Protein AF-0000000080264702 (afdb_homodimer)

Sequence (836 aa):
MSLQRRSVDTLLSRACAHSALGPHDPATSRTFLREKCRVLVVGAGGLGCEILANLAMMGFGHMDVIDMDTIDVSNLNRQFLFRESDIGQPKSTTAAAFVQKRVPGVHITPHVCRIQDKDEAFYMQFHLIVCGLDSVEARRWINATLVNMVDESRPESLKPLIDGGTEGLKGQARVILPTITSCYECSLDMLPKRTVYPVCTIANTPRLPEHCIEWASVLEWPRVRPGQKLDTDDPEHIQWVMDTALARAQGFHIDGINWSLTQGVIKNIIPAVASTNAIIAAACTQEAFKIATSTAPYLNNYMMYAGNEGMYTYTFDYARRPDCPVCGSISRALAMRSADTLESLVDLLRELPDIQCKRPTVSSDQGPLYYTAPPALEEATRANLELTLAQLGLHDKDVLSVTDPQWPFALQIELALSMSLQRRSVDTLLSRACAHSALGPHDPATSRTFLREKCRVLVVGAGGLGCEILANLAMMGFGHMDVIDMDTIDVSNLNRQFLFRESDIGQPKSTTAAAFVQKRVPGVHITPHVCRIQDKDEAFYMQFHLIVCGLDSVEARRWINATLVNMVDESRPESLKPLIDGGTEGLKGQARVILPTITSCYECSLDMLPKRTVYPVCTIANTPRLPEHCIEWASVLEWPRVRPGQKLDTDDPEHIQWVMDTALARAQGFHIDGINWSLTQGVIKNIIPAVASTNAIIAAACTQEAFKIATSTAPYLNNYMMYAGNEGMYTYTFDYARRPDCPVCGSISRALAMRSADTLESLVDLLRELPDIQCKRPTVSSDQGPLYYTAPPALEEATRANLELTLAQLGLHDKDVLSVTDPQWPFALQIELALS

Structure (mmCIF, N/CA/C/O backbone):
data_AF-0000000080264702-model_v1
#
loop_
_entity.id
_entity.type
_entity.pdbx_description
1 polymer 'NEDD8-activating enzyme E1 catalytic subunit'
#
loop_
_atom_site.group_PDB
_atom_site.id
_atom_site.type_symbol
_atom_site.label_atom_id
_atom_site.label_alt_id
_atom_site.label_comp_id
_atom_site.label_asym_id
_atom_site.label_entity_id
_atom_site.label_seq_id
_atom_site.pdbx_PDB_ins_code
_atom_site.Cartn_x
_atom_site.Cartn_y
_atom_site.Cartn_z
_atom_site.occupancy
_atom_site.B_iso_or_equiv
_atom_site.auth_seq_id
_atom_site.auth_comp_id
_atom_site.auth_asym_id
_atom_site.auth_atom_id
_atom_site.pdbx_PDB_model_num
ATOM 1 N N . MET A 1 1 ? 26.406 -11.641 8.109 1 34.38 1 MET A N 1
ATOM 2 C CA . MET A 1 1 ? 25.391 -10.75 7.543 1 34.38 1 MET A CA 1
ATOM 3 C C . MET A 1 1 ? 24 -11.312 7.742 1 34.38 1 MET A C 1
ATOM 5 O O . MET A 1 1 ? 23.734 -12.469 7.406 1 34.38 1 MET A O 1
ATOM 9 N N . SER A 1 2 ? 23.281 -10.773 8.625 1 44.28 2 SER A N 1
ATOM 10 C CA . SER A 1 2 ? 22.062 -11.375 9.172 1 44.28 2 SER A CA 1
ATOM 11 C C . SER A 1 2 ? 21.078 -11.742 8.07 1 44.28 2 SER A C 1
ATOM 13 O O . SER A 1 2 ? 20.891 -10.977 7.121 1 44.28 2 SER A O 1
ATOM 15 N N . LEU A 1 3 ? 20.938 -12.984 7.844 1 46.75 3 LEU A N 1
ATOM 16 C CA . LEU A 1 3 ? 20 -13.633 6.938 1 46.75 3 LEU A CA 1
ATOM 17 C C . LEU A 1 3 ? 18.656 -12.906 6.938 1 46.75 3 LEU A C 1
ATOM 19 O O . LEU A 1 3 ? 17.859 -13.078 6.023 1 46.75 3 LEU A O 1
ATOM 23 N N . GLN A 1 4 ? 18.516 -11.945 7.84 1 50.59 4 GLN A N 1
ATOM 24 C CA . GLN A 1 4 ? 17.25 -11.281 8.102 1 50.59 4 GLN A CA 1
ATOM 25 C C . GLN A 1 4 ? 17.016 -10.133 7.125 1 50.59 4 GLN A C 1
ATOM 27 O O . GLN A 1 4 ? 15.898 -9.625 7.012 1 50.59 4 GLN A O 1
ATOM 32 N N . ARG A 1 5 ? 18.109 -9.945 6.18 1 57.81 5 ARG A N 1
ATOM 33 C CA . ARG A 1 5 ? 17.906 -8.758 5.359 1 57.81 5 ARG A CA 1
ATOM 34 C C . ARG A 1 5 ? 18.25 -9.031 3.9 1 57.81 5 ARG A C 1
ATOM 36 O O . ARG A 1 5 ? 18.656 -8.125 3.174 1 57.81 5 ARG A O 1
ATOM 43 N N . ARG A 1 6 ? 17.906 -10.141 3.561 1 60.75 6 ARG A N 1
ATOM 44 C CA . ARG A 1 6 ? 18.375 -10.641 2.271 1 60.75 6 ARG A CA 1
ATOM 45 C C . ARG A 1 6 ? 17.609 -10 1.122 1 60.75 6 ARG A C 1
ATOM 47 O O . ARG A 1 6 ? 18.188 -9.68 0.082 1 60.75 6 ARG A O 1
ATOM 54 N N . SER A 1 7 ? 16.391 -9.734 1.344 1 69.69 7 SER A N 1
ATOM 55 C CA . SER A 1 7 ? 15.594 -9.203 0.242 1 69.69 7 SER A CA 1
ATOM 56 C C . SER A 1 7 ? 16.016 -7.781 -0.109 1 69.69 7 SER A C 1
ATOM 58 O O . SER A 1 7 ? 16.219 -7.457 -1.283 1 69.69 7 SER A O 1
ATOM 60 N N . VAL A 1 8 ? 16.266 -6.996 0.854 1 77.56 8 VAL A N 1
ATOM 61 C CA . VAL A 1 8 ? 16.672 -5.609 0.643 1 77.56 8 VAL A CA 1
ATOM 62 C C . VAL A 1 8 ? 18.078 -5.574 0.05 1 77.56 8 VAL A C 1
ATOM 64 O O . VAL A 1 8 ? 18.375 -4.762 -0.835 1 77.56 8 VAL A O 1
ATOM 67 N N . ASP A 1 9 ? 18.859 -6.527 0.454 1 73.88 9 ASP A N 1
ATOM 68 C CA . ASP A 1 9 ? 20.234 -6.578 -0.049 1 73.88 9 ASP A CA 1
ATOM 69 C C . ASP A 1 9 ? 20.266 -6.887 -1.544 1 73.88 9 ASP A C 1
ATOM 71 O O . ASP A 1 9 ? 21.062 -6.324 -2.289 1 73.88 9 ASP A O 1
ATOM 75 N N . THR A 1 10 ? 19.375 -7.785 -1.864 1 71.5 10 THR A N 1
ATOM 76 C CA . THR A 1 10 ? 19.281 -8.133 -3.279 1 71.5 10 THR A CA 1
ATOM 77 C C . THR A 1 10 ? 18.812 -6.934 -4.098 1 71.5 10 THR A C 1
ATOM 79 O O . THR A 1 10 ? 19.297 -6.699 -5.207 1 71.5 10 THR A O 1
ATOM 82 N N . LEU A 1 11 ? 17.938 -6.188 -3.596 1 76.38 11 LEU A N 1
ATOM 83 C CA . LEU A 1 11 ? 17.438 -4.996 -4.273 1 76.38 11 LEU A CA 1
ATOM 84 C C . LEU A 1 11 ? 18.562 -3.961 -4.43 1 76.38 11 LEU A C 1
ATOM 86 O O . LEU A 1 11 ? 18.672 -3.314 -5.473 1 76.38 11 LEU A O 1
ATOM 90 N N . LEU A 1 12 ? 19.344 -3.834 -3.422 1 77.56 12 LEU A N 1
ATOM 91 C CA . LEU A 1 12 ? 20.438 -2.869 -3.428 1 77.56 12 LEU A CA 1
ATOM 92 C C . LEU A 1 12 ? 21.5 -3.252 -4.457 1 77.56 12 LEU A C 1
ATOM 94 O O . LEU A 1 12 ? 22.203 -2.387 -4.98 1 77.56 12 LEU A O 1
ATOM 98 N N . SER A 1 13 ? 21.578 -4.531 -4.68 1 69.44 13 SER A N 1
ATOM 99 C CA . SER A 1 13 ? 22.641 -5.02 -5.559 1 69.44 13 SER A CA 1
ATOM 100 C C . SER A 1 13 ? 22.234 -4.891 -7.023 1 69.44 13 SER A C 1
ATOM 102 O O . SER A 1 13 ? 23.094 -4.949 -7.914 1 69.44 13 SER A O 1
ATOM 104 N N . ARG A 1 14 ? 21 -4.73 -7.242 1 62.5 14 ARG A N 1
ATOM 105 C CA . ARG A 1 14 ? 20.562 -4.609 -8.625 1 62.5 14 ARG A CA 1
ATOM 106 C C . ARG A 1 14 ? 20.828 -3.217 -9.172 1 62.5 14 ARG A C 1
ATOM 108 O O . ARG A 1 14 ? 20.672 -2.221 -8.469 1 62.5 14 ARG A O 1
ATOM 115 N N . ALA A 1 15 ? 21.703 -3.164 -10.289 1 51.28 15 ALA A N 1
ATOM 116 C CA . ALA A 1 15 ? 22.188 -1.931 -10.906 1 51.28 15 ALA A CA 1
ATOM 117 C C . ALA A 1 15 ? 21.031 -1.001 -11.25 1 51.28 15 ALA A C 1
ATOM 119 O O . ALA A 1 15 ? 20 -1.443 -11.773 1 51.28 15 ALA A O 1
ATOM 120 N N . CYS A 1 16 ? 20.734 -0.136 -10.391 1 49.97 16 CYS A N 1
ATOM 121 C CA . CYS A 1 16 ? 19.766 0.859 -10.82 1 49.97 16 CYS A CA 1
ATOM 122 C C . CYS A 1 16 ? 20.203 1.543 -12.102 1 49.97 16 CYS A C 1
ATOM 124 O O . CYS A 1 16 ? 21.328 2.049 -12.188 1 49.97 16 CYS A O 1
ATOM 126 N N . ALA A 1 17 ? 19.734 1.06 -13.18 1 43.31 17 ALA A N 1
ATOM 127 C CA . ALA A 1 17 ? 20.062 1.625 -14.484 1 43.31 17 ALA A CA 1
ATOM 128 C C . ALA A 1 17 ? 20.047 3.15 -14.445 1 43.31 17 ALA A C 1
ATOM 130 O O . ALA A 1 17 ? 20.234 3.809 -15.469 1 43.31 17 ALA A O 1
ATOM 131 N N . HIS A 1 18 ? 19.531 3.715 -13.414 1 45.03 18 HIS A N 1
ATOM 132 C CA . HIS A 1 18 ? 19.297 5.113 -13.758 1 45.03 18 HIS A CA 1
ATOM 133 C C . HIS A 1 18 ? 20.562 5.938 -13.586 1 45.03 18 HIS A C 1
ATOM 135 O O . HIS A 1 18 ? 21.156 5.965 -12.5 1 45.03 18 HIS A O 1
ATOM 141 N N . SER A 1 19 ? 21.125 6.121 -14.625 1 44.69 19 SER A N 1
ATOM 142 C CA . SER A 1 19 ? 22.266 6.969 -14.938 1 44.69 19 SER A CA 1
ATOM 143 C C . SER A 1 19 ? 22.281 8.219 -14.07 1 44.69 19 SER A C 1
ATOM 145 O O . SER A 1 19 ? 23.344 8.734 -13.727 1 44.69 19 SER A O 1
ATOM 147 N N . ALA A 1 20 ? 21.141 8.758 -13.891 1 43.47 20 ALA A N 1
ATOM 148 C CA . ALA A 1 20 ? 21.188 10.109 -13.328 1 43.47 20 ALA A CA 1
ATOM 149 C C . ALA A 1 20 ? 21.656 10.07 -11.875 1 43.47 20 ALA A C 1
ATOM 151 O O . ALA A 1 20 ? 22.031 11.109 -11.312 1 43.47 20 ALA A O 1
ATOM 152 N N . LEU A 1 21 ? 21.469 8.781 -11.328 1 50.28 21 LEU A N 1
ATOM 153 C CA . LEU A 1 21 ? 21.906 8.773 -9.938 1 50.28 21 LEU A CA 1
ATOM 154 C C . LEU A 1 21 ? 23.312 8.203 -9.82 1 50.28 21 LEU A C 1
ATOM 156 O O . LEU A 1 21 ? 23.562 7.055 -10.18 1 50.28 21 LEU A O 1
ATOM 160 N N . GLY A 1 22 ? 24.188 8.852 -10.438 1 49.94 22 GLY A N 1
ATOM 161 C CA . GLY A 1 22 ? 25.578 8.477 -10.289 1 49.94 22 GLY A CA 1
ATOM 162 C C . GLY A 1 22 ? 25.781 7.02 -9.93 1 49.94 22 GLY A C 1
ATOM 163 O O . GLY A 1 22 ? 24.812 6.262 -9.828 1 49.94 22 GLY A O 1
ATOM 164 N N . PRO A 1 23 ? 26.922 6.578 -9.859 1 54.59 23 PRO A N 1
ATOM 165 C CA . PRO A 1 23 ? 27.266 5.184 -9.578 1 54.59 23 PRO A CA 1
ATOM 166 C C . PRO A 1 23 ? 26.688 4.688 -8.25 1 54.59 23 PRO A C 1
ATOM 168 O O . PRO A 1 23 ? 26.703 5.422 -7.262 1 54.59 23 PRO A O 1
ATOM 171 N N . HIS A 1 24 ? 25.844 3.777 -8.25 1 63.69 24 HIS A N 1
ATOM 172 C CA . HIS A 1 24 ? 25.266 3.139 -7.07 1 63.69 24 HIS A CA 1
ATOM 173 C C . HIS A 1 24 ? 26.172 2.025 -6.551 1 63.69 24 HIS A C 1
ATOM 175 O O . HIS A 1 24 ? 26.578 1.144 -7.309 1 63.69 24 HIS A O 1
ATOM 181 N N . ASP A 1 25 ? 26.75 2.266 -5.285 1 73.44 25 ASP A N 1
ATOM 182 C CA . ASP A 1 25 ? 27.516 1.243 -4.578 1 73.44 25 ASP A CA 1
ATOM 183 C C . ASP A 1 25 ? 26.656 0.536 -3.533 1 73.44 25 ASP A C 1
ATOM 185 O O . ASP A 1 25 ? 26.359 1.106 -2.484 1 73.44 25 ASP A O 1
ATOM 189 N N . PRO A 1 26 ? 26.297 -0.667 -3.859 1 76.06 26 PRO A N 1
ATOM 190 C CA . PRO A 1 26 ? 25.406 -1.405 -2.967 1 76.06 26 PRO A CA 1
ATOM 191 C C . PRO A 1 26 ? 25.953 -1.507 -1.542 1 76.06 26 PRO A C 1
ATOM 193 O O . PRO A 1 26 ? 25.188 -1.407 -0.579 1 76.06 26 PRO A O 1
ATOM 196 N N . ALA A 1 27 ? 27.203 -1.672 -1.389 1 77.44 27 ALA A N 1
ATOM 197 C CA . ALA A 1 27 ? 27.781 -1.805 -0.055 1 77.44 27 ALA A CA 1
ATOM 198 C C . ALA A 1 27 ? 27.672 -0.498 0.725 1 77.44 27 ALA A C 1
ATOM 200 O O . ALA A 1 27 ? 27.344 -0.503 1.912 1 77.44 27 ALA A O 1
ATOM 201 N N . THR A 1 28 ? 27.969 0.527 0.046 1 82.38 28 THR A N 1
ATOM 202 C CA . THR A 1 28 ? 27.875 1.838 0.678 1 82.38 28 THR A CA 1
ATOM 203 C C . THR A 1 28 ? 26.422 2.145 1.052 1 82.38 28 THR A C 1
ATOM 205 O O . THR A 1 28 ? 26.141 2.645 2.145 1 82.38 28 THR A O 1
ATOM 208 N N . SER A 1 29 ? 25.547 1.846 0.171 1 85.94 29 SER A N 1
ATOM 209 C CA . SER A 1 29 ? 24.141 2.084 0.425 1 85.94 29 SER A CA 1
ATOM 210 C C . SER A 1 29 ? 23.641 1.244 1.596 1 85.94 29 SER A C 1
ATOM 212 O O . SER A 1 29 ? 22.859 1.724 2.422 1 85.94 29 SER A O 1
ATOM 214 N N . ARG A 1 30 ? 24.109 0.094 1.63 1 86.56 30 ARG A N 1
ATOM 215 C CA . ARG A 1 30 ? 23.719 -0.803 2.711 1 86.56 30 ARG A CA 1
ATOM 216 C C . ARG A 1 30 ? 24.203 -0.287 4.059 1 86.56 30 ARG A C 1
ATOM 218 O O . ARG A 1 30 ? 23.453 -0.269 5.035 1 86.56 30 ARG A O 1
ATOM 225 N N . THR A 1 31 ? 25.422 0.059 4.121 1 89.19 31 THR A N 1
ATOM 226 C CA . THR A 1 31 ? 26.016 0.582 5.352 1 89.19 31 THR A CA 1
ATOM 227 C C . THR A 1 31 ? 25.312 1.868 5.777 1 89.19 31 THR A C 1
ATOM 229 O O . THR A 1 31 ? 25.016 2.057 6.961 1 89.19 31 THR A O 1
ATOM 232 N N . PHE A 1 32 ? 25.078 2.693 4.812 1 92.44 32 PHE A N 1
A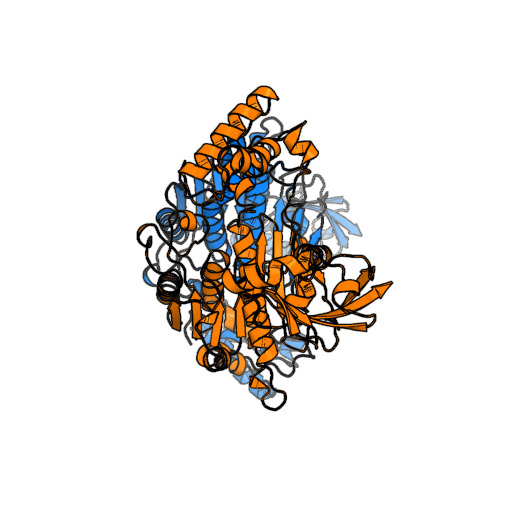TOM 233 C CA . PHE A 1 32 ? 24.391 3.939 5.125 1 92.44 32 PHE A CA 1
ATOM 234 C C . PHE A 1 32 ? 23 3.664 5.695 1 92.44 32 PHE A C 1
ATOM 236 O O . PHE A 1 32 ? 22.625 4.223 6.73 1 92.44 32 PHE A O 1
ATOM 243 N N . LEU A 1 33 ? 22.297 2.803 5.086 1 92.06 33 LEU A N 1
ATOM 244 C CA . LEU A 1 33 ? 20.938 2.463 5.469 1 92.06 33 LEU A CA 1
ATOM 245 C C . LEU A 1 33 ? 20.891 1.882 6.879 1 92.06 33 LEU A C 1
ATOM 247 O O . LEU A 1 33 ? 20.062 2.287 7.695 1 92.06 33 LEU A O 1
ATOM 251 N N . ARG A 1 34 ? 21.828 1.1 7.23 1 92.06 34 ARG A N 1
ATOM 252 C CA . ARG A 1 34 ? 21.75 0.299 8.445 1 92.06 34 ARG A CA 1
ATOM 253 C C . ARG A 1 34 ? 22.438 0.998 9.609 1 92.06 34 ARG A C 1
ATOM 255 O O . ARG A 1 34 ? 22.047 0.847 10.766 1 92.06 34 ARG A O 1
ATOM 262 N N . GLU A 1 35 ? 23.422 1.796 9.258 1 94.12 35 GLU A N 1
ATOM 263 C CA . GLU A 1 35 ? 24.281 2.23 10.344 1 94.12 35 GLU A CA 1
ATOM 264 C C . GLU A 1 35 ? 24.312 3.752 10.461 1 94.12 35 GLU A C 1
ATOM 266 O O . GLU A 1 35 ? 24.625 4.297 11.523 1 94.12 35 GLU A O 1
ATOM 271 N N . LYS A 1 36 ? 24.016 4.414 9.43 1 95.38 36 LYS A N 1
ATOM 272 C CA . LYS A 1 36 ? 24.266 5.852 9.445 1 95.38 36 LYS A CA 1
ATOM 273 C C . LYS A 1 36 ? 22.969 6.645 9.328 1 95.38 36 LYS A C 1
ATOM 275 O O . LYS A 1 36 ? 22.781 7.645 10.023 1 95.38 36 LYS A O 1
ATOM 280 N N . CYS A 1 37 ? 22.094 6.191 8.461 1 96.81 37 CYS A N 1
ATOM 281 C CA . CYS A 1 37 ? 20.891 6.941 8.164 1 96.81 37 CYS A CA 1
ATOM 282 C C . CYS A 1 37 ? 19.984 7.027 9.383 1 96.81 37 CYS A C 1
ATOM 284 O O . CYS A 1 37 ? 19.594 6.004 9.945 1 96.81 37 CYS A O 1
ATOM 286 N N . ARG A 1 38 ? 19.688 8.219 9.805 1 98.31 38 ARG A N 1
ATOM 287 C CA . ARG A 1 38 ? 18.75 8.453 10.891 1 98.31 38 ARG A CA 1
ATOM 288 C C . ARG A 1 38 ? 17.453 9.062 10.367 1 98.31 38 ARG A C 1
ATOM 290 O O . ARG A 1 38 ? 17.469 10.125 9.742 1 98.31 38 ARG A O 1
ATOM 297 N N . VAL A 1 39 ? 16.344 8.367 10.641 1 98.75 39 VAL A N 1
ATOM 298 C CA . VAL A 1 39 ? 15.047 8.797 10.133 1 98.75 39 VAL A CA 1
ATOM 299 C C . VAL A 1 39 ? 14.156 9.211 11.297 1 98.75 39 VAL A C 1
ATOM 301 O O . VAL A 1 39 ? 14.07 8.508 12.305 1 98.75 39 VAL A O 1
ATOM 304 N N . LEU A 1 40 ? 13.508 10.367 11.211 1 98.94 40 LEU A N 1
ATOM 305 C CA . LEU A 1 40 ? 12.477 10.773 12.164 1 98.94 40 LEU A CA 1
ATOM 306 C C . LEU A 1 40 ? 11.086 10.492 11.609 1 98.94 40 LEU A C 1
ATOM 308 O O . LEU A 1 40 ? 10.75 10.938 10.508 1 98.94 40 LEU A O 1
ATOM 312 N N . VAL A 1 41 ? 10.344 9.695 12.32 1 98.88 41 VAL A N 1
ATOM 313 C CA . VAL A 1 41 ? 8.93 9.492 12.008 1 98.88 41 VAL A CA 1
ATOM 314 C C . VAL A 1 41 ? 8.07 10.391 12.898 1 98.88 41 VAL A C 1
ATOM 316 O O . VAL A 1 41 ? 8.156 10.32 14.125 1 98.88 41 VAL A O 1
ATOM 319 N N . VAL A 1 42 ? 7.262 11.289 12.281 1 98.75 42 VAL A N 1
ATOM 320 C CA . VAL A 1 42 ? 6.391 12.195 13.016 1 98.75 42 VAL A CA 1
ATOM 321 C C . VAL A 1 42 ? 4.961 11.656 13.008 1 98.75 42 VAL A C 1
ATOM 323 O O . VAL A 1 42 ? 4.305 11.648 11.961 1 98.75 42 VAL A O 1
ATOM 326 N N . GLY A 1 43 ? 4.488 11.281 14.164 1 97.56 43 GLY A N 1
ATOM 327 C CA . GLY A 1 43 ? 3.201 10.617 14.305 1 97.56 43 GLY A CA 1
ATOM 328 C C . GLY A 1 43 ? 3.316 9.109 14.414 1 97.56 43 GLY A C 1
ATOM 329 O O . GLY A 1 43 ? 4.023 8.477 13.625 1 97.56 43 GLY A O 1
ATOM 330 N N . ALA A 1 44 ? 2.693 8.562 15.414 1 97.31 44 ALA A N 1
ATOM 331 C CA . ALA A 1 44 ? 2.648 7.117 15.609 1 97.31 44 ALA A CA 1
ATOM 332 C C . ALA A 1 44 ? 1.209 6.609 15.609 1 97.31 44 ALA A C 1
ATOM 334 O O . ALA A 1 44 ? 0.857 5.73 16.391 1 97.31 44 ALA A O 1
ATOM 335 N N . GLY A 1 45 ? 0.39 7.277 14.781 1 94.06 45 GLY A N 1
ATOM 336 C CA . GLY A 1 45 ? -0.985 6.836 14.609 1 94.06 45 GLY A CA 1
ATOM 337 C C . GLY A 1 45 ? -1.144 5.781 13.531 1 94.06 45 GLY A C 1
ATOM 338 O O . GLY A 1 45 ? -0.317 4.871 13.422 1 94.06 45 GLY A O 1
ATOM 339 N N . GLY A 1 46 ? -2.299 5.848 12.789 1 92.06 46 GLY A N 1
ATOM 340 C CA . GLY A 1 46 ? -2.592 4.875 11.75 1 92.06 46 GLY A CA 1
ATOM 341 C C . GLY A 1 46 ? -1.505 4.785 10.695 1 92.06 46 GLY A C 1
ATOM 342 O O . GLY A 1 46 ? -1.057 3.689 10.352 1 92.06 46 GLY A O 1
ATOM 343 N N . LEU A 1 47 ? -1.054 5.875 10.211 1 95.5 47 LEU A N 1
ATOM 344 C CA . LEU A 1 47 ? 0.009 5.898 9.211 1 95.5 47 LEU A CA 1
ATOM 345 C C . LEU A 1 47 ? 1.365 5.625 9.852 1 95.5 47 LEU A C 1
ATOM 347 O O . LEU A 1 47 ? 2.145 4.816 9.344 1 95.5 47 LEU A O 1
ATOM 351 N N . GLY A 1 48 ? 1.594 6.277 10.961 1 96.94 48 GLY A N 1
ATOM 352 C CA . GLY A 1 48 ? 2.896 6.215 11.602 1 96.94 48 GLY A CA 1
ATOM 353 C C . GLY A 1 48 ? 3.299 4.805 12 1 96.94 48 GLY A C 1
ATOM 354 O O . GLY A 1 48 ? 4.457 4.418 11.844 1 96.94 48 GLY A O 1
ATOM 355 N N . CYS A 1 49 ? 2.359 4.043 12.523 1 95.25 49 CYS A N 1
ATOM 356 C CA . CYS A 1 49 ? 2.631 2.66 12.898 1 95.25 49 CYS A CA 1
ATOM 357 C C . CYS A 1 49 ? 3.088 1.843 11.695 1 95.25 49 CYS A C 1
ATOM 359 O O . CYS A 1 49 ? 4.062 1.096 11.781 1 95.25 49 CYS A O 1
ATOM 361 N N . GLU A 1 50 ? 2.365 1.998 10.617 1 96.19 50 GLU A N 1
ATOM 362 C CA . GLU A 1 50 ? 2.729 1.274 9.398 1 96.19 50 GLU A CA 1
ATOM 363 C C . GLU A 1 50 ? 4.074 1.745 8.859 1 96.19 50 GLU A C 1
ATOM 365 O O . GLU A 1 50 ? 4.875 0.937 8.383 1 96.19 50 GLU A O 1
ATOM 370 N N . ILE A 1 51 ? 4.344 3.021 8.906 1 98.19 51 ILE A N 1
ATOM 371 C CA . ILE A 1 51 ? 5.594 3.59 8.414 1 98.19 51 ILE A CA 1
ATOM 372 C C . ILE A 1 51 ? 6.766 3.023 9.219 1 98.19 51 ILE A C 1
ATOM 374 O O . ILE A 1 51 ? 7.758 2.57 8.648 1 98.19 51 ILE A O 1
ATOM 378 N N . LEU A 1 52 ? 6.629 3.016 10.547 1 97.56 52 LEU A N 1
ATOM 379 C CA . LEU A 1 52 ? 7.691 2.525 11.422 1 97.56 52 LEU A CA 1
ATOM 380 C C . LEU A 1 52 ? 8.016 1.065 11.117 1 97.56 52 LEU A C 1
ATOM 382 O O . LEU A 1 52 ? 9.18 0.7 10.977 1 97.56 52 LEU A O 1
ATOM 386 N N . ALA A 1 53 ? 6.969 0.292 11.039 1 95.25 53 ALA A N 1
ATOM 387 C CA . ALA A 1 53 ? 7.145 -1.128 10.75 1 95.25 53 ALA A CA 1
ATOM 388 C C . ALA A 1 53 ? 7.816 -1.333 9.391 1 95.25 53 ALA A C 1
ATOM 390 O O . ALA A 1 53 ? 8.75 -2.127 9.273 1 95.25 53 ALA A O 1
ATOM 391 N N . ASN A 1 54 ? 7.344 -0.626 8.398 1 96.38 54 ASN A N 1
ATOM 392 C CA . ASN A 1 54 ? 7.871 -0.768 7.047 1 96.38 54 ASN A CA 1
ATOM 393 C C . ASN A 1 54 ? 9.328 -0.324 6.965 1 96.38 54 ASN A C 1
ATOM 395 O O . ASN A 1 54 ? 10.148 -0.979 6.316 1 96.38 54 ASN A O 1
ATOM 399 N N . LEU A 1 55 ? 9.648 0.821 7.613 1 97.31 55 LEU A N 1
ATOM 400 C CA . LEU A 1 55 ? 11.023 1.304 7.598 1 97.31 55 LEU A CA 1
ATOM 401 C C . LEU A 1 55 ? 11.969 0.27 8.195 1 97.31 55 LEU A C 1
ATOM 403 O O . LEU A 1 55 ? 13.023 -0.017 7.629 1 97.31 55 LEU A O 1
ATOM 407 N N . ALA A 1 56 ? 11.562 -0.268 9.297 1 95.31 56 ALA A N 1
ATOM 408 C CA . ALA A 1 56 ? 12.375 -1.288 9.953 1 95.31 56 ALA A CA 1
ATOM 409 C C . ALA A 1 56 ? 12.594 -2.488 9.031 1 95.31 56 ALA A C 1
ATOM 411 O O . ALA A 1 56 ? 13.727 -2.953 8.867 1 95.31 56 ALA A O 1
ATOM 412 N N . MET A 1 57 ? 11.547 -2.914 8.398 1 92.69 57 MET A N 1
ATOM 413 C CA . MET A 1 57 ? 11.602 -4.094 7.547 1 92.69 57 MET A CA 1
ATOM 414 C C . MET A 1 57 ? 12.391 -3.809 6.27 1 92.69 57 MET A C 1
ATOM 416 O O . MET A 1 57 ? 12.938 -4.723 5.656 1 92.69 57 MET A O 1
ATOM 420 N N . MET A 1 58 ? 12.414 -2.543 5.922 1 93.38 58 MET A N 1
ATOM 421 C CA . MET A 1 58 ? 13.141 -2.15 4.715 1 93.38 58 MET A CA 1
ATOM 422 C C . MET A 1 58 ? 14.617 -1.943 5.008 1 93.38 58 MET A C 1
ATOM 424 O O . MET A 1 58 ? 15.391 -1.594 4.117 1 93.38 58 MET A O 1
ATOM 428 N N . GLY A 1 59 ? 15.086 -2.059 6.266 1 92.81 59 GLY A N 1
ATOM 429 C CA . GLY A 1 59 ? 16.516 -2.133 6.559 1 92.81 59 GLY A CA 1
ATOM 430 C C . GLY A 1 59 ? 17.031 -0.907 7.281 1 92.81 59 GLY A C 1
ATOM 431 O O . GLY A 1 59 ? 18.219 -0.839 7.621 1 92.81 59 GLY A O 1
ATOM 432 N N . PHE A 1 60 ? 16.172 0.084 7.531 1 96.25 60 PHE A N 1
ATOM 433 C CA . PHE A 1 60 ? 16.609 1.236 8.305 1 96.25 60 PHE A CA 1
ATOM 434 C C . PHE A 1 60 ? 16.969 0.83 9.727 1 96.25 60 PHE A C 1
ATOM 436 O O . PHE A 1 60 ? 16.141 0.24 10.43 1 96.25 60 PHE A O 1
ATOM 443 N N . GLY A 1 61 ? 18.141 1.212 10.188 1 96.31 61 GLY A N 1
ATOM 444 C CA . GLY A 1 61 ? 18.609 0.745 11.477 1 96.31 61 GLY A CA 1
ATOM 445 C C . GLY A 1 61 ? 18.328 1.723 12.602 1 96.31 61 GLY A C 1
ATOM 446 O O . GLY A 1 61 ? 18.266 1.331 13.773 1 96.31 61 GLY A O 1
ATOM 447 N N . HIS A 1 62 ? 18.281 2.99 12.297 1 98.06 62 HIS A N 1
ATOM 448 C CA . HIS A 1 62 ? 18.125 4.023 13.312 1 98.06 62 HIS A CA 1
ATOM 449 C C . HIS A 1 62 ? 16.938 4.934 13 1 98.06 62 HIS A C 1
ATOM 451 O O . HIS A 1 62 ? 16.922 5.586 11.953 1 98.06 62 HIS A O 1
ATOM 457 N N . MET A 1 63 ? 16 4.949 13.922 1 98.5 63 MET A N 1
ATOM 458 C CA . MET A 1 63 ? 14.82 5.789 13.75 1 98.5 63 MET A CA 1
ATOM 459 C C . MET A 1 63 ? 14.453 6.484 15.055 1 98.5 63 MET A C 1
ATOM 461 O O . MET A 1 63 ? 14.812 6.012 16.141 1 98.5 63 MET A O 1
ATOM 465 N N . ASP A 1 64 ? 13.891 7.578 14.984 1 98.88 64 ASP A N 1
ATOM 466 C CA . ASP A 1 64 ? 13.164 8.242 16.062 1 98.88 64 ASP A CA 1
ATOM 467 C C . ASP A 1 64 ? 11.688 8.398 15.719 1 98.88 64 ASP A C 1
ATOM 469 O O . ASP A 1 64 ? 11.328 8.5 14.547 1 98.88 64 ASP A O 1
ATOM 473 N N . VAL A 1 65 ? 10.852 8.32 16.766 1 98.81 65 VAL A N 1
ATOM 474 C CA . VAL A 1 65 ? 9.422 8.555 16.562 1 98.81 65 VAL A CA 1
ATOM 475 C C . VAL A 1 65 ? 8.914 9.562 17.594 1 98.81 65 VAL A C 1
ATOM 477 O O . VAL A 1 65 ? 9.25 9.461 18.781 1 98.81 65 VAL A O 1
ATOM 480 N N . ILE A 1 66 ? 8.195 10.578 17.141 1 98.81 66 ILE A N 1
ATOM 481 C CA . ILE A 1 66 ? 7.66 11.594 18.031 1 98.81 66 ILE A CA 1
ATOM 482 C C . ILE A 1 66 ? 6.141 11.641 17.922 1 98.81 66 ILE A C 1
ATOM 484 O O . ILE A 1 66 ? 5.602 11.703 16.812 1 98.81 66 ILE A O 1
ATOM 488 N N . ASP A 1 67 ? 5.461 11.461 18.938 1 98.19 67 ASP A N 1
ATOM 489 C CA . ASP A 1 67 ? 4.008 11.523 19.094 1 98.19 67 ASP A CA 1
ATOM 490 C C . ASP A 1 67 ? 3.619 11.883 20.516 1 98.19 67 ASP A C 1
ATOM 492 O O . ASP A 1 67 ? 4.145 11.312 21.469 1 98.19 67 ASP A O 1
ATOM 496 N N . MET A 1 68 ? 2.68 12.789 20.672 1 96.38 68 MET A N 1
ATOM 497 C CA . MET A 1 68 ? 2.35 13.281 22 1 96.38 68 MET A CA 1
ATOM 498 C C . MET A 1 68 ? 1.208 12.469 22.609 1 96.38 68 MET A C 1
ATOM 500 O O . MET A 1 68 ? 0.939 12.57 23.812 1 96.38 68 MET A O 1
ATOM 504 N N . ASP A 1 69 ? 0.485 11.609 21.828 1 93.38 69 ASP A N 1
ATOM 505 C CA . ASP A 1 69 ? -0.781 11.016 22.25 1 93.38 69 ASP A CA 1
ATOM 506 C C . ASP A 1 69 ? -0.554 9.695 22.984 1 93.38 69 ASP A C 1
ATOM 508 O O . ASP A 1 69 ? 0.497 9.07 22.828 1 93.38 69 ASP A O 1
ATOM 512 N N . THR A 1 70 ? -1.542 9.367 23.719 1 95.31 70 THR A N 1
ATOM 513 C CA . THR A 1 70 ? -1.648 8.047 24.344 1 95.31 70 THR A CA 1
ATOM 514 C C . THR A 1 70 ? -2.648 7.176 23.578 1 95.31 70 THR A C 1
ATOM 516 O O . THR A 1 70 ? -3.506 7.688 22.859 1 95.31 70 THR A O 1
ATOM 519 N N . ILE A 1 71 ? -2.549 5.914 23.719 1 93.44 71 ILE A N 1
ATOM 520 C CA . ILE A 1 71 ? -3.373 4.949 23 1 93.44 71 ILE A CA 1
ATOM 521 C C . ILE A 1 71 ? -4.773 4.906 23.609 1 93.44 71 ILE A C 1
ATOM 523 O O . ILE A 1 71 ? -4.922 4.824 24.828 1 93.44 71 ILE A O 1
ATOM 527 N N . ASP A 1 72 ? -5.688 5.043 22.75 1 87 72 ASP A N 1
ATOM 528 C CA . ASP A 1 72 ? -7.105 4.934 23.094 1 87 72 ASP A CA 1
ATOM 529 C C . ASP A 1 72 ? -7.73 3.699 22.453 1 87 72 ASP A C 1
ATOM 531 O O . ASP A 1 72 ? -7.199 3.154 21.484 1 87 72 ASP A O 1
ATOM 535 N N . VAL A 1 73 ? -8.852 3.211 22.953 1 81.75 73 VAL A N 1
ATOM 536 C CA . VAL A 1 73 ? -9.547 2.037 22.453 1 81.75 73 VAL A CA 1
ATOM 537 C C . VAL A 1 73 ? -9.891 2.244 20.969 1 81.75 73 VAL A C 1
ATOM 539 O O . VAL A 1 73 ? -9.867 1.297 20.188 1 81.75 73 VAL A O 1
ATOM 542 N N . SER A 1 74 ? -10.148 3.479 20.594 1 77.31 74 SER A N 1
ATOM 543 C CA . SER A 1 74 ? -10.547 3.795 19.219 1 77.31 74 SER A CA 1
ATOM 544 C C . SER A 1 74 ? -9.391 3.611 18.25 1 77.31 74 SER A C 1
ATOM 546 O O . SER A 1 74 ? -9.594 3.541 17.047 1 77.31 74 SER A O 1
ATOM 548 N N . ASN A 1 75 ? -8.18 3.525 18.828 1 83.12 75 ASN A N 1
ATOM 549 C CA . ASN A 1 75 ? -6.996 3.398 17.984 1 83.12 75 ASN A CA 1
ATOM 550 C C . ASN A 1 75 ? -6.785 1.957 17.531 1 83.12 75 ASN A C 1
ATOM 552 O O . ASN A 1 75 ? -6.062 1.707 16.562 1 83.12 75 ASN A O 1
ATOM 556 N N . LEU A 1 76 ? -7.391 1.023 18.172 1 81.38 76 LEU A N 1
ATOM 557 C CA . LEU A 1 76 ? -7.082 -0.39 17.984 1 81.38 76 LEU A CA 1
ATOM 558 C C . LEU A 1 76 ? -7.645 -0.897 16.672 1 81.38 76 LEU A C 1
ATOM 560 O O . LEU A 1 76 ? -7.219 -1.942 16.172 1 81.38 76 LEU A O 1
ATOM 564 N N . ASN A 1 77 ? -8.461 -0.153 16.016 1 76.88 77 ASN A N 1
ATOM 565 C CA . ASN A 1 77 ? -9.102 -0.596 14.781 1 76.88 77 ASN A CA 1
ATOM 566 C C . ASN A 1 77 ? -8.227 -0.311 13.562 1 76.88 77 ASN A C 1
ATOM 568 O O . ASN A 1 77 ? -8.477 -0.838 12.477 1 76.88 77 ASN A O 1
ATOM 572 N N . ARG A 1 78 ? -7.309 0.497 13.773 1 79.19 78 ARG A N 1
ATOM 573 C CA . ARG A 1 78 ? -6.559 0.895 12.586 1 79.19 78 ARG A CA 1
ATOM 574 C C . ARG A 1 78 ? -5.078 1.062 12.906 1 79.19 78 ARG A C 1
ATOM 576 O O . ARG A 1 78 ? -4.277 1.368 12.023 1 79.19 78 ARG A O 1
ATOM 583 N N . GLN A 1 79 ? -4.695 0.922 14.031 1 87 79 GLN A N 1
ATOM 584 C CA . GLN A 1 79 ? -3.295 0.99 14.438 1 87 79 GLN A CA 1
ATOM 585 C C . GLN A 1 79 ? -2.789 -0.373 14.906 1 87 79 GLN A C 1
ATOM 587 O O . GLN A 1 79 ? -2.789 -0.665 16.094 1 87 79 GLN A O 1
ATOM 592 N N . PHE A 1 80 ? -2.314 -1.115 14.07 1 84.88 80 PHE A N 1
ATOM 593 C CA . PHE A 1 80 ? -2.066 -2.551 14.148 1 84.88 80 PHE A CA 1
ATOM 594 C C . PHE A 1 80 ? -1.015 -2.857 15.211 1 84.88 80 PHE A C 1
ATOM 596 O O . PHE A 1 80 ? -0.979 -3.963 15.75 1 84.88 80 PHE A O 1
ATOM 603 N N . LEU A 1 81 ? -0.167 -1.905 15.523 1 90.69 81 LEU A N 1
ATOM 604 C CA . LEU A 1 81 ? 0.932 -2.188 16.438 1 90.69 81 LEU A CA 1
ATOM 605 C C . LEU A 1 81 ? 0.44 -2.227 17.891 1 90.69 81 LEU A C 1
ATOM 607 O O . LEU A 1 81 ? 1.159 -2.68 18.781 1 90.69 81 LEU A O 1
ATOM 611 N N . PHE A 1 82 ? -0.742 -1.782 18.156 1 91.19 82 PHE A N 1
ATOM 612 C CA . PHE A 1 82 ? -1.213 -1.636 19.531 1 91.19 82 PHE A CA 1
ATOM 613 C C . PHE A 1 82 ? -2.168 -2.764 19.906 1 91.19 82 PHE A C 1
ATOM 615 O O . PHE A 1 82 ? -2.816 -3.346 19.031 1 91.19 82 PHE A O 1
ATOM 622 N N . ARG A 1 83 ? -2.225 -3.023 21.203 1 89.5 83 ARG A N 1
ATOM 623 C CA . ARG A 1 83 ? -3.123 -4.02 21.766 1 89.5 83 ARG A CA 1
ATOM 624 C C . ARG A 1 83 ? -3.975 -3.414 22.875 1 89.5 83 ARG A C 1
ATOM 626 O O . ARG A 1 83 ? -3.742 -2.277 23.297 1 89.5 83 ARG A O 1
ATOM 633 N N . GLU A 1 84 ? -4.91 -4.23 23.25 1 87.94 84 GLU A N 1
ATOM 634 C CA . GLU A 1 84 ? -5.797 -3.773 24.312 1 87.94 84 GLU A CA 1
ATOM 635 C C . GLU A 1 84 ? -5.008 -3.461 25.594 1 87.94 84 GLU A C 1
ATOM 637 O O . GLU A 1 84 ? -5.336 -2.514 26.312 1 87.94 84 GLU A O 1
ATOM 642 N N . SER A 1 85 ? -4.004 -4.16 25.828 1 91.81 85 SER A N 1
ATOM 643 C CA . SER A 1 85 ? -3.201 -3.982 27.031 1 91.81 85 SER A CA 1
ATOM 644 C C . SER A 1 85 ? -2.396 -2.689 26.969 1 91.81 85 SER A C 1
ATOM 646 O O . SER A 1 85 ? -1.851 -2.244 27.984 1 91.81 85 SER A O 1
ATOM 648 N N . ASP A 1 86 ? -2.346 -2.098 25.844 1 94.12 86 ASP A N 1
ATOM 649 C CA . ASP A 1 86 ? -1.52 -0.909 25.641 1 94.12 86 ASP A CA 1
ATOM 650 C C . ASP A 1 86 ? -2.324 0.365 25.891 1 94.12 86 ASP A C 1
ATOM 652 O O . ASP A 1 86 ? -1.767 1.464 25.922 1 94.12 86 ASP A O 1
ATOM 656 N N . ILE A 1 87 ? -3.578 0.217 26.125 1 91.44 87 ILE A N 1
ATOM 657 C CA . ILE A 1 87 ? -4.438 1.384 26.297 1 91.44 87 ILE A CA 1
ATOM 658 C C . ILE A 1 87 ? -3.914 2.246 27.438 1 91.44 87 ILE A C 1
ATOM 660 O O . ILE A 1 87 ? -3.584 1.733 28.516 1 91.44 87 ILE A O 1
ATOM 664 N N . GLY A 1 88 ? -3.771 3.518 27.219 1 94.81 88 GLY A N 1
ATOM 665 C CA . GLY A 1 88 ? -3.283 4.453 28.219 1 94.81 88 GLY A CA 1
ATOM 666 C C . GLY A 1 88 ? -1.793 4.719 28.109 1 94.81 88 GLY A C 1
ATOM 667 O O . GLY A 1 88 ? -1.286 5.688 28.688 1 94.81 88 GLY A O 1
ATOM 668 N N . GLN A 1 89 ? -1.092 3.891 27.422 1 97.5 89 GLN A N 1
ATOM 669 C CA . GLN A 1 89 ? 0.345 4.062 27.234 1 97.5 89 GLN A CA 1
ATOM 670 C C . GLN A 1 89 ? 0.636 5.031 26.094 1 97.5 89 GLN A C 1
ATOM 672 O O . GLN A 1 89 ? -0.195 5.215 25.203 1 97.5 89 GLN A O 1
ATOM 677 N N . PRO A 1 90 ? 1.836 5.68 26.125 1 98.12 90 PRO A N 1
ATOM 678 C CA . PRO A 1 90 ? 2.191 6.582 25.031 1 98.12 90 PRO A CA 1
ATOM 679 C C . PRO A 1 90 ? 2.35 5.852 23.703 1 98.12 90 PRO A C 1
ATOM 681 O O . PRO A 1 90 ? 2.965 4.785 23.641 1 98.12 90 PRO A O 1
ATOM 684 N N . LYS A 1 91 ? 1.794 6.461 22.641 1 97.12 91 LYS A N 1
ATOM 685 C CA . LYS A 1 91 ? 1.838 5.852 21.312 1 97.12 91 LYS A CA 1
ATOM 686 C C . LYS A 1 91 ? 3.277 5.641 20.859 1 97.12 91 LYS A C 1
ATOM 688 O O . LYS A 1 91 ? 3.635 4.555 20.391 1 97.12 91 LYS A O 1
ATOM 693 N N . SER A 1 92 ? 4.109 6.656 20.984 1 98.5 92 SER A N 1
ATOM 694 C CA . SER A 1 92 ? 5.473 6.602 20.469 1 98.5 92 SER A CA 1
ATOM 695 C C . SER A 1 92 ? 6.293 5.527 21.172 1 98.5 92 SER A C 1
ATOM 697 O O . SER A 1 92 ? 6.98 4.738 20.531 1 98.5 92 SER A O 1
ATOM 699 N N . THR A 1 93 ? 6.16 5.41 22.453 1 98.5 93 THR A N 1
ATOM 700 C CA . THR A 1 93 ? 6.914 4.434 23.234 1 98.5 93 THR A CA 1
ATOM 701 C C . THR A 1 93 ? 6.465 3.014 22.906 1 98.5 93 THR A C 1
ATOM 703 O O . THR A 1 93 ? 7.297 2.123 22.719 1 98.5 93 THR A O 1
ATOM 706 N N . THR A 1 94 ? 5.195 2.854 22.828 1 98.06 94 THR A N 1
ATOM 707 C CA . THR A 1 94 ? 4.629 1.534 22.578 1 98.06 94 THR A CA 1
ATOM 708 C C . THR A 1 94 ? 4.973 1.057 21.172 1 98.06 94 THR A C 1
ATOM 710 O O . THR A 1 94 ? 5.359 -0.098 20.984 1 98.06 94 THR A O 1
ATOM 713 N N . ALA A 1 95 ? 4.82 1.956 20.203 1 97.81 95 ALA A N 1
ATOM 714 C CA . ALA A 1 95 ? 5.137 1.61 18.828 1 97.81 95 ALA A CA 1
ATOM 715 C C . ALA A 1 95 ? 6.613 1.249 18.672 1 97.81 95 ALA A C 1
ATOM 717 O O . ALA A 1 95 ? 6.953 0.259 18.031 1 97.81 95 ALA A O 1
ATOM 718 N N . ALA A 1 96 ? 7.48 2.029 19.281 1 98.31 96 ALA A N 1
ATOM 719 C CA . ALA A 1 96 ? 8.922 1.787 19.219 1 98.31 96 ALA A CA 1
ATOM 720 C C . ALA A 1 96 ? 9.273 0.426 19.812 1 98.31 96 ALA A C 1
ATOM 722 O O . ALA A 1 96 ? 10.016 -0.347 19.219 1 98.31 96 ALA A O 1
ATOM 723 N N . ALA A 1 97 ? 8.734 0.167 20.953 1 97.19 97 ALA A N 1
ATOM 724 C CA . ALA A 1 97 ? 9.016 -1.09 21.641 1 97.19 97 ALA A CA 1
ATOM 725 C C . ALA A 1 97 ? 8.555 -2.285 20.812 1 97.19 97 ALA A C 1
ATOM 727 O O . ALA A 1 97 ? 9.266 -3.291 20.719 1 97.19 97 ALA A O 1
ATOM 728 N N . PHE A 1 98 ? 7.398 -2.145 20.312 1 94.25 98 PHE A N 1
ATOM 729 C CA . PHE A 1 98 ? 6.828 -3.232 19.531 1 94.25 98 PHE A CA 1
ATOM 730 C C . PHE A 1 98 ? 7.699 -3.545 18.328 1 94.25 98 PHE A C 1
ATOM 732 O O . PHE A 1 98 ? 8.039 -4.707 18.078 1 94.25 98 PHE A O 1
ATOM 739 N N . VAL A 1 99 ? 8.047 -2.58 17.562 1 95.06 99 VAL A N 1
ATOM 740 C CA . VAL A 1 99 ? 8.797 -2.771 16.312 1 95.06 99 VAL A CA 1
ATOM 741 C C . VAL A 1 99 ? 10.195 -3.299 16.641 1 95.06 99 VAL A C 1
ATOM 743 O O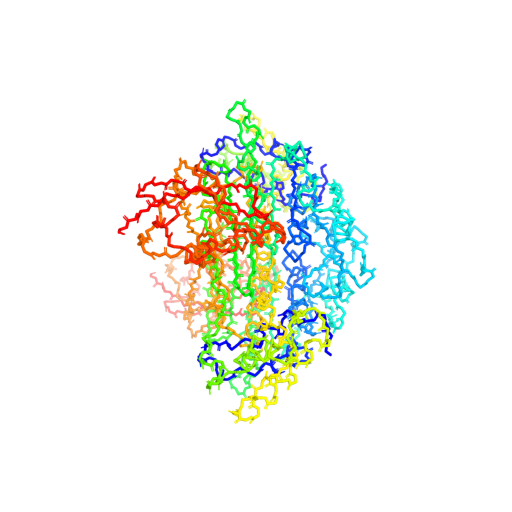 . VAL A 1 99 ? 10.703 -4.188 15.945 1 95.06 99 VAL A O 1
ATOM 746 N N . GLN A 1 100 ? 10.781 -2.779 17.672 1 94.69 100 GLN A N 1
ATOM 747 C CA . GLN A 1 100 ? 12.125 -3.219 18.047 1 94.69 100 GLN A CA 1
ATOM 748 C C . GLN A 1 100 ? 12.125 -4.688 18.469 1 94.69 100 GLN A C 1
ATOM 750 O O . GLN A 1 100 ? 13.094 -5.402 18.234 1 94.69 100 GLN A O 1
ATOM 755 N N . LYS A 1 101 ? 11.117 -5.059 19.094 1 89.88 101 LYS A N 1
ATOM 756 C CA . LYS A 1 101 ? 10.992 -6.457 19.484 1 89.88 101 LYS A CA 1
ATOM 757 C C . LYS A 1 101 ? 10.836 -7.359 18.266 1 89.88 101 LYS A C 1
ATOM 759 O O . LYS A 1 101 ? 11.352 -8.477 18.234 1 89.88 101 LYS A O 1
ATOM 764 N N . ARG A 1 102 ? 10.156 -6.902 17.312 1 87.5 102 ARG A N 1
ATOM 765 C CA . ARG A 1 102 ? 9.812 -7.699 16.141 1 87.5 102 ARG A CA 1
ATOM 766 C C . ARG A 1 102 ? 10.969 -7.738 15.141 1 87.5 102 ARG A C 1
ATOM 768 O O . ARG A 1 102 ? 11.141 -8.727 14.422 1 87.5 102 ARG A O 1
ATOM 775 N N . VAL A 1 103 ? 11.703 -6.672 15.031 1 89 103 VAL A N 1
ATOM 776 C CA . VAL A 1 103 ? 12.805 -6.566 14.086 1 89 103 VAL A CA 1
ATOM 777 C C . VAL A 1 103 ? 14.117 -6.355 14.836 1 89 103 VAL A C 1
ATOM 779 O O . VAL A 1 103 ? 14.547 -5.219 15.031 1 89 103 VAL A O 1
ATOM 782 N N . PRO A 1 104 ? 14.789 -7.379 15.078 1 86.69 104 PRO A N 1
ATOM 783 C CA . PRO A 1 104 ? 16.031 -7.258 15.852 1 86.69 104 PRO A CA 1
ATOM 784 C C . PRO A 1 104 ? 17.078 -6.406 15.148 1 86.69 104 PRO A C 1
ATOM 786 O O . PRO A 1 104 ? 17.234 -6.488 13.93 1 86.69 104 PRO A O 1
ATOM 789 N N . GLY A 1 105 ? 17.766 -5.59 15.938 1 88.62 105 GLY A N 1
ATOM 790 C CA . GLY A 1 105 ? 18.844 -4.785 15.406 1 88.62 105 GLY A CA 1
ATOM 791 C C . GLY A 1 105 ? 18.438 -3.35 15.125 1 88.62 105 GLY A C 1
ATOM 792 O O . GLY A 1 105 ? 19.297 -2.486 14.906 1 88.62 105 GLY A O 1
ATOM 793 N N . VAL A 1 106 ? 17.156 -3.143 15.055 1 93.88 106 VAL A N 1
ATOM 794 C CA . VAL A 1 106 ? 16.688 -1.782 14.812 1 93.88 106 VAL A CA 1
ATOM 795 C C . VAL A 1 106 ? 16.625 -1.017 16.141 1 93.88 106 VAL A C 1
ATOM 797 O O . VAL A 1 106 ? 16.297 -1.585 17.172 1 93.88 106 VAL A O 1
ATOM 800 N N . HIS A 1 107 ? 17.031 0.242 16.109 1 97.69 107 HIS A N 1
ATOM 801 C CA . HIS A 1 107 ? 16.969 1.129 17.266 1 97.69 107 HIS A CA 1
ATOM 802 C C . HIS A 1 107 ? 16.016 2.283 17.031 1 97.69 107 HIS A C 1
ATOM 804 O O . HIS A 1 107 ? 16.203 3.086 16.125 1 97.69 107 HIS A O 1
ATOM 810 N N . ILE A 1 108 ? 14.977 2.338 17.859 1 98.5 108 ILE A N 1
ATOM 811 C CA . ILE A 1 108 ? 13.969 3.385 17.719 1 98.5 108 ILE A CA 1
ATOM 812 C C . ILE A 1 108 ? 13.867 4.172 19.031 1 98.5 108 ILE A C 1
ATOM 814 O O . ILE A 1 108 ? 13.562 3.607 20.078 1 98.5 108 ILE A O 1
ATOM 818 N N . THR A 1 109 ? 14.164 5.473 19 1 98.81 109 THR A N 1
ATOM 819 C CA . THR A 1 109 ? 14.031 6.352 20.156 1 98.81 109 THR A CA 1
ATOM 820 C C . THR A 1 109 ? 12.68 7.062 20.156 1 98.81 109 THR A C 1
ATOM 822 O O . THR A 1 109 ? 12.391 7.855 19.25 1 98.81 109 THR A O 1
ATOM 825 N N . PRO A 1 110 ? 11.852 6.781 21.141 1 98.81 110 PRO A N 1
ATOM 826 C CA . PRO A 1 110 ? 10.555 7.453 21.219 1 98.81 110 PRO A CA 1
ATOM 827 C C . PRO A 1 110 ? 10.633 8.812 21.906 1 98.81 110 PRO A C 1
ATOM 829 O O . PRO A 1 110 ? 11.422 9 22.828 1 98.81 110 PRO A O 1
ATOM 832 N N . HIS A 1 111 ? 9.875 9.773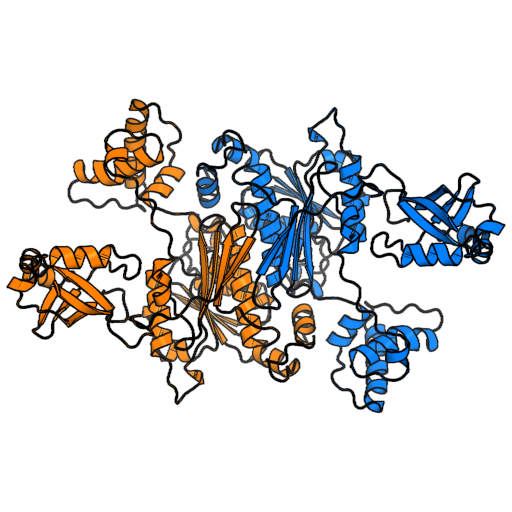 21.438 1 98.81 111 HIS A N 1
ATOM 833 C CA . HIS A 1 111 ? 9.68 11.086 22.047 1 98.81 111 HIS A CA 1
ATOM 834 C C . HIS A 1 111 ? 8.203 11.359 22.297 1 98.81 111 HIS A C 1
ATOM 836 O O . HIS A 1 111 ? 7.418 11.5 21.359 1 98.81 111 HIS A O 1
ATOM 842 N N . VAL A 1 112 ? 7.84 11.453 23.609 1 98.5 112 VAL A N 1
ATOM 843 C CA . VAL A 1 112 ? 6.457 11.727 23.984 1 98.5 112 VAL A CA 1
ATOM 844 C C . VAL A 1 112 ? 6.266 13.219 24.219 1 98.5 112 VAL A C 1
ATOM 846 O O . VAL A 1 112 ? 6.203 13.664 25.375 1 98.5 112 VAL A O 1
ATOM 849 N N . CYS A 1 113 ? 6.074 13.906 23.203 1 98.19 113 CYS A N 1
ATOM 850 C CA . CYS A 1 113 ? 5.906 15.352 23.281 1 98.19 113 CYS A CA 1
ATOM 851 C C . CYS A 1 113 ? 5.418 15.922 21.953 1 98.19 113 CYS A C 1
ATOM 853 O O . CYS A 1 113 ? 5.258 15.18 20.984 1 98.19 113 CYS A O 1
ATOM 855 N N . ARG A 1 114 ? 5.109 17.156 21.969 1 96.31 114 ARG A N 1
ATOM 856 C CA . ARG A 1 114 ? 4.746 17.859 20.75 1 96.31 114 ARG A CA 1
ATOM 857 C C . ARG A 1 114 ? 5.977 18.125 19.875 1 96.31 114 ARG A C 1
ATOM 859 O O . ARG A 1 114 ? 7.086 18.281 20.406 1 96.31 114 ARG A O 1
ATOM 866 N N . ILE A 1 115 ? 5.758 18.141 18.547 1 97.25 115 ILE A N 1
ATOM 867 C CA . ILE A 1 115 ? 6.871 18.438 17.656 1 97.25 115 ILE A CA 1
ATOM 868 C C . ILE A 1 115 ? 7.41 19.844 17.938 1 97.25 115 ILE A C 1
ATOM 870 O O . ILE A 1 115 ? 8.609 20.094 17.781 1 97.25 115 ILE A O 1
ATOM 874 N N . GLN A 1 116 ? 6.594 20.766 18.438 1 94.88 116 GLN A N 1
ATOM 875 C CA . GLN A 1 116 ? 6.969 22.141 18.734 1 94.88 116 GLN A CA 1
ATOM 876 C C . GLN A 1 116 ? 7.875 22.234 19.953 1 94.88 116 GLN A C 1
ATOM 878 O O . GLN A 1 116 ? 8.492 23.266 20.203 1 94.88 116 GLN A O 1
ATOM 883 N N . ASP A 1 117 ? 7.914 21.172 20.734 1 97.06 117 ASP A N 1
ATOM 884 C CA . ASP A 1 117 ? 8.727 21.156 21.938 1 97.06 117 ASP A CA 1
ATOM 885 C C . ASP A 1 117 ? 10.195 20.891 21.625 1 97.06 117 ASP A C 1
ATOM 887 O O . ASP A 1 117 ? 11.062 21.062 22.469 1 97.06 117 ASP A O 1
ATOM 891 N N . LYS A 1 118 ? 10.469 20.5 20.438 1 97.75 118 LYS A N 1
ATOM 892 C CA . LYS A 1 118 ? 11.844 20.234 20.031 1 97.75 118 LYS A CA 1
ATOM 893 C C . LYS A 1 118 ? 12.43 21.438 19.281 1 97.75 118 LYS A C 1
ATOM 895 O O . LYS A 1 118 ? 11.703 22.188 18.625 1 97.75 118 LYS A O 1
ATOM 900 N N . ASP A 1 119 ? 13.758 21.609 19.406 1 96.06 119 ASP A N 1
ATOM 901 C CA . ASP A 1 119 ? 14.414 22.734 18.75 1 96.06 119 ASP A CA 1
ATOM 902 C C . ASP A 1 119 ? 15.078 22.312 17.438 1 96.06 119 ASP A C 1
ATOM 904 O O . ASP A 1 119 ? 15 21.141 17.047 1 96.06 119 ASP A O 1
ATOM 908 N N . GLU A 1 120 ? 15.719 23.25 16.766 1 95.69 120 GLU A N 1
ATOM 909 C CA . GLU A 1 120 ? 16.328 23.016 15.461 1 95.69 120 GLU A CA 1
ATOM 910 C C . GLU A 1 120 ? 17.406 21.953 15.539 1 95.69 120 GLU A C 1
ATOM 912 O O . GLU A 1 120 ? 17.594 21.172 14.602 1 95.69 120 GLU A O 1
ATOM 917 N N . ALA A 1 121 ? 18.156 21.953 16.625 1 97.31 121 ALA A N 1
ATOM 918 C CA . ALA A 1 121 ? 19.234 20.984 16.797 1 97.31 121 ALA A CA 1
ATOM 919 C C . ALA A 1 121 ? 18.703 19.547 16.75 1 97.31 121 ALA A C 1
ATOM 921 O O . ALA A 1 121 ? 19.391 18.656 16.25 1 97.31 121 ALA A O 1
ATOM 922 N N . PHE A 1 122 ? 17.547 19.359 17.297 1 98.5 122 PHE A N 1
ATOM 923 C CA . PHE A 1 122 ? 16.922 18.047 17.266 1 98.5 122 PHE A CA 1
ATOM 924 C C . PHE A 1 122 ? 16.672 17.594 15.828 1 98.5 122 PHE A C 1
ATOM 926 O O . PHE A 1 122 ? 17.047 16.484 15.453 1 98.5 122 PHE A O 1
ATOM 933 N N . TYR A 1 123 ? 16.109 18.406 15.031 1 98.38 123 TYR A N 1
ATOM 934 C CA . TYR A 1 123 ? 15.727 18.047 13.664 1 98.38 123 TYR A CA 1
ATOM 935 C C . TYR A 1 123 ? 16.953 17.938 12.773 1 98.38 123 TYR A C 1
ATOM 937 O O . TYR A 1 123 ? 16.969 17.156 11.82 1 98.38 123 TYR A O 1
ATOM 945 N N . MET A 1 124 ? 18.016 18.625 13.094 1 97.62 124 MET A N 1
ATOM 946 C CA . MET A 1 124 ? 19.25 18.641 12.305 1 97.62 124 MET A CA 1
ATOM 947 C C . MET A 1 124 ? 19.922 17.266 12.336 1 97.62 124 MET A C 1
ATOM 949 O O . MET A 1 124 ? 20.688 16.938 11.445 1 97.62 124 MET A O 1
ATOM 953 N N . GLN A 1 125 ? 19.625 16.453 13.289 1 97.44 125 GLN A N 1
ATOM 954 C CA . GLN A 1 125 ? 20.312 15.188 13.469 1 97.44 125 GLN A CA 1
ATOM 955 C C . GLN A 1 125 ? 19.828 14.141 12.469 1 97.44 125 GLN A C 1
ATOM 957 O O . GLN A 1 125 ? 20.484 13.125 12.258 1 97.44 125 GLN A O 1
ATOM 962 N N . PHE A 1 126 ? 18.766 14.398 11.859 1 98.5 126 PHE A N 1
ATOM 963 C CA . PHE A 1 126 ? 18.156 13.375 11.016 1 98.5 126 PHE A CA 1
ATOM 964 C C . PHE A 1 126 ? 18.531 13.594 9.555 1 98.5 126 PHE A C 1
ATOM 966 O O . PHE A 1 126 ? 18.812 14.719 9.141 1 98.5 126 PHE A O 1
ATOM 973 N N . HIS A 1 127 ? 18.562 12.516 8.82 1 97.31 127 HIS A N 1
ATOM 974 C CA . HIS A 1 127 ? 18.812 12.57 7.391 1 97.31 127 HIS A CA 1
ATOM 975 C C . HIS A 1 127 ? 17.516 12.727 6.602 1 97.31 127 HIS A C 1
ATOM 977 O O . HIS A 1 127 ? 17.516 13.305 5.512 1 97.31 127 HIS A O 1
ATOM 983 N N . LEU A 1 128 ? 16.406 12.156 7.125 1 97.12 128 LEU A N 1
ATOM 984 C CA . LEU A 1 128 ? 15.078 12.148 6.523 1 97.12 128 LEU A CA 1
ATOM 985 C C . LEU A 1 128 ? 14 12.266 7.59 1 97.12 128 LEU A C 1
ATOM 987 O O . LEU A 1 128 ? 14.156 11.75 8.695 1 97.12 128 LEU A O 1
ATOM 991 N N . ILE A 1 129 ? 12.961 12.953 7.18 1 98.81 129 ILE A N 1
ATOM 992 C CA . ILE A 1 129 ? 11.805 13.047 8.062 1 98.81 129 ILE A CA 1
ATOM 993 C C . ILE A 1 129 ? 10.562 12.539 7.332 1 98.81 129 ILE A C 1
ATOM 995 O O . ILE A 1 129 ? 10.281 12.945 6.199 1 98.81 129 ILE A O 1
ATOM 999 N N . VAL A 1 130 ? 9.844 11.562 7.91 1 98.81 130 VAL A N 1
ATOM 1000 C CA . VAL A 1 130 ? 8.633 10.984 7.348 1 98.81 130 VAL A CA 1
ATOM 1001 C C . VAL A 1 130 ? 7.441 11.297 8.25 1 98.81 130 VAL A C 1
ATOM 1003 O O . VAL A 1 130 ? 7.461 10.984 9.445 1 98.81 130 VAL A O 1
ATOM 1006 N N . CYS A 1 131 ? 6.414 11.859 7.648 1 98.31 131 CYS A N 1
ATOM 1007 C CA . CYS A 1 131 ? 5.273 12.312 8.43 1 98.31 131 CYS A CA 1
ATOM 1008 C C . CYS A 1 131 ? 4.047 11.445 8.164 1 98.31 131 CYS A C 1
ATOM 1010 O O . CYS A 1 131 ? 3.719 11.164 7.016 1 98.31 131 CYS A O 1
ATOM 1012 N N . GLY A 1 132 ? 3.438 10.945 9.156 1 96.44 132 GLY A N 1
ATOM 1013 C CA . GLY A 1 132 ? 2.1 10.375 9.18 1 96.44 132 GLY A CA 1
ATOM 1014 C C . GLY A 1 132 ? 1.151 11.109 10.102 1 96.44 132 GLY A C 1
ATOM 1015 O O . GLY A 1 132 ? 0.519 10.5 10.969 1 96.44 132 GLY A O 1
ATOM 1016 N N . LEU A 1 133 ? 0.987 12.391 9.906 1 93.25 133 LEU A N 1
ATOM 1017 C CA . LEU A 1 133 ? 0.229 13.281 10.773 1 93.25 133 LEU A CA 1
ATOM 1018 C C . LEU A 1 133 ? -1.235 13.336 10.359 1 93.25 133 LEU A C 1
ATOM 1020 O O . LEU A 1 133 ? -1.559 13.125 9.188 1 93.25 133 LEU A O 1
ATOM 1024 N N . ASP A 1 134 ? -2.121 13.578 11.289 1 86.25 134 ASP A N 1
ATOM 1025 C CA . ASP A 1 134 ? -3.547 13.672 11 1 86.25 134 ASP A CA 1
ATOM 1026 C C . ASP A 1 134 ? -4.047 15.109 11.141 1 86.25 134 ASP A C 1
ATOM 1028 O O . ASP A 1 134 ? -5.254 15.352 11.18 1 86.25 134 ASP A O 1
ATOM 1032 N N . SER A 1 135 ? -3.055 16.094 11.312 1 85.31 135 SER A N 1
ATOM 1033 C CA . SER A 1 135 ? -3.439 17.484 11.492 1 85.31 135 SER A CA 1
ATOM 1034 C C . SER A 1 135 ? -2.729 18.391 10.484 1 85.31 135 SER A C 1
ATOM 1036 O O . SER A 1 135 ? -1.509 18.297 10.328 1 85.31 135 SER A O 1
ATOM 1038 N N . VAL A 1 136 ? -3.5 19.188 9.867 1 87.75 136 VAL A N 1
ATOM 1039 C CA . VAL A 1 136 ? -2.963 20.156 8.914 1 87.75 136 VAL A CA 1
ATOM 1040 C C . VAL A 1 136 ? -2.004 21.094 9.625 1 87.75 136 VAL A C 1
ATOM 1042 O O . VAL A 1 136 ? -0.939 21.438 9.094 1 87.75 136 VAL A O 1
ATOM 1045 N N . GLU A 1 137 ? -2.379 21.484 10.844 1 87.19 137 GLU A N 1
ATOM 1046 C CA . GLU A 1 137 ? -1.572 22.422 11.609 1 87.19 137 GLU A CA 1
ATOM 1047 C C . GLU A 1 137 ? -0.18 21.859 11.883 1 87.19 137 GLU A C 1
ATOM 1049 O O . GLU A 1 137 ? 0.819 22.578 11.734 1 87.19 137 GLU A O 1
ATOM 1054 N N . ALA A 1 138 ? -0.129 20.625 12.297 1 92.5 138 ALA A N 1
ATOM 1055 C CA . ALA A 1 138 ? 1.153 19.984 12.578 1 92.5 138 ALA A CA 1
ATOM 1056 C C . ALA A 1 138 ? 1.999 19.875 11.312 1 92.5 138 ALA A C 1
ATOM 1058 O O . ALA A 1 138 ? 3.219 20.047 11.359 1 92.5 138 ALA A O 1
ATOM 1059 N N . ARG A 1 139 ? 1.35 19.562 10.211 1 95.38 139 ARG A N 1
ATOM 1060 C CA . ARG A 1 139 ? 2.043 19.469 8.93 1 95.38 139 ARG A CA 1
ATOM 1061 C C . ARG A 1 139 ? 2.637 20.812 8.531 1 95.38 139 ARG A C 1
ATOM 1063 O O . ARG A 1 139 ? 3.781 20.875 8.078 1 95.38 139 ARG A O 1
ATOM 1070 N N . ARG A 1 140 ? 1.821 21.844 8.672 1 93.75 140 ARG A N 1
ATOM 1071 C CA . ARG A 1 140 ? 2.281 23.188 8.336 1 93.75 140 ARG A CA 1
ATOM 1072 C C . ARG A 1 140 ? 3.482 23.594 9.188 1 93.75 140 ARG A C 1
ATOM 1074 O O . ARG A 1 140 ? 4.441 24.172 8.688 1 93.75 140 ARG A O 1
ATOM 1081 N N . TRP A 1 141 ? 3.426 23.25 10.438 1 95.19 141 TRP A N 1
ATOM 1082 C CA . TRP A 1 141 ? 4.492 23.625 11.359 1 95.19 141 TRP A CA 1
ATOM 1083 C C . TRP A 1 141 ? 5.801 22.938 10.984 1 95.19 141 TRP A C 1
ATOM 1085 O O . TRP A 1 141 ? 6.84 23.578 10.859 1 95.19 141 TRP A O 1
ATOM 1095 N N . ILE A 1 142 ? 5.797 21.641 10.781 1 97.56 142 ILE A N 1
ATOM 1096 C CA . ILE A 1 142 ? 7.02 20.891 10.492 1 97.56 142 ILE A CA 1
ATOM 1097 C C . ILE A 1 142 ? 7.574 21.328 9.141 1 97.56 142 ILE A C 1
ATOM 1099 O O . ILE A 1 142 ? 8.789 21.422 8.961 1 97.56 142 ILE A O 1
ATOM 1103 N N . ASN A 1 143 ? 6.711 21.516 8.211 1 97.25 143 ASN A N 1
ATOM 1104 C CA . ASN A 1 143 ? 7.117 22.016 6.902 1 97.25 143 ASN A CA 1
ATOM 1105 C C . ASN A 1 143 ? 7.875 23.328 7.012 1 97.25 143 ASN A C 1
ATOM 1107 O O . ASN A 1 143 ? 8.977 23.469 6.473 1 97.25 143 ASN A O 1
ATOM 1111 N N . ALA A 1 144 ? 7.301 24.25 7.691 1 95.88 144 ALA A N 1
ATOM 1112 C CA . ALA A 1 144 ? 7.914 25.578 7.852 1 95.88 144 ALA A CA 1
ATOM 1113 C C . ALA A 1 144 ? 9.25 25.469 8.586 1 95.88 144 ALA A C 1
ATOM 1115 O O . ALA A 1 144 ? 10.219 26.125 8.227 1 95.88 144 ALA A O 1
ATOM 1116 N N . THR A 1 145 ? 9.25 24.672 9.594 1 96.56 145 THR A N 1
ATOM 1117 C CA . THR A 1 145 ? 10.461 24.469 10.375 1 96.56 145 THR A CA 1
ATOM 1118 C C . THR A 1 145 ? 11.602 23.969 9.492 1 96.56 145 THR A C 1
ATOM 1120 O O . THR A 1 145 ? 12.711 24.5 9.531 1 96.56 145 THR A O 1
ATOM 1123 N N . LEU A 1 146 ? 11.344 23.016 8.703 1 97.56 146 LEU A N 1
ATOM 1124 C CA . LEU A 1 146 ? 12.367 22.391 7.879 1 97.56 146 LEU A CA 1
ATOM 1125 C C . LEU A 1 146 ? 12.812 23.328 6.762 1 97.56 146 LEU A C 1
ATOM 1127 O O . LEU A 1 146 ? 13.992 23.359 6.402 1 97.56 146 LEU A O 1
ATOM 1131 N N . VAL A 1 147 ? 11.883 24.062 6.16 1 96.69 147 VAL A N 1
ATOM 1132 C CA . VAL A 1 147 ? 12.234 25.031 5.129 1 96.69 147 VAL A CA 1
ATOM 1133 C C . VAL A 1 147 ? 13.141 26.109 5.719 1 96.69 147 VAL A C 1
ATOM 1135 O O . VAL A 1 147 ? 14.156 26.469 5.125 1 96.69 147 VAL A O 1
ATOM 1138 N N . ASN A 1 148 ? 12.836 26.578 6.902 1 94.81 148 ASN A N 1
ATOM 1139 C CA . ASN A 1 148 ? 13.578 27.656 7.551 1 94.81 148 ASN A CA 1
ATOM 1140 C C . ASN A 1 148 ? 14.961 27.188 7.996 1 94.81 148 ASN A C 1
ATOM 1142 O O . ASN A 1 148 ? 15.875 28 8.156 1 94.81 148 ASN A O 1
ATOM 1146 N N . MET A 1 149 ? 15.133 25.938 8.164 1 95.75 149 MET A N 1
ATOM 1147 C CA . MET A 1 149 ? 16.375 25.359 8.648 1 95.75 149 MET A CA 1
ATOM 1148 C C . MET A 1 149 ? 17.422 25.297 7.535 1 95.75 149 MET A C 1
ATOM 1150 O O . MET A 1 149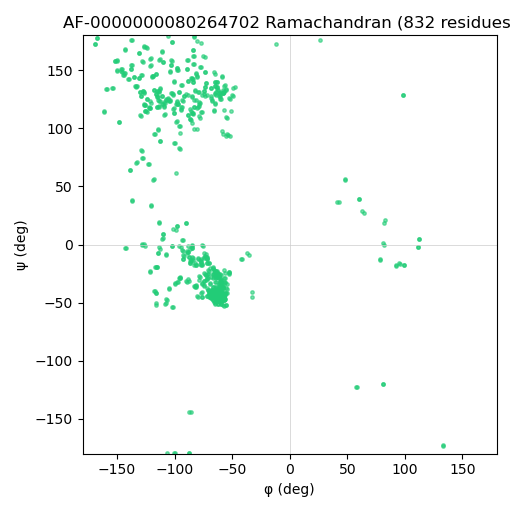 ? 18.609 25.125 7.801 1 95.75 149 MET A O 1
ATOM 1154 N N . VAL A 1 150 ? 17.016 25.422 6.297 1 95.94 150 VAL A N 1
ATOM 1155 C CA . VAL A 1 150 ? 17.938 25.25 5.176 1 95.94 150 VAL A CA 1
ATOM 1156 C C . VAL A 1 150 ? 18.953 26.391 5.164 1 95.94 150 VAL A C 1
ATOM 1158 O O . VAL A 1 150 ? 18.562 27.562 5.23 1 95.94 150 VAL A O 1
ATOM 1161 N N . ASP A 1 151 ? 20.172 26.016 5.203 1 93.75 151 ASP A N 1
ATOM 1162 C CA . ASP A 1 151 ? 21.312 26.906 5.086 1 93.75 151 ASP A CA 1
ATOM 1163 C C . ASP A 1 151 ? 22.203 26.516 3.904 1 93.75 151 ASP A C 1
ATOM 1165 O O . ASP A 1 151 ? 22.812 25.438 3.904 1 93.75 151 ASP A O 1
ATOM 1169 N N . GLU A 1 152 ? 22.391 27.328 2.904 1 88.75 152 GLU A N 1
ATOM 1170 C CA . GLU A 1 152 ? 23.125 27.031 1.679 1 88.75 152 GLU A CA 1
ATOM 1171 C C . GLU A 1 152 ? 24.578 26.688 1.98 1 88.75 152 GLU A C 1
ATOM 1173 O O . GLU A 1 152 ? 25.203 25.922 1.242 1 88.75 152 GLU A O 1
ATOM 1178 N N . SER A 1 153 ? 25.078 27.172 3.08 1 91.75 153 SER A N 1
ATOM 1179 C CA . SER A 1 153 ? 26.469 26.922 3.465 1 91.75 153 SER A CA 1
ATOM 1180 C C . SER A 1 153 ? 26.609 25.594 4.199 1 91.75 153 SER A C 1
ATOM 1182 O O . SER A 1 153 ? 27.719 25.109 4.402 1 91.75 153 SER A O 1
ATOM 1184 N N . ARG A 1 154 ? 25.578 25 4.562 1 94.5 154 ARG A N 1
ATOM 1185 C CA . ARG A 1 154 ? 25.531 23.719 5.25 1 94.5 154 ARG A CA 1
ATOM 1186 C C . ARG A 1 154 ? 24.562 22.766 4.551 1 94.5 154 ARG A C 1
ATOM 1188 O O . ARG A 1 154 ? 23.438 22.562 5.023 1 94.5 154 ARG A O 1
ATOM 1195 N N . PRO A 1 155 ? 24.953 22.109 3.506 1 90 155 PRO A N 1
ATOM 1196 C CA . PRO A 1 155 ? 24.062 21.281 2.697 1 90 155 PRO A CA 1
ATOM 1197 C C . PRO A 1 155 ? 23.281 20.25 3.533 1 90 155 PRO A C 1
ATOM 1199 O O . PRO A 1 155 ? 22.172 19.891 3.178 1 90 155 PRO A O 1
ATOM 1202 N N . GLU A 1 156 ? 23.875 19.906 4.652 1 92.31 156 GLU A N 1
ATOM 1203 C CA . GLU A 1 156 ? 23.25 18.891 5.5 1 92.31 156 GLU A CA 1
ATOM 1204 C C . GLU A 1 156 ? 22 19.438 6.195 1 92.31 156 GLU A C 1
ATOM 1206 O O . GLU A 1 156 ? 21.219 18.688 6.766 1 92.31 156 GLU A O 1
ATOM 1211 N N . SER A 1 157 ? 21.797 20.781 6.117 1 95.75 157 SER A N 1
ATOM 1212 C CA . SER A 1 157 ? 20.641 21.391 6.75 1 95.75 157 SER A CA 1
ATOM 1213 C C . SER A 1 157 ? 19.359 21.141 5.953 1 95.75 157 SER A C 1
ATOM 1215 O O . SER A 1 157 ? 18.25 21.344 6.453 1 95.75 157 SER A O 1
ATOM 1217 N N . LEU A 1 158 ? 19.5 20.75 4.691 1 96.56 158 LEU A N 1
ATOM 1218 C CA . LEU A 1 158 ? 18.359 20.344 3.895 1 96.56 158 LEU A CA 1
ATOM 1219 C C . LEU A 1 158 ? 17.906 18.938 4.246 1 96.56 158 LEU A C 1
ATOM 1221 O O . LEU A 1 158 ? 18.656 17.969 4.027 1 96.56 158 LEU A O 1
ATOM 1225 N N . LYS A 1 159 ? 16.797 18.844 4.871 1 97.94 159 LYS A N 1
ATOM 1226 C CA . LYS A 1 159 ? 16.25 17.547 5.258 1 97.94 159 LYS A CA 1
ATOM 1227 C C . LYS A 1 159 ? 15.031 17.203 4.414 1 97.94 159 LYS A C 1
ATOM 1229 O O . LYS A 1 159 ? 13.969 17.812 4.57 1 97.94 159 LYS A O 1
ATOM 1234 N N . PRO A 1 160 ? 15.133 16.188 3.549 1 97.75 160 PRO A N 1
ATOM 1235 C CA . PRO A 1 160 ? 13.938 15.773 2.805 1 97.75 160 PRO A CA 1
ATOM 1236 C C . PRO A 1 160 ? 12.766 15.422 3.717 1 97.75 160 PRO A C 1
ATOM 1238 O O . PRO A 1 160 ? 12.953 14.781 4.75 1 97.75 160 PRO A O 1
ATOM 1241 N N . LEU A 1 161 ? 11.609 15.969 3.338 1 98.75 161 LEU A N 1
ATOM 1242 C CA . LEU A 1 161 ? 10.359 15.688 4.039 1 98.75 161 LEU A CA 1
ATOM 1243 C C . LEU A 1 161 ? 9.438 14.82 3.182 1 98.75 161 LEU A C 1
ATOM 1245 O O . LEU A 1 161 ? 9.109 15.195 2.055 1 98.75 161 LEU A O 1
ATOM 1249 N N . ILE A 1 162 ? 9.117 13.625 3.691 1 98.62 162 ILE A N 1
ATOM 1250 C CA . ILE A 1 162 ? 8.133 12.75 3.061 1 98.62 162 ILE A CA 1
ATOM 1251 C C . ILE A 1 162 ? 6.836 12.766 3.869 1 98.62 162 ILE A C 1
ATOM 1253 O O . ILE A 1 162 ? 6.844 12.508 5.074 1 98.62 162 ILE A O 1
ATOM 1257 N N . ASP A 1 163 ? 5.727 13.07 3.217 1 98.12 163 ASP A N 1
ATOM 1258 C CA . ASP A 1 163 ? 4.453 13.234 3.91 1 98.12 163 ASP A CA 1
ATOM 1259 C C . ASP A 1 163 ? 3.367 12.367 3.275 1 98.12 163 ASP A C 1
ATOM 1261 O O . ASP A 1 163 ? 3.254 12.305 2.051 1 98.12 163 ASP A O 1
ATOM 1265 N N . GLY A 1 164 ? 2.645 11.641 4.129 1 96.88 164 GLY A N 1
ATOM 1266 C CA . GLY A 1 164 ? 1.5 10.859 3.695 1 96.88 164 GLY A CA 1
ATOM 1267 C C . GLY A 1 164 ? 0.202 11.281 4.355 1 96.88 164 GLY A C 1
ATOM 1268 O O . GLY A 1 164 ? 0.193 11.68 5.523 1 96.88 164 GLY A O 1
ATOM 1269 N N . GLY A 1 165 ? -0.884 11.211 3.66 1 94.38 165 GLY A N 1
ATOM 1270 C CA . GLY A 1 165 ? -2.227 11.469 4.156 1 94.38 165 GLY A CA 1
ATOM 1271 C C . GLY A 1 165 ? -3.264 10.516 3.6 1 94.38 165 GLY A C 1
ATOM 1272 O O . GLY A 1 165 ? -3.17 10.086 2.445 1 94.38 165 GLY A O 1
ATOM 1273 N N . THR A 1 166 ? -4.238 10.117 4.465 1 92.69 166 THR A N 1
ATOM 1274 C CA . THR A 1 166 ? -5.289 9.203 4.027 1 92.69 166 THR A CA 1
ATOM 1275 C C . THR A 1 166 ? -6.668 9.758 4.375 1 92.69 166 THR A C 1
ATOM 1277 O O . THR A 1 166 ? -6.824 10.477 5.367 1 92.69 166 THR A O 1
ATOM 1280 N N . GLU A 1 167 ? -7.578 9.508 3.578 1 86.25 167 GLU A N 1
ATOM 1281 C CA . GLU A 1 167 ? -8.992 9.828 3.762 1 86.25 167 GLU A CA 1
ATOM 1282 C C . GLU A 1 167 ? -9.883 8.789 3.09 1 86.25 167 GLU A C 1
ATOM 1284 O O . GLU A 1 167 ? -10.172 8.883 1.895 1 86.25 167 GLU A O 1
ATOM 1289 N N . GLY A 1 168 ? -10.484 7.941 3.965 1 85.56 168 GLY A N 1
ATOM 1290 C CA . GLY A 1 168 ? -11.266 6.867 3.381 1 85.56 168 GLY A CA 1
ATOM 1291 C C . GLY A 1 168 ? -10.469 5.977 2.453 1 85.56 168 GLY A C 1
ATOM 1292 O O . GLY A 1 168 ? -9.414 5.457 2.838 1 85.56 168 GLY A O 1
ATOM 1293 N N . LEU A 1 169 ? -10.93 5.871 1.204 1 88.44 169 LEU A N 1
ATOM 1294 C CA . LEU A 1 169 ? -10.266 5.023 0.22 1 88.44 169 LEU A CA 1
ATOM 1295 C C . LEU A 1 169 ? -9.336 5.852 -0.667 1 88.44 169 LEU A C 1
ATOM 1297 O O . LEU A 1 169 ? -8.906 5.387 -1.726 1 88.44 169 LEU A O 1
ATOM 1301 N N . LYS A 1 170 ? -9.055 7.059 -0.183 1 90.19 170 LYS A N 1
ATOM 1302 C CA . LYS A 1 170 ? -8.148 7.945 -0.913 1 90.19 170 LYS A CA 1
ATOM 1303 C C . LYS A 1 170 ? -6.941 8.32 -0.061 1 90.19 170 LYS A C 1
ATOM 1305 O O . LYS A 1 170 ? -6.973 8.188 1.164 1 90.19 170 LYS A O 1
ATOM 1310 N N . GLY A 1 171 ? -5.93 8.75 -0.716 1 92.94 171 GLY A N 1
ATOM 1311 C CA . GLY A 1 171 ? -4.738 9.172 -0.004 1 92.94 171 GLY A CA 1
ATOM 1312 C C . GLY A 1 171 ? -3.754 9.922 -0.883 1 92.94 171 GLY A C 1
ATOM 1313 O O . GLY A 1 171 ? -4.047 10.211 -2.045 1 92.94 171 GLY A O 1
ATOM 1314 N N . GLN A 1 172 ? -2.697 10.367 -0.281 1 93.81 172 GLN A N 1
ATOM 1315 C CA . GLN A 1 172 ? -1.639 11.062 -1.004 1 93.81 172 GLN A CA 1
ATOM 1316 C C . GLN A 1 172 ? -0.281 10.836 -0.344 1 93.81 172 GLN A C 1
ATOM 1318 O O . GLN A 1 172 ? -0.208 10.539 0.851 1 93.81 172 GLN A O 1
ATOM 1323 N N . ALA A 1 173 ? 0.729 10.836 -1.103 1 95.94 173 ALA A N 1
ATOM 1324 C CA . ALA A 1 173 ? 2.119 10.867 -0.656 1 95.94 173 ALA A CA 1
ATOM 1325 C C . ALA A 1 173 ? 2.908 11.945 -1.392 1 95.94 173 ALA A C 1
ATOM 1327 O O . ALA A 1 173 ? 2.684 12.188 -2.58 1 95.94 173 ALA A O 1
ATOM 1328 N N . ARG A 1 174 ? 3.836 12.609 -0.679 1 96 174 ARG A N 1
ATOM 1329 C CA . ARG A 1 174 ? 4.633 13.648 -1.317 1 96 174 ARG A CA 1
ATOM 1330 C C . ARG A 1 174 ? 6.062 13.648 -0.787 1 96 174 ARG A C 1
ATOM 1332 O O . ARG A 1 174 ? 6.309 13.227 0.346 1 96 174 ARG A O 1
ATOM 1339 N N . VAL A 1 175 ? 6.934 14 -1.668 1 97 175 VAL A N 1
ATOM 1340 C CA . VAL A 1 175 ? 8.328 14.25 -1.314 1 97 175 VAL A CA 1
ATOM 1341 C C . VAL A 1 175 ? 8.633 15.742 -1.44 1 97 175 VAL A C 1
ATOM 1343 O O . VAL A 1 175 ? 8.453 16.328 -2.51 1 97 175 VAL A O 1
ATOM 1346 N N . ILE A 1 176 ? 9.039 16.312 -0.353 1 97.62 176 ILE A N 1
ATOM 1347 C CA . ILE A 1 176 ? 9.375 17.734 -0.319 1 97.62 176 ILE A CA 1
ATOM 1348 C C . ILE A 1 176 ? 10.875 17.906 -0.059 1 97.62 176 ILE A C 1
ATOM 1350 O O . ILE A 1 176 ? 11.391 17.406 0.94 1 97.62 176 ILE A O 1
ATOM 1354 N N . LEU A 1 177 ? 11.516 18.5 -0.987 1 96.75 177 LEU A N 1
ATOM 1355 C CA . LEU A 1 177 ? 12.859 19.016 -0.75 1 96.75 177 LEU A CA 1
ATOM 1356 C C . LEU A 1 177 ? 12.82 20.5 -0.376 1 96.75 177 LEU A C 1
ATOM 1358 O O . LEU A 1 177 ? 12.695 21.359 -1.25 1 96.75 177 LEU A O 1
ATOM 1362 N N . PRO A 1 178 ? 12.969 20.766 0.905 1 96.44 178 PRO A N 1
ATOM 1363 C CA . PRO A 1 178 ? 12.781 22.141 1.379 1 96.44 178 PRO A CA 1
ATOM 1364 C C . PRO A 1 178 ? 13.578 23.156 0.567 1 96.44 178 PRO A C 1
ATOM 1366 O O . PRO A 1 178 ? 14.773 22.969 0.338 1 96.44 178 PRO A O 1
ATOM 1369 N N . THR A 1 179 ? 12.891 24.203 0.093 1 92.19 179 THR A N 1
ATOM 1370 C CA . THR A 1 179 ? 13.406 25.344 -0.656 1 92.19 179 THR A CA 1
ATOM 1371 C C . THR A 1 179 ? 13.648 24.969 -2.115 1 92.19 179 THR A C 1
ATOM 1373 O O . THR A 1 179 ? 13.922 25.828 -2.947 1 92.19 179 THR A O 1
ATOM 1376 N N . ILE A 1 180 ? 13.625 23.703 -2.477 1 91.75 180 ILE A N 1
ATOM 1377 C CA . ILE A 1 180 ? 13.891 23.266 -3.842 1 91.75 180 ILE A CA 1
ATOM 1378 C C . ILE A 1 180 ? 12.57 22.922 -4.539 1 91.75 180 ILE A C 1
ATOM 1380 O O . ILE A 1 180 ? 12.281 23.453 -5.613 1 91.75 180 ILE A O 1
ATOM 1384 N N . THR A 1 181 ? 11.789 22.109 -3.988 1 94.19 181 THR A N 1
ATOM 1385 C CA . THR A 1 181 ? 10.484 21.75 -4.543 1 94.19 181 THR A CA 1
ATOM 1386 C C . THR A 1 181 ? 9.367 22.484 -3.803 1 94.19 181 THR A C 1
ATOM 1388 O O . THR A 1 181 ? 9.617 23.156 -2.799 1 94.19 181 THR A O 1
ATOM 1391 N N . SER A 1 182 ? 8.086 22.328 -4.309 1 95.62 182 SER A N 1
ATOM 1392 C CA . SER A 1 182 ? 6.941 22.875 -3.592 1 95.62 182 SER A CA 1
ATOM 1393 C C . SER A 1 182 ? 6.852 22.312 -2.178 1 95.62 182 SER A C 1
ATOM 1395 O O . SER A 1 182 ? 7.004 21.109 -1.974 1 95.62 182 SER A O 1
ATOM 1397 N N . CYS A 1 183 ? 6.707 23.25 -1.281 1 96.12 183 CYS A N 1
ATOM 1398 C CA . CYS A 1 183 ? 6.566 22.797 0.097 1 96.12 183 CYS A CA 1
ATOM 1399 C C . CYS A 1 183 ? 5.105 22.5 0.431 1 96.12 183 CYS A C 1
ATOM 1401 O O . CYS A 1 183 ? 4.242 22.562 -0.444 1 96.12 183 CYS A O 1
ATOM 1403 N N . TYR A 1 184 ? 4.797 22.094 1.652 1 96.12 184 TYR A N 1
ATOM 1404 C CA . TYR A 1 184 ? 3.434 21.734 2.039 1 96.12 184 TYR A CA 1
ATOM 1405 C C . TYR A 1 184 ? 2.496 22.922 1.892 1 96.12 184 TYR A C 1
ATOM 1407 O O . TYR A 1 184 ? 1.362 22.781 1.43 1 96.12 184 TYR A O 1
ATOM 1415 N N . GLU A 1 185 ? 2.953 24.109 2.287 1 93.75 185 GLU A N 1
ATOM 1416 C CA . GLU A 1 185 ? 2.154 25.328 2.246 1 93.75 185 GLU A CA 1
ATOM 1417 C C . GLU A 1 185 ? 1.718 25.656 0.82 1 93.75 185 GLU A C 1
ATOM 1419 O O . GLU A 1 185 ? 0.643 26.219 0.608 1 93.75 185 GLU A O 1
ATOM 1424 N N . CYS A 1 186 ? 2.508 25.312 -0.127 1 93.62 186 CYS A N 1
ATOM 1425 C CA . CYS A 1 186 ? 2.229 25.578 -1.532 1 93.62 186 CYS A CA 1
ATOM 1426 C C . CYS A 1 186 ? 0.99 24.828 -1.997 1 93.62 186 CYS A C 1
ATOM 1428 O O . CYS A 1 186 ? 0.336 25.234 -2.961 1 93.62 186 CYS A O 1
ATOM 1430 N N . SER A 1 187 ? 0.661 23.75 -1.281 1 91.12 187 SER A N 1
ATOM 1431 C CA . SER A 1 187 ? -0.379 22.875 -1.793 1 91.12 187 SER A CA 1
ATOM 1432 C C . SER A 1 187 ? -1.614 22.891 -0.899 1 91.12 187 SER A C 1
ATOM 1434 O O . SER A 1 187 ? -2.424 21.969 -0.928 1 91.12 187 SER A O 1
ATOM 1436 N N . LEU A 1 188 ? -1.789 23.828 -0.117 1 88.94 188 LEU A N 1
ATOM 1437 C CA . LEU A 1 188 ? -2.91 23.891 0.814 1 88.94 188 LEU A CA 1
ATOM 1438 C C . LEU A 1 188 ? -4.238 23.922 0.066 1 88.94 188 LEU A C 1
ATOM 1440 O O . LEU A 1 188 ? -5.258 23.469 0.587 1 88.94 188 LEU A O 1
ATOM 1444 N N . ASP A 1 189 ? -4.199 24.391 -1.072 1 84.62 189 ASP A N 1
ATOM 1445 C CA . ASP A 1 189 ? -5.422 24.516 -1.86 1 84.62 189 ASP A CA 1
ATOM 1446 C C . ASP A 1 189 ? -5.918 23.141 -2.316 1 84.62 189 ASP A C 1
ATOM 1448 O O . ASP A 1 189 ? -7.062 23.016 -2.764 1 84.62 189 ASP A O 1
ATOM 1452 N N . MET A 1 190 ? -5.129 22.141 -2.18 1 80.62 190 MET A N 1
ATOM 1453 C CA . MET A 1 190 ? -5.5 20.797 -2.596 1 80.62 190 MET A CA 1
ATOM 1454 C C . MET A 1 190 ? -6.273 20.078 -1.493 1 80.62 190 MET A C 1
ATOM 1456 O O . MET A 1 190 ? -6.828 19 -1.718 1 80.62 190 MET A O 1
ATOM 1460 N N . LEU A 1 191 ? -6.242 20.625 -0.361 1 81.06 191 LEU A N 1
ATOM 1461 C CA . LEU A 1 191 ? -6.949 19.984 0.739 1 81.06 191 LEU A CA 1
ATOM 1462 C C . LEU A 1 191 ? -8.453 19.953 0.48 1 81.06 191 LEU A C 1
ATOM 1464 O O . LEU A 1 191 ? -9.016 20.922 -0.04 1 81.06 191 LEU A O 1
ATOM 1468 N N . PRO A 1 192 ? -8.945 18.719 0.695 1 65.31 192 PRO A N 1
ATOM 1469 C CA . PRO A 1 192 ? -10.391 18.641 0.452 1 65.31 192 PRO A CA 1
ATOM 1470 C C . PRO A 1 192 ? -11.188 19.641 1.297 1 65.31 192 PRO A C 1
ATOM 1472 O O . PRO A 1 192 ? -10.797 19.938 2.428 1 65.31 192 PRO A O 1
ATOM 1475 N N . LYS A 1 193 ? -12.094 20.203 0.557 1 59.84 193 LYS A N 1
ATOM 1476 C CA . LYS A 1 193 ? -13.008 21.109 1.237 1 59.84 193 LYS A CA 1
ATOM 1477 C C . LYS A 1 193 ? -13.93 20.359 2.193 1 59.84 193 LYS A C 1
ATOM 1479 O O . LYS A 1 193 ? -14.344 19.234 1.907 1 59.84 193 LYS A O 1
ATOM 1484 N N . ARG A 1 194 ? -13.914 20.812 3.387 1 59.22 194 ARG A N 1
ATOM 1485 C CA . ARG A 1 194 ? -14.867 20.25 4.336 1 59.22 194 ARG A CA 1
ATOM 1486 C C . ARG A 1 194 ? -16.281 20.297 3.783 1 59.22 194 ARG A C 1
ATOM 1488 O O . ARG A 1 194 ? -16.656 21.266 3.111 1 59.22 194 ARG A O 1
ATOM 1495 N N . THR A 1 195 ? -16.859 19.062 3.789 1 55.91 195 THR A N 1
ATOM 1496 C CA . THR A 1 195 ? -18.25 19.078 3.367 1 55.91 195 THR A CA 1
ATOM 1497 C C . THR A 1 195 ? -19.078 20 4.262 1 55.91 195 THR A C 1
ATOM 1499 O O . THR A 1 195 ? -19.125 19.812 5.48 1 55.91 195 THR A O 1
ATOM 1502 N N . VAL A 1 196 ? -19.234 21.219 3.811 1 59.81 196 VAL A N 1
ATOM 1503 C CA . VAL A 1 196 ? -20.125 22.109 4.531 1 59.81 196 VAL A CA 1
ATOM 1504 C C . VAL A 1 196 ? -21.469 22.188 3.809 1 59.81 196 VAL A C 1
ATOM 1506 O O . VAL A 1 196 ? -21.516 22.25 2.578 1 59.81 196 VAL A O 1
ATOM 1509 N N . TYR A 1 197 ? -22.562 21.703 4.57 1 65 197 TYR A N 1
ATOM 1510 C CA . TYR A 1 197 ? -23.906 21.812 3.982 1 65 197 TYR A CA 1
ATOM 1511 C C . TYR A 1 197 ? -24.453 23.234 4.133 1 65 197 TYR A C 1
ATOM 1513 O O . TYR A 1 197 ? -24.297 23.859 5.184 1 65 197 TYR A O 1
ATOM 1521 N N . PRO A 1 198 ? -24.969 23.766 3.006 1 68.12 198 PRO A N 1
ATOM 1522 C CA . PRO A 1 198 ? -25.547 25.109 3.104 1 68.12 198 PRO A CA 1
ATOM 1523 C C . PRO A 1 198 ? -26.516 25.266 4.273 1 68.12 198 PRO A C 1
ATOM 1525 O O . PRO A 1 198 ? -27.328 24.359 4.516 1 68.12 198 PRO A O 1
ATOM 1528 N N . VAL A 1 199 ? -26.375 26.312 4.949 1 72.88 199 VAL A N 1
ATOM 1529 C CA . VAL A 1 199 ? -27.203 26.578 6.117 1 72.88 199 VAL A CA 1
ATOM 1530 C C . VAL A 1 199 ? -28.672 26.5 5.73 1 72.88 199 VAL A C 1
ATOM 1532 O O . VAL A 1 199 ? -29.5 25.969 6.477 1 72.88 199 VAL A O 1
ATOM 1535 N N . CYS A 1 200 ? -28.984 27.031 4.613 1 72.12 200 CYS A N 1
ATOM 1536 C CA . CYS A 1 200 ? -30.375 27.031 4.156 1 72.12 200 CYS A CA 1
ATOM 1537 C C . CYS A 1 200 ? -30.891 25.609 4.004 1 72.12 200 CYS A C 1
ATOM 1539 O O . CYS A 1 200 ? -32.031 25.328 4.348 1 72.12 200 CYS A O 1
ATOM 1541 N N . THR A 1 201 ? -30.062 24.719 3.508 1 73.56 201 THR A N 1
ATOM 1542 C CA . THR A 1 201 ? -30.469 23.328 3.314 1 73.56 201 THR A CA 1
ATOM 1543 C C . THR A 1 201 ? -30.672 22.625 4.656 1 73.56 201 THR A C 1
ATOM 1545 O O . THR A 1 201 ? -31.688 21.984 4.879 1 73.56 201 THR A O 1
ATOM 1548 N N . ILE A 1 202 ? -29.703 22.859 5.492 1 83.94 202 ILE A N 1
ATOM 1549 C CA . ILE A 1 202 ? -29.797 22.125 6.746 1 83.94 202 ILE A CA 1
ATOM 1550 C C . ILE A 1 202 ? -30.906 22.719 7.613 1 83.94 202 ILE A C 1
ATOM 1552 O O . ILE A 1 202 ? -31.547 22.016 8.398 1 83.94 202 ILE A O 1
ATOM 1556 N N . ALA A 1 203 ? -31.234 23.984 7.422 1 85.19 203 ALA A N 1
ATOM 1557 C CA . ALA A 1 203 ? -32.219 24.672 8.234 1 85.19 203 ALA A CA 1
ATOM 1558 C C . ALA A 1 203 ? -33.656 24.359 7.734 1 85.19 203 ALA A C 1
ATOM 1560 O O . ALA A 1 203 ? -34.562 24.172 8.539 1 85.19 203 ALA A O 1
ATOM 1561 N N . ASN A 1 204 ? -33.812 24.234 6.465 1 84.88 204 ASN A N 1
ATOM 1562 C CA . ASN A 1 204 ? -35.156 24.297 5.949 1 84.88 204 ASN A CA 1
ATOM 1563 C C . ASN A 1 204 ? -35.562 23 5.266 1 84.88 204 ASN A C 1
ATOM 1565 O O . ASN A 1 204 ? -36.719 22.594 5.32 1 84.88 204 ASN A O 1
ATOM 1569 N N . THR A 1 205 ? -34.688 22.406 4.543 1 85.38 205 THR A N 1
ATOM 1570 C CA . THR A 1 205 ? -35.094 21.266 3.738 1 85.38 205 THR A CA 1
ATOM 1571 C C . THR A 1 205 ? -34.031 20.172 3.799 1 85.38 205 THR A C 1
ATOM 1573 O O . THR A 1 205 ? -33.469 19.781 2.77 1 85.38 205 THR A O 1
ATOM 1576 N N . PRO A 1 206 ? -33.844 19.641 4.969 1 88.19 206 PRO A N 1
ATOM 1577 C CA . PRO A 1 206 ? -32.906 18.516 5.035 1 88.19 206 PRO A CA 1
ATOM 1578 C C . PRO A 1 206 ? -33.375 17.312 4.215 1 88.19 206 PRO A C 1
ATOM 1580 O O . PRO A 1 206 ? -34.562 16.984 4.191 1 88.19 206 PRO A O 1
ATOM 1583 N N . ARG A 1 207 ? -32.469 16.766 3.457 1 82.12 207 ARG A N 1
ATOM 1584 C CA . ARG A 1 207 ? -32.781 15.625 2.604 1 82.12 207 ARG A CA 1
ATOM 1585 C C . ARG A 1 207 ? -31.969 14.398 3.018 1 82.12 207 ARG A C 1
ATOM 1587 O O . ARG A 1 207 ? -32.312 13.273 2.654 1 82.12 207 ARG A O 1
ATOM 1594 N N . LEU A 1 208 ? -30.922 14.641 3.725 1 83.38 208 LEU A N 1
ATOM 1595 C CA . LEU A 1 208 ? -30.016 13.578 4.137 1 83.38 208 LEU A CA 1
ATOM 1596 C C . LEU A 1 208 ? -29.906 13.508 5.656 1 83.38 208 LEU A C 1
ATOM 1598 O O . LEU A 1 208 ? -30.125 14.508 6.344 1 83.38 208 LEU A O 1
ATOM 1602 N N . PRO A 1 209 ? -29.594 12.359 6.125 1 88.12 209 PRO A N 1
ATOM 1603 C CA . PRO A 1 209 ? -29.375 12.289 7.57 1 88.12 209 PRO A CA 1
ATOM 1604 C C . PRO A 1 209 ? -28.25 13.211 8.039 1 88.12 209 PRO A C 1
ATOM 1606 O O . PRO A 1 209 ? -28.328 13.781 9.125 1 88.12 209 PRO A O 1
ATOM 1609 N N . GLU A 1 210 ? -27.297 13.422 7.148 1 85.12 210 GLU A N 1
ATOM 1610 C CA . GLU A 1 210 ? -26.188 14.312 7.48 1 85.12 210 GLU A CA 1
ATOM 1611 C C . GLU A 1 210 ? -26.672 15.742 7.68 1 85.12 210 GLU A C 1
ATOM 1613 O O . GLU A 1 210 ? -26.125 16.484 8.508 1 85.12 210 GLU A O 1
ATOM 1618 N N . HIS A 1 211 ? -27.703 16.047 6.926 1 86.38 211 HIS A N 1
ATOM 1619 C CA . HIS A 1 211 ? -28.266 17.375 7.066 1 86.38 211 HIS A CA 1
ATOM 1620 C C . HIS A 1 211 ? -28.844 17.594 8.461 1 86.38 211 HIS A C 1
ATOM 1622 O O . HIS A 1 211 ? -28.656 18.656 9.062 1 86.38 211 HIS A O 1
ATOM 1628 N N . CYS A 1 212 ? -29.484 16.578 8.906 1 92.44 212 CYS A N 1
ATOM 1629 C CA . CYS A 1 212 ? -30.125 16.656 10.219 1 92.44 212 CYS A CA 1
ATOM 1630 C C . CYS A 1 212 ? -29.078 16.719 11.328 1 92.44 212 CYS A C 1
ATOM 1632 O O . CYS A 1 212 ? -29.234 17.484 12.289 1 92.44 212 CYS A O 1
ATOM 1634 N N . ILE A 1 213 ? -28.062 15.961 11.141 1 91 213 ILE A N 1
ATOM 1635 C CA . ILE A 1 213 ? -26.984 15.938 12.141 1 91 213 ILE A CA 1
ATOM 1636 C C . ILE A 1 213 ? -26.281 17.281 12.164 1 91 213 ILE A C 1
ATOM 1638 O O . ILE A 1 213 ? -26.047 17.844 13.234 1 91 213 ILE A O 1
ATOM 1642 N N . GLU A 1 214 ? -25.969 17.719 11.023 1 88.94 214 GLU A N 1
ATOM 1643 C CA . GLU A 1 214 ? -25.312 19.016 10.93 1 88.94 214 GLU A CA 1
ATOM 1644 C C . GLU A 1 214 ? -26.172 20.125 11.508 1 88.94 214 GLU A C 1
ATOM 1646 O O . GLU A 1 214 ? -25.672 21.031 12.172 1 88.94 214 GLU A O 1
ATOM 1651 N N . TRP A 1 215 ? -27.438 20.047 11.203 1 92.06 215 TRP A N 1
ATOM 1652 C CA . TRP A 1 215 ? -28.359 21.016 11.773 1 92.06 215 TRP A CA 1
ATOM 1653 C C . TRP A 1 215 ? -28.312 21 13.297 1 92.06 215 TRP A C 1
ATOM 1655 O O . TRP A 1 215 ? -28.203 22.047 13.938 1 92.06 215 TRP A O 1
ATOM 1665 N N . ALA A 1 216 ? -28.344 19.828 13.859 1 94.69 216 ALA A N 1
ATOM 1666 C CA . ALA A 1 216 ? -28.312 19.656 15.305 1 94.69 216 ALA A CA 1
ATOM 1667 C C . ALA A 1 216 ? -27.031 20.234 15.906 1 94.69 216 ALA A C 1
ATOM 1669 O O . ALA A 1 216 ? -27.078 20.906 16.938 1 94.69 216 ALA A O 1
ATOM 1670 N N . SER A 1 217 ? -25.984 20.016 15.219 1 90.94 217 SER A N 1
ATOM 1671 C CA . SER A 1 217 ? -24.672 20.375 15.773 1 90.94 217 SER A CA 1
ATOM 1672 C C . SER A 1 217 ? -24.359 21.859 15.555 1 90.94 217 SER A C 1
ATOM 1674 O O . SER A 1 217 ? -23.812 22.516 16.438 1 90.94 217 SER A O 1
ATOM 1676 N N . VAL A 1 218 ? -24.781 22.375 14.438 1 86.75 218 VAL A N 1
ATOM 1677 C CA . VAL A 1 218 ? -24.312 23.688 14.031 1 86.75 218 VAL A CA 1
ATOM 1678 C C . VAL A 1 218 ? -25.359 24.75 14.375 1 86.75 218 VAL A C 1
ATOM 1680 O O . VAL A 1 218 ? -25 25.875 14.703 1 86.75 218 VAL A O 1
ATOM 1683 N N . LEU A 1 219 ? -26.625 24.344 14.281 1 89.12 219 LEU A N 1
ATOM 1684 C CA . LEU A 1 219 ? -27.672 25.344 14.477 1 89.12 219 LEU A CA 1
ATOM 1685 C C . LEU A 1 219 ? -28.375 25.141 15.82 1 89.12 219 LEU A C 1
ATOM 1687 O O . LEU A 1 219 ? -28.484 26.078 16.609 1 89.12 219 LEU A O 1
ATOM 1691 N N . GLU A 1 220 ? -28.719 23.906 16.062 1 93.75 220 GLU A N 1
ATOM 1692 C CA . GLU A 1 220 ? -29.562 23.656 17.219 1 93.75 220 GLU A CA 1
ATOM 1693 C C . GLU A 1 220 ? -28.75 23.719 18.516 1 93.75 220 GLU A C 1
ATOM 1695 O O . GLU A 1 220 ? -29.234 24.234 19.531 1 93.75 220 GLU A O 1
ATOM 1700 N N . TRP A 1 221 ? -27.594 23.172 18.484 1 93.31 221 TRP A N 1
ATOM 1701 C CA . TRP A 1 221 ? -26.766 23.141 19.688 1 93.31 221 TRP A CA 1
ATOM 1702 C C . TRP A 1 221 ? -26.516 24.562 20.219 1 93.31 221 TRP A C 1
ATOM 1704 O O . TRP A 1 221 ? -26.812 24.859 21.375 1 93.31 221 TRP A O 1
ATOM 1714 N N . PRO A 1 222 ? -26.047 25.453 19.406 1 88.56 222 PRO A N 1
ATOM 1715 C CA . PRO A 1 222 ? -25.812 26.812 19.922 1 88.56 222 PRO A CA 1
ATOM 1716 C C . PRO A 1 222 ? -27.109 27.5 20.359 1 88.56 222 PRO A C 1
ATOM 1718 O O . PRO A 1 222 ? -27.094 28.359 21.25 1 88.56 222 PRO A O 1
ATOM 1721 N N . ARG A 1 223 ? -28.141 27.156 19.797 1 91 223 ARG A N 1
ATOM 1722 C CA . ARG A 1 223 ? -29.438 27.75 20.125 1 91 223 ARG A CA 1
ATOM 1723 C C . ARG A 1 223 ? -29.891 27.328 21.516 1 91 223 ARG A C 1
ATOM 1725 O O . ARG A 1 223 ? -30.344 28.156 22.312 1 91 223 ARG A O 1
ATOM 1732 N N . VAL A 1 224 ? -29.766 26.016 21.828 1 92.81 224 VAL A N 1
ATOM 1733 C CA . VAL A 1 224 ? -30.297 25.453 23.062 1 92.81 224 VAL A CA 1
ATOM 1734 C C . VAL A 1 224 ? -29.266 25.578 24.188 1 92.81 224 VAL A C 1
ATOM 1736 O O . VAL A 1 224 ? -29.609 25.578 25.359 1 92.81 224 VAL A O 1
ATOM 1739 N N . ARG A 1 225 ? -28.062 25.516 23.75 1 90.25 225 ARG A N 1
ATOM 1740 C CA . ARG A 1 225 ? -26.984 25.594 24.719 1 90.25 225 ARG A CA 1
ATOM 1741 C C . ARG A 1 225 ? -26.047 26.766 24.406 1 90.25 225 ARG A C 1
ATOM 1743 O O . ARG A 1 225 ? -24.859 26.547 24.109 1 90.25 225 ARG A O 1
ATOM 1750 N N . PRO A 1 226 ? -26.625 27.969 24.609 1 82.62 226 PRO A N 1
ATOM 1751 C CA . PRO A 1 226 ? -25.812 29.141 24.297 1 82.62 226 PRO A CA 1
ATOM 1752 C C . PRO A 1 226 ? -24.531 29.219 25.141 1 82.62 226 PRO A C 1
ATOM 1754 O O . PRO A 1 226 ? -24.578 28.984 26.344 1 82.62 226 PRO A O 1
ATOM 1757 N N . GLY A 1 227 ? -23.453 29.391 24.484 1 79.56 227 GLY A N 1
ATOM 1758 C CA . GLY A 1 227 ? -22.172 29.578 25.156 1 79.56 227 GLY A CA 1
ATOM 1759 C C . GLY A 1 227 ? -21.422 28.281 25.359 1 79.56 227 GLY A C 1
ATOM 1760 O O . GLY A 1 227 ? -20.25 28.281 25.766 1 79.56 227 GLY A O 1
ATOM 1761 N N . GLN A 1 228 ? -22.109 27.141 25.266 1 84.06 228 GLN A N 1
ATOM 1762 C CA . GLN A 1 228 ? -21.438 25.859 25.422 1 84.06 228 GLN A CA 1
ATOM 1763 C C . GLN A 1 228 ? -21.016 25.281 24.078 1 84.06 228 GLN A C 1
ATOM 1765 O O . GLN A 1 228 ? -21.859 25 23.219 1 84.06 228 GLN A O 1
ATOM 1770 N N . LYS A 1 229 ? -19.734 25.125 23.953 1 82.12 229 LYS A N 1
ATOM 1771 C CA . LYS A 1 229 ? -19.219 24.516 22.734 1 82.12 229 LYS A CA 1
ATOM 1772 C C . LYS A 1 229 ? -19.484 23.016 22.688 1 82.12 229 LYS A C 1
ATOM 1774 O O . LYS A 1 229 ? -19.344 22.328 23.703 1 82.12 229 LYS A O 1
ATOM 1779 N N . LEU A 1 230 ? -19.938 22.547 21.531 1 85.88 230 LEU A N 1
ATOM 1780 C CA . LEU A 1 230 ? -20.141 21.109 21.344 1 85.88 230 LEU A CA 1
ATOM 1781 C C . LEU A 1 230 ? -18.812 20.375 21.391 1 85.88 230 LEU A C 1
ATOM 1783 O O . LEU A 1 230 ? -17.875 20.688 20.656 1 85.88 230 LEU A O 1
ATOM 1787 N N . ASP A 1 231 ? -18.656 19.547 22.375 1 80.56 231 ASP A N 1
ATOM 1788 C CA . ASP A 1 231 ? -17.484 18.672 22.484 1 80.56 231 ASP A CA 1
ATOM 1789 C C . ASP A 1 231 ? -17.719 17.375 21.719 1 80.56 231 ASP A C 1
ATOM 1791 O O . ASP A 1 231 ? -18.453 16.5 22.172 1 80.56 231 ASP A O 1
ATOM 1795 N N . THR A 1 232 ? -17.031 17.25 20.609 1 76.38 232 THR A N 1
ATOM 1796 C CA . THR A 1 232 ? -17.266 16.141 19.703 1 76.38 232 THR A CA 1
ATOM 1797 C C . THR A 1 232 ? -16.672 14.852 20.25 1 76.38 232 THR A C 1
ATOM 1799 O O . THR A 1 232 ? -16.859 13.773 19.688 1 76.38 232 THR A O 1
ATOM 1802 N N . ASP A 1 233 ? -16.031 14.906 21.406 1 68.69 233 ASP A N 1
ATOM 1803 C CA . ASP A 1 233 ? -15.492 13.711 22.047 1 68.69 233 ASP A CA 1
ATOM 1804 C C . ASP A 1 233 ? -16.312 13.32 23.266 1 68.69 233 ASP A C 1
ATOM 1806 O O . ASP A 1 233 ? -16.078 12.273 23.891 1 68.69 233 ASP A O 1
ATOM 1810 N N . ASP A 1 234 ? -17.25 14.148 23.672 1 79.12 234 ASP A N 1
ATOM 1811 C CA . ASP A 1 234 ? -18.125 13.883 24.797 1 79.12 234 ASP A CA 1
ATOM 1812 C C . ASP A 1 234 ? -19.328 13.047 24.375 1 79.12 234 ASP A C 1
ATOM 1814 O O . ASP A 1 234 ? -20.172 13.508 23.609 1 79.12 234 ASP A O 1
ATOM 1818 N N . PRO A 1 235 ? -19.375 11.781 24.906 1 83.56 235 PRO A N 1
ATOM 1819 C CA . PRO A 1 235 ? -20.484 10.898 24.516 1 83.56 235 PRO A CA 1
ATOM 1820 C C . PRO A 1 235 ? -21.859 11.516 24.766 1 83.56 235 PRO A C 1
ATOM 1822 O O . PRO A 1 235 ? -22.797 11.258 24.016 1 83.56 235 PRO A O 1
ATOM 1825 N N . GLU A 1 236 ? -21.938 12.297 25.828 1 89.25 236 GLU A N 1
ATOM 1826 C CA . GLU A 1 236 ? -23.219 12.922 26.125 1 89.25 236 GLU A CA 1
ATOM 1827 C C . GLU A 1 236 ? -23.594 13.953 25.062 1 89.25 236 GLU A C 1
ATOM 1829 O O . GLU A 1 236 ? -24.766 14.078 24.688 1 89.25 236 GLU A O 1
ATOM 1834 N N . HIS A 1 237 ? -22.531 14.664 24.656 1 92.25 237 HIS A N 1
ATOM 1835 C CA . HIS A 1 237 ? -22.766 15.633 23.594 1 92.25 237 HIS A CA 1
ATOM 1836 C C . HIS A 1 237 ? -23.156 14.938 22.297 1 92.25 237 HIS A C 1
ATOM 1838 O O . HIS A 1 237 ? -24.094 15.367 21.625 1 92.25 237 HIS A O 1
ATOM 1844 N N . ILE A 1 238 ? -22.562 13.914 22.062 1 88.44 238 ILE A N 1
ATOM 1845 C CA . ILE A 1 238 ? -22.844 13.18 20.828 1 88.44 238 ILE A CA 1
ATOM 1846 C C . ILE A 1 238 ? -24.25 12.594 20.875 1 88.44 238 ILE A C 1
ATOM 1848 O O . ILE A 1 238 ? -24.984 12.656 19.891 1 88.44 238 ILE A O 1
ATOM 1852 N N . GLN A 1 239 ? -24.562 12.078 21.984 1 92.56 239 GLN A N 1
ATOM 1853 C CA . GLN A 1 239 ? -25.891 11.523 22.141 1 92.56 239 GLN A CA 1
ATOM 1854 C C . GLN A 1 239 ? -26.969 12.586 21.938 1 92.56 239 GLN A C 1
ATOM 1856 O O . GLN A 1 239 ? -27.984 12.336 21.297 1 92.56 239 GLN A O 1
ATOM 1861 N N . TRP A 1 240 ? -26.641 13.688 22.516 1 94.94 240 TRP A N 1
ATOM 1862 C CA . TRP A 1 240 ? -27.594 14.781 22.359 1 94.94 240 TRP A CA 1
ATOM 1863 C C . TRP A 1 240 ? -27.781 15.141 20.891 1 94.94 240 TRP A C 1
ATOM 1865 O O . TRP A 1 240 ? -28.906 15.312 20.438 1 94.94 240 TRP A O 1
ATOM 1875 N N . VAL A 1 241 ? -26.688 15.266 20.25 1 95.19 241 VAL A N 1
ATOM 1876 C CA . VAL A 1 241 ? -26.75 15.617 18.828 1 95.19 241 VAL A CA 1
ATOM 1877 C C . VAL A 1 241 ? -27.516 14.547 18.062 1 95.19 241 VAL A C 1
ATOM 1879 O O . VAL A 1 241 ? -28.375 14.859 17.234 1 95.19 241 VAL A O 1
ATOM 1882 N N . MET A 1 242 ? -27.234 13.359 18.359 1 94.12 242 MET A N 1
ATOM 1883 C CA . MET A 1 242 ? -27.891 12.25 17.672 1 94.12 242 MET A CA 1
ATOM 1884 C C . MET A 1 242 ? -29.391 12.266 17.922 1 94.12 242 MET A C 1
ATOM 1886 O O . MET A 1 242 ? -30.188 12.141 17 1 94.12 242 MET A O 1
ATOM 1890 N N . ASP A 1 243 ? -29.766 12.438 19.141 1 95.69 243 ASP A N 1
ATOM 1891 C CA . ASP A 1 243 ? -31.172 12.453 19.516 1 95.69 243 ASP A CA 1
ATOM 1892 C C . ASP A 1 243 ? -31.906 13.609 18.844 1 95.69 243 ASP A C 1
ATOM 1894 O O . ASP A 1 243 ? -33.031 13.445 18.375 1 95.69 243 ASP A O 1
ATOM 1898 N N . THR A 1 244 ? -31.219 14.664 18.906 1 95.94 244 THR A N 1
ATOM 1899 C CA . THR A 1 244 ? -31.797 15.859 18.312 1 95.94 244 THR A CA 1
ATOM 1900 C C . THR A 1 244 ? -31.953 15.695 16.812 1 95.94 244 THR A C 1
ATOM 1902 O O . THR A 1 244 ? -32.969 16.078 16.234 1 95.94 244 THR A O 1
ATOM 1905 N N . ALA A 1 245 ? -30.953 15.156 16.203 1 95.69 245 ALA A N 1
ATOM 1906 C CA . ALA A 1 245 ? -30.984 14.898 14.766 1 95.69 245 ALA A CA 1
ATOM 1907 C C . ALA A 1 245 ? -32.062 13.891 14.406 1 95.69 245 ALA A C 1
ATOM 1909 O O . ALA A 1 245 ? -32.75 14.039 13.391 1 95.69 245 ALA A O 1
ATOM 1910 N N . LEU A 1 246 ? -32.188 12.891 15.211 1 94.56 246 LEU A N 1
ATOM 1911 C CA . LEU A 1 246 ? -33.219 11.859 15 1 94.56 246 LEU A CA 1
ATOM 1912 C C . LEU A 1 246 ? -34.625 12.469 15.047 1 94.56 246 LEU A C 1
ATOM 1914 O O . LEU A 1 246 ? -35.469 12.133 14.227 1 94.56 246 LEU A O 1
ATOM 1918 N N . ALA A 1 247 ? -34.844 13.227 16.031 1 95.25 247 ALA A N 1
ATOM 1919 C CA . ALA A 1 247 ? -36.125 13.891 16.172 1 95.25 247 ALA A CA 1
ATOM 1920 C C . ALA A 1 247 ? -36.469 14.727 14.938 1 95.25 247 ALA A C 1
ATOM 1922 O O . ALA A 1 247 ? -37.594 14.719 14.461 1 95.25 247 ALA A O 1
ATOM 1923 N N . ARG A 1 248 ? -35.469 15.406 14.516 1 94.5 248 ARG A N 1
ATOM 1924 C CA . ARG A 1 248 ? -35.656 16.219 13.32 1 94.5 248 ARG A CA 1
ATOM 1925 C C . ARG A 1 248 ? -35.906 15.352 12.094 1 94.5 248 ARG A C 1
ATOM 1927 O O . ARG A 1 248 ? -36.781 15.664 11.289 1 94.5 248 ARG A O 1
ATOM 1934 N N . ALA A 1 249 ? -35.219 14.375 11.898 1 94.5 249 ALA A N 1
ATOM 1935 C CA . ALA A 1 249 ? -35.281 13.469 10.758 1 94.5 249 ALA A CA 1
ATOM 1936 C C . ALA A 1 249 ? -36.688 12.852 10.641 1 94.5 249 ALA A C 1
ATOM 1938 O O . ALA A 1 249 ? -37.188 12.617 9.539 1 94.5 249 ALA A O 1
ATOM 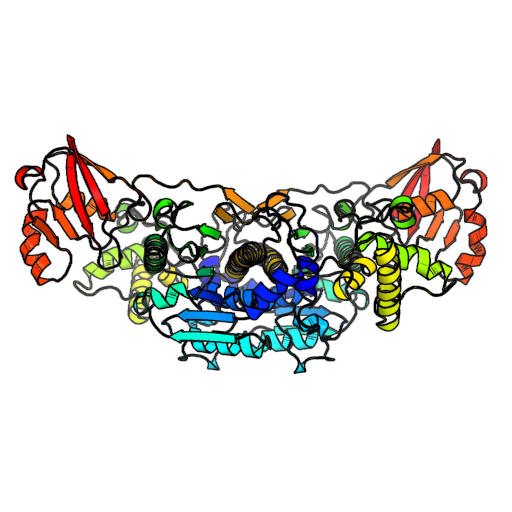1939 N N . GLN A 1 250 ? -37.25 12.586 11.773 1 92.31 250 GLN A N 1
ATOM 1940 C CA . GLN A 1 250 ? -38.594 12.039 11.789 1 92.31 250 GLN A CA 1
ATOM 1941 C C . GLN A 1 250 ? -39.562 12.969 11.078 1 92.31 250 GLN A C 1
ATOM 1943 O O . GLN A 1 250 ? -40.438 12.516 10.344 1 92.31 250 GLN A O 1
ATOM 1948 N N . GLY A 1 251 ? -39.469 14.164 11.297 1 91.81 251 GLY A N 1
ATOM 1949 C CA . GLY A 1 251 ? -40.312 15.148 10.672 1 91.81 251 GLY A CA 1
ATOM 1950 C C . GLY A 1 251 ? -40.156 15.219 9.164 1 91.81 251 GLY A C 1
ATOM 1951 O O . GLY A 1 251 ? -41.094 15.656 8.461 1 91.81 251 GLY A O 1
ATOM 1952 N N . PHE A 1 252 ? -39.094 14.844 8.672 1 92.88 252 PHE A N 1
ATOM 1953 C CA . PHE A 1 252 ? -38.781 14.945 7.242 1 92.88 252 PHE A CA 1
ATOM 1954 C C . PHE A 1 252 ? -38.719 13.562 6.605 1 92.88 252 PHE A C 1
ATOM 1956 O O . PHE A 1 252 ? -38.344 13.422 5.441 1 92.88 252 PHE A O 1
ATOM 1963 N N . HIS A 1 253 ? -39.031 12.5 7.359 1 90.94 253 HIS A N 1
ATOM 1964 C CA . HIS A 1 253 ? -39.062 11.117 6.902 1 90.94 253 HIS A CA 1
ATOM 1965 C C . HIS A 1 253 ? -37.688 10.688 6.402 1 90.94 253 HIS A C 1
ATOM 1967 O O . HIS A 1 253 ? -37.562 10.125 5.312 1 90.94 253 HIS A O 1
ATOM 1973 N N . ILE A 1 254 ? -36.625 11.109 7.086 1 88.12 254 ILE A N 1
ATOM 1974 C CA . ILE A 1 254 ? -35.25 10.75 6.805 1 88.12 254 ILE A CA 1
ATOM 1975 C C . ILE A 1 254 ? -34.781 9.672 7.781 1 88.12 254 ILE A C 1
ATOM 1977 O O . ILE A 1 254 ? -35.062 9.758 8.984 1 88.12 254 ILE A O 1
ATOM 1981 N N . ASP A 1 255 ? -34.25 8.664 7.258 1 84.69 255 ASP A N 1
ATOM 1982 C CA . ASP A 1 255 ? -33.719 7.562 8.07 1 84.69 255 ASP A CA 1
ATOM 1983 C C . ASP A 1 255 ? -32.188 7.496 7.996 1 84.69 255 ASP A C 1
ATOM 1985 O O . ASP A 1 255 ? -31.562 8.258 7.25 1 84.69 255 ASP A O 1
ATOM 1989 N N . GLY A 1 256 ? -31.562 6.734 8.891 1 78.81 256 GLY A N 1
ATOM 1990 C CA . GLY A 1 256 ? -30.156 6.414 8.711 1 78.81 256 GLY A CA 1
ATOM 1991 C C . GLY A 1 256 ? -29.266 7.062 9.75 1 78.81 256 GLY A C 1
ATOM 1992 O O . GLY A 1 256 ? -28.031 6.945 9.68 1 78.81 256 GLY A O 1
ATOM 1993 N N . ILE A 1 257 ? -29.906 7.746 10.719 1 86.31 257 ILE A N 1
ATOM 1994 C CA . ILE A 1 257 ? -29.109 8.406 11.734 1 86.31 257 ILE A CA 1
ATOM 1995 C C . ILE A 1 257 ? -28.734 7.406 12.828 1 86.31 257 ILE A C 1
ATOM 1997 O O . ILE A 1 257 ? -29.609 6.719 13.367 1 86.31 257 ILE A O 1
ATOM 2001 N N . ASN A 1 258 ? -27.484 7.199 12.984 1 79.75 258 ASN A N 1
ATOM 2002 C CA . ASN A 1 258 ? -26.922 6.371 14.055 1 79.75 258 ASN A CA 1
ATOM 2003 C C . ASN A 1 258 ? -25.688 7.012 14.68 1 79.75 258 ASN A C 1
ATOM 2005 O O . ASN A 1 258 ? -25.281 8.109 14.281 1 79.75 258 ASN A O 1
ATOM 2009 N N . TRP A 1 259 ? -25.172 6.359 15.711 1 78.5 259 TRP A N 1
ATOM 2010 C CA . TRP A 1 259 ? -24.062 6.93 16.484 1 78.5 259 TRP A CA 1
ATOM 2011 C C . TRP A 1 259 ? -22.859 7.18 15.586 1 78.5 259 TRP A C 1
ATOM 2013 O O . TRP A 1 259 ? -22.281 8.266 15.609 1 78.5 259 TRP A O 1
ATOM 2023 N N . SER A 1 260 ? -22.578 6.246 14.75 1 69.94 260 SER A N 1
ATOM 2024 C CA . SER A 1 260 ? -21.391 6.324 13.906 1 69.94 260 SER A CA 1
ATOM 2025 C C . SER A 1 260 ? -21.5 7.461 12.898 1 69.94 260 SER A C 1
ATOM 2027 O O . SER A 1 260 ? -20.547 8.219 12.695 1 69.94 260 SER A O 1
ATOM 2029 N N . LEU A 1 261 ? -22.609 7.547 12.344 1 74.94 261 LEU A N 1
ATOM 2030 C CA . LEU A 1 261 ? -22.828 8.625 11.383 1 74.94 261 LEU A CA 1
ATOM 2031 C C . LEU A 1 261 ? -22.781 9.984 12.078 1 74.94 261 LEU A C 1
ATOM 2033 O O . LEU A 1 261 ? -22.203 10.938 11.547 1 74.94 261 LEU A O 1
ATOM 2037 N N . THR A 1 262 ? -23.422 10.07 13.219 1 83.5 262 THR A N 1
ATOM 2038 C CA . THR A 1 262 ? -23.438 11.32 13.961 1 83.5 262 THR A CA 1
ATOM 2039 C C . THR A 1 262 ? -22.016 11.773 14.281 1 83.5 262 THR A C 1
ATOM 2041 O O . THR A 1 262 ? -21.656 12.922 14.016 1 83.5 262 THR A O 1
ATOM 2044 N N . GLN A 1 263 ? -21.25 10.859 14.703 1 75.5 263 GLN A N 1
ATOM 2045 C CA . GLN A 1 263 ? -19.859 11.18 15.023 1 75.5 263 GLN A CA 1
ATOM 2046 C C . GLN A 1 263 ? -19.094 11.617 13.773 1 75.5 263 GLN A C 1
ATOM 2048 O O . GLN A 1 263 ? -18.328 12.586 13.812 1 75.5 263 GLN A O 1
ATOM 2053 N N . GLY A 1 264 ? -19.328 10.891 12.781 1 71.44 264 GLY A N 1
ATOM 2054 C CA . GLY A 1 264 ? -18.656 11.211 11.523 1 71.44 264 GLY A CA 1
ATOM 2055 C C . GLY A 1 264 ? -18.953 12.609 11.031 1 71.44 264 GLY A C 1
ATOM 2056 O O . GLY A 1 264 ? -18.062 13.32 10.586 1 71.44 264 GLY A O 1
ATOM 2057 N N . VAL A 1 265 ? -20.172 12.953 11.133 1 74.38 265 VAL A N 1
ATOM 2058 C CA . VAL A 1 265 ? -20.625 14.242 10.609 1 74.38 265 VAL A CA 1
ATOM 2059 C C . VAL A 1 265 ? -20.109 15.367 11.5 1 74.38 265 VAL A C 1
ATOM 2061 O O . VAL A 1 265 ? -19.562 16.359 11.008 1 74.38 265 VAL A O 1
ATOM 2064 N N . ILE A 1 266 ? -20.234 15.133 12.781 1 78.19 266 ILE A N 1
ATOM 2065 C CA . ILE A 1 266 ? -19.906 16.234 13.672 1 78.19 266 ILE A CA 1
ATOM 2066 C C . ILE A 1 266 ? -18.391 16.422 13.742 1 78.19 266 ILE A C 1
ATOM 2068 O O . ILE A 1 266 ? -17.906 17.531 13.938 1 78.19 266 ILE A O 1
ATOM 2072 N N . LYS A 1 267 ? -17.703 15.281 13.586 1 65.5 267 LYS A N 1
ATOM 2073 C CA . LYS A 1 267 ? -16.25 15.375 13.672 1 65.5 267 LYS A CA 1
ATOM 2074 C C . LYS A 1 267 ? -15.641 15.555 12.281 1 65.5 267 LYS A C 1
ATOM 2076 O O . LYS A 1 267 ? -14.43 15.773 12.156 1 65.5 267 LYS A O 1
ATOM 2081 N N . ASN A 1 268 ? -16.578 15.672 11.297 1 63.16 268 ASN A N 1
ATOM 2082 C CA . ASN A 1 268 ? -16.109 15.758 9.914 1 63.16 268 ASN A CA 1
ATOM 2083 C C . ASN A 1 268 ? -14.945 14.789 9.664 1 63.16 268 ASN A C 1
ATOM 2085 O O . ASN A 1 268 ? -13.914 15.188 9.117 1 63.16 268 ASN A O 1
ATOM 2089 N N . ILE A 1 269 ? -15.117 13.703 10.312 1 59.41 269 ILE A N 1
ATOM 2090 C CA . ILE A 1 269 ? -14.031 12.742 10.242 1 59.41 269 ILE A CA 1
ATOM 2091 C C . ILE A 1 269 ? -14.18 11.875 8.992 1 59.41 269 ILE A C 1
ATOM 2093 O O . ILE A 1 269 ? -15.25 11.32 8.742 1 59.41 269 ILE A O 1
ATOM 2097 N N . ILE A 1 270 ? -13.445 12.07 8.023 1 62.59 270 ILE A N 1
ATOM 2098 C CA . ILE A 1 270 ? -13.297 10.977 7.062 1 62.59 270 ILE A CA 1
ATOM 2099 C C . ILE A 1 270 ? -12.367 9.906 7.637 1 62.59 270 ILE A C 1
ATOM 2101 O O . ILE A 1 270 ? -11.195 10.172 7.895 1 62.59 270 ILE A O 1
ATOM 2105 N N . PRO A 1 271 ? -13.016 8.773 7.855 1 73 271 PRO A N 1
ATOM 2106 C CA . PRO A 1 271 ? -12.258 7.785 8.625 1 73 271 PRO A CA 1
ATOM 2107 C C . PRO A 1 271 ? -11.062 7.223 7.859 1 73 271 PRO A C 1
ATOM 2109 O O . PRO A 1 271 ? -11.117 7.098 6.633 1 73 271 PRO A O 1
ATOM 2112 N N . ALA A 1 272 ? -9.922 7.141 8.523 1 80.44 272 ALA A N 1
ATOM 2113 C CA . ALA A 1 272 ? -8.773 6.406 7.992 1 80.44 272 ALA A CA 1
ATOM 2114 C C . ALA A 1 272 ? -9 4.898 8.078 1 80.44 272 ALA A C 1
ATOM 2116 O O . ALA A 1 272 ? -9.531 4.402 9.078 1 80.44 272 ALA A O 1
ATOM 2117 N N . VAL A 1 273 ? -8.828 4.211 6.973 1 87.44 273 VAL A N 1
ATOM 2118 C CA . VAL A 1 273 ? -8.984 2.762 7.008 1 87.44 273 VAL A CA 1
ATOM 2119 C C . VAL A 1 273 ? -7.625 2.09 6.82 1 87.44 273 VAL A C 1
ATOM 2121 O O . VAL A 1 273 ? -6.715 2.676 6.234 1 87.44 273 VAL A O 1
ATOM 2124 N N . ALA A 1 274 ? -7.543 0.884 7.281 1 89.94 274 ALA A N 1
ATOM 2125 C CA . ALA A 1 274 ? -6.281 0.161 7.398 1 89.94 274 ALA A CA 1
ATOM 2126 C C . ALA A 1 274 ? -5.637 -0.04 6.031 1 89.94 274 ALA A C 1
ATOM 2128 O O . ALA A 1 274 ? -4.422 0.127 5.879 1 89.94 274 ALA A O 1
ATOM 2129 N N . SER A 1 275 ? -6.402 -0.407 5.031 1 91.88 275 SER A N 1
ATOM 2130 C CA . SER A 1 275 ? -5.859 -0.698 3.711 1 91.88 275 SER A CA 1
ATOM 2131 C C . SER A 1 275 ? -5.219 0.541 3.092 1 91.88 275 SER A C 1
ATOM 2133 O O . SER A 1 275 ? -4.098 0.478 2.578 1 91.88 275 SER A O 1
ATOM 2135 N N . THR A 1 276 ? -5.957 1.656 3.172 1 93.5 276 THR A N 1
ATOM 2136 C CA . THR A 1 276 ? -5.418 2.896 2.621 1 93.5 276 THR A CA 1
ATOM 2137 C C . THR A 1 276 ? -4.18 3.338 3.395 1 93.5 276 THR A C 1
ATOM 2139 O O . THR A 1 276 ? -3.201 3.795 2.801 1 93.5 276 THR A O 1
ATOM 2142 N N . ASN A 1 277 ? -4.238 3.207 4.73 1 94.88 277 ASN A N 1
ATOM 2143 C CA . ASN A 1 277 ? -3.068 3.516 5.547 1 94.88 277 ASN A CA 1
ATOM 2144 C C . ASN A 1 277 ? -1.854 2.695 5.121 1 94.88 277 ASN A C 1
ATOM 2146 O O . ASN A 1 277 ? -0.742 3.221 5.043 1 94.88 277 ASN A O 1
ATOM 2150 N N . ALA A 1 278 ? -2.096 1.439 4.848 1 95.5 278 ALA A N 1
ATOM 2151 C CA . ALA A 1 278 ? -1.011 0.549 4.445 1 95.5 278 ALA A CA 1
ATOM 2152 C C . ALA A 1 278 ? -0.399 0.997 3.121 1 95.5 278 ALA A C 1
ATOM 2154 O O . ALA A 1 278 ? 0.826 1.025 2.975 1 95.5 278 ALA A O 1
ATOM 2155 N N . ILE A 1 279 ? -1.229 1.344 2.176 1 95.62 279 ILE A N 1
ATOM 2156 C CA . ILE A 1 279 ? -0.766 1.753 0.854 1 95.62 279 ILE A CA 1
ATOM 2157 C C . ILE A 1 279 ? 0.083 3.016 0.973 1 95.62 279 ILE A C 1
ATOM 2159 O O . ILE A 1 279 ? 1.212 3.062 0.477 1 95.62 279 ILE A O 1
ATOM 2163 N N . ILE A 1 280 ? -0.434 3.99 1.626 1 96.88 280 ILE A N 1
ATOM 2164 C CA . ILE A 1 280 ? 0.217 5.297 1.688 1 96.88 280 ILE A CA 1
ATOM 2165 C C . ILE A 1 280 ? 1.485 5.199 2.531 1 96.88 280 ILE A C 1
ATOM 2167 O O . ILE A 1 280 ? 2.516 5.785 2.186 1 96.88 280 ILE A O 1
ATOM 2171 N N . ALA A 1 281 ? 1.421 4.504 3.664 1 97.81 281 ALA A N 1
ATOM 2172 C CA . ALA A 1 281 ? 2.605 4.312 4.496 1 97.81 281 ALA A CA 1
ATOM 2173 C C . ALA A 1 281 ? 3.725 3.633 3.711 1 97.81 281 ALA A C 1
ATOM 2175 O O . ALA A 1 281 ? 4.891 4.012 3.826 1 97.81 281 ALA A O 1
ATOM 2176 N N . ALA A 1 282 ? 3.34 2.637 2.975 1 97 282 ALA A N 1
ATOM 2177 C CA . ALA A 1 282 ? 4.32 1.917 2.164 1 97 282 ALA A CA 1
ATOM 2178 C C . ALA A 1 282 ? 4.914 2.822 1.088 1 97 282 ALA A C 1
ATOM 2180 O O . ALA A 1 282 ? 6.109 2.754 0.8 1 97 282 ALA A O 1
ATOM 2181 N N . ALA A 1 283 ? 4.066 3.598 0.477 1 96.25 283 ALA A N 1
ATOM 2182 C CA . ALA A 1 283 ? 4.551 4.562 -0.509 1 96.25 283 ALA A CA 1
ATOM 2183 C C . ALA A 1 283 ? 5.578 5.508 0.105 1 96.25 283 ALA A C 1
ATOM 2185 O O . ALA A 1 283 ? 6.648 5.73 -0.468 1 96.25 283 ALA A O 1
ATOM 2186 N N . CYS A 1 284 ? 5.262 6.039 1.25 1 97.88 284 CYS A N 1
ATOM 2187 C CA . CYS A 1 284 ? 6.184 6.938 1.944 1 97.88 284 CYS A CA 1
ATOM 2188 C C . CYS A 1 284 ? 7.5 6.234 2.254 1 97.88 284 CYS A C 1
ATOM 2190 O O . CYS A 1 284 ? 8.57 6.805 2.057 1 97.88 284 CYS A O 1
ATOM 2192 N N . THR A 1 285 ? 7.418 5.02 2.709 1 97.62 285 THR A N 1
ATOM 2193 C CA . THR A 1 285 ? 8.602 4.242 3.068 1 97.62 285 THR A CA 1
ATOM 2194 C C . THR A 1 285 ? 9.469 3.986 1.842 1 97.62 285 THR A C 1
ATOM 2196 O O . THR A 1 285 ? 10.703 4.07 1.917 1 97.62 285 THR A O 1
ATOM 2199 N N . GLN A 1 286 ? 8.844 3.664 0.78 1 95.25 286 GLN A N 1
ATOM 2200 C CA . GLN A 1 286 ? 9.586 3.408 -0.45 1 95.25 286 GLN A CA 1
ATOM 2201 C C . GLN A 1 286 ? 10.359 4.645 -0.895 1 95.25 286 GLN A C 1
ATOM 2203 O O . GLN A 1 286 ? 11.492 4.539 -1.363 1 95.25 286 GLN A O 1
ATOM 2208 N N . GLU A 1 287 ? 9.727 5.801 -0.793 1 96.25 287 GLU A N 1
ATOM 2209 C CA . GLU A 1 287 ? 10.414 7.035 -1.155 1 96.25 287 GLU A CA 1
ATOM 2210 C C . GLU A 1 287 ? 11.602 7.297 -0.232 1 96.25 287 GLU A C 1
ATOM 2212 O O . GLU A 1 287 ? 12.664 7.738 -0.683 1 96.25 287 GLU A O 1
ATOM 2217 N N . ALA A 1 288 ? 11.406 7.059 1.049 1 97.31 288 ALA A N 1
ATOM 2218 C CA . ALA A 1 288 ? 12.523 7.176 1.986 1 97.31 288 ALA A CA 1
ATOM 2219 C C . ALA A 1 288 ? 13.68 6.266 1.581 1 97.31 288 ALA A C 1
ATOM 2221 O O . ALA A 1 288 ? 14.844 6.684 1.593 1 97.31 288 ALA A O 1
ATOM 2222 N N . PHE A 1 289 ? 13.359 5.082 1.21 1 95.44 289 PHE A N 1
ATOM 2223 C CA . PHE A 1 289 ? 14.344 4.086 0.814 1 95.44 289 PHE A CA 1
ATOM 2224 C C . PHE A 1 289 ? 15.102 4.535 -0.432 1 95.44 289 PHE A C 1
ATOM 2226 O O . PHE A 1 289 ? 16.328 4.449 -0.486 1 95.44 289 PHE A O 1
ATOM 2233 N N . LYS A 1 290 ? 14.367 4.965 -1.439 1 91.31 290 LYS A N 1
ATOM 2234 C CA . LYS A 1 290 ? 14.984 5.418 -2.684 1 91.31 290 LYS A CA 1
ATOM 2235 C C . LYS A 1 290 ? 15.898 6.609 -2.441 1 91.31 290 LYS A C 1
ATOM 2237 O O . LYS A 1 290 ? 17 6.684 -3.006 1 91.31 290 LYS A O 1
ATOM 2242 N N . ILE A 1 291 ? 15.492 7.516 -1.564 1 92.81 291 ILE A N 1
ATOM 2243 C CA . ILE A 1 291 ? 16.297 8.695 -1.271 1 92.81 291 ILE A CA 1
ATOM 2244 C C . ILE A 1 291 ? 17.562 8.289 -0.511 1 92.81 291 ILE A C 1
ATOM 2246 O O . ILE A 1 291 ? 18.656 8.773 -0.809 1 92.81 291 ILE A O 1
ATOM 2250 N N . ALA A 1 292 ? 17.422 7.387 0.406 1 93.06 292 ALA A N 1
ATOM 2251 C CA . ALA A 1 292 ? 18.547 6.98 1.255 1 93.06 292 ALA A CA 1
ATOM 2252 C C . ALA A 1 292 ? 19.562 6.172 0.463 1 93.06 292 ALA A C 1
ATOM 2254 O O . ALA A 1 292 ? 20.766 6.227 0.747 1 93.06 292 ALA A O 1
ATOM 2255 N N . THR A 1 293 ? 19.078 5.453 -0.588 1 88.38 293 THR A N 1
ATOM 2256 C CA . THR A 1 293 ? 19.953 4.465 -1.194 1 88.38 293 THR A CA 1
ATOM 2257 C C . THR A 1 293 ? 20.266 4.84 -2.641 1 88.38 293 THR A C 1
ATOM 2259 O O . THR A 1 293 ? 21.188 4.277 -3.246 1 88.38 293 THR A O 1
ATOM 2262 N N . SER A 1 294 ? 19.453 5.68 -3.209 1 83.31 294 SER A N 1
ATOM 2263 C CA . SER A 1 294 ? 19.578 6.082 -4.605 1 83.31 294 SER A CA 1
ATOM 2264 C C . SER A 1 294 ? 19.391 4.895 -5.543 1 83.31 294 SER A C 1
ATOM 2266 O O . SER A 1 294 ? 20.016 4.828 -6.605 1 83.31 294 SER A O 1
ATOM 2268 N N . THR A 1 295 ? 18.625 3.934 -5.098 1 80.62 295 THR A N 1
ATOM 2269 C CA . THR A 1 295 ? 18.406 2.723 -5.879 1 80.62 295 THR A CA 1
ATOM 2270 C C . THR A 1 295 ? 17.5 3.01 -7.074 1 80.62 295 THR A C 1
ATOM 2272 O O . THR A 1 295 ? 17.594 2.342 -8.102 1 80.62 295 THR A O 1
ATOM 2275 N N . ALA A 1 296 ? 16.641 3.924 -6.957 1 83.5 296 ALA A N 1
ATOM 2276 C CA . ALA A 1 296 ? 15.68 4.336 -7.973 1 83.5 296 ALA A CA 1
ATOM 2277 C C . ALA A 1 296 ? 15.305 5.805 -7.809 1 83.5 296 ALA A C 1
ATOM 2279 O O . ALA A 1 296 ? 15.508 6.387 -6.738 1 83.5 296 ALA A O 1
ATOM 2280 N N . PRO A 1 297 ? 14.812 6.414 -8.93 1 85.06 297 PRO A N 1
ATOM 2281 C CA . PRO A 1 297 ? 14.367 7.801 -8.781 1 85.06 297 PRO A CA 1
ATOM 2282 C C . PRO A 1 297 ? 13.188 7.938 -7.82 1 85.06 297 PRO A C 1
ATOM 2284 O O . PRO A 1 297 ? 12.273 7.105 -7.832 1 85.06 297 PRO A O 1
ATOM 2287 N N . TYR A 1 298 ? 13.258 8.891 -6.988 1 89.31 298 TYR A N 1
ATOM 2288 C CA . TYR A 1 298 ? 12.156 9.141 -6.059 1 89.31 298 TYR A CA 1
ATOM 2289 C C . TYR A 1 298 ? 11.07 9.977 -6.715 1 89.31 298 TYR A C 1
ATOM 2291 O O . TYR A 1 298 ? 11.25 10.484 -7.82 1 89.31 298 TYR A O 1
ATOM 2299 N N . LEU A 1 299 ? 9.945 10.055 -6.094 1 90.69 299 LEU A N 1
ATOM 2300 C CA . LEU A 1 299 ? 8.734 10.75 -6.52 1 90.69 299 LEU A CA 1
ATOM 2301 C C . LEU A 1 299 ? 8.992 12.25 -6.676 1 90.69 299 LEU A C 1
ATOM 2303 O O . LEU A 1 299 ? 9.578 12.875 -5.793 1 90.69 299 LEU A O 1
ATOM 2307 N N . ASN A 1 300 ? 8.617 12.781 -7.879 1 88.06 300 ASN A N 1
ATOM 2308 C CA . ASN A 1 300 ? 8.625 14.219 -8.125 1 88.06 300 ASN A CA 1
ATOM 2309 C C . ASN A 1 300 ? 7.219 14.758 -8.352 1 88.06 300 ASN A C 1
ATOM 2311 O O . ASN A 1 300 ? 6.703 14.711 -9.469 1 88.06 300 ASN A O 1
ATOM 2315 N N . ASN A 1 301 ? 6.633 15.305 -7.445 1 91.19 301 ASN A N 1
ATOM 2316 C CA . ASN A 1 301 ? 6.879 15.266 -6.008 1 91.19 301 ASN A CA 1
ATOM 2317 C C . ASN A 1 301 ? 5.621 14.875 -5.234 1 91.19 301 ASN A C 1
ATOM 2319 O O . ASN A 1 301 ? 5.645 14.797 -4.004 1 91.19 301 ASN A O 1
ATOM 2323 N N . TYR A 1 302 ? 4.523 14.641 -6.094 1 93.19 302 TYR A N 1
ATOM 2324 C CA . TYR A 1 302 ? 3.219 14.391 -5.488 1 93.19 302 TYR A CA 1
ATOM 2325 C C . TYR A 1 302 ? 2.539 13.195 -6.137 1 93.19 302 TYR A C 1
ATOM 2327 O O . TYR A 1 302 ? 2.551 13.055 -7.363 1 93.19 302 TYR A O 1
ATOM 2335 N N . MET A 1 303 ? 1.935 12.32 -5.297 1 93.31 303 MET A N 1
ATOM 2336 C CA . MET A 1 303 ? 1.135 11.195 -5.77 1 93.31 303 MET A CA 1
ATOM 2337 C C . MET A 1 303 ? -0.223 11.156 -5.078 1 93.31 303 MET A C 1
ATOM 2339 O O . MET A 1 303 ? -0.297 11.18 -3.848 1 93.31 303 MET A O 1
ATOM 2343 N N . MET A 1 304 ? -1.256 11.094 -5.871 1 92 304 MET A N 1
ATOM 2344 C CA . MET A 1 304 ? -2.609 10.867 -5.375 1 92 304 MET A CA 1
ATOM 2345 C C . MET A 1 304 ? -3.023 9.414 -5.559 1 92 304 MET A C 1
ATOM 2347 O O . MET A 1 304 ? -2.719 8.805 -6.586 1 92 304 MET A O 1
ATOM 2351 N N . TYR A 1 305 ? -3.68 8.953 -4.586 1 92.5 305 TYR A N 1
ATOM 2352 C CA . TYR A 1 305 ? -4.238 7.605 -4.629 1 92.5 305 TYR A CA 1
ATOM 2353 C C . TYR A 1 305 ? -5.758 7.641 -4.527 1 92.5 305 TYR A C 1
ATOM 2355 O O . TYR A 1 305 ? -6.312 8.297 -3.643 1 92.5 305 TYR A O 1
ATOM 2363 N N . ALA A 1 306 ? -6.398 6.895 -5.406 1 89.12 306 ALA A N 1
ATOM 2364 C CA . ALA A 1 306 ? -7.855 6.758 -5.395 1 89.12 306 ALA A CA 1
ATOM 2365 C C . ALA A 1 306 ? -8.266 5.289 -5.449 1 89.12 306 ALA A C 1
ATOM 2367 O O . ALA A 1 306 ? -8.125 4.637 -6.488 1 89.12 306 ALA A O 1
ATOM 2368 N N . GLY A 1 307 ? -8.797 4.871 -4.363 1 87.31 307 GLY A N 1
ATOM 2369 C CA . GLY A 1 307 ? -9.281 3.504 -4.297 1 87.31 307 GLY A CA 1
ATOM 2370 C C . GLY A 1 307 ? -10.797 3.402 -4.422 1 87.31 307 GLY A C 1
ATOM 2371 O O . GLY A 1 307 ? -11.352 2.303 -4.406 1 87.31 307 GLY A O 1
ATOM 2372 N N . ASN A 1 308 ? -11.461 4.465 -4.535 1 80.94 308 ASN A N 1
ATOM 2373 C CA . ASN A 1 308 ? -12.922 4.473 -4.559 1 80.94 308 ASN A CA 1
ATOM 2374 C C . ASN A 1 308 ? -13.461 4.305 -5.973 1 80.94 308 ASN A C 1
ATOM 2376 O O . ASN A 1 308 ? -14.672 4.223 -6.176 1 80.94 308 ASN A O 1
ATOM 2380 N N . GLU A 1 309 ? -12.734 4.293 -6.992 1 77.12 309 GLU A N 1
ATOM 2381 C CA . GLU A 1 309 ? -13.094 4 -8.375 1 77.12 309 GLU A CA 1
ATOM 2382 C C . GLU A 1 309 ? -12.094 3.037 -9.016 1 77.12 309 GLU A C 1
ATOM 2384 O O . GLU A 1 309 ? -11.469 3.361 -10.023 1 77.12 309 GLU A O 1
ATOM 2389 N N . GLY A 1 310 ? -12.203 1.832 -8.492 1 78.5 310 GLY A N 1
ATOM 2390 C CA . GLY A 1 310 ? -11.148 0.908 -8.875 1 78.5 310 GLY A CA 1
ATOM 2391 C C . GLY A 1 310 ? -9.875 1.081 -8.07 1 78.5 310 GLY A C 1
ATOM 2392 O O . GLY A 1 310 ? -9.875 0.889 -6.852 1 78.5 310 GLY A O 1
ATOM 2393 N N . MET A 1 311 ? -8.758 1.379 -8.609 1 85.19 311 MET A N 1
ATOM 2394 C CA . MET A 1 311 ? -7.484 1.708 -7.969 1 85.19 311 MET A CA 1
ATOM 2395 C C . MET A 1 311 ? -6.555 2.422 -8.945 1 85.19 311 MET A C 1
ATOM 2397 O O . MET A 1 311 ? -6.191 1.866 -9.984 1 85.19 311 MET A O 1
ATOM 2401 N N . TYR A 1 312 ? -6.32 3.605 -8.602 1 85.5 312 TYR A N 1
ATOM 2402 C CA . TYR A 1 312 ? -5.406 4.336 -9.469 1 85.5 312 TYR A CA 1
ATOM 2403 C C . TYR A 1 312 ? -4.562 5.324 -8.672 1 85.5 312 TYR A C 1
ATOM 2405 O O . TYR A 1 312 ? -4.941 5.719 -7.566 1 85.5 312 TYR A O 1
ATOM 2413 N N . THR A 1 313 ? -3.416 5.555 -9.195 1 86.88 313 THR A N 1
ATOM 2414 C CA . THR A 1 313 ? -2.57 6.633 -8.695 1 86.88 313 THR A CA 1
ATOM 2415 C C . THR A 1 313 ? -2.307 7.668 -9.781 1 86.88 313 THR A C 1
ATOM 2417 O O . THR A 1 313 ? -2.295 7.336 -10.969 1 86.88 313 THR A O 1
ATOM 2420 N N . TYR A 1 314 ? -2.227 8.859 -9.406 1 84.5 314 TYR A N 1
ATOM 2421 C CA . TYR A 1 314 ? -1.852 9.961 -10.281 1 84.5 314 TYR A CA 1
ATOM 2422 C C . TYR A 1 314 ? -0.678 10.742 -9.703 1 84.5 314 TYR A C 1
ATOM 2424 O O . TYR A 1 314 ? -0.771 11.297 -8.602 1 84.5 314 TYR A O 1
ATOM 2432 N N . THR A 1 315 ? 0.442 10.672 -10.438 1 88.38 315 THR A N 1
ATOM 2433 C CA . THR A 1 315 ? 1.64 11.391 -10.016 1 88.38 315 THR A CA 1
ATOM 2434 C C . THR A 1 315 ? 1.823 12.664 -10.836 1 88.38 315 THR A C 1
ATOM 2436 O O . THR A 1 315 ? 1.695 12.648 -12.062 1 88.38 315 THR A O 1
ATOM 2439 N N . PHE A 1 316 ? 2.045 13.773 -10.156 1 86.19 316 PHE A N 1
ATOM 2440 C CA . PHE A 1 316 ? 2.297 15.031 -10.852 1 86.19 316 PHE A CA 1
ATOM 2441 C C . PHE A 1 316 ? 3.201 15.938 -10.031 1 86.19 316 PHE A C 1
ATOM 2443 O O . PHE A 1 316 ? 3.359 15.727 -8.82 1 86.19 316 PHE A O 1
ATOM 2450 N N . ASP A 1 317 ? 3.828 16.844 -10.719 1 88.06 317 ASP A N 1
ATOM 2451 C CA . ASP A 1 317 ? 4.676 17.828 -10.062 1 88.06 317 ASP A CA 1
ATOM 2452 C C . ASP A 1 317 ? 3.859 19.031 -9.609 1 88.06 317 ASP A C 1
ATOM 2454 O O . ASP A 1 317 ? 3.256 19.734 -10.422 1 88.06 317 ASP A O 1
ATOM 2458 N N . TYR A 1 318 ? 3.826 19.219 -8.344 1 89.5 318 TYR A N 1
ATOM 2459 C CA . TYR A 1 318 ? 3.203 20.438 -7.824 1 89.5 318 TYR A CA 1
ATOM 2460 C C . TYR A 1 318 ? 4.191 21.594 -7.805 1 89.5 318 TYR A C 1
ATOM 2462 O O . TYR A 1 318 ? 5.258 21.5 -7.191 1 89.5 318 TYR A O 1
ATOM 2470 N N . ALA A 1 319 ? 3.822 22.672 -8.383 1 90.44 319 ALA A N 1
ATOM 2471 C CA . ALA A 1 319 ? 4.75 23.781 -8.562 1 90.44 319 ALA A CA 1
ATOM 2472 C C . ALA A 1 319 ? 4.871 24.609 -7.285 1 90.44 319 ALA A C 1
ATOM 2474 O O . ALA A 1 319 ? 3.887 24.797 -6.562 1 90.44 319 ALA A O 1
ATOM 2475 N N . ARG A 1 320 ? 6.051 25.078 -7.094 1 92.12 320 ARG A N 1
ATOM 2476 C CA . ARG A 1 320 ? 6.273 26.062 -6.027 1 92.12 320 ARG A CA 1
ATOM 2477 C C . ARG A 1 320 ? 5.531 27.359 -6.309 1 92.12 320 ARG A C 1
ATOM 2479 O O . ARG A 1 320 ? 5.523 27.844 -7.441 1 92.12 320 ARG A O 1
ATOM 2486 N N . ARG A 1 321 ? 4.984 27.906 -5.273 1 91.06 321 ARG A N 1
ATOM 2487 C CA . ARG A 1 321 ? 4.309 29.188 -5.41 1 91.06 321 ARG A CA 1
ATOM 2488 C C . ARG A 1 321 ? 5.238 30.344 -5.023 1 91.06 321 ARG A C 1
ATOM 2490 O O . ARG A 1 321 ? 5.789 30.359 -3.92 1 91.06 321 ARG A O 1
ATOM 2497 N N . PRO A 1 322 ? 5.289 31.328 -5.871 1 90.88 322 PRO A N 1
ATOM 2498 C CA . PRO A 1 322 ? 6.152 32.469 -5.535 1 90.88 322 PRO A CA 1
ATOM 2499 C C . PRO A 1 322 ? 5.664 33.25 -4.312 1 90.88 322 PRO A C 1
ATOM 2501 O O . PRO A 1 322 ? 6.469 33.844 -3.59 1 90.88 322 PRO A O 1
ATOM 2504 N N . ASP A 1 323 ? 4.43 33.219 -4.012 1 89.75 323 ASP A N 1
ATOM 2505 C CA . ASP A 1 323 ? 3.855 34 -2.908 1 89.75 323 ASP A CA 1
ATOM 2506 C C . ASP A 1 323 ? 3.629 33.094 -1.688 1 89.75 323 ASP A C 1
ATOM 2508 O O . ASP A 1 323 ? 2.857 33.469 -0.792 1 89.75 323 ASP A O 1
ATOM 2512 N N . CYS A 1 324 ? 4.203 31.938 -1.729 1 92.88 324 CYS A N 1
ATOM 2513 C CA . CYS A 1 324 ? 4.129 31.078 -0.556 1 92.88 324 CYS A CA 1
ATOM 2514 C C . CYS A 1 324 ? 4.773 31.75 0.653 1 92.88 324 CYS A C 1
ATOM 2516 O O . CYS A 1 324 ? 5.902 32.219 0.569 1 92.88 324 CYS A O 1
ATOM 2518 N N . PRO A 1 325 ? 4.121 31.766 1.743 1 91.06 325 PRO A N 1
ATOM 2519 C CA . PRO A 1 325 ? 4.672 32.469 2.916 1 91.06 325 PRO A CA 1
ATOM 2520 C C . PRO A 1 325 ? 5.824 31.688 3.559 1 91.06 325 PRO A C 1
ATOM 2522 O O . PRO A 1 325 ? 6.512 32.219 4.438 1 91.06 325 PRO A O 1
ATOM 2525 N N . VAL A 1 326 ? 6.062 30.5 3.107 1 93.56 326 VAL A N 1
ATOM 2526 C CA . VAL A 1 326 ? 7.074 29.656 3.744 1 93.56 326 VAL A CA 1
ATOM 2527 C C . VAL A 1 326 ? 8.297 29.547 2.838 1 93.56 326 VAL A C 1
ATOM 2529 O O . VAL A 1 326 ? 9.406 29.906 3.236 1 93.56 326 VAL A O 1
ATOM 2532 N N . CYS A 1 327 ? 8.094 29.219 1.638 1 92.81 327 CYS A N 1
ATOM 2533 C CA . CYS A 1 327 ? 9.25 28.984 0.786 1 92.81 327 CYS A CA 1
ATOM 2534 C C . CYS A 1 327 ? 9.328 30.016 -0.329 1 92.81 327 CYS A C 1
ATOM 2536 O O . CYS A 1 327 ? 10.273 30 -1.121 1 92.81 327 CYS A O 1
ATOM 2538 N N . GLY A 1 328 ? 8.289 30.828 -0.414 1 89.31 328 GLY A N 1
ATOM 2539 C CA . GLY A 1 328 ? 8.266 31.844 -1.453 1 89.31 328 GLY A CA 1
ATOM 2540 C C . GLY A 1 328 ? 9.031 33.094 -1.083 1 89.31 328 GLY A C 1
ATOM 2541 O O . GLY A 1 328 ? 9.539 33.219 0.034 1 89.31 328 GLY A O 1
ATOM 2542 N N . SER A 1 329 ? 9.023 34.094 -2.096 1 84.25 329 SER A N 1
ATOM 2543 C CA . SER A 1 329 ? 9.883 35.25 -1.901 1 84.25 329 SER A CA 1
ATOM 2544 C C . SER A 1 329 ? 9.102 36.562 -2.059 1 84.25 329 SER A C 1
ATOM 2546 O O . SER A 1 329 ? 9.641 37.625 -1.854 1 84.25 329 SER A O 1
ATOM 2548 N N . ILE A 1 330 ? 7.836 36.375 -2.324 1 81.88 330 ILE A N 1
ATOM 2549 C CA . ILE A 1 330 ? 7.102 37.625 -2.541 1 81.88 330 ILE A CA 1
ATOM 2550 C C . ILE A 1 330 ? 5.824 37.625 -1.705 1 81.88 330 ILE A C 1
ATOM 2552 O O . ILE A 1 330 ? 5.414 36.594 -1.19 1 81.88 330 ILE A O 1
ATOM 2556 N N . SER A 1 331 ? 5.207 38.781 -1.542 1 86.12 331 SER A N 1
ATOM 2557 C CA . SER A 1 331 ? 3.965 38.906 -0.785 1 86.12 331 SER A CA 1
ATOM 2558 C C . SER A 1 331 ? 2.766 38.438 -1.597 1 86.12 331 SER A C 1
ATOM 2560 O O . SER A 1 331 ? 2.785 38.469 -2.828 1 86.12 331 SER A O 1
ATOM 2562 N N . ARG A 1 332 ? 1.792 38 -0.917 1 90.62 332 ARG A N 1
ATOM 2563 C CA . ARG A 1 332 ? 0.541 37.594 -1.542 1 90.62 332 ARG A CA 1
ATOM 2564 C C . ARG A 1 332 ? -0.355 38.781 -1.826 1 90.62 332 ARG A C 1
ATOM 2566 O O . ARG A 1 332 ? -0.673 39.562 -0.92 1 90.62 332 ARG A O 1
ATOM 2573 N N . ALA A 1 333 ? -0.743 38.938 -3.047 1 91.94 333 ALA A N 1
ATOM 2574 C CA . ALA A 1 333 ? -1.66 40.031 -3.385 1 91.94 333 ALA A CA 1
ATOM 2575 C C . ALA A 1 333 ? -3.104 39.625 -3.07 1 91.94 333 ALA A C 1
ATOM 2577 O O . ALA A 1 333 ? -3.529 38.531 -3.352 1 91.94 333 ALA A O 1
ATOM 2578 N N . LEU A 1 334 ? -3.783 40.5 -2.432 1 93.62 334 LEU A N 1
ATOM 2579 C CA . LEU A 1 334 ? -5.195 40.281 -2.135 1 93.62 334 LEU A CA 1
ATOM 2580 C C . LEU A 1 334 ? -6.035 41.469 -2.633 1 93.62 334 LEU A C 1
ATOM 2582 O O . LEU A 1 334 ? -5.832 42.594 -2.211 1 93.62 334 LEU A O 1
ATOM 2586 N N . ALA A 1 335 ? -6.945 41.188 -3.5 1 94 335 ALA A N 1
ATOM 2587 C CA . ALA A 1 335 ? -7.832 42.219 -4.047 1 94 335 ALA A CA 1
ATOM 2588 C C . ALA A 1 335 ? -8.961 42.531 -3.074 1 94 335 ALA A C 1
ATOM 2590 O O . ALA A 1 335 ? -9.711 41.625 -2.662 1 94 335 ALA A O 1
ATOM 2591 N N . MET A 1 336 ? -8.984 43.719 -2.65 1 94.25 336 MET A N 1
ATOM 2592 C CA . MET A 1 336 ? -10.039 44.219 -1.772 1 94.25 336 MET A CA 1
ATOM 2593 C C . MET A 1 336 ? -10.484 45.625 -2.201 1 94.25 336 MET A C 1
ATOM 2595 O O . MET A 1 336 ? -9.82 46.281 -3.008 1 94.25 336 MET A O 1
ATOM 2599 N N . ARG A 1 337 ? -11.766 46.062 -1.884 1 93.56 337 ARG A N 1
ATOM 2600 C CA . ARG A 1 337 ? -12.227 47.438 -2.049 1 93.56 337 ARG A CA 1
ATOM 2601 C C . ARG A 1 337 ? -11.867 48.281 -0.833 1 93.56 337 ARG A C 1
ATOM 2603 O O . ARG A 1 337 ? -11.906 47.812 0.301 1 93.56 337 ARG A O 1
ATOM 2610 N N . SER A 1 338 ? -11.516 49.5 -0.971 1 95.62 338 SER A N 1
ATOM 2611 C CA . SER A 1 338 ? -11.188 50.406 0.125 1 95.62 338 SER A CA 1
ATOM 2612 C C . SER A 1 338 ? -12.336 50.5 1.122 1 95.62 338 SER A C 1
ATOM 2614 O O . SER A 1 338 ? -12.109 50.75 2.309 1 95.62 338 SER A O 1
ATOM 2616 N N . ALA A 1 339 ? -13.469 50.219 0.648 1 96.25 339 ALA A N 1
ATOM 2617 C CA . ALA A 1 339 ? -14.68 50.344 1.458 1 96.25 339 ALA A CA 1
ATOM 2618 C C . ALA A 1 339 ? -14.938 49.031 2.24 1 96.25 339 ALA A C 1
ATOM 2620 O O . ALA A 1 339 ? -15.789 49.031 3.133 1 96.25 339 ALA A O 1
ATOM 2621 N N . ASP A 1 340 ? -14.227 47.969 1.935 1 96.56 340 ASP A N 1
ATOM 2622 C CA . ASP A 1 340 ? -14.383 46.75 2.709 1 96.56 340 ASP A CA 1
ATOM 2623 C C . ASP A 1 340 ? -13.922 46.938 4.152 1 96.56 340 ASP A C 1
ATOM 2625 O O . ASP A 1 340 ? -13.023 47.75 4.418 1 96.56 340 ASP A O 1
ATOM 2629 N N . THR A 1 341 ? -14.516 46.312 5.031 1 96.5 341 THR A N 1
ATOM 2630 C CA . THR A 1 341 ? -14.141 46.406 6.434 1 96.5 341 THR A CA 1
ATOM 2631 C C . THR A 1 341 ? -12.969 45.469 6.754 1 96.5 341 THR A C 1
ATOM 2633 O O . THR A 1 341 ? -12.664 44.562 5.98 1 96.5 341 THR A O 1
ATOM 2636 N N . LEU A 1 342 ? -12.344 45.75 7.863 1 96.94 342 LEU A N 1
ATOM 2637 C CA . LEU A 1 342 ? -11.312 44.812 8.344 1 96.94 342 LEU A CA 1
ATOM 2638 C C . LEU A 1 342 ? -11.891 43.438 8.617 1 96.94 342 LEU A C 1
ATOM 2640 O O . LEU A 1 342 ? -11.219 42.438 8.406 1 96.94 342 LEU A O 1
ATOM 2644 N N . GLU A 1 343 ? -13.117 43.438 9.031 1 95 343 GLU A N 1
ATOM 2645 C CA . GLU A 1 343 ? -13.805 42.156 9.25 1 95 343 GLU A CA 1
ATOM 2646 C C . GLU A 1 343 ? -13.867 41.344 7.969 1 95 343 GLU A C 1
ATOM 2648 O O . GLU A 1 343 ? -13.68 40.125 8 1 95 343 GLU A O 1
ATOM 2653 N N . SER A 1 344 ? -14.133 42 6.957 1 94 344 SER A N 1
ATOM 2654 C CA . SER A 1 344 ? -14.188 41.312 5.664 1 94 344 SER A CA 1
ATOM 2655 C C . SER A 1 344 ? -12.844 40.688 5.305 1 94 344 SER A C 1
ATOM 2657 O O . SER A 1 344 ? -12.789 39.594 4.742 1 94 344 SER A O 1
ATOM 2659 N N . LEU A 1 345 ? -11.789 41.406 5.574 1 94.38 345 LEU A N 1
ATOM 2660 C CA . LEU A 1 345 ? -10.445 40.875 5.34 1 94.38 345 LEU A CA 1
ATOM 2661 C C . LEU A 1 345 ? -10.195 39.656 6.211 1 94.38 345 LEU A C 1
ATOM 2663 O O . LEU A 1 345 ? -9.719 38.625 5.723 1 94.38 345 LEU A O 1
ATOM 2667 N N . VAL A 1 346 ? -10.492 39.781 7.461 1 93.12 346 VAL A N 1
ATOM 2668 C CA . VAL A 1 346 ? -10.289 38.688 8.422 1 93.12 346 VAL A CA 1
ATOM 2669 C C . VAL A 1 346 ? -11.078 37.469 7.992 1 93.12 346 VAL A C 1
ATOM 2671 O O . VAL A 1 346 ? -10.57 36.344 8.031 1 93.12 346 VAL A O 1
ATOM 2674 N N . ASP A 1 347 ? -12.281 37.688 7.531 1 89.81 347 ASP A N 1
ATOM 2675 C CA . ASP A 1 347 ? -13.125 36.594 7.055 1 89.81 347 ASP A CA 1
ATOM 2676 C C . ASP A 1 347 ? -12.523 35.938 5.812 1 89.81 347 ASP A C 1
ATOM 2678 O O . ASP A 1 347 ? -12.539 34.719 5.684 1 89.81 347 ASP A O 1
ATOM 2682 N N . LEU A 1 348 ? -12.039 36.75 4.977 1 90.19 348 LEU A N 1
ATOM 2683 C CA . LEU A 1 348 ? -11.414 36.25 3.762 1 90.19 348 LEU A CA 1
ATOM 2684 C C . LEU A 1 348 ? -10.211 35.375 4.094 1 90.19 348 LEU A C 1
ATOM 2686 O O . LEU A 1 348 ? -10.016 34.312 3.484 1 90.19 348 LEU A O 1
ATOM 2690 N N . LEU A 1 349 ? -9.406 35.844 5.012 1 91.06 349 LEU A N 1
ATOM 2691 C CA . LEU A 1 349 ? -8.219 35.094 5.43 1 91.06 349 LEU A CA 1
ATOM 2692 C C . LEU A 1 349 ? -8.594 33.719 5.984 1 91.06 349 LEU A C 1
ATOM 2694 O O . LEU A 1 349 ? -7.855 32.75 5.797 1 91.06 349 LEU A O 1
ATOM 2698 N N . ARG A 1 350 ? -9.734 33.625 6.578 1 85.56 350 ARG A N 1
ATOM 2699 C CA . ARG A 1 350 ? -10.219 32.375 7.156 1 85.56 350 ARG A CA 1
ATOM 2700 C C . ARG A 1 350 ? -10.758 31.438 6.074 1 85.56 350 ARG A C 1
ATOM 2702 O O . ARG A 1 350 ? -10.656 30.219 6.191 1 85.56 350 ARG A O 1
ATOM 2709 N N . GLU A 1 351 ? -11.234 32.031 5.012 1 81.62 351 GLU A N 1
ATOM 2710 C CA . GLU A 1 351 ? -12.008 31.266 4.035 1 81.62 351 GLU A CA 1
ATOM 2711 C C . GLU A 1 351 ? -11.125 30.828 2.871 1 81.62 351 GLU A C 1
ATOM 2713 O O . GLU A 1 351 ? -11.398 29.797 2.242 1 81.62 351 GLU A O 1
ATOM 2718 N N . LEU A 1 352 ? -10.18 31.609 2.566 1 83.88 352 LEU A N 1
ATOM 2719 C CA . LEU A 1 352 ? -9.344 31.281 1.417 1 83.88 352 LEU A CA 1
ATOM 2720 C C . LEU A 1 352 ? -8.656 29.938 1.622 1 83.88 352 LEU A C 1
ATOM 2722 O O . LEU A 1 352 ? -7.941 29.75 2.609 1 83.88 352 LEU A O 1
ATOM 2726 N N . PRO A 1 353 ? -8.805 28.984 0.684 1 80.44 353 PRO A N 1
ATOM 2727 C CA . PRO A 1 353 ? -8.289 27.609 0.843 1 80.44 353 PRO A CA 1
ATOM 2728 C C . PRO A 1 353 ? -6.766 27.562 0.889 1 80.44 353 PRO A C 1
ATOM 2730 O O . PRO A 1 353 ? -6.195 26.641 1.474 1 80.44 353 PRO A O 1
ATOM 2733 N N . ASP A 1 354 ? -6.129 28.562 0.361 1 84.5 354 ASP A N 1
ATOM 2734 C CA . ASP A 1 354 ? -4.672 28.531 0.293 1 84.5 354 ASP A CA 1
ATOM 2735 C C . ASP A 1 354 ? -4.047 29.25 1.484 1 84.5 354 ASP A C 1
ATOM 2737 O O . ASP A 1 354 ? -2.824 29.297 1.624 1 84.5 354 ASP A O 1
ATOM 2741 N N . ILE A 1 355 ? -4.809 29.828 2.361 1 85.31 355 ILE A N 1
ATOM 2742 C CA . ILE A 1 355 ? -4.293 30.531 3.531 1 85.31 355 ILE A CA 1
ATOM 2743 C C . ILE A 1 355 ? -4.746 29.828 4.805 1 85.31 355 ILE A C 1
ATOM 2745 O O . ILE A 1 355 ? -3.92 29.406 5.617 1 85.31 355 ILE A O 1
ATOM 2749 N N . GLN A 1 356 ? -6.051 29.547 4.938 1 80.12 356 GLN A N 1
ATOM 2750 C CA . GLN A 1 356 ? -6.664 28.797 6.039 1 80.12 356 GLN A CA 1
ATOM 2751 C C . GLN A 1 356 ? -6.16 29.312 7.387 1 80.12 356 GLN A C 1
ATOM 2753 O O . GLN A 1 356 ? -5.68 28.531 8.211 1 80.12 356 GLN A O 1
ATOM 2758 N N . CYS A 1 357 ? -6.332 30.641 7.629 1 85.81 357 CYS A N 1
ATOM 2759 C CA . CYS A 1 357 ? -5.938 31.266 8.891 1 85.81 357 CYS A CA 1
ATOM 2760 C C . CYS A 1 357 ? -7.074 31.203 9.906 1 85.81 357 CYS A C 1
ATOM 2762 O O . CYS A 1 357 ? -8.109 31.828 9.719 1 85.81 357 CYS A O 1
ATOM 2764 N N . LYS A 1 358 ? -6.906 30.453 10.891 1 83.81 358 LYS A N 1
ATOM 2765 C CA . LYS A 1 358 ? -7.988 30.234 11.844 1 83.81 358 LYS A CA 1
ATOM 2766 C C . LYS A 1 358 ? -8.094 31.406 12.828 1 83.81 358 LYS A C 1
ATOM 2768 O O . LYS A 1 358 ? -9.195 31.859 13.133 1 83.81 358 LYS A O 1
ATOM 2773 N N . ARG A 1 359 ? -7.012 31.891 13.383 1 89 359 ARG A N 1
ATOM 2774 C CA . ARG A 1 359 ? -6.961 32.969 14.359 1 89 359 ARG A CA 1
ATOM 2775 C C . ARG A 1 359 ? -6 34.062 13.922 1 89 359 ARG A C 1
ATOM 2777 O O . ARG A 1 359 ? -4.973 34.281 14.562 1 89 359 ARG A O 1
ATOM 2784 N N . PRO A 1 360 ? -6.441 34.812 12.977 1 92.38 360 PRO A N 1
ATOM 2785 C CA . PRO A 1 360 ? -5.52 35.781 12.383 1 92.38 360 PRO A CA 1
ATOM 2786 C C . PRO A 1 360 ? -5.258 37 13.305 1 92.38 360 PRO A C 1
ATOM 2788 O O . PRO A 1 360 ? -6.18 37.5 13.945 1 92.38 360 PRO A O 1
ATOM 2791 N N . THR A 1 361 ? -4.055 37.312 13.445 1 93.31 361 THR A N 1
ATOM 2792 C CA . THR A 1 361 ? -3.604 38.625 13.914 1 93.31 361 THR A CA 1
ATOM 2793 C C . THR A 1 361 ? -3.064 39.469 12.758 1 93.31 361 THR A C 1
ATOM 2795 O O . THR A 1 361 ? -2.158 39.031 12.039 1 93.31 361 THR A O 1
ATOM 2798 N N . VAL A 1 362 ? -3.646 40.656 12.578 1 96.38 362 VAL A N 1
ATOM 2799 C CA . VAL A 1 362 ? -3.309 41.469 11.422 1 96.38 362 VAL A CA 1
ATOM 2800 C C . VAL A 1 362 ? -2.621 42.75 11.891 1 96.38 362 VAL A C 1
ATOM 2802 O O . VAL A 1 362 ? -3.115 43.438 12.781 1 96.38 362 VAL A O 1
ATOM 2805 N N . SER A 1 363 ? -1.518 43.062 11.266 1 95.88 363 SER A N 1
ATOM 2806 C CA . SER A 1 363 ? -0.771 44.281 11.586 1 95.88 363 SER A CA 1
ATOM 2807 C C . SER A 1 363 ? -0.33 45 10.328 1 95.88 363 SER A C 1
ATOM 2809 O O . SER A 1 363 ? -0.03 44.375 9.312 1 95.88 363 SER A O 1
ATOM 2811 N N . SER A 1 364 ? -0.343 46.281 10.375 1 94.69 364 SER A N 1
ATOM 2812 C CA . SER A 1 364 ? 0.227 47.125 9.328 1 94.69 364 SER A CA 1
ATOM 2813 C C . SER A 1 364 ? 1.552 47.75 9.773 1 94.69 364 SER A C 1
ATOM 2815 O O . SER A 1 364 ? 2.02 47.469 10.883 1 94.69 364 SER A O 1
ATOM 2817 N N . ASP A 1 365 ? 2.119 48.5 8.875 1 89.5 365 ASP A N 1
ATOM 2818 C CA . ASP A 1 365 ? 3.355 49.219 9.195 1 89.5 365 ASP A CA 1
ATOM 2819 C C . ASP A 1 365 ? 3.133 50.219 10.32 1 89.5 365 ASP A C 1
ATOM 2821 O O . ASP A 1 365 ? 4.074 50.594 11.031 1 89.5 365 ASP A O 1
ATOM 2825 N N . GLN A 1 366 ? 1.917 50.625 10.453 1 88.19 366 GLN A N 1
ATOM 2826 C CA . GLN A 1 366 ? 1.585 51.625 11.453 1 88.19 366 GLN A CA 1
ATOM 2827 C C . GLN A 1 366 ? 1.243 51 12.797 1 88.19 366 GLN A C 1
ATOM 2829 O O . GLN A 1 366 ? 1.02 51.688 13.789 1 88.19 366 GLN A O 1
ATOM 2834 N N . GLY A 1 367 ? 1.185 49.688 12.82 1 88.06 367 GLY A N 1
ATOM 2835 C CA . GLY A 1 367 ? 0.891 49 14.07 1 88.06 367 GLY A CA 1
ATOM 2836 C C . GLY A 1 367 ? -0.167 47.906 13.922 1 88.06 367 GLY A C 1
ATOM 2837 O O . GLY A 1 367 ? -0.625 47.656 12.805 1 88.06 367 GLY A O 1
ATOM 2838 N N . PRO A 1 368 ? -0.579 47.344 15.102 1 91.88 368 PRO A N 1
ATOM 2839 C CA . PRO A 1 368 ? -1.558 46.25 15.078 1 91.88 368 PRO A CA 1
ATOM 2840 C C . PRO A 1 368 ? -2.965 46.719 14.727 1 91.88 368 PRO A C 1
ATOM 2842 O O . PRO A 1 368 ? -3.385 47.781 15.172 1 91.88 368 PRO A O 1
ATOM 2845 N N . LEU A 1 369 ? -3.615 46 13.969 1 96.56 369 LEU A N 1
ATOM 2846 C CA . LEU A 1 369 ? -4.977 46.344 13.562 1 96.56 369 LEU A CA 1
ATOM 2847 C C . LEU A 1 369 ? -5.988 45.469 14.289 1 96.56 369 LEU A C 1
ATOM 2849 O O . LEU A 1 369 ? -7.074 45.938 14.648 1 96.56 369 LEU A O 1
ATOM 2853 N N . TYR A 1 370 ? -5.621 44.219 14.461 1 96.5 370 TYR A N 1
ATOM 2854 C CA . TYR A 1 370 ? -6.555 43.281 15.086 1 96.5 370 TYR A CA 1
ATOM 2855 C C . TYR A 1 370 ? -5.824 42.094 15.664 1 96.5 370 TYR A C 1
ATOM 2857 O O . TYR A 1 370 ? -4.941 41.5 15.016 1 96.5 370 TYR A O 1
ATOM 2865 N N . TYR A 1 371 ? -6.164 41.719 16.891 1 92.56 371 TYR A N 1
ATOM 2866 C CA . TYR A 1 371 ? -5.699 40.531 17.547 1 92.56 371 TYR A CA 1
ATOM 2867 C C . TYR A 1 371 ? -6.855 39.562 17.797 1 92.56 371 TYR A C 1
ATOM 2869 O O . TYR A 1 371 ? -7.867 39.938 18.391 1 92.56 371 TYR A O 1
ATOM 2877 N N . THR A 1 372 ? -6.711 38.312 17.359 1 89.12 372 THR A N 1
ATOM 2878 C CA . THR A 1 372 ? -7.695 37.312 17.734 1 89.12 372 THR A CA 1
ATOM 2879 C C . THR A 1 372 ? -7.453 36.812 19.156 1 89.12 372 THR A C 1
ATOM 2881 O O . THR A 1 372 ? -8.391 36.438 19.859 1 89.12 372 THR A O 1
ATOM 2884 N N . ALA A 1 373 ? -6.266 36.781 19.609 1 85.94 373 ALA A N 1
ATOM 2885 C CA . ALA A 1 373 ? -5.84 36.375 20.953 1 85.94 373 ALA A CA 1
ATOM 2886 C C . ALA A 1 373 ? -4.613 37.188 21.391 1 85.94 373 ALA A C 1
ATOM 2888 O O . ALA A 1 373 ? -3.836 37.656 20.562 1 85.94 373 ALA A O 1
ATOM 2889 N N . PRO A 1 374 ? -4.559 37.375 22.703 1 86.81 374 PRO A N 1
ATOM 2890 C CA . PRO A 1 374 ? -5.414 36.969 23.812 1 86.81 374 PRO A CA 1
ATOM 2891 C C . PRO A 1 374 ? -6.676 37.812 23.938 1 86.81 374 PRO A C 1
ATOM 2893 O O . PRO A 1 374 ? -6.816 38.812 23.25 1 86.81 374 PRO A O 1
ATOM 2896 N N . PRO A 1 375 ? -7.531 37.406 24.828 1 88.06 375 PRO A N 1
ATOM 2897 C CA . PRO A 1 375 ? -8.836 38.062 24.922 1 88.06 375 PRO A CA 1
ATOM 2898 C C . PRO A 1 375 ? -8.719 39.562 25.188 1 88.06 375 PRO A C 1
ATOM 2900 O O . PRO A 1 375 ? -9.469 40.375 24.609 1 88.06 375 PRO A O 1
ATOM 2903 N N . ALA A 1 376 ? -7.754 39.969 25.953 1 89.62 376 ALA A N 1
ATOM 2904 C CA . ALA A 1 376 ? -7.59 41.375 26.281 1 89.62 376 ALA A CA 1
ATOM 2905 C C . ALA A 1 376 ? -7.254 42.219 25.031 1 89.62 376 ALA A C 1
ATOM 2907 O O . ALA A 1 376 ? -7.805 43.281 24.828 1 89.62 376 ALA A O 1
ATOM 2908 N N . LEU A 1 377 ? -6.359 41.719 24.266 1 91.88 377 LEU A N 1
ATOM 2909 C CA . LEU A 1 377 ? -5.961 42.438 23.047 1 91.88 377 LEU A CA 1
ATOM 2910 C C . LEU A 1 377 ? -7.062 42.375 22 1 91.88 377 LEU A C 1
ATOM 2912 O O . LEU A 1 377 ? -7.242 43.312 21.219 1 91.88 377 LEU A O 1
ATOM 2916 N N . GLU A 1 378 ? -7.719 41.188 21.953 1 92.06 378 GLU A N 1
ATOM 2917 C CA . GLU A 1 378 ? -8.852 41.094 21.047 1 92.06 378 GLU A CA 1
ATOM 2918 C C . GLU A 1 378 ? -9.914 42.125 21.344 1 92.06 378 GLU A C 1
ATOM 2920 O O . GLU A 1 378 ? -10.398 42.812 20.438 1 92.06 378 GLU A O 1
ATOM 2925 N N . GLU A 1 379 ? -10.242 42.281 22.594 1 92.25 379 GLU A N 1
ATOM 2926 C CA . GLU A 1 379 ? -11.234 43.281 23.016 1 92.25 379 GLU A CA 1
ATOM 2927 C C . GLU A 1 379 ? -10.789 44.688 22.656 1 92.25 379 GLU A C 1
ATOM 2929 O O . GLU A 1 379 ? -11.602 45.5 22.219 1 92.25 379 GLU A O 1
ATOM 2934 N N . ALA A 1 380 ? -9.547 44.969 22.891 1 93.5 380 ALA A N 1
ATOM 2935 C CA . ALA A 1 380 ? -9 46.281 22.656 1 93.5 380 ALA A CA 1
ATOM 2936 C C . ALA A 1 380 ? -9.016 46.625 21.156 1 93.5 380 ALA A C 1
ATOM 2938 O O . ALA A 1 380 ? -9.07 47.812 20.797 1 93.5 380 ALA A O 1
ATOM 2939 N N . THR A 1 381 ? -8.992 45.594 20.297 1 94.81 381 THR A N 1
ATOM 2940 C CA . THR A 1 381 ? -8.836 45.875 18.875 1 94.81 381 THR A CA 1
ATOM 2941 C C . THR A 1 381 ? -10.109 45.5 18.125 1 94.81 381 THR A C 1
ATOM 2943 O O . THR A 1 381 ? -10.219 45.75 16.922 1 94.81 381 THR A O 1
ATOM 2946 N N . ARG A 1 382 ? -11.117 44.969 18.719 1 94.75 382 ARG A N 1
ATOM 2947 C CA . ARG A 1 382 ? -12.336 44.438 18.109 1 94.75 382 ARG A CA 1
ATOM 2948 C C . ARG A 1 382 ? -13.07 45.562 17.359 1 94.75 382 ARG A C 1
ATOM 2950 O O . ARG A 1 382 ? -13.664 45.312 16.312 1 94.75 382 ARG A O 1
ATOM 2957 N N . ALA A 1 383 ? -13.047 46.75 17.844 1 94.88 383 ALA A N 1
ATOM 2958 C CA . ALA A 1 383 ? -13.766 47.844 17.234 1 94.88 383 ALA A CA 1
ATOM 2959 C C . ALA A 1 383 ? -13.234 48.125 15.828 1 94.88 383 ALA A C 1
ATOM 2961 O O . ALA A 1 383 ? -13.969 48.656 14.977 1 94.88 383 ALA A O 1
ATOM 2962 N N . ASN A 1 384 ? -11.992 47.812 15.648 1 96.44 384 ASN A N 1
ATOM 2963 C CA . ASN A 1 384 ? -11.391 48.031 14.336 1 96.44 384 ASN A CA 1
ATOM 2964 C C . ASN A 1 384 ? -12.047 47.188 13.258 1 96.44 384 ASN A C 1
ATOM 2966 O O . ASN A 1 384 ? -11.961 47.5 12.07 1 96.44 384 ASN A O 1
ATOM 2970 N N . LEU A 1 385 ? -12.609 46.031 13.594 1 95.88 385 LEU A N 1
ATOM 2971 C CA . LEU A 1 385 ? -13.227 45.125 12.641 1 95.88 385 LEU A CA 1
ATOM 2972 C C . LEU A 1 385 ? -14.336 45.812 11.859 1 95.88 385 LEU A C 1
ATOM 2974 O O . LEU A 1 385 ? -14.586 45.469 10.703 1 95.88 385 LEU A O 1
ATOM 2978 N N . GLU A 1 386 ? -14.961 46.781 12.461 1 95.88 386 GLU A N 1
ATOM 2979 C CA . GLU A 1 386 ? -16.109 47.469 11.844 1 95.88 386 GLU A CA 1
ATOM 2980 C C . GLU A 1 386 ? -15.656 48.594 10.953 1 95.88 386 GLU A C 1
ATOM 2982 O O . GLU A 1 386 ? -16.438 49.125 10.141 1 95.88 386 GLU A O 1
ATOM 2987 N N . LEU A 1 387 ? -14.414 48.969 11.07 1 96.94 387 LEU A N 1
ATOM 2988 C CA . LEU A 1 387 ? -13.891 50.062 10.266 1 96.94 387 LEU A CA 1
ATOM 2989 C C . LEU A 1 387 ? -13.508 49.594 8.867 1 96.94 387 LEU A C 1
ATOM 2991 O O . LEU A 1 387 ? -13.094 48.438 8.695 1 96.94 387 LEU A O 1
ATOM 2995 N N . THR A 1 388 ? -13.68 50.5 7.918 1 97.06 388 THR A N 1
ATOM 2996 C CA . THR A 1 388 ? -13.242 50.188 6.559 1 97.06 388 THR A CA 1
ATOM 2997 C C . THR A 1 388 ? -11.719 50.281 6.449 1 97.06 388 THR A C 1
ATOM 2999 O O . THR A 1 388 ? -11.062 50.875 7.309 1 97.06 388 THR A O 1
ATOM 3002 N N . LEU A 1 389 ? -11.18 49.688 5.418 1 97.19 389 LEU A N 1
ATOM 3003 C CA . LEU A 1 389 ? -9.742 49.719 5.203 1 97.19 389 LEU A CA 1
ATOM 3004 C C . LEU A 1 389 ? -9.258 51.156 5.023 1 97.19 389 LEU A C 1
ATOM 3006 O O . LEU A 1 389 ? -8.18 51.5 5.5 1 97.19 389 LEU A O 1
ATOM 3010 N N . ALA A 1 390 ? -10.148 51.969 4.398 1 95.88 390 ALA A N 1
ATOM 3011 C CA . ALA A 1 390 ? -9.828 53.375 4.238 1 95.88 390 ALA A CA 1
ATOM 3012 C C . ALA A 1 390 ? -9.781 54.094 5.586 1 95.88 390 ALA A C 1
ATOM 3014 O O . ALA A 1 390 ? -8.891 54.906 5.832 1 95.88 390 ALA A O 1
ATOM 3015 N N . GLN A 1 391 ? -10.742 53.781 6.367 1 96.44 391 GLN A N 1
ATOM 3016 C CA . GLN A 1 391 ? -10.836 54.438 7.68 1 96.44 391 GLN A CA 1
ATOM 3017 C C . GLN A 1 391 ? -9.633 54.062 8.555 1 96.44 391 GLN A C 1
ATOM 3019 O O . GLN A 1 391 ? -9.258 54.812 9.445 1 96.44 391 GLN A O 1
ATOM 3024 N N . LEU A 1 392 ? -9.023 52.969 8.266 1 96.56 392 LEU A N 1
ATOM 3025 C CA . LEU A 1 392 ? -7.871 52.5 9.031 1 96.56 392 LEU A CA 1
ATOM 3026 C C . LEU A 1 392 ? -6.574 53.062 8.469 1 96.56 392 LEU A C 1
ATOM 3028 O O . LEU A 1 392 ? -5.488 52.75 8.961 1 96.56 392 LEU A O 1
ATOM 3032 N N . GLY A 1 393 ? -6.691 53.844 7.398 1 94.56 393 GLY A N 1
ATOM 3033 C CA . GLY A 1 393 ? -5.547 54.5 6.797 1 94.56 393 GLY A CA 1
ATOM 3034 C C . GLY A 1 393 ? -4.758 53.625 5.863 1 94.56 393 GLY A C 1
ATOM 3035 O O . GLY A 1 393 ? -3.562 53.812 5.645 1 94.56 393 GLY A O 1
ATOM 3036 N N . LEU A 1 394 ? -5.371 52.531 5.391 1 96.25 394 LEU A N 1
ATOM 3037 C CA . LEU A 1 394 ? -4.691 51.594 4.492 1 96.25 394 LEU A CA 1
ATOM 3038 C C . LEU A 1 394 ? -4.871 52.031 3.039 1 96.25 394 LEU A C 1
ATOM 3040 O O . LEU A 1 394 ? -5.934 52.531 2.66 1 96.25 394 LEU A O 1
ATOM 3044 N N . HIS A 1 395 ? -3.789 51.875 2.256 1 95.12 395 HIS A N 1
ATOM 3045 C CA . HIS A 1 395 ? -3.783 52.281 0.855 1 95.12 395 HIS A CA 1
ATOM 3046 C C . HIS A 1 395 ? -3.4 51.125 -0.057 1 95.12 395 HIS A C 1
ATOM 3048 O O . HIS A 1 395 ? -3.025 50.062 0.42 1 95.12 395 HIS A O 1
ATOM 3054 N N . ASP A 1 396 ? -3.607 51.406 -1.34 1 95.31 396 ASP A N 1
ATOM 3055 C CA . ASP A 1 396 ? -3.207 50.438 -2.352 1 95.31 396 ASP A CA 1
ATOM 3056 C C . ASP A 1 396 ? -1.721 50.125 -2.24 1 95.31 396 ASP A C 1
ATOM 3058 O O . ASP A 1 396 ? -0.9 51 -2.002 1 95.31 396 ASP A O 1
ATOM 3062 N N . LYS A 1 397 ? -1.38 48.812 -2.258 1 94.81 397 LYS A N 1
ATOM 3063 C CA . LYS A 1 397 ? -0.027 48.281 -2.268 1 94.81 397 LYS A CA 1
ATOM 3064 C C . LYS A 1 397 ? 0.565 48.25 -0.861 1 94.81 397 LYS A C 1
ATOM 3066 O O . LYS A 1 397 ? 1.731 47.875 -0.679 1 94.81 397 LYS A O 1
ATOM 3071 N N . ASP A 1 398 ? -0.26 48.719 0.126 1 95.06 398 ASP A N 1
ATOM 3072 C CA . ASP A 1 398 ? 0.206 48.5 1.495 1 95.06 398 ASP A CA 1
ATOM 3073 C C . ASP A 1 398 ? 0.416 47.031 1.791 1 95.06 398 ASP A C 1
ATOM 3075 O O . ASP A 1 398 ? -0.321 46.156 1.285 1 95.06 398 ASP A O 1
ATOM 3079 N N . VAL A 1 399 ? 1.44 46.719 2.596 1 95.25 399 VAL A N 1
ATOM 3080 C CA . VAL A 1 399 ? 1.729 45.344 2.961 1 95.25 399 VAL A CA 1
ATOM 3081 C C . VAL A 1 399 ? 1.339 45.094 4.418 1 95.25 399 VAL A C 1
ATOM 3083 O O . VAL A 1 399 ? 1.774 45.812 5.312 1 95.25 399 VAL A O 1
ATOM 3086 N N . LEU A 1 400 ? 0.521 44.125 4.637 1 95.88 400 LEU A N 1
ATOM 3087 C CA . LEU A 1 400 ? 0.103 43.719 5.973 1 95.88 400 LEU A CA 1
ATOM 3088 C C . LEU A 1 400 ? 0.81 42.438 6.395 1 95.88 400 LEU A C 1
ATOM 3090 O O . LEU A 1 400 ? 1.138 41.594 5.551 1 95.88 400 LEU A O 1
ATOM 3094 N N . SER A 1 401 ? 1.037 42.312 7.68 1 94.88 401 SER A N 1
ATOM 3095 C CA . SER A 1 401 ? 1.57 41.094 8.258 1 94.88 401 SER A CA 1
ATOM 3096 C C . SER A 1 401 ? 0.486 40.312 8.992 1 94.88 401 SER A C 1
ATOM 3098 O O . SER A 1 401 ? -0.182 40.844 9.875 1 94.88 401 SER A O 1
ATOM 3100 N N . VAL A 1 402 ? 0.327 39.094 8.578 1 94.25 402 VAL A N 1
ATOM 3101 C CA . VAL A 1 402 ? -0.686 38.25 9.188 1 94.25 402 VAL A CA 1
ATOM 3102 C C . VAL A 1 402 ? -0.012 37.062 9.891 1 94.25 402 VAL A C 1
ATOM 3104 O O . VAL A 1 402 ? 0.812 36.375 9.289 1 94.25 402 VAL A O 1
ATOM 3107 N N . THR A 1 403 ? -0.375 36.844 11.148 1 91.75 403 THR A N 1
ATOM 3108 C CA . THR A 1 403 ? 0.153 35.688 11.906 1 91.75 403 THR A CA 1
ATOM 3109 C C . THR A 1 403 ? -0.979 34.906 12.531 1 91.75 403 THR A C 1
ATOM 3111 O O . THR A 1 403 ? -2.119 35.344 12.594 1 91.75 403 THR A O 1
ATOM 3114 N N . ASP A 1 404 ? -0.728 33.688 12.82 1 90.31 404 ASP A N 1
ATOM 3115 C CA . ASP A 1 404 ? -1.577 32.75 13.547 1 90.31 404 ASP A CA 1
ATOM 3116 C C . ASP A 1 404 ? -0.779 32 14.609 1 90.31 404 ASP A C 1
ATOM 3118 O O . ASP A 1 404 ? 0.37 31.609 14.375 1 90.31 404 ASP A O 1
ATOM 3122 N N . PRO A 1 405 ? -1.396 31.891 15.812 1 82.81 405 PRO A N 1
ATOM 3123 C CA . PRO A 1 405 ? -0.662 31.203 16.875 1 82.81 405 PRO A CA 1
ATOM 3124 C C . PRO A 1 405 ? -0.171 29.812 16.438 1 82.81 405 PRO A C 1
ATOM 3126 O O . PRO A 1 405 ? 0.827 29.328 16.969 1 82.81 405 PRO A O 1
ATOM 3129 N N . GLN A 1 406 ? -0.766 29.234 15.5 1 81.25 406 GLN A N 1
ATOM 3130 C CA . GLN A 1 406 ? -0.43 27.859 15.102 1 81.25 406 GLN A CA 1
ATOM 3131 C C . GLN A 1 406 ? 0.617 27.859 13.992 1 81.25 406 GLN A C 1
ATOM 3133 O O . GLN A 1 406 ? 1.125 26.797 13.609 1 81.25 406 GLN A O 1
ATOM 3138 N N . TRP A 1 407 ? 0.898 29.078 13.438 1 84.31 407 TRP A N 1
ATOM 3139 C CA . TRP A 1 407 ? 1.863 29.188 12.344 1 84.31 407 TRP A CA 1
ATOM 3140 C C . TRP A 1 407 ? 3.252 29.516 12.883 1 84.31 407 TRP A C 1
ATOM 3142 O O . TRP A 1 407 ? 3.395 30.328 13.805 1 84.31 407 TRP A O 1
ATOM 3152 N N . PRO A 1 408 ? 4.316 28.859 12.344 1 81.75 408 PRO A N 1
ATOM 3153 C CA . PRO A 1 408 ? 5.68 29.281 12.672 1 81.75 408 PRO A CA 1
ATOM 3154 C C . PRO A 1 408 ? 6.215 30.328 11.695 1 81.75 408 PRO A C 1
ATOM 3156 O O . PRO A 1 408 ? 7.426 30.406 11.469 1 81.75 408 PRO A O 1
ATOM 3159 N N . PHE A 1 409 ? 5.281 31 10.945 1 85.12 409 PHE A N 1
ATOM 3160 C CA . PHE A 1 409 ? 5.652 32.031 9.977 1 85.12 409 PHE A CA 1
ATOM 3161 C C . PHE A 1 409 ? 4.629 33.156 9.961 1 85.12 409 PHE A C 1
ATOM 3163 O O . PHE A 1 409 ? 3.596 33.062 10.625 1 85.12 409 PHE A O 1
ATOM 3170 N N . ALA A 1 410 ? 5 34.219 9.32 1 88.81 410 ALA A N 1
ATOM 3171 C CA . ALA A 1 410 ? 4.102 35.344 9.07 1 88.81 410 ALA A CA 1
ATOM 3172 C C . ALA A 1 410 ? 3.809 35.469 7.574 1 88.81 410 ALA A C 1
ATOM 3174 O O . ALA A 1 410 ? 4.703 35.312 6.742 1 88.81 410 ALA A O 1
ATOM 3175 N N . LEU A 1 411 ? 2.574 35.656 7.262 1 91.69 411 LEU A N 1
ATOM 3176 C CA . LEU A 1 411 ? 2.146 35.875 5.887 1 91.69 411 LEU A CA 1
ATOM 3177 C C . LEU A 1 411 ? 2.113 37.375 5.559 1 91.69 411 LEU A C 1
ATOM 3179 O O . LEU A 1 411 ? 1.565 38.156 6.324 1 91.69 411 LEU A O 1
ATOM 3183 N N . GLN A 1 412 ? 2.76 37.719 4.488 1 92.44 412 GLN A N 1
ATOM 3184 C CA . GLN A 1 412 ? 2.713 39.094 4.004 1 92.44 412 GLN A CA 1
ATOM 3185 C C . GLN A 1 412 ? 1.682 39.25 2.893 1 92.44 412 GLN A C 1
ATOM 3187 O O . GLN A 1 412 ? 1.771 38.562 1.857 1 92.44 412 GLN A O 1
ATOM 3192 N N . ILE A 1 413 ? 0.758 40.156 3.162 1 94.25 413 ILE A N 1
ATOM 3193 C CA . ILE A 1 413 ? -0.302 40.406 2.189 1 94.25 413 ILE A CA 1
ATOM 3194 C C . ILE A 1 413 ? -0.156 41.812 1.604 1 94.25 413 ILE A C 1
ATOM 3196 O O . ILE A 1 413 ? -0.1 42.781 2.342 1 94.25 413 ILE A O 1
ATOM 3200 N N . GLU A 1 414 ? -0.057 41.844 0.362 1 94.88 414 GLU A N 1
ATOM 3201 C CA . GLU A 1 414 ? -0.107 43.156 -0.322 1 94.88 414 GLU A CA 1
ATOM 3202 C C . GLU A 1 414 ? -1.531 43.469 -0.751 1 94.88 414 GLU A C 1
ATOM 3204 O O . GLU A 1 414 ? -2.154 42.75 -1.508 1 94.88 414 GLU A O 1
ATOM 3209 N N . LEU A 1 415 ? -2 44.625 -0.296 1 95.12 415 LEU A N 1
ATOM 3210 C CA . LEU A 1 415 ? -3.369 45.031 -0.606 1 95.12 415 LEU A CA 1
ATOM 3211 C C . LEU A 1 415 ? -3.459 45.594 -2.018 1 95.12 415 LEU A C 1
ATOM 3213 O O . LEU A 1 415 ? -2.721 46.5 -2.365 1 95.12 415 LEU A O 1
ATOM 3217 N N . ALA A 1 416 ? -4.281 44.969 -2.809 1 95.5 416 ALA A N 1
ATOM 3218 C CA . ALA A 1 416 ? -4.68 45.531 -4.09 1 95.5 416 ALA A CA 1
ATOM 3219 C C . ALA A 1 416 ? -6.051 46.188 -3.99 1 95.5 416 ALA A C 1
ATOM 3221 O O . ALA A 1 416 ? -7.07 45.594 -4.316 1 95.5 416 ALA A O 1
ATOM 3222 N N . LEU A 1 417 ? -5.965 47.406 -3.611 1 93.81 417 LEU A N 1
ATOM 3223 C CA . LEU A 1 417 ? -7.211 48.094 -3.297 1 93.81 417 LEU A CA 1
ATOM 3224 C C . LEU A 1 417 ? -7.789 48.781 -4.535 1 93.81 417 LEU A C 1
ATOM 3226 O O . LEU A 1 417 ? -7.047 49.344 -5.332 1 93.81 417 LEU A O 1
ATOM 3230 N N . SER A 1 418 ? -9.086 48.531 -4.812 1 90.31 418 SER A N 1
ATOM 3231 C CA . SER A 1 418 ? -9.828 49.281 -5.816 1 90.31 418 SER A CA 1
ATOM 3232 C C . SER A 1 418 ? -10.711 50.344 -5.172 1 90.31 418 SER A C 1
ATOM 3234 O O . SER A 1 418 ? -11.078 50.219 -4.004 1 90.31 418 SER A O 1
ATOM 3236 N N . MET B 1 1 ? -21.719 -2.031 20.047 1 34.41 1 MET B N 1
ATOM 3237 C CA . MET B 1 1 ? -20.969 -2.084 18.797 1 34.41 1 MET B CA 1
ATOM 3238 C C . MET B 1 1 ? -19.516 -1.706 19.031 1 34.41 1 MET B C 1
ATOM 3240 O O . MET B 1 1 ? -19.219 -0.666 19.625 1 34.41 1 MET B O 1
ATOM 3244 N N . SER B 1 2 ? -18.672 -2.645 19 1 44.5 2 SER B N 1
ATOM 3245 C CA . SER B 1 2 ? -17.328 -2.535 19.516 1 44.5 2 SER B CA 1
ATOM 3246 C C . SER B 1 2 ? -16.578 -1.355 18.891 1 44.5 2 SER B C 1
ATOM 3248 O O . SER B 1 2 ? -16.719 -1.095 17.703 1 44.5 2 SER B O 1
ATOM 3250 N N . LEU B 1 3 ? -16.344 -0.364 19.672 1 46.62 3 LEU B N 1
ATOM 3251 C CA . LEU B 1 3 ? -15.555 0.837 19.406 1 46.62 3 LEU B CA 1
ATOM 3252 C C . LEU B 1 3 ? -14.359 0.512 18.516 1 46.62 3 LEU B C 1
ATOM 3254 O O . LEU B 1 3 ? -13.766 1.408 17.922 1 46.62 3 LEU B O 1
ATOM 3258 N N . GLN B 1 4 ? -14.109 -0.768 18.281 1 50.38 4 GLN B N 1
ATOM 3259 C CA . GLN B 1 4 ? -12.898 -1.249 17.625 1 50.38 4 GLN B CA 1
ATOM 3260 C C . GLN B 1 4 ? -13.047 -1.213 16.109 1 50.38 4 GLN B C 1
ATOM 3262 O O . GLN B 1 4 ? -12.062 -1.353 15.383 1 50.38 4 GLN B O 1
ATOM 3267 N N . ARG B 1 5 ? -14.367 -0.722 15.672 1 57.69 5 ARG B N 1
ATOM 3268 C CA . ARG B 1 5 ? -14.508 -0.819 14.219 1 57.69 5 ARG B CA 1
ATOM 3269 C C . ARG B 1 5 ? -15.164 0.429 13.648 1 57.69 5 ARG B C 1
ATOM 3271 O O . ARG B 1 5 ? -15.859 0.361 12.633 1 57.69 5 ARG B O 1
ATOM 3278 N N . ARG B 1 6 ? -14.805 1.421 14.219 1 61.09 6 ARG B N 1
ATOM 3279 C CA . ARG B 1 6 ? -15.516 2.666 13.953 1 61.09 6 ARG B CA 1
ATOM 3280 C C . ARG B 1 6 ? -15.141 3.232 12.586 1 61.09 6 ARG B C 1
ATOM 3282 O O . ARG B 1 6 ? -15.992 3.756 11.867 1 61.09 6 ARG B O 1
ATOM 3289 N N . SER B 1 7 ? -13.93 3.049 12.211 1 70.25 7 SER B N 1
ATOM 3290 C CA . SER B 1 7 ? -13.5 3.645 10.945 1 70.25 7 SER B CA 1
ATOM 3291 C C . SER B 1 7 ? -14.164 2.957 9.758 1 70.25 7 SER B C 1
ATOM 3293 O O . SER B 1 7 ? -14.68 3.623 8.859 1 70.25 7 SER B O 1
ATOM 3295 N N . VAL B 1 8 ? -14.258 1.689 9.797 1 78.06 8 VAL B N 1
ATOM 3296 C CA . VAL B 1 8 ? -14.867 0.919 8.719 1 78.06 8 VAL B CA 1
ATOM 3297 C C . VAL B 1 8 ? -16.375 1.181 8.688 1 78.06 8 VAL B C 1
ATOM 3299 O O . VAL B 1 8 ? -16.969 1.308 7.609 1 78.06 8 VAL B O 1
ATOM 3302 N N . ASP B 1 9 ? -16.922 1.381 9.844 1 74.38 9 ASP B N 1
ATOM 3303 C CA . ASP B 1 9 ? -18.359 1.639 9.922 1 74.38 9 ASP B CA 1
ATOM 3304 C C . ASP B 1 9 ? -18.703 2.977 9.273 1 74.38 9 ASP B C 1
ATOM 3306 O O . ASP B 1 9 ? -19.734 3.096 8.602 1 74.38 9 ASP B O 1
ATOM 3310 N N . THR B 1 10 ? -17.844 3.898 9.562 1 71.88 10 THR B N 1
ATOM 3311 C CA . THR B 1 10 ? -18.047 5.207 8.953 1 71.88 10 THR B CA 1
ATOM 3312 C C . THR B 1 10 ? -17.938 5.129 7.438 1 71.88 10 THR B C 1
ATOM 3314 O O . THR B 1 10 ? -18.719 5.77 6.719 1 71.88 10 THR B O 1
ATOM 3317 N N . LEU B 1 11 ? -17.062 4.367 6.957 1 76.56 11 LEU B N 1
ATOM 3318 C CA . LEU B 1 11 ? -16.906 4.184 5.516 1 76.56 11 LEU B CA 1
ATOM 3319 C C . LEU B 1 11 ? -18.125 3.514 4.91 1 76.56 11 LEU B C 1
ATOM 3321 O O . LEU B 1 11 ? -18.578 3.881 3.818 1 76.56 11 LEU B O 1
ATOM 3325 N N . LEU B 1 12 ? -18.672 2.59 5.617 1 77.94 12 LEU B N 1
ATOM 3326 C CA . LEU B 1 12 ? -19.828 1.854 5.148 1 77.94 12 LEU B CA 1
ATOM 3327 C C . LEU B 1 12 ? -21.062 2.76 5.094 1 77.94 12 LEU B C 1
ATOM 3329 O O . LEU B 1 12 ? -21.984 2.516 4.312 1 77.94 12 LEU B O 1
ATOM 3333 N N . SER B 1 13 ? -21.047 3.732 5.938 1 69.31 13 SER B N 1
ATOM 3334 C CA . SER B 1 13 ? -22.219 4.59 6.051 1 69.31 13 SER B CA 1
ATOM 3335 C C . SER B 1 13 ? -22.219 5.668 4.973 1 69.31 13 SER B C 1
ATOM 3337 O O . SER B 1 13 ? -23.25 6.301 4.723 1 69.31 13 SER B O 1
ATOM 3339 N N . ARG B 1 14 ? -21.109 5.855 4.379 1 62.56 14 ARG B N 1
ATOM 3340 C CA . ARG B 1 14 ? -21.031 6.887 3.35 1 62.56 14 ARG B CA 1
ATOM 3341 C C . ARG B 1 14 ? -21.641 6.395 2.039 1 62.56 14 ARG B C 1
ATOM 3343 O O . ARG B 1 14 ? -21.469 5.234 1.664 1 62.56 14 ARG B O 1
ATOM 3350 N N . ALA B 1 15 ? -22.719 7.188 1.552 1 51.72 15 ALA B N 1
ATOM 3351 C CA . ALA B 1 15 ? -23.484 6.836 0.363 1 51.72 15 ALA B CA 1
ATOM 3352 C C . ALA B 1 15 ? -22.578 6.609 -0.838 1 51.72 15 ALA B C 1
ATOM 3354 O O . ALA B 1 15 ? -21.641 7.383 -1.07 1 51.72 15 ALA B O 1
ATOM 3355 N N . CYS B 1 16 ? -22.219 5.43 -1.06 1 50.34 16 CYS B N 1
ATOM 3356 C CA . CYS B 1 16 ? -21.5 5.215 -2.312 1 50.34 16 CYS B CA 1
ATOM 3357 C C . CYS B 1 16 ? -22.312 5.711 -3.5 1 50.34 16 CYS B C 1
ATOM 3359 O O . CYS B 1 16 ? -23.484 5.344 -3.648 1 50.34 16 CYS B O 1
ATOM 3361 N N . ALA B 1 17 ? -22.078 6.906 -3.891 1 43.94 17 ALA B N 1
ATOM 3362 C CA . ALA B 1 17 ? -22.781 7.512 -5.02 1 43.94 17 ALA B CA 1
ATOM 3363 C C . ALA B 1 17 ? -22.922 6.523 -6.176 1 43.94 17 ALA B C 1
ATOM 3365 O O . ALA B 1 17 ? -23.391 6.887 -7.254 1 43.94 17 ALA B O 1
ATOM 3366 N N . HIS B 1 18 ? -22.25 5.461 -6.137 1 45.66 18 HIS B N 1
ATOM 3367 C CA . HIS B 1 18 ? -22.25 4.863 -7.469 1 45.66 18 HIS B CA 1
ATOM 3368 C C . HIS B 1 18 ? -23.547 4.086 -7.723 1 45.66 18 HIS B C 1
ATOM 3370 O O . HIS B 1 18 ? -23.891 3.178 -6.965 1 45.66 18 HIS B O 1
ATOM 3376 N N . SER B 1 19 ? -24.328 4.727 -8.375 1 44.38 19 SER B N 1
ATOM 3377 C CA . SER B 1 19 ? -25.609 4.305 -8.953 1 44.38 19 SER B CA 1
ATOM 3378 C C . SER B 1 19 ? -25.562 2.84 -9.367 1 44.38 19 SER B C 1
ATOM 3380 O O . SER B 1 19 ? -26.594 2.148 -9.32 1 44.38 19 SER B O 1
ATOM 3382 N N . ALA B 1 20 ? -24.484 2.523 -10 1 44.19 20 ALA B N 1
ATOM 3383 C CA . ALA B 1 20 ? -24.547 1.21 -10.633 1 44.19 20 ALA B CA 1
ATOM 3384 C C . ALA B 1 20 ? -24.625 0.099 -9.586 1 44.19 20 ALA B C 1
ATOM 3386 O O . ALA B 1 20 ? -24.922 -1.052 -9.922 1 44.19 20 ALA B O 1
ATOM 3387 N N . LEU B 1 21 ? -24.172 0.606 -8.359 1 51 21 LEU B N 1
ATOM 3388 C CA . LEU B 1 21 ? -24.312 -0.428 -7.34 1 51 21 LEU B CA 1
ATOM 3389 C C . LEU B 1 21 ? -25.625 -0.259 -6.582 1 51 21 LEU B C 1
ATOM 3391 O O . LEU B 1 21 ? -26.062 0.867 -6.332 1 51 21 LEU B O 1
ATOM 3395 N N . GLY B 1 22 ? -26.547 -0.896 -6.938 1 50 22 GLY B N 1
ATOM 3396 C CA . GLY B 1 22 ? -27.828 -0.907 -6.25 1 50 22 GLY B CA 1
ATOM 3397 C C . GLY B 1 22 ? -27.766 -0.26 -4.879 1 50 22 GLY B C 1
ATOM 3398 O O . GLY B 1 22 ? -26.734 0.264 -4.473 1 50 22 GLY B O 1
ATOM 3399 N N . PRO B 1 23 ? -28.812 -0.101 -4.289 1 54.56 23 PRO B N 1
ATOM 3400 C CA . PRO B 1 23 ? -28.938 0.525 -2.971 1 54.56 23 PRO B CA 1
ATOM 3401 C C . PRO B 1 23 ? -27.984 -0.083 -1.941 1 54.56 23 PRO B C 1
ATOM 3403 O O . PRO B 1 23 ? -27.781 -1.302 -1.92 1 54.56 23 PRO B O 1
ATOM 3406 N N . HIS B 1 24 ? -27.062 0.635 -1.458 1 63.56 24 HIS B N 1
ATOM 3407 C CA . HIS B 1 24 ? -26.125 0.235 -0.413 1 63.56 24 HIS B CA 1
ATOM 3408 C C . HIS B 1 24 ? -26.734 0.445 0.973 1 63.56 24 HIS B C 1
ATOM 3410 O O . HIS B 1 24 ? -27.219 1.535 1.286 1 63.56 24 HIS B O 1
ATOM 3416 N N . ASP B 1 25 ? -27 -0.744 1.688 1 73.06 25 ASP B N 1
ATOM 3417 C CA . ASP B 1 25 ? -27.438 -0.717 3.08 1 73.06 25 ASP B CA 1
ATOM 3418 C C . ASP B 1 25 ? -26.266 -0.966 4.031 1 73.06 25 ASP B C 1
ATOM 3420 O O . ASP B 1 25 ? -25.781 -2.094 4.145 1 73.06 25 ASP B O 1
ATOM 3424 N N . PRO B 1 26 ? -25.844 0.088 4.66 1 75.88 26 PRO B N 1
ATOM 3425 C CA . PRO B 1 26 ? -24.672 -0.021 5.535 1 75.88 26 PRO B CA 1
ATOM 3426 C C . PRO B 1 26 ? -24.828 -1.109 6.594 1 75.88 26 PRO B C 1
ATOM 3428 O O . PRO B 1 26 ? -23.875 -1.818 6.898 1 75.88 26 PRO B O 1
ATOM 3431 N N . ALA B 1 27 ? -25.984 -1.266 7.141 1 77.31 27 ALA B N 1
ATOM 3432 C CA . ALA B 1 27 ? -26.203 -2.27 8.18 1 77.31 27 ALA B CA 1
ATOM 3433 C C . ALA B 1 27 ? -26.047 -3.682 7.617 1 77.31 27 ALA B C 1
ATOM 3435 O O . ALA B 1 27 ? -25.438 -4.547 8.25 1 77.31 27 ALA B O 1
ATOM 3436 N N . THR B 1 28 ? -26.625 -3.848 6.504 1 82.31 28 THR B N 1
ATOM 3437 C CA . THR B 1 28 ? -26.531 -5.148 5.852 1 82.31 28 THR B CA 1
ATOM 3438 C C . THR B 1 28 ? -25.078 -5.453 5.473 1 82.31 28 THR B C 1
ATOM 3440 O O . THR B 1 28 ? -24.609 -6.574 5.672 1 82.31 28 THR B O 1
ATOM 3443 N N . SER B 1 29 ? -24.422 -4.492 4.957 1 86 29 SER B N 1
ATOM 3444 C CA . SER B 1 29 ? -23.031 -4.668 4.57 1 86 29 SER B CA 1
ATOM 3445 C C . SER B 1 29 ? -22.156 -4.973 5.781 1 86 29 SER B C 1
ATOM 3447 O O . SER B 1 29 ? -21.266 -5.816 5.711 1 86 29 SER B O 1
ATOM 3449 N N . ARG B 1 30 ? -22.469 -4.332 6.789 1 86.5 30 ARG B N 1
ATOM 3450 C CA . ARG B 1 30 ? -21.703 -4.547 8.023 1 86.5 30 ARG B CA 1
ATOM 3451 C C . ARG B 1 30 ? -21.906 -5.965 8.547 1 86.5 30 ARG B C 1
ATOM 3453 O O . ARG B 1 30 ? -20.953 -6.633 8.93 1 86.5 30 ARG B O 1
ATOM 3460 N N . THR B 1 31 ? -23.109 -6.367 8.633 1 89.19 31 THR B N 1
ATOM 3461 C CA . THR B 1 31 ? -23.422 -7.707 9.102 1 89.19 31 THR B CA 1
ATOM 3462 C C . THR B 1 31 ? -22.797 -8.766 8.203 1 89.19 31 THR B C 1
ATOM 3464 O O . THR B 1 31 ? -22.25 -9.758 8.68 1 89.19 31 THR B O 1
ATOM 3467 N N . PHE B 1 32 ? -22.938 -8.539 6.934 1 92.25 32 PHE B N 1
ATOM 3468 C CA . PHE B 1 32 ? -22.344 -9.484 5.996 1 92.25 32 PHE B CA 1
ATOM 3469 C C . PHE B 1 32 ? -20.828 -9.586 6.199 1 92.25 32 PHE B C 1
ATOM 3471 O O . PHE B 1 32 ? -20.297 -10.68 6.305 1 92.25 32 PHE B O 1
ATOM 3478 N N . LEU B 1 33 ? -20.203 -8.477 6.324 1 92 33 LEU B N 1
ATOM 3479 C CA . LEU B 1 33 ? -18.75 -8.391 6.469 1 92 33 LEU B CA 1
ATOM 3480 C C . LEU B 1 33 ? -18.297 -9.094 7.738 1 92 33 LEU B C 1
ATOM 3482 O O . LEU B 1 33 ? -17.344 -9.883 7.707 1 92 33 LEU B O 1
ATOM 3486 N N . ARG B 1 34 ? -19 -8.984 8.781 1 92.06 34 ARG B N 1
ATOM 3487 C CA . ARG B 1 34 ? -18.516 -9.398 10.102 1 92.06 34 ARG B CA 1
ATOM 3488 C C . ARG B 1 34 ? -18.984 -10.82 10.43 1 92.06 34 ARG B C 1
ATOM 3490 O O . ARG B 1 34 ? -18.281 -11.555 11.125 1 92.06 34 ARG B O 1
ATOM 3497 N N . GLU B 1 35 ? -20.109 -11.164 9.844 1 94.19 35 GLU B N 1
ATOM 3498 C CA . GLU B 1 35 ? -20.719 -12.375 10.375 1 94.19 35 GLU B CA 1
ATOM 3499 C C . GLU B 1 35 ? -20.891 -13.43 9.289 1 94.19 35 GLU B C 1
ATOM 3501 O O . GLU B 1 35 ? -21.016 -14.625 9.578 1 94.19 35 GLU B O 1
ATOM 3506 N N . LYS B 1 36 ? -20.953 -13.031 8.094 1 95.44 36 LYS B N 1
ATOM 3507 C CA . LYS B 1 36 ? -21.359 -13.984 7.07 1 95.44 36 LYS B CA 1
ATOM 3508 C C . LYS B 1 36 ? -20.234 -14.234 6.066 1 95.44 36 LYS B C 1
ATOM 3510 O O . LYS B 1 36 ? -20.016 -15.375 5.664 1 95.44 36 LYS B O 1
ATOM 3515 N N . CYS B 1 37 ? -19.562 -13.18 5.68 1 96.75 37 CYS B N 1
ATOM 3516 C CA . CYS B 1 37 ? -18.562 -13.273 4.625 1 96.75 37 CYS B CA 1
ATOM 3517 C C . CYS B 1 37 ? -17.391 -14.156 5.059 1 96.75 37 CYS B C 1
ATOM 3519 O O . CYS B 1 37 ? -16.766 -13.891 6.082 1 96.75 37 CYS B O 1
ATOM 3521 N N . ARG B 1 38 ? -17.156 -15.195 4.328 1 98.31 38 ARG B N 1
ATOM 3522 C CA . ARG B 1 38 ? -16.016 -16.062 4.555 1 98.31 38 ARG B CA 1
ATOM 3523 C C . ARG B 1 38 ? -14.969 -15.891 3.457 1 98.31 38 ARG B C 1
ATOM 3525 O O . ARG B 1 38 ? -15.266 -16.078 2.277 1 98.31 38 ARG B O 1
ATOM 3532 N N . VAL B 1 39 ? -13.766 -15.523 3.871 1 98.75 39 VAL B N 1
ATOM 3533 C CA . VAL B 1 39 ? -12.688 -15.25 2.918 1 98.75 39 VAL B CA 1
ATOM 3534 C C . VAL B 1 39 ? -11.594 -16.297 3.066 1 98.75 39 VAL B C 1
ATOM 3536 O O . VAL B 1 39 ? -11.172 -16.609 4.184 1 98.75 39 VAL B O 1
ATOM 3539 N N . LEU B 1 40 ? -11.133 -16.891 1.979 1 98.94 40 LEU B N 1
ATOM 3540 C CA . LEU B 1 40 ? -9.953 -17.75 1.974 1 98.94 40 LEU B CA 1
ATOM 3541 C C . LEU B 1 40 ? -8.727 -16.984 1.511 1 98.94 40 LEU B C 1
ATOM 3543 O O . LEU B 1 40 ? -8.727 -16.375 0.433 1 98.94 40 LEU B O 1
ATOM 3547 N N . VAL B 1 41 ? -7.73 -16.938 2.363 1 98.88 41 VAL B N 1
ATOM 3548 C CA . VAL B 1 41 ? -6.426 -16.406 1.978 1 98.88 41 VAL B CA 1
ATOM 3549 C C . VAL B 1 41 ? -5.492 -17.547 1.605 1 98.88 41 VAL B C 1
ATOM 3551 O O . VAL B 1 41 ? -5.258 -18.453 2.41 1 98.88 41 VAL B O 1
ATOM 3554 N N . VAL B 1 42 ? -4.973 -17.547 0.359 1 98.75 42 VAL B N 1
ATOM 3555 C CA . VAL B 1 42 ? -4.059 -18.578 -0.115 1 98.75 42 VAL B CA 1
ATOM 3556 C C . VAL B 1 42 ? -2.621 -18.062 -0.069 1 98.75 42 VAL B C 1
ATOM 3558 O O . VAL B 1 42 ? -2.248 -17.172 -0.845 1 98.75 42 VAL B O 1
ATOM 3561 N N . GLY B 1 43 ? -1.835 -18.656 0.787 1 97.56 43 GLY B N 1
ATOM 3562 C CA . GLY B 1 43 ? -0.485 -18.188 1.054 1 97.56 43 GLY B CA 1
ATOM 3563 C C . GLY B 1 43 ? -0.387 -17.328 2.303 1 97.56 43 GLY B C 1
ATOM 3564 O O . GLY B 1 43 ? -1.19 -16.422 2.498 1 97.56 43 GLY B O 1
ATOM 3565 N N . ALA B 1 44 ? 0.522 -17.672 3.16 1 97.31 44 ALA B N 1
ATOM 3566 C CA . ALA B 1 44 ? 0.787 -16.906 4.371 1 97.31 44 ALA B CA 1
ATOM 3567 C C . ALA B 1 44 ? 2.23 -16.406 4.402 1 97.31 44 ALA B C 1
ATOM 3569 O O . ALA B 1 44 ? 2.871 -16.406 5.457 1 97.31 44 ALA B O 1
ATOM 3570 N N . GLY B 1 45 ? 2.74 -16.109 3.197 1 94.06 45 GLY B N 1
ATOM 3571 C CA . GLY B 1 45 ? 4.07 -15.523 3.088 1 94.06 45 GLY B CA 1
ATOM 3572 C C . GLY B 1 45 ? 4.078 -14.016 3.217 1 94.06 45 GLY B C 1
ATOM 3573 O O . GLY B 1 45 ? 3.365 -13.453 4.051 1 94.06 45 GLY B O 1
ATOM 3574 N N . GLY B 1 46 ? 4.996 -13.352 2.434 1 92.19 46 GLY B N 1
ATOM 3575 C CA . GLY B 1 46 ? 5.133 -11.906 2.49 1 92.19 46 GLY B CA 1
ATOM 3576 C C . GLY B 1 46 ? 3.836 -11.172 2.207 1 92.19 46 GLY B C 1
ATOM 3577 O O . GLY B 1 46 ? 3.449 -10.266 2.955 1 92.19 46 GLY B O 1
ATOM 3578 N N . LEU B 1 47 ? 3.15 -11.547 1.192 1 95.56 47 LEU B N 1
ATOM 3579 C CA . LEU B 1 47 ? 1.877 -10.922 0.845 1 95.56 47 LEU B CA 1
ATOM 3580 C C . LEU B 1 47 ? 0.767 -11.406 1.773 1 95.56 47 LEU B C 1
ATOM 3582 O O . LEU B 1 47 ? -0.012 -10.594 2.285 1 95.56 47 LEU B O 1
ATOM 3586 N N . GLY B 1 48 ? 0.752 -12.695 1.989 1 97 48 GLY B N 1
ATOM 3587 C CA . GLY B 1 48 ? -0.33 -13.305 2.748 1 97 48 GLY B CA 1
ATOM 3588 C C . GLY B 1 48 ? -0.448 -12.758 4.16 1 97 48 GLY B C 1
ATOM 3589 O O . GLY B 1 48 ? -1.556 -12.523 4.648 1 97 48 GLY B O 1
ATOM 3590 N N . CYS B 1 49 ? 0.672 -12.562 4.82 1 95.25 49 CYS B N 1
ATOM 3591 C CA . CYS B 1 49 ? 0.671 -12.008 6.172 1 95.25 49 CYS B CA 1
ATOM 3592 C C . CYS B 1 49 ? 0.032 -10.625 6.195 1 95.25 49 CYS B C 1
ATOM 3594 O O . CYS B 1 49 ? -0.794 -10.336 7.062 1 95.25 49 CYS B O 1
ATOM 3596 N N . GLU B 1 50 ? 0.44 -9.805 5.246 1 96.19 50 GLU B N 1
ATOM 3597 C CA . GLU B 1 50 ? -0.124 -8.461 5.168 1 96.19 50 GLU B CA 1
ATOM 3598 C C . GLU B 1 50 ? -1.61 -8.508 4.828 1 96.19 50 GLU B C 1
ATOM 3600 O O . GLU B 1 50 ? -2.4 -7.73 5.367 1 96.19 50 GLU B O 1
ATOM 3605 N N . ILE B 1 51 ? -2.012 -9.383 3.955 1 98.12 51 ILE B N 1
ATOM 3606 C CA . ILE B 1 51 ? -3.404 -9.516 3.545 1 98.12 51 ILE B CA 1
ATOM 3607 C C . ILE B 1 51 ? -4.258 -9.914 4.746 1 98.12 51 ILE B C 1
ATOM 3609 O O . ILE B 1 51 ? -5.305 -9.312 5 1 98.12 51 ILE B O 1
ATOM 3613 N N . LEU B 1 52 ? -3.799 -10.906 5.5 1 97.62 52 LEU B N 1
ATOM 3614 C CA . LEU B 1 52 ? -4.543 -11.391 6.656 1 97.62 52 LEU B CA 1
ATOM 3615 C C . LEU B 1 52 ? -4.75 -10.273 7.672 1 97.62 52 LEU B C 1
ATOM 3617 O O . LEU B 1 52 ? -5.863 -10.07 8.164 1 97.62 52 LEU B O 1
ATOM 3621 N N . ALA B 1 53 ? -3.67 -9.602 7.961 1 95.31 53 ALA B N 1
ATOM 3622 C CA . ALA B 1 53 ? -3.74 -8.5 8.914 1 95.31 53 ALA B CA 1
ATOM 3623 C C . ALA B 1 53 ? -4.703 -7.414 8.438 1 95.31 53 ALA B C 1
ATOM 3625 O O . ALA B 1 53 ? -5.535 -6.93 9.211 1 95.31 53 ALA B O 1
ATOM 3626 N N . ASN B 1 54 ? -4.578 -7.043 7.184 1 96.38 54 ASN B N 1
ATOM 3627 C CA . ASN B 1 54 ? -5.406 -5.984 6.621 1 96.38 54 ASN B CA 1
ATOM 3628 C C . ASN B 1 54 ? -6.883 -6.379 6.602 1 96.38 54 ASN B C 1
ATOM 3630 O O . ASN B 1 54 ? -7.75 -5.562 6.922 1 96.38 54 ASN B O 1
ATOM 3634 N N . LEU B 1 55 ? -7.168 -7.633 6.191 1 97.38 55 LEU B N 1
ATOM 3635 C CA . LEU B 1 55 ? -8.555 -8.094 6.156 1 97.38 55 LEU B CA 1
ATOM 3636 C C . LEU B 1 55 ? -9.188 -8.008 7.539 1 97.38 55 LEU B C 1
ATOM 3638 O O . LEU B 1 55 ? -10.312 -7.516 7.688 1 97.38 55 LEU B O 1
ATOM 3642 N N . ALA B 1 56 ? -8.461 -8.461 8.5 1 95.38 56 ALA B N 1
ATOM 3643 C CA . ALA B 1 56 ? -8.961 -8.414 9.875 1 95.38 56 ALA B CA 1
ATOM 3644 C C . ALA B 1 56 ? -9.25 -6.973 10.297 1 95.38 56 ALA B C 1
ATOM 3646 O O . ALA B 1 56 ? -10.32 -6.688 10.836 1 95.38 56 ALA B O 1
ATOM 3647 N N . MET B 1 57 ? -8.352 -6.094 9.984 1 92.69 57 MET B N 1
ATOM 3648 C CA . MET B 1 57 ? -8.469 -4.699 10.391 1 92.69 57 MET B CA 1
ATOM 3649 C C . MET B 1 57 ? -9.578 -4 9.609 1 92.69 57 MET B C 1
ATOM 3651 O O . MET B 1 57 ? -10.148 -3.014 10.086 1 92.69 57 MET B O 1
ATOM 3655 N N . MET B 1 58 ? -9.844 -4.543 8.438 1 93.44 58 MET B N 1
ATOM 3656 C CA . MET B 1 58 ? -10.883 -3.955 7.602 1 93.44 58 MET B CA 1
ATOM 3657 C C . MET B 1 58 ? -12.258 -4.488 7.988 1 93.44 58 MET B C 1
ATOM 3659 O O . MET B 1 58 ? -13.266 -4.121 7.379 1 93.44 58 MET B O 1
ATOM 3663 N N . GLY B 1 59 ? -12.383 -5.43 8.945 1 92.88 59 GLY B N 1
ATOM 3664 C CA . GLY B 1 59 ? -13.672 -5.777 9.531 1 92.88 59 GLY B CA 1
ATOM 3665 C C . GLY B 1 59 ? -14.141 -7.168 9.156 1 92.88 59 GLY B C 1
ATOM 3666 O O . GLY B 1 59 ? -15.203 -7.613 9.602 1 92.88 59 GLY B O 1
ATOM 3667 N N . PHE B 1 60 ? -13.359 -7.879 8.32 1 96.31 60 PHE B N 1
ATOM 3668 C CA . PHE B 1 60 ? -13.742 -9.25 8.008 1 96.31 60 PHE B CA 1
ATOM 3669 C C . PHE B 1 60 ? -13.672 -10.133 9.258 1 96.31 60 PHE B C 1
ATOM 3671 O O . PHE B 1 60 ? -12.633 -10.195 9.922 1 96.31 60 PHE B O 1
ATOM 3678 N N . GLY B 1 61 ? -14.734 -10.867 9.531 1 96.38 61 GLY B N 1
ATOM 3679 C CA . GLY B 1 61 ? -14.812 -11.617 10.773 1 96.38 61 GLY B CA 1
ATOM 3680 C C . GLY B 1 61 ? -14.375 -13.062 10.625 1 96.38 61 GLY B C 1
ATOM 3681 O O . GLY B 1 61 ? -13.969 -13.695 11.602 1 96.38 61 GLY B O 1
ATOM 3682 N N . HIS B 1 62 ? -14.547 -13.617 9.453 1 98.06 62 HIS B N 1
ATOM 3683 C CA . HIS B 1 62 ? -14.266 -15.031 9.227 1 98.06 62 HIS B CA 1
ATOM 3684 C C . HIS B 1 62 ? -13.32 -15.219 8.047 1 98.06 62 HIS B C 1
ATOM 3686 O O . HIS B 1 62 ? -13.633 -14.82 6.926 1 98.06 62 HIS B O 1
ATOM 3692 N N . MET B 1 63 ? -12.188 -15.828 8.344 1 98.5 63 MET B N 1
ATOM 3693 C CA . MET B 1 63 ? -11.195 -16.094 7.305 1 98.5 63 MET B CA 1
ATOM 3694 C C . MET B 1 63 ? -10.602 -17.484 7.457 1 98.5 63 MET B C 1
ATOM 3696 O O . MET B 1 63 ? -10.625 -18.062 8.547 1 98.5 63 MET B O 1
ATOM 3700 N N . ASP B 1 64 ? -10.211 -18.062 6.453 1 98.88 64 ASP B N 1
ATOM 3701 C CA . ASP B 1 64 ? -9.328 -19.219 6.402 1 98.88 64 ASP B CA 1
ATOM 3702 C C . ASP B 1 64 ? -8.008 -18.875 5.707 1 98.88 64 ASP B C 1
ATOM 3704 O O . ASP B 1 64 ? -7.973 -18.016 4.836 1 98.88 64 ASP B O 1
ATOM 3708 N N . VAL B 1 65 ? -6.938 -19.516 6.168 1 98.81 65 VAL B N 1
ATOM 3709 C CA . VAL B 1 65 ? -5.645 -19.344 5.516 1 98.81 65 VAL B CA 1
ATOM 3710 C C . VAL B 1 65 ? -5.023 -20.719 5.238 1 98.81 65 VAL B C 1
ATOM 3712 O O . VAL B 1 65 ? -5.043 -21.594 6.098 1 98.81 65 VAL B O 1
ATOM 3715 N N . ILE B 1 66 ? -4.57 -20.922 4.023 1 98.81 66 ILE B N 1
ATOM 3716 C CA . ILE B 1 66 ? -3.955 -22.188 3.641 1 98.81 66 ILE B CA 1
ATOM 3717 C C . ILE B 1 66 ? -2.529 -21.938 3.154 1 98.81 66 ILE B C 1
ATOM 3719 O O . ILE B 1 66 ? -2.295 -21.062 2.316 1 98.81 66 ILE B O 1
ATOM 3723 N N . ASP B 1 67 ? -1.6 -22.531 3.717 1 98.12 67 ASP B N 1
ATOM 3724 C CA . ASP B 1 67 ? -0.174 -22.516 3.404 1 98.12 67 ASP B CA 1
ATOM 3725 C C . ASP B 1 67 ? 0.514 -23.781 3.879 1 98.12 67 ASP B C 1
ATOM 3727 O O . ASP B 1 67 ? 0.315 -24.219 5.016 1 98.12 67 ASP B O 1
ATOM 3731 N N . MET B 1 68 ? 1.341 -24.359 3.064 1 96.31 68 MET B N 1
ATOM 3732 C CA . MET B 1 68 ? 1.934 -25.656 3.402 1 96.31 68 MET B CA 1
ATOM 3733 C C . MET B 1 68 ? 3.279 -25.469 4.098 1 96.31 68 MET B C 1
ATOM 3735 O O . MET B 1 68 ? 3.824 -26.422 4.664 1 96.31 68 MET B O 1
ATOM 3739 N N . ASP B 1 69 ? 3.885 -24.234 4.09 1 93.25 69 ASP B N 1
ATOM 3740 C CA . ASP B 1 69 ? 5.277 -24.031 4.477 1 93.25 69 ASP B CA 1
ATOM 3741 C C . ASP B 1 69 ? 5.398 -23.781 5.98 1 93.25 69 ASP B C 1
ATOM 3743 O O . ASP B 1 69 ? 4.426 -23.406 6.629 1 93.25 69 ASP B O 1
ATOM 3747 N N . THR B 1 70 ? 6.574 -24.031 6.426 1 95.12 70 THR B N 1
ATOM 3748 C CA . THR B 1 70 ? 6.988 -23.656 7.773 1 95.12 70 THR B CA 1
ATOM 3749 C C . THR B 1 70 ? 7.867 -22.406 7.742 1 95.12 70 THR B C 1
ATOM 3751 O O . THR B 1 70 ? 8.445 -22.078 6.707 1 95.12 70 THR B O 1
ATOM 3754 N N . ILE B 1 71 ? 7.945 -21.719 8.805 1 93.19 71 ILE B N 1
ATOM 3755 C CA . ILE B 1 71 ? 8.68 -20.453 8.914 1 93.19 71 ILE B CA 1
ATOM 3756 C C . ILE B 1 71 ? 10.18 -20.734 8.953 1 93.19 71 ILE B C 1
ATOM 3758 O O . ILE B 1 71 ? 10.633 -21.594 9.703 1 93.19 71 ILE B O 1
ATOM 3762 N N . ASP B 1 72 ? 10.828 -20.047 8.117 1 86.69 72 ASP B N 1
ATOM 3763 C CA . ASP B 1 72 ? 12.289 -20.078 8.055 1 86.69 72 ASP B CA 1
ATOM 3764 C C . ASP B 1 72 ? 12.883 -18.719 8.461 1 86.69 72 ASP B C 1
ATOM 3766 O O . ASP B 1 72 ? 12.188 -17.703 8.445 1 86.69 72 ASP B O 1
ATOM 3770 N N . VAL B 1 73 ? 14.148 -18.688 8.867 1 81.31 73 VAL B N 1
ATOM 3771 C CA . VAL B 1 73 ? 14.828 -17.469 9.289 1 81.31 73 VAL B CA 1
ATOM 3772 C C . VAL B 1 73 ? 14.766 -16.422 8.172 1 81.31 73 VAL B C 1
ATOM 3774 O O . VAL B 1 73 ? 14.656 -15.219 8.438 1 81.31 73 VAL B O 1
ATOM 3777 N N . SER B 1 74 ? 14.773 -16.859 6.938 1 77 74 SER B N 1
ATOM 3778 C CA . SER B 1 74 ? 14.773 -15.969 5.789 1 77 74 SER B CA 1
ATOM 3779 C C . SER B 1 74 ? 13.438 -15.25 5.637 1 77 74 SER B C 1
ATOM 3781 O O . SER B 1 74 ? 13.344 -14.25 4.926 1 77 74 SER B O 1
ATOM 3783 N N . ASN B 1 75 ? 12.43 -15.789 6.348 1 82.81 75 ASN B N 1
ATOM 3784 C CA . ASN B 1 75 ? 11.102 -15.203 6.242 1 82.81 75 ASN B CA 1
ATOM 3785 C C . ASN B 1 75 ? 10.953 -13.969 7.125 1 82.81 75 ASN B C 1
ATOM 3787 O O . ASN B 1 75 ? 10.055 -13.156 6.922 1 82.81 75 ASN B O 1
ATOM 3791 N N . LEU B 1 76 ? 11.812 -13.797 8.07 1 81.19 76 LEU B N 1
ATOM 3792 C CA . LEU B 1 76 ? 11.641 -12.797 9.117 1 81.19 76 LEU B CA 1
ATOM 3793 C C . LEU B 1 76 ? 11.906 -11.398 8.578 1 81.19 76 LEU B C 1
ATOM 3795 O O . LEU B 1 76 ? 11.5 -10.406 9.188 1 81.19 76 LEU B O 1
ATOM 3799 N N . ASN B 1 77 ? 12.445 -11.273 7.414 1 76.69 77 ASN B N 1
ATOM 3800 C CA . ASN B 1 77 ? 12.805 -9.969 6.859 1 76.69 77 ASN B CA 1
ATOM 3801 C C . ASN B 1 77 ? 11.633 -9.328 6.129 1 76.69 77 ASN B C 1
ATOM 3803 O O . ASN B 1 77 ? 11.664 -8.141 5.824 1 76.69 77 ASN B O 1
ATOM 3807 N N . ARG B 1 78 ? 10.711 -10.117 5.863 1 78.69 78 ARG B N 1
ATOM 3808 C CA . ARG B 1 78 ? 9.648 -9.547 5.035 1 78.69 78 ARG B CA 1
ATOM 3809 C C . ARG B 1 78 ? 8.281 -10.07 5.465 1 78.69 78 ARG B C 1
ATOM 3811 O O . ARG B 1 78 ? 7.254 -9.688 4.898 1 78.69 78 ARG B O 1
ATOM 3818 N N . GLN B 1 79 ? 8.211 -10.898 6.348 1 87 79 GLN B N 1
ATOM 3819 C CA . GLN B 1 79 ? 6.957 -11.414 6.883 1 87 79 GLN B CA 1
ATOM 3820 C C . GLN B 1 79 ? 6.75 -10.977 8.328 1 87 79 GLN B C 1
ATOM 3822 O O . GLN B 1 79 ? 7.078 -11.711 9.266 1 87 79 GLN B O 1
ATOM 3827 N N . PHE B 1 80 ? 6.176 -9.906 8.523 1 84.44 80 PHE B N 1
ATOM 3828 C CA . PHE B 1 80 ? 6.129 -9.094 9.727 1 84.44 80 PHE B CA 1
ATOM 3829 C C . PHE B 1 80 ? 5.414 -9.836 10.852 1 84.44 80 PHE B C 1
ATOM 3831 O O . PHE B 1 80 ? 5.648 -9.562 12.031 1 84.44 80 PHE B O 1
ATOM 3838 N N . LEU B 1 81 ? 4.566 -10.789 10.531 1 90.56 81 LEU B N 1
ATOM 3839 C CA . LEU B 1 81 ? 3.77 -11.445 11.562 1 90.56 81 LEU B CA 1
ATOM 3840 C C . LEU B 1 81 ? 4.605 -12.461 12.328 1 90.56 81 LEU B C 1
ATOM 3842 O O . LEU B 1 81 ? 4.191 -12.945 13.391 1 90.56 81 LEU B O 1
ATOM 3846 N N . PHE B 1 82 ? 5.758 -12.812 11.859 1 91.06 82 PHE B N 1
ATOM 3847 C CA . PHE B 1 82 ? 6.539 -13.898 12.445 1 91.06 82 PHE B CA 1
ATOM 3848 C C . PHE B 1 82 ? 7.684 -13.344 13.289 1 91.06 82 PHE B C 1
ATOM 3850 O O . PHE B 1 82 ? 8.164 -12.234 13.047 1 91.06 82 PHE B O 1
ATOM 3857 N N . ARG B 1 83 ? 8.086 -14.164 14.242 1 89.25 83 ARG B N 1
ATOM 3858 C CA . ARG B 1 83 ? 9.211 -13.867 15.117 1 89.25 83 ARG B CA 1
ATOM 3859 C C . ARG B 1 83 ? 10.234 -15 15.102 1 89.25 83 ARG B C 1
ATOM 3861 O O . ARG B 1 83 ? 9.977 -16.062 14.539 1 89.25 83 ARG B O 1
ATOM 3868 N N . GLU B 1 84 ? 11.32 -14.656 15.711 1 87.56 84 GLU B N 1
ATOM 3869 C CA . GLU B 1 84 ? 12.383 -15.648 15.773 1 87.56 84 GLU B CA 1
ATOM 3870 C C . GLU B 1 84 ? 11.914 -16.922 16.484 1 87.56 84 GLU B C 1
ATOM 3872 O O . GLU B 1 84 ? 12.297 -18.031 16.109 1 87.56 84 GLU B O 1
ATOM 3877 N N . SER B 1 85 ? 11.078 -16.781 17.406 1 91.75 85 SER B N 1
ATOM 3878 C CA . SER B 1 85 ? 10.594 -17.922 18.188 1 91.75 85 SER B CA 1
ATOM 3879 C C . SER B 1 85 ? 9.648 -18.797 17.359 1 91.75 85 SER B C 1
ATOM 3881 O O . SER B 1 85 ? 9.328 -19.906 17.766 1 91.75 85 SER B O 1
ATOM 3883 N N . ASP B 1 86 ? 9.258 -18.312 16.25 1 94 86 ASP B N 1
ATOM 3884 C CA . ASP B 1 86 ? 8.273 -19.016 15.438 1 94 86 ASP B CA 1
ATOM 3885 C C . ASP B 1 86 ? 8.953 -19.906 14.406 1 94 86 ASP B C 1
ATOM 3887 O O . ASP B 1 86 ? 8.297 -20.688 13.719 1 94 86 ASP B O 1
ATOM 3891 N N . ILE B 1 87 ? 10.242 -19.828 14.344 1 91 87 ILE B N 1
ATOM 3892 C CA . ILE B 1 87 ? 10.969 -20.594 13.336 1 91 87 ILE B CA 1
ATOM 3893 C C . ILE B 1 87 ? 10.641 -22.078 13.492 1 91 87 ILE B C 1
ATOM 3895 O O . ILE B 1 87 ? 10.648 -22.609 14.602 1 91 87 ILE B O 1
ATOM 3899 N N . GLY B 1 88 ? 10.297 -22.75 12.422 1 94.5 88 GLY B N 1
ATOM 3900 C CA . GLY B 1 88 ? 9.961 -24.156 12.422 1 94.5 88 GLY B CA 1
ATOM 3901 C C . GLY B 1 88 ? 8.469 -24.422 12.531 1 94.5 88 GLY B C 1
ATOM 3902 O O . GLY B 1 88 ? 8.008 -25.531 12.258 1 94.5 88 GLY B O 1
ATOM 3903 N N . GLN B 1 89 ? 7.727 -23.453 12.922 1 97.38 89 GLN B N 1
ATOM 3904 C CA . GLN B 1 89 ? 6.277 -23.594 13.031 1 97.38 89 GLN B CA 1
ATOM 3905 C C . GLN B 1 89 ? 5.598 -23.359 11.688 1 97.38 89 GLN B C 1
ATOM 3907 O O . GLN B 1 89 ? 6.148 -22.688 10.812 1 97.38 89 GLN B O 1
ATOM 3912 N N . PRO B 1 90 ? 4.375 -23.938 11.523 1 98.12 90 PRO B N 1
ATOM 3913 C CA . PRO B 1 90 ? 3.652 -23.719 10.266 1 98.12 90 PRO B CA 1
ATOM 3914 C C . PRO B 1 90 ? 3.256 -22.25 10.07 1 98.12 90 PRO B C 1
ATOM 3916 O O . PRO B 1 90 ? 2.779 -21.609 11.008 1 98.12 90 PRO B O 1
ATOM 3919 N N . LYS B 1 91 ? 3.455 -21.766 8.836 1 97.06 91 LYS B N 1
ATOM 3920 C CA . LYS B 1 91 ? 3.156 -20.375 8.531 1 97.06 91 LYS B CA 1
ATOM 3921 C C . LYS B 1 91 ? 1.684 -20.047 8.773 1 97.06 91 LYS B C 1
ATOM 3923 O O . LYS B 1 91 ? 1.355 -19.062 9.422 1 97.06 91 LYS B O 1
ATOM 3928 N N . SER B 1 92 ? 0.795 -20.906 8.281 1 98.5 92 SER B N 1
ATOM 3929 C CA . SER B 1 92 ? -0.637 -20.641 8.352 1 98.5 92 SER B CA 1
ATOM 3930 C C . SER B 1 92 ? -1.121 -20.594 9.797 1 98.5 92 SER B C 1
ATOM 3932 O O . SER B 1 92 ? -1.851 -19.688 10.188 1 98.5 92 SER B O 1
ATOM 3934 N N . THR B 1 93 ? -0.667 -21.484 10.617 1 98.5 93 THR B N 1
ATOM 3935 C CA . THR B 1 93 ? -1.079 -21.547 12.016 1 98.5 93 THR B CA 1
ATOM 3936 C C . THR B 1 93 ? -0.563 -20.344 12.789 1 98.5 93 THR B C 1
ATOM 3938 O O . THR B 1 93 ? -1.302 -19.734 13.57 1 98.5 93 THR B O 1
ATOM 3941 N N . THR B 1 94 ? 0.658 -20.031 12.555 1 98 94 THR B N 1
ATOM 3942 C CA . THR B 1 94 ? 1.299 -18.938 13.281 1 98 94 THR B CA 1
ATOM 3943 C C . THR B 1 94 ? 0.672 -17.609 12.891 1 98 94 THR B C 1
ATOM 3945 O O . THR B 1 94 ? 0.387 -16.766 13.758 1 98 94 THR B O 1
ATOM 3948 N N . ALA B 1 95 ? 0.475 -17.422 11.594 1 97.81 95 ALA B N 1
ATOM 3949 C CA . ALA B 1 95 ? -0.134 -16.188 11.109 1 97.81 95 ALA B CA 1
ATOM 3950 C C . ALA B 1 95 ? -1.546 -16.016 11.664 1 97.81 95 ALA B C 1
ATOM 3952 O O . ALA B 1 95 ? -1.918 -14.93 12.125 1 97.81 95 ALA B O 1
ATOM 3953 N N . ALA B 1 96 ? -2.318 -17.078 11.648 1 98.31 96 ALA B N 1
ATOM 3954 C CA . ALA B 1 96 ? -3.688 -17.047 12.156 1 98.31 96 ALA B CA 1
ATOM 3955 C C . ALA B 1 96 ? -3.717 -16.688 13.641 1 98.31 96 ALA B C 1
ATOM 3957 O O . ALA B 1 96 ? -4.492 -15.828 14.062 1 98.31 96 ALA B O 1
ATOM 3958 N N . ALA B 1 97 ? -2.885 -17.328 14.375 1 97.19 97 ALA B N 1
ATOM 3959 C CA . ALA B 1 97 ? -2.838 -17.094 15.82 1 97.19 97 ALA B CA 1
ATOM 3960 C C . ALA B 1 97 ? -2.463 -15.641 16.125 1 97.19 97 ALA B C 1
ATOM 3962 O O . ALA B 1 97 ? -3.051 -15.016 17.016 1 97.19 97 ALA B O 1
ATOM 3963 N N . PHE B 1 98 ? -1.485 -15.211 15.43 1 94.25 98 PHE B N 1
ATOM 3964 C CA . PHE B 1 98 ? -1.004 -13.852 15.656 1 94.25 98 PHE B CA 1
ATOM 3965 C C . PHE B 1 98 ? -2.109 -12.836 15.398 1 94.25 98 PHE B C 1
ATOM 3967 O O . PHE B 1 98 ? -2.363 -11.961 16.219 1 94.25 98 PHE B O 1
ATOM 3974 N N . VAL B 1 99 ? -2.746 -12.898 14.289 1 95.19 99 VAL B N 1
ATOM 3975 C CA . VAL B 1 99 ? -3.754 -11.922 13.891 1 95.19 99 VAL B CA 1
ATOM 3976 C C . VAL B 1 99 ? -4.953 -12.008 14.828 1 95.19 99 VAL B C 1
ATOM 3978 O O . VAL B 1 99 ? -5.508 -10.977 15.227 1 95.19 99 VAL B O 1
ATOM 3981 N N . GLN B 1 100 ? -5.324 -13.203 15.188 1 94.81 100 GLN B N 1
ATOM 3982 C CA . GLN B 1 100 ? -6.465 -13.375 16.078 1 94.81 100 GLN B CA 1
ATOM 3983 C C . GLN B 1 100 ? -6.188 -12.766 17.453 1 94.81 100 GLN B C 1
ATOM 3985 O O . GLN B 1 100 ? -7.098 -12.25 18.109 1 94.81 100 GLN B O 1
ATOM 3990 N N . LYS B 1 101 ? -5.016 -12.891 17.859 1 90.06 101 LYS B N 1
ATOM 3991 C CA . LYS B 1 101 ? -4.633 -12.289 19.125 1 90.06 101 LYS B CA 1
ATOM 3992 C C . LYS B 1 101 ? -4.672 -10.766 19.062 1 90.06 101 LYS B C 1
ATOM 3994 O O . LYS B 1 101 ? -5.043 -10.102 20.016 1 90.06 101 LYS B O 1
ATOM 3999 N N . ARG B 1 102 ? -4.309 -10.242 17.969 1 87.69 102 ARG B N 1
ATOM 4000 C CA . ARG B 1 102 ? -4.172 -8.797 17.797 1 87.69 102 ARG B CA 1
ATOM 4001 C C . ARG B 1 102 ? -5.527 -8.148 17.531 1 87.69 102 ARG B C 1
ATOM 4003 O O . ARG B 1 102 ? -5.75 -6.992 17.906 1 87.69 102 ARG B O 1
ATOM 4010 N N . VAL B 1 103 ? -6.387 -8.82 16.828 1 89.12 103 VAL B N 1
ATOM 4011 C CA . VAL B 1 103 ? -7.691 -8.289 16.453 1 89.12 103 VAL B CA 1
ATOM 4012 C C . VAL B 1 103 ? -8.797 -9.148 17.078 1 89.12 103 VAL B C 1
ATOM 4014 O O . VAL B 1 103 ? -9.297 -10.078 16.438 1 89.12 103 VAL B O 1
ATOM 4017 N N . PRO B 1 104 ? -9.266 -8.758 18.172 1 86.81 104 PRO B N 1
ATOM 4018 C CA . PRO B 1 104 ? -10.281 -9.57 18.844 1 86.81 104 PRO B CA 1
ATOM 4019 C C . PRO B 1 104 ? -11.562 -9.703 18.031 1 86.81 104 PRO B C 1
ATOM 4021 O O . PRO B 1 104 ? -12 -8.734 17.391 1 86.81 104 PRO B O 1
ATOM 4024 N N . GLY B 1 105 ? -12.125 -10.914 18.047 1 88.69 105 GLY B N 1
ATOM 4025 C CA . GLY B 1 105 ? -13.391 -11.148 17.375 1 88.69 105 GLY B CA 1
ATOM 4026 C C . GLY B 1 105 ? -13.242 -11.789 16.016 1 88.69 105 GLY B C 1
ATOM 4027 O O . GLY B 1 105 ? -14.219 -12.266 15.43 1 88.69 105 GLY B O 1
ATOM 4028 N N . VAL B 1 106 ? -12.047 -11.719 15.492 1 93.94 106 VAL B N 1
ATOM 4029 C CA . VAL B 1 106 ? -11.82 -12.344 14.195 1 93.94 106 VAL B CA 1
ATOM 4030 C C . VAL B 1 106 ? -11.523 -13.828 14.383 1 93.94 106 VAL B C 1
ATOM 4032 O O . VAL B 1 106 ? -10.875 -14.227 15.352 1 93.94 106 VAL B O 1
ATOM 4035 N N . HIS B 1 107 ? -12.07 -14.656 13.508 1 97.69 107 HIS B N 1
ATOM 4036 C CA . HIS B 1 107 ? -11.828 -16.094 13.508 1 97.69 107 HIS B CA 1
ATOM 4037 C C . HIS B 1 107 ? -11.102 -16.531 12.242 1 97.69 107 HIS B C 1
ATOM 4039 O O . HIS B 1 107 ? -11.617 -16.375 11.133 1 97.69 107 HIS B O 1
ATOM 4045 N N . ILE B 1 108 ? -9.922 -17.062 12.43 1 98.5 108 ILE B N 1
ATOM 4046 C CA . ILE B 1 108 ? -9.109 -17.5 11.297 1 98.5 108 ILE B CA 1
ATOM 4047 C C . ILE B 1 108 ? -8.781 -18.984 11.445 1 98.5 108 ILE B C 1
ATOM 4049 O O . ILE B 1 108 ? -8.156 -19.406 12.422 1 98.5 108 ILE B O 1
ATOM 4053 N N . THR B 1 109 ? -9.227 -19.828 10.516 1 98.81 109 THR B N 1
ATOM 4054 C CA . THR B 1 109 ? -8.914 -21.25 10.5 1 98.81 109 THR B CA 1
ATOM 4055 C C . THR B 1 109 ? -7.703 -21.531 9.617 1 98.81 109 THR B C 1
ATOM 4057 O O . THR B 1 109 ? -7.746 -21.312 8.406 1 98.81 109 THR B O 1
ATOM 4060 N N . PRO B 1 110 ? -6.637 -22.016 10.211 1 98.81 110 PRO B N 1
ATOM 4061 C CA . PRO B 1 110 ? -5.449 -22.344 9.414 1 98.81 110 PRO B CA 1
ATOM 4062 C C . PRO B 1 110 ? -5.516 -23.734 8.797 1 98.81 110 PRO B C 1
ATOM 4064 O O . PRO B 1 110 ? -6.062 -24.656 9.406 1 98.81 110 PRO B O 1
ATOM 4067 N N . HIS B 1 111 ? -5.016 -23.891 7.605 1 98.81 111 HIS B N 1
ATOM 4068 C CA . HIS B 1 111 ? -4.84 -25.172 6.914 1 98.81 111 HIS B CA 1
ATOM 4069 C C . HIS B 1 111 ? -3.391 -25.359 6.488 1 98.81 111 HIS B C 1
ATOM 4071 O O . HIS B 1 111 ? -2.887 -24.641 5.629 1 98.81 111 HIS B O 1
ATOM 4077 N N . VAL B 1 112 ? -2.732 -26.391 7.102 1 98.5 112 VAL B N 1
ATOM 4078 C CA . VAL B 1 112 ? -1.34 -26.672 6.773 1 98.5 112 VAL B CA 1
ATOM 4079 C C . VAL B 1 112 ? -1.274 -27.781 5.727 1 98.5 112 VAL B C 1
ATOM 4081 O O . VAL B 1 112 ? -0.975 -28.938 6.047 1 98.5 112 VAL B O 1
ATOM 4084 N N . CYS B 1 113 ? -1.422 -27.422 4.551 1 98.19 113 CYS B N 1
ATOM 4085 C CA . CYS B 1 113 ? -1.417 -28.375 3.449 1 98.19 113 CYS B CA 1
ATOM 4086 C C . CYS B 1 113 ? -1.345 -27.656 2.105 1 98.19 113 CYS B C 1
ATOM 4088 O O . CYS B 1 113 ? -1.358 -26.422 2.051 1 98.19 113 CYS B O 1
ATOM 4090 N N . ARG B 1 114 ? -1.19 -28.422 1.086 1 96.25 114 ARG B N 1
ATOM 4091 C CA . ARG B 1 114 ? -1.233 -27.891 -0.272 1 96.25 114 ARG B CA 1
ATOM 4092 C C . ARG B 1 114 ? -2.662 -27.547 -0.681 1 96.25 114 ARG B C 1
ATOM 4094 O O . ARG B 1 114 ? -3.615 -28.156 -0.205 1 96.25 114 ARG B O 1
ATOM 4101 N N . ILE B 1 115 ? -2.789 -26.516 -1.537 1 97.19 115 ILE B N 1
ATOM 4102 C CA . ILE B 1 115 ? -4.117 -26.156 -2.018 1 97.19 115 ILE B CA 1
ATOM 4103 C C . ILE B 1 115 ? -4.727 -27.328 -2.783 1 97.19 115 ILE B C 1
ATOM 4105 O O . ILE B 1 115 ? -5.945 -27.516 -2.775 1 97.19 115 ILE B O 1
ATOM 4109 N N . GLN B 1 116 ? -3.922 -28.188 -3.393 1 94.75 116 GLN B N 1
ATOM 4110 C CA . GLN B 1 116 ? -4.375 -29.328 -4.18 1 94.75 116 GLN B CA 1
ATOM 4111 C C . GLN B 1 116 ? -4.957 -30.422 -3.287 1 94.75 116 GLN B C 1
ATOM 4113 O O . GLN B 1 116 ? -5.609 -31.344 -3.775 1 94.75 116 GLN B O 1
ATOM 4118 N N . ASP B 1 117 ? -4.676 -30.344 -2.004 1 97 117 ASP B N 1
ATOM 4119 C CA . ASP B 1 117 ? -5.152 -31.359 -1.065 1 97 117 ASP B CA 1
ATOM 4120 C C . ASP B 1 117 ? -6.613 -31.125 -0.697 1 97 117 ASP B C 1
ATOM 4122 O O . ASP B 1 117 ? -7.258 -31.984 -0.099 1 97 117 ASP B O 1
ATOM 4126 N N . LYS B 1 118 ? -7.125 -30.016 -1.025 1 97.75 118 LYS B N 1
ATOM 4127 C CA . LYS B 1 118 ? -8.516 -29.688 -0.735 1 97.75 118 LYS B CA 1
ATOM 4128 C C . LYS B 1 118 ? -9.406 -29.953 -1.946 1 97.75 118 LYS B C 1
ATOM 4130 O O . LYS B 1 118 ? -8.961 -29.828 -3.09 1 97.75 118 LYS B O 1
ATOM 4135 N N . ASP B 1 119 ? -10.672 -30.297 -1.688 1 95.94 119 ASP B N 1
ATOM 4136 C CA . ASP B 1 119 ? -11.594 -30.594 -2.775 1 95.94 119 ASP B CA 1
ATOM 4137 C C . ASP B 1 119 ? -12.508 -29.406 -3.061 1 95.94 119 ASP B C 1
ATOM 4139 O O . ASP B 1 119 ? -12.383 -28.359 -2.42 1 95.94 119 ASP B O 1
ATOM 4143 N N . GLU B 1 120 ? -13.398 -29.562 -4.016 1 95.56 120 GLU B N 1
ATOM 4144 C CA . GLU B 1 120 ? -14.273 -28.484 -4.465 1 95.56 120 GLU B CA 1
ATOM 4145 C C . GLU B 1 120 ? -15.172 -28 -3.334 1 95.56 120 GLU B C 1
ATOM 4147 O O . GLU B 1 120 ? -15.477 -26.812 -3.244 1 95.56 120 GLU B O 1
ATOM 4152 N N . ALA B 1 121 ? -15.625 -28.922 -2.504 1 97.25 121 ALA B N 1
ATOM 4153 C CA . ALA B 1 121 ? -16.5 -28.578 -1.391 1 97.25 121 ALA B CA 1
ATOM 4154 C C . ALA B 1 121 ? -15.844 -27.562 -0.458 1 97.25 121 ALA B C 1
ATOM 4156 O O . ALA B 1 121 ? -16.516 -26.703 0.105 1 97.25 121 ALA B O 1
ATOM 4157 N N . PHE B 1 122 ? -14.555 -27.734 -0.27 1 98.5 122 PHE B N 1
ATOM 4158 C CA . PHE B 1 122 ? -13.805 -26.797 0.56 1 98.5 122 PHE B CA 1
ATOM 4159 C C . PHE B 1 122 ? -13.883 -25.375 -0.01 1 98.5 122 PHE B C 1
ATOM 4161 O O . PHE B 1 122 ? -14.195 -24.438 0.71 1 98.5 122 PHE B O 1
ATOM 4168 N N . TYR B 1 123 ? -13.633 -25.219 -1.25 1 98.38 123 TYR B N 1
ATOM 4169 C CA . TYR B 1 123 ? -13.57 -23.906 -1.882 1 98.38 123 TYR B CA 1
ATOM 4170 C C . TYR B 1 123 ? -14.961 -23.297 -2.02 1 98.38 123 TYR B C 1
ATOM 4172 O O . TYR B 1 123 ? -15.117 -22.062 -1.978 1 98.38 123 TYR B O 1
ATOM 4180 N N . MET B 1 124 ? -15.977 -24.094 -2.096 1 97.56 124 MET B N 1
ATOM 4181 C CA . MET B 1 124 ? -17.359 -23.641 -2.262 1 97.56 124 MET B CA 1
ATOM 4182 C C . MET B 1 124 ? -17.828 -22.891 -1.03 1 97.56 124 MET B C 1
ATOM 4184 O O . MET B 1 124 ? -18.766 -22.078 -1.112 1 97.56 124 MET B O 1
ATOM 4188 N N . GLN B 1 125 ? -17.219 -23.062 0.085 1 97.44 125 GLN B N 1
ATOM 4189 C CA . GLN B 1 125 ? -17.688 -22.484 1.337 1 97.44 125 GLN B CA 1
ATOM 4190 C C . GLN B 1 125 ? -17.344 -21 1.415 1 97.44 125 GLN B C 1
ATOM 4192 O O . GLN B 1 125 ? -17.906 -20.266 2.236 1 97.44 125 GLN B O 1
ATOM 4197 N N . PHE B 1 126 ? -16.5 -20.578 0.598 1 98.5 126 PHE B N 1
ATOM 4198 C CA . PHE B 1 126 ? -16.016 -19.219 0.729 1 98.5 126 PHE B CA 1
ATOM 4199 C C . PHE B 1 126 ? -16.75 -18.266 -0.213 1 98.5 126 PHE B C 1
ATOM 4201 O O . PHE B 1 126 ? -17.266 -18.703 -1.251 1 98.5 126 PHE B O 1
ATOM 4208 N N . HIS B 1 127 ? -16.828 -17.031 0.182 1 97.31 127 HIS B N 1
ATOM 4209 C CA . HIS B 1 127 ? -17.438 -16 -0.651 1 97.31 127 HIS B CA 1
ATOM 4210 C C . HIS B 1 127 ? -16.406 -15.336 -1.562 1 97.31 127 HIS B C 1
ATOM 4212 O O . HIS B 1 127 ? -16.75 -14.875 -2.652 1 97.31 127 HIS B O 1
ATOM 4218 N N . LEU B 1 128 ? -15.141 -15.25 -1.094 1 97.12 128 LEU B N 1
ATOM 4219 C CA . LEU B 1 128 ? -14.016 -14.625 -1.775 1 97.12 128 LEU B CA 1
ATOM 4220 C C . LEU B 1 128 ? -12.719 -15.383 -1.501 1 97.12 128 LEU B C 1
ATOM 4222 O O . LEU B 1 128 ? -12.539 -15.93 -0.41 1 97.12 128 LEU B O 1
ATOM 4226 N N . ILE B 1 129 ? -11.914 -15.375 -2.527 1 98.81 129 ILE B N 1
ATOM 4227 C CA . ILE B 1 129 ? -10.594 -15.977 -2.367 1 98.81 129 ILE B CA 1
ATOM 4228 C C . ILE B 1 129 ? -9.516 -14.945 -2.719 1 98.81 129 ILE B C 1
ATOM 4230 O O . ILE B 1 129 ? -9.578 -14.305 -3.77 1 98.81 129 ILE B O 1
ATOM 4234 N N . VAL B 1 130 ? -8.578 -14.688 -1.808 1 98.81 130 VAL B N 1
ATOM 4235 C CA . VAL B 1 130 ? -7.48 -13.742 -1.999 1 98.81 130 VAL B CA 1
ATOM 4236 C C . VAL B 1 130 ? -6.148 -14.492 -2.002 1 98.81 130 VAL B C 1
ATOM 4238 O O . VAL B 1 130 ? -5.832 -15.211 -1.05 1 98.81 130 VAL B O 1
ATOM 4241 N N . CYS B 1 131 ? -5.367 -14.258 -3.041 1 98.31 131 CYS B N 1
ATOM 4242 C CA . CYS B 1 131 ? -4.129 -15.008 -3.211 1 98.31 131 CYS B CA 1
ATOM 4243 C C . CYS B 1 131 ? -2.914 -14.117 -3.008 1 98.31 131 CYS B C 1
ATOM 4245 O O . CYS B 1 131 ? -2.852 -13.008 -3.555 1 98.31 131 CYS B O 1
ATOM 4247 N N . GLY B 1 132 ? -2.027 -14.484 -2.195 1 96.44 132 GLY B N 1
ATOM 4248 C CA . GLY B 1 132 ? -0.669 -13.977 -2.076 1 96.44 132 GLY B CA 1
ATOM 4249 C C . GLY B 1 132 ? 0.386 -15.039 -2.33 1 96.44 132 GLY B C 1
ATOM 4250 O O . GLY B 1 132 ? 1.287 -15.234 -1.51 1 96.44 132 GLY B O 1
ATOM 4251 N N . LEU B 1 133 ? 0.335 -15.68 -3.461 1 93.19 133 LEU B N 1
ATOM 4252 C CA . LEU B 1 133 ? 1.174 -16.812 -3.814 1 93.19 133 LEU B CA 1
ATOM 4253 C C . LEU B 1 133 ? 2.469 -16.359 -4.473 1 93.19 133 LEU B C 1
ATOM 4255 O O . LEU B 1 133 ? 2.51 -15.289 -5.09 1 93.19 133 LEU B O 1
ATOM 4259 N N . ASP B 1 134 ? 3.516 -17.125 -4.324 1 86.19 134 ASP B N 1
ATOM 4260 C CA . ASP B 1 134 ? 4.801 -16.781 -4.926 1 86.19 134 ASP B CA 1
ATOM 4261 C C . ASP B 1 134 ? 5.148 -17.734 -6.062 1 86.19 134 ASP B C 1
ATOM 4263 O O . ASP B 1 134 ? 6.293 -17.781 -6.516 1 86.19 134 ASP B O 1
ATOM 4267 N N . SER B 1 135 ? 4.141 -18.609 -6.461 1 85.25 135 SER B N 1
ATOM 4268 C CA . SER B 1 135 ? 4.391 -19.578 -7.523 1 85.25 135 SER B CA 1
ATOM 4269 C C . SER B 1 135 ? 3.348 -19.469 -8.625 1 85.25 135 SER B C 1
ATOM 4271 O O . SER B 1 135 ? 2.145 -19.438 -8.359 1 85.25 135 SER B O 1
ATOM 4273 N N . VAL B 1 136 ? 3.834 -19.406 -9.805 1 87.62 136 VAL B N 1
ATOM 4274 C CA . VAL B 1 136 ? 2.965 -19.359 -10.977 1 87.62 136 VAL B CA 1
ATOM 4275 C C . VAL B 1 136 ? 2.107 -20.609 -11.039 1 87.62 136 VAL B C 1
ATOM 4277 O O . VAL B 1 136 ? 0.912 -20.547 -11.336 1 87.62 136 VAL B O 1
ATOM 4280 N N . GLU B 1 137 ? 2.713 -21.734 -10.695 1 87.19 137 GLU B N 1
ATOM 4281 C CA . GLU B 1 137 ? 2.018 -23.031 -10.758 1 87.19 137 GLU B CA 1
ATOM 4282 C C . GLU B 1 137 ? 0.813 -23.047 -9.82 1 87.19 137 GLU B C 1
ATOM 4284 O O . GLU B 1 137 ? -0.267 -23.5 -10.203 1 87.19 137 GLU B O 1
ATOM 4289 N N . ALA B 1 138 ? 1.019 -22.578 -8.617 1 92.44 138 ALA B N 1
ATOM 4290 C CA . ALA B 1 138 ? -0.066 -22.547 -7.645 1 92.44 138 ALA B CA 1
ATOM 4291 C C . ALA B 1 138 ? -1.18 -21.609 -8.094 1 92.44 138 ALA B C 1
ATOM 4293 O O . ALA B 1 138 ? -2.363 -21.906 -7.902 1 92.44 138 ALA B O 1
ATOM 4294 N N . ARG B 1 139 ? -0.797 -20.484 -8.656 1 95.31 139 ARG B N 1
ATOM 4295 C CA . ARG B 1 139 ? -1.771 -19.531 -9.172 1 95.31 139 ARG B CA 1
ATOM 4296 C C . ARG B 1 139 ? -2.604 -20.156 -10.289 1 95.31 139 ARG B C 1
ATOM 4298 O O . ARG B 1 139 ? -3.824 -19.984 -10.328 1 95.31 139 ARG B O 1
ATOM 4305 N N . ARG B 1 140 ? -1.908 -20.812 -11.211 1 93.69 140 ARG B N 1
ATOM 4306 C CA . ARG B 1 140 ? -2.596 -21.469 -12.32 1 93.69 140 ARG B CA 1
ATOM 4307 C C . ARG B 1 140 ? -3.586 -22.5 -11.82 1 93.69 140 ARG B C 1
ATOM 4309 O O . ARG B 1 140 ? -4.703 -22.609 -12.328 1 93.69 140 ARG B O 1
ATOM 4316 N N . TRP B 1 141 ? -3.176 -23.234 -10.836 1 95.06 141 TRP B N 1
ATOM 4317 C CA . TRP B 1 141 ? -4.02 -24.312 -10.305 1 95.06 141 TRP B CA 1
ATOM 4318 C C . TRP B 1 141 ? -5.285 -23.734 -9.672 1 95.06 141 TRP B C 1
ATOM 4320 O O . TRP B 1 141 ? -6.395 -24.188 -9.984 1 95.06 141 TRP B O 1
ATOM 4330 N N . ILE B 1 142 ? -5.176 -22.781 -8.797 1 97.5 142 ILE B N 1
ATOM 4331 C CA . ILE B 1 142 ? -6.332 -22.234 -8.102 1 97.5 142 ILE B CA 1
ATOM 4332 C C . ILE B 1 142 ? -7.254 -21.531 -9.094 1 97.5 142 ILE B C 1
ATOM 4334 O O . ILE B 1 142 ? -8.477 -21.609 -8.977 1 97.5 142 ILE B O 1
ATOM 4338 N N . ASN B 1 143 ? -6.68 -20.828 -10.016 1 97.19 143 ASN B N 1
ATOM 4339 C CA . ASN B 1 143 ? -7.453 -20.188 -11.07 1 97.19 143 ASN B CA 1
ATOM 4340 C C . ASN B 1 143 ? -8.312 -21.203 -11.82 1 97.19 143 ASN B C 1
ATOM 4342 O O . ASN B 1 143 ? -9.523 -21.016 -11.969 1 97.19 143 ASN B O 1
ATOM 4346 N N . ALA B 1 144 ? -7.699 -22.234 -12.273 1 95.88 144 ALA B N 1
ATOM 4347 C CA . ALA B 1 144 ? -8.406 -23.266 -13.031 1 95.88 144 ALA B CA 1
ATOM 4348 C C . ALA B 1 144 ? -9.492 -23.922 -12.18 1 95.88 144 ALA B C 1
ATOM 4350 O O . ALA B 1 144 ? -10.602 -24.172 -12.656 1 95.88 144 ALA B O 1
ATOM 4351 N N . THR B 1 145 ? -9.156 -24.203 -10.969 1 96.44 145 THR B N 1
ATOM 4352 C CA . THR B 1 145 ? -10.109 -24.812 -10.055 1 96.44 145 THR B CA 1
ATOM 4353 C C . THR B 1 145 ? -11.359 -23.953 -9.906 1 96.44 145 THR B C 1
ATOM 4355 O O . THR B 1 145 ? -12.477 -24.453 -10.016 1 96.44 145 THR B O 1
ATOM 4358 N N . LEU B 1 146 ? -11.188 -22.719 -9.711 1 97.5 146 LEU B N 1
ATOM 4359 C CA . LEU B 1 146 ? -12.312 -21.812 -9.469 1 97.5 146 LEU B CA 1
ATOM 4360 C C . LEU B 1 146 ? -13.125 -21.609 -10.734 1 97.5 146 LEU B C 1
ATOM 4362 O O . LEU B 1 146 ? -14.352 -21.5 -10.68 1 97.5 146 LEU B O 1
ATOM 4366 N N . VAL B 1 147 ? -12.461 -21.5 -11.883 1 96.69 147 VAL B N 1
ATOM 4367 C CA . VAL B 1 147 ? -13.18 -21.359 -13.148 1 96.69 147 VAL B CA 1
ATOM 4368 C C . VAL B 1 147 ? -14.031 -22.594 -13.398 1 96.69 147 VAL B C 1
ATOM 4370 O O . VAL B 1 147 ? -15.203 -22.484 -13.773 1 96.69 147 VAL B O 1
ATOM 4373 N N . ASN B 1 148 ? -13.5 -23.766 -13.141 1 94.69 148 ASN B N 1
ATOM 4374 C CA . ASN B 1 148 ? -14.18 -25.031 -13.391 1 94.69 148 ASN B CA 1
ATOM 4375 C C . ASN B 1 148 ? -15.344 -25.234 -12.422 1 94.69 148 ASN B C 1
ATOM 4377 O O . ASN B 1 148 ? -16.281 -25.984 -12.727 1 94.69 148 ASN B O 1
ATOM 4381 N N . MET B 1 149 ? -15.32 -24.609 -11.328 1 95.69 149 MET B N 1
ATOM 4382 C CA . MET B 1 149 ? -16.328 -24.75 -10.281 1 95.69 149 MET B CA 1
ATOM 4383 C C . MET B 1 149 ? -17.594 -23.984 -10.641 1 95.69 149 MET B C 1
ATOM 4385 O O . MET B 1 149 ? -18.656 -24.219 -10.055 1 95.69 149 MET B O 1
ATOM 4389 N N . VAL B 1 150 ? -17.531 -23.062 -11.562 1 95.75 150 VAL B N 1
ATOM 4390 C CA . VAL B 1 150 ? -18.672 -22.203 -11.867 1 95.75 150 VAL B CA 1
ATOM 4391 C C . VAL B 1 150 ? -19.781 -23.047 -12.5 1 95.75 150 VAL B C 1
ATOM 4393 O O . VAL B 1 150 ? -19.547 -23.797 -13.453 1 95.75 150 VAL B O 1
ATOM 4396 N N . ASP B 1 151 ? -20.906 -22.969 -11.883 1 93.56 151 ASP B N 1
ATOM 4397 C CA . ASP B 1 151 ? -22.156 -23.578 -12.352 1 93.56 151 ASP B CA 1
ATOM 4398 C C . ASP B 1 151 ? -23.25 -22.531 -12.539 1 93.56 151 ASP B C 1
ATOM 4400 O O . ASP B 1 151 ? -23.703 -21.938 -11.562 1 93.56 151 ASP B O 1
ATOM 4404 N N . GLU B 1 152 ? -23.766 -22.312 -13.711 1 88.38 152 GLU B N 1
ATOM 4405 C CA . GLU B 1 152 ? -24.75 -21.281 -14.031 1 88.38 152 GLU B CA 1
ATOM 4406 C C . GLU B 1 152 ? -26.031 -21.453 -13.219 1 88.38 152 GLU B C 1
ATOM 4408 O O . GLU B 1 152 ? -26.719 -20.484 -12.914 1 88.38 152 GLU B O 1
ATOM 4413 N N . SER B 1 153 ? -26.297 -22.672 -12.812 1 91.5 153 SER B N 1
ATOM 4414 C CA . SER B 1 153 ? -27.5 -22.969 -12.039 1 91.5 153 SER B CA 1
ATOM 4415 C C . SER B 1 153 ? -27.281 -22.703 -10.555 1 91.5 153 SER B C 1
ATOM 4417 O O . SER B 1 153 ? -28.25 -22.688 -9.781 1 91.5 153 SER B O 1
ATOM 4419 N N . ARG B 1 154 ? -26.141 -22.5 -10.148 1 94.25 154 ARG B N 1
ATOM 4420 C CA . ARG B 1 154 ? -25.75 -22.203 -8.773 1 94.25 154 ARG B CA 1
ATOM 4421 C C . ARG B 1 154 ? -24.891 -20.969 -8.703 1 94.25 154 ARG B C 1
ATOM 4423 O O . ARG B 1 154 ? -23.672 -21.062 -8.547 1 94.25 154 ARG B O 1
ATOM 4430 N N . PRO B 1 155 ? -25.453 -19.797 -8.727 1 89.75 155 PRO B N 1
ATOM 4431 C CA . PRO B 1 155 ? -24.688 -18.547 -8.789 1 89.75 155 PRO B CA 1
ATOM 4432 C C . PRO B 1 155 ? -23.625 -18.438 -7.699 1 89.75 155 PRO B C 1
ATOM 4434 O O . PRO B 1 155 ? -22.594 -17.797 -7.902 1 89.75 155 PRO B O 1
ATOM 4437 N N . GLU B 1 156 ? -23.859 -19.156 -6.625 1 92.19 156 GLU B N 1
ATOM 4438 C CA . GLU B 1 156 ? -22.922 -19.078 -5.504 1 92.19 156 GLU B CA 1
ATOM 4439 C C . GLU B 1 156 ? -21.625 -19.812 -5.82 1 92.19 156 GLU B C 1
ATOM 4441 O O . GLU B 1 156 ? -20.641 -19.672 -5.098 1 92.19 156 GLU B O 1
ATOM 4446 N N . SER B 1 157 ? -21.609 -20.562 -6.938 1 95.69 157 SER B N 1
ATOM 4447 C CA . SER B 1 157 ? -20.406 -21.312 -7.32 1 95.69 157 SER B CA 1
ATOM 4448 C C . SER B 1 157 ? -19.359 -20.391 -7.914 1 95.69 157 SER B C 1
ATOM 4450 O O . SER B 1 157 ? -18.188 -20.766 -8.047 1 95.69 157 SER B O 1
ATOM 4452 N N . LEU B 1 158 ? -19.766 -19.188 -8.328 1 96.5 158 LEU B N 1
ATOM 4453 C CA . LEU B 1 158 ? -18.797 -18.188 -8.789 1 96.5 158 LEU B CA 1
ATOM 4454 C C . LEU B 1 158 ? -18.125 -17.516 -7.602 1 96.5 158 LEU B C 1
ATOM 4456 O O . LEU B 1 158 ? -18.766 -16.828 -6.816 1 96.5 158 LEU B O 1
ATOM 4460 N N . LYS B 1 159 ? -16.891 -17.797 -7.441 1 97.88 159 LYS B N 1
ATOM 4461 C CA . LYS B 1 159 ? -16.109 -17.219 -6.359 1 97.88 159 LYS B CA 1
ATOM 4462 C C . LYS B 1 159 ? -15.102 -16.203 -6.895 1 97.88 159 LYS B C 1
ATOM 4464 O O . LYS B 1 159 ? -14.109 -16.578 -7.531 1 97.88 159 LYS B O 1
ATOM 4469 N N . PRO B 1 160 ? -15.289 -14.906 -6.609 1 97.69 160 PRO B N 1
ATOM 4470 C CA . PRO B 1 160 ? -14.281 -13.93 -7.035 1 97.69 160 PRO B CA 1
ATOM 4471 C C . PRO B 1 160 ? -12.883 -14.266 -6.52 1 97.69 160 PRO B C 1
ATOM 4473 O O . PRO B 1 160 ? -12.727 -14.672 -5.363 1 97.69 160 PRO B O 1
ATOM 4476 N N . LEU B 1 161 ? -11.93 -14.18 -7.445 1 98.75 161 LEU B N 1
ATOM 4477 C CA . LEU B 1 161 ? -10.523 -14.391 -7.125 1 98.75 161 LEU B CA 1
ATOM 4478 C C . LEU B 1 161 ? -9.75 -13.078 -7.203 1 98.75 161 LEU B C 1
ATOM 4480 O O . LEU B 1 161 ? -9.758 -12.406 -8.242 1 98.75 161 LEU B O 1
ATOM 4484 N N . ILE B 1 162 ? -9.172 -12.672 -6.07 1 98.62 162 ILE B N 1
ATOM 4485 C CA . ILE B 1 162 ? -8.273 -11.516 -6.02 1 98.62 162 ILE B CA 1
ATOM 4486 C C . ILE B 1 162 ? -6.832 -11.992 -5.879 1 98.62 162 ILE B C 1
ATOM 4488 O O . ILE B 1 162 ? -6.508 -12.75 -4.961 1 98.62 162 ILE B O 1
ATOM 4492 N N . ASP B 1 163 ? -5.965 -11.547 -6.777 1 98.19 163 ASP B N 1
ATOM 4493 C CA . ASP B 1 163 ? -4.586 -12.031 -6.812 1 98.19 163 ASP B CA 1
ATOM 4494 C C . ASP B 1 163 ? -3.596 -10.867 -6.793 1 98.19 163 ASP B C 1
ATOM 4496 O O . ASP B 1 163 ? -3.787 -9.875 -7.496 1 98.19 163 ASP B O 1
ATOM 4500 N N . GLY B 1 164 ? -2.605 -10.984 -5.914 1 96.88 164 GLY B N 1
ATOM 4501 C CA . GLY B 1 164 ? -1.521 -10.023 -5.852 1 96.88 164 GLY B CA 1
ATOM 4502 C C . GLY B 1 164 ? -0.159 -10.633 -6.109 1 96.88 164 GLY B C 1
ATOM 4503 O O . GLY B 1 164 ? 0.097 -11.773 -5.723 1 96.88 164 GLY B O 1
ATOM 4504 N N . GLY B 1 165 ? 0.716 -9.93 -6.746 1 94.44 165 GLY B N 1
ATOM 4505 C CA . GLY B 1 165 ? 2.098 -10.312 -6.992 1 94.44 165 GLY B CA 1
ATOM 4506 C C . GLY B 1 165 ? 3.072 -9.156 -6.844 1 94.44 165 GLY B C 1
ATOM 4507 O O . GLY B 1 165 ? 2.744 -8.016 -7.176 1 94.44 165 GLY B O 1
ATOM 4508 N N . THR B 1 166 ? 4.273 -9.461 -6.273 1 92.75 166 THR B N 1
ATOM 4509 C CA . THR B 1 166 ? 5.285 -8.422 -6.098 1 92.75 166 THR B CA 1
ATOM 4510 C C . THR B 1 166 ? 6.629 -8.875 -6.66 1 92.75 166 THR B C 1
ATOM 4512 O O . THR B 1 166 ? 6.941 -10.07 -6.652 1 92.75 166 THR B O 1
ATOM 4515 N N . GLU B 1 167 ? 7.34 -7.996 -7.164 1 86.38 167 GLU B N 1
ATOM 4516 C CA . GLU B 1 167 ? 8.711 -8.172 -7.648 1 86.38 167 GLU B CA 1
ATOM 4517 C C . GLU B 1 167 ? 9.523 -6.891 -7.469 1 86.38 167 GLU B C 1
ATOM 4519 O O . GLU B 1 167 ? 9.477 -5.996 -8.312 1 86.38 167 GLU B O 1
ATOM 4524 N N . GLY B 1 168 ? 10.414 -6.957 -6.453 1 85.69 168 GLY B N 1
ATOM 4525 C CA . GLY B 1 168 ? 11.148 -5.734 -6.172 1 85.69 168 GLY B CA 1
ATOM 4526 C C . GLY B 1 168 ? 10.258 -4.559 -5.84 1 85.69 168 GLY B C 1
ATOM 4527 O O . GLY B 1 168 ? 9.406 -4.645 -4.953 1 85.69 168 GLY B O 1
ATOM 4528 N N . LEU B 1 169 ? 10.406 -3.482 -6.617 1 88.44 169 LEU B N 1
ATOM 4529 C CA . LEU B 1 169 ? 9.625 -2.273 -6.391 1 88.44 169 LEU B CA 1
ATOM 4530 C C . LEU B 1 169 ? 8.414 -2.225 -7.316 1 88.44 169 LEU B C 1
ATOM 4532 O O . LEU B 1 169 ? 7.789 -1.173 -7.477 1 88.44 169 LEU B O 1
ATOM 4536 N N . LYS B 1 170 ? 8.117 -3.391 -7.879 1 90.25 170 LYS B N 1
ATOM 4537 C CA . LYS B 1 170 ? 6.961 -3.498 -8.766 1 90.25 170 LYS B CA 1
ATOM 4538 C C . LYS B 1 170 ? 5.969 -4.531 -8.25 1 90.25 170 LYS B C 1
ATOM 4540 O O . LYS B 1 170 ? 6.32 -5.387 -7.43 1 90.25 170 LYS B O 1
ATOM 4545 N N . GLY B 1 171 ? 4.773 -4.414 -8.711 1 93 171 GLY B N 1
ATOM 4546 C CA . GLY B 1 171 ? 3.752 -5.371 -8.32 1 93 171 GLY B CA 1
ATOM 4547 C C . GLY B 1 171 ? 2.498 -5.289 -9.164 1 93 171 GLY B C 1
ATOM 4548 O O . GLY B 1 171 ? 2.455 -4.547 -10.148 1 93 171 GLY B O 1
ATOM 4549 N N . GLN B 1 172 ? 1.581 -6.156 -8.883 1 93.81 172 GLN B N 1
ATOM 4550 C CA . GLN B 1 172 ? 0.3 -6.172 -9.578 1 93.81 172 GLN B CA 1
ATOM 4551 C C . GLN B 1 172 ? -0.812 -6.695 -8.672 1 93.81 172 GLN B C 1
ATOM 4553 O O . GLN B 1 172 ? -0.548 -7.434 -7.723 1 93.81 172 GLN B O 1
ATOM 4558 N N . ALA B 1 173 ? -1.976 -6.238 -8.883 1 95.88 173 ALA B N 1
ATOM 4559 C CA . ALA B 1 173 ? -3.205 -6.762 -8.289 1 95.88 173 ALA B CA 1
ATOM 4560 C C . ALA B 1 173 ? -4.277 -6.977 -9.359 1 95.88 173 ALA B C 1
ATOM 4562 O O . ALA B 1 173 ? -4.391 -6.191 -10.297 1 95.88 173 ALA B O 1
ATOM 4563 N N . ARG B 1 174 ? -5.059 -8.055 -9.203 1 96 174 ARG B N 1
ATOM 4564 C CA . ARG B 1 174 ? -6.105 -8.328 -10.18 1 96 174 ARG B CA 1
ATOM 4565 C C . ARG B 1 174 ? -7.352 -8.898 -9.5 1 96 174 ARG B C 1
ATOM 4567 O O . ARG B 1 174 ? -7.258 -9.523 -8.445 1 96 174 ARG B O 1
ATOM 4574 N N . VAL B 1 175 ? -8.453 -8.547 -10.094 1 97 175 VAL B N 1
ATOM 4575 C CA . VAL B 1 175 ? -9.734 -9.148 -9.727 1 97 175 VAL B CA 1
ATOM 4576 C C . VAL B 1 175 ? -10.234 -10.031 -10.867 1 97 175 VAL B C 1
ATOM 4578 O O . VAL B 1 175 ? -10.406 -9.562 -11.992 1 97 175 VAL B O 1
ATOM 4581 N N . ILE B 1 176 ? -10.422 -11.266 -10.555 1 97.62 176 ILE B N 1
ATOM 4582 C CA . ILE B 1 176 ? -10.914 -12.234 -11.531 1 97.62 176 ILE B CA 1
ATOM 4583 C C . ILE B 1 176 ? -12.305 -12.711 -11.133 1 97.62 176 ILE B C 1
ATOM 4585 O O . ILE B 1 176 ? -12.5 -13.227 -10.023 1 97.62 176 ILE B O 1
ATOM 4589 N N . LEU B 1 177 ? -13.227 -12.469 -11.984 1 96.69 177 LEU B N 1
ATOM 4590 C CA . LEU B 1 177 ? -14.523 -13.133 -11.898 1 96.69 177 LEU B CA 1
ATOM 4591 C C . LEU B 1 177 ? -14.562 -14.352 -12.812 1 96.69 177 LEU B C 1
ATOM 4593 O O . LEU B 1 177 ? -14.773 -14.211 -14.023 1 96.69 177 LEU B O 1
ATOM 4597 N N . PRO B 1 178 ? -14.414 -15.516 -12.227 1 96.38 178 PRO B N 1
ATOM 4598 C CA . PRO B 1 178 ? -14.289 -16.734 -13.039 1 96.38 178 PRO B CA 1
ATOM 4599 C C . PRO B 1 178 ? -15.375 -16.844 -14.102 1 96.38 178 PRO B C 1
ATOM 4601 O O . PRO B 1 178 ? -16.562 -16.688 -13.789 1 96.38 178 PRO B O 1
ATOM 4604 N N . THR B 1 179 ? -14.961 -17.062 -15.344 1 92.12 179 THR B N 1
ATOM 4605 C CA . THR B 1 179 ? -15.781 -17.266 -16.531 1 92.12 179 THR B CA 1
ATOM 4606 C C . THR B 1 179 ? -16.328 -15.945 -17.062 1 92.12 179 THR B C 1
ATOM 4608 O O . THR B 1 179 ? -16.906 -15.898 -18.141 1 92.12 179 THR B O 1
ATOM 4611 N N . ILE B 1 180 ? -16.25 -14.867 -16.312 1 91.5 180 ILE B N 1
ATOM 4612 C CA . ILE B 1 180 ? -16.781 -13.578 -16.719 1 91.5 180 ILE B CA 1
ATOM 4613 C C . ILE B 1 180 ? -15.656 -12.68 -17.203 1 91.5 180 ILE B C 1
ATOM 4615 O O . ILE B 1 180 ? -15.703 -12.156 -18.328 1 91.5 180 ILE B O 1
ATOM 4619 N N . THR B 1 181 ? -14.664 -12.484 -16.453 1 94.12 181 THR B N 1
ATOM 4620 C CA . THR B 1 181 ? -13.508 -11.688 -16.844 1 94.12 181 THR B CA 1
ATOM 4621 C C . THR B 1 181 ? -12.336 -12.578 -17.234 1 94.12 181 THR B C 1
ATOM 4623 O O . THR B 1 181 ? -12.414 -13.805 -17.094 1 94.12 181 THR B O 1
ATOM 4626 N N . SER B 1 182 ? -11.219 -11.945 -17.734 1 95.62 182 SER B N 1
ATOM 4627 C CA . SER B 1 182 ? -10.008 -12.703 -18.016 1 95.62 182 SER B CA 1
ATOM 4628 C C . SER B 1 182 ? -9.5 -13.414 -16.766 1 95.62 182 SER B C 1
ATOM 4630 O O . SER B 1 182 ? -9.453 -12.82 -15.68 1 95.62 182 SER B O 1
ATOM 4632 N N . CYS B 1 183 ? -9.25 -14.672 -16.984 1 96.12 183 CYS B N 1
ATOM 4633 C CA . CYS B 1 183 ? -8.719 -15.422 -15.844 1 96.12 183 CYS B CA 1
ATOM 4634 C C . CYS B 1 183 ? -7.203 -15.32 -15.789 1 96.12 183 CYS B C 1
ATOM 4636 O O . CYS B 1 183 ? -6.594 -14.586 -16.562 1 96.12 183 CYS B O 1
ATOM 4638 N N . TYR B 1 184 ? -6.551 -15.945 -14.82 1 96.12 184 TYR B N 1
ATOM 4639 C CA . TYR B 1 184 ? -5.105 -15.859 -14.656 1 96.12 184 TYR B CA 1
ATOM 4640 C C . TYR B 1 184 ? -4.383 -16.391 -15.891 1 96.12 184 TYR B C 1
ATOM 4642 O O . TYR B 1 184 ? -3.395 -15.805 -16.344 1 96.12 184 TYR B O 1
ATOM 4650 N N . GLU B 1 185 ? -4.852 -17.5 -16.438 1 93.69 185 GLU B N 1
ATOM 4651 C CA . GLU B 1 185 ? -4.242 -18.141 -17.594 1 93.69 185 GLU B CA 1
ATOM 4652 C C . GLU B 1 185 ? -4.215 -17.219 -18.797 1 93.69 185 GLU B C 1
ATOM 4654 O O . GLU B 1 185 ? -3.299 -17.281 -19.625 1 93.69 185 GLU B O 1
ATOM 4659 N N . CYS B 1 186 ? -5.176 -16.375 -18.922 1 93.56 186 CYS B N 1
ATOM 4660 C CA . CYS B 1 186 ? -5.289 -15.43 -20.031 1 93.56 186 CYS B CA 1
ATOM 4661 C C . CYS B 1 186 ? -4.121 -14.453 -20.047 1 93.56 186 CYS B C 1
ATOM 4663 O O . CYS B 1 186 ? -3.779 -13.898 -21.094 1 93.56 186 CYS B O 1
ATOM 4665 N N . SER B 1 187 ? -3.494 -14.281 -18.891 1 91 187 SER B N 1
ATOM 4666 C CA . SER B 1 187 ? -2.518 -13.203 -18.766 1 91 187 SER B CA 1
ATOM 4667 C C . SER B 1 187 ? -1.11 -13.75 -18.562 1 91 187 SER B C 1
ATOM 4669 O O . SER B 1 187 ? -0.229 -13.047 -18.062 1 91 187 SER B O 1
ATOM 4671 N N . LEU B 1 188 ? -0.861 -14.93 -18.859 1 88.81 188 LEU B N 1
ATOM 4672 C CA . LEU B 1 188 ? 0.442 -15.547 -18.641 1 88.81 188 LEU B CA 1
ATOM 4673 C C . LEU B 1 188 ? 1.527 -14.836 -19.438 1 88.81 188 LEU B C 1
ATOM 4675 O O . LEU B 1 188 ? 2.691 -14.82 -19.031 1 88.81 188 LEU B O 1
ATOM 4679 N N . ASP B 1 189 ? 1.142 -14.266 -20.469 1 84.5 189 ASP B N 1
ATOM 4680 C CA . ASP B 1 189 ? 2.105 -13.594 -21.328 1 84.5 189 ASP B CA 1
ATOM 4681 C C . ASP B 1 189 ? 2.629 -12.312 -20.672 1 84.5 189 ASP B C 1
ATOM 4683 O O . ASP B 1 189 ? 3.625 -11.75 -21.125 1 84.5 189 ASP B O 1
ATOM 4687 N N . MET B 1 190 ? 2.021 -11.875 -19.641 1 80.5 190 MET B N 1
ATOM 4688 C CA . MET B 1 190 ? 2.43 -10.656 -18.938 1 80.5 190 MET B CA 1
ATOM 4689 C C . MET B 1 190 ? 3.539 -10.945 -17.938 1 80.5 190 MET B C 1
ATOM 4691 O O . MET B 1 190 ? 4.145 -10.023 -17.391 1 80.5 190 MET B O 1
ATOM 4695 N N . LEU B 1 191 ? 3.74 -12.164 -17.672 1 81 191 LEU B N 1
ATOM 4696 C CA . LEU B 1 191 ? 4.777 -12.508 -16.703 1 81 191 LEU B CA 1
ATOM 4697 C C . LEU B 1 191 ? 6.156 -12.109 -17.219 1 81 191 LEU B C 1
ATOM 4699 O O . LEU B 1 191 ? 6.445 -12.258 -18.406 1 81 191 LEU B O 1
ATOM 4703 N N . PRO B 1 192 ? 6.832 -11.414 -16.281 1 65.44 192 PRO B N 1
ATOM 4704 C CA . PRO B 1 192 ? 8.164 -11 -16.734 1 65.44 192 PRO B CA 1
ATOM 4705 C C . PRO B 1 192 ? 9.023 -12.172 -17.188 1 65.44 192 PRO B C 1
ATOM 4707 O O . PRO B 1 192 ? 8.906 -13.273 -16.641 1 65.44 192 PRO B O 1
ATOM 4710 N N . LYS B 1 193 ? 9.641 -11.836 -18.281 1 60.53 193 LYS B N 1
ATOM 4711 C CA . LYS B 1 193 ? 10.586 -12.82 -18.797 1 60.53 193 LYS B CA 1
ATOM 4712 C C . LYS B 1 193 ? 11.797 -12.961 -17.891 1 60.53 193 LYS B C 1
ATOM 4714 O O . LYS B 1 193 ? 12.25 -11.977 -17.297 1 60.53 193 LYS B O 1
ATOM 4719 N N . ARG B 1 194 ? 12.062 -14.164 -17.547 1 59.47 194 ARG B N 1
ATOM 4720 C CA . ARG B 1 194 ? 13.281 -14.414 -16.781 1 59.47 194 ARG B CA 1
ATOM 4721 C C . ARG B 1 194 ? 14.492 -13.812 -17.5 1 59.47 194 ARG B C 1
ATOM 4723 O O . ARG B 1 194 ? 14.578 -13.844 -18.719 1 59.47 194 ARG B O 1
ATOM 4730 N N . THR B 1 195 ? 15.188 -12.969 -16.656 1 56.19 195 THR B N 1
ATOM 4731 C CA . THR B 1 195 ? 16.406 -12.453 -17.266 1 56.19 195 THR B CA 1
ATOM 4732 C C . THR B 1 195 ? 17.344 -13.594 -17.672 1 56.19 195 THR B C 1
ATOM 4734 O O . THR B 1 195 ? 17.703 -14.43 -16.859 1 56.19 195 THR B O 1
ATOM 4737 N N . VAL B 1 196 ? 17.266 -13.938 -18.922 1 60.19 196 VAL B N 1
ATOM 4738 C CA . VAL B 1 196 ? 18.219 -14.914 -19.438 1 60.19 196 VAL B CA 1
ATOM 4739 C C . VAL B 1 196 ? 19.328 -14.203 -20.219 1 60.19 196 VAL B C 1
ATOM 4741 O O . VAL B 1 196 ? 19.062 -13.258 -20.953 1 60.19 196 VAL B O 1
ATOM 4744 N N . TYR B 1 197 ? 20.625 -14.352 -19.656 1 65.62 197 TYR B N 1
ATOM 4745 C CA . TYR B 1 197 ? 21.75 -13.766 -20.375 1 65.62 197 TYR B CA 1
ATOM 4746 C C . TYR B 1 197 ? 22.188 -14.656 -21.531 1 65.62 197 TYR B C 1
ATOM 4748 O O . TYR B 1 197 ? 22.234 -15.883 -21.391 1 65.62 197 TYR B O 1
ATOM 4756 N N . PRO B 1 198 ? 22.344 -14.055 -22.719 1 68.81 198 PRO B N 1
ATOM 4757 C CA . PRO B 1 198 ? 22.797 -14.859 -23.859 1 68.81 198 PRO B CA 1
ATOM 4758 C C . PRO B 1 198 ? 24 -15.727 -23.516 1 68.81 198 PRO B C 1
ATOM 4760 O O . PRO B 1 198 ? 24.938 -15.266 -22.859 1 68.81 198 PRO B O 1
ATOM 4763 N N . VAL B 1 199 ? 23.922 -16.906 -23.938 1 73.19 199 VAL B N 1
ATOM 4764 C CA . VAL B 1 199 ? 24.984 -17.859 -23.672 1 73.19 199 VAL B CA 1
ATOM 4765 C C . VAL B 1 199 ? 26.328 -17.312 -24.156 1 73.19 199 VAL B C 1
ATOM 4767 O O . VAL B 1 199 ? 27.344 -17.453 -23.484 1 73.19 199 VAL B O 1
ATOM 4770 N N . CYS B 1 200 ? 26.312 -16.719 -25.297 1 72.31 200 CYS B N 1
ATOM 4771 C CA . CYS B 1 200 ? 27.531 -16.172 -25.859 1 72.31 200 CYS B CA 1
ATOM 4772 C C . CYS B 1 200 ? 28.141 -15.117 -24.938 1 72.31 200 CYS B C 1
ATOM 4774 O O . CYS B 1 200 ? 29.359 -15.07 -24.766 1 72.31 200 CYS B O 1
ATOM 4776 N N . THR B 1 201 ? 27.328 -14.297 -24.328 1 73.62 201 THR B N 1
ATOM 4777 C CA . THR B 1 201 ? 27.797 -13.258 -23.422 1 73.62 201 THR B CA 1
ATOM 4778 C C . THR B 1 201 ? 28.375 -13.867 -22.156 1 73.62 201 THR B C 1
ATOM 4780 O O . THR B 1 201 ? 29.484 -13.516 -21.734 1 73.62 201 THR B O 1
ATOM 4783 N N . ILE B 1 202 ? 27.625 -14.812 -21.641 1 84 202 ILE B N 1
ATOM 4784 C CA . ILE B 1 202 ? 28.109 -15.336 -20.375 1 84 202 ILE B CA 1
ATOM 4785 C C . ILE B 1 202 ? 29.328 -16.234 -20.594 1 84 202 ILE B C 1
ATOM 4787 O O . ILE B 1 202 ? 30.203 -16.328 -19.734 1 84 202 ILE B O 1
ATOM 4791 N N . ALA B 1 203 ? 29.453 -16.797 -21.781 1 85.5 203 ALA B N 1
ATOM 4792 C CA . ALA B 1 203 ? 30.547 -17.703 -22.094 1 85.5 203 ALA B CA 1
ATOM 4793 C C . ALA B 1 203 ? 31.812 -16.938 -22.453 1 85.5 203 ALA B C 1
ATOM 4795 O O . ALA B 1 203 ? 32.906 -17.312 -22.031 1 85.5 203 ALA B O 1
ATOM 4796 N N . ASN B 1 204 ? 31.672 -15.852 -23.125 1 85.06 204 ASN B N 1
ATOM 4797 C CA . ASN B 1 204 ? 32.844 -15.305 -23.766 1 85.06 204 ASN B CA 1
ATOM 4798 C C . ASN B 1 204 ? 33.219 -13.922 -23.219 1 85.06 204 ASN B C 1
ATOM 4800 O O . ASN B 1 204 ? 34.375 -13.562 -23.141 1 85.06 204 ASN B O 1
ATOM 4804 N N . THR B 1 205 ? 32.25 -13.125 -22.969 1 85.31 205 THR B N 1
ATOM 4805 C CA . THR B 1 205 ? 32.562 -11.75 -22.609 1 85.31 205 THR B CA 1
ATOM 4806 C C . THR B 1 205 ? 31.656 -11.273 -21.469 1 85.31 205 THR B C 1
ATOM 4808 O O . THR B 1 205 ? 30.906 -10.305 -21.625 1 85.31 205 THR B O 1
ATOM 4811 N N . PRO B 1 206 ? 31.812 -11.906 -20.344 1 88.31 206 PRO B N 1
ATOM 4812 C CA . PRO B 1 206 ? 31.031 -11.406 -19.203 1 88.31 206 PRO B CA 1
ATOM 4813 C C . PRO B 1 206 ? 31.406 -9.977 -18.828 1 88.31 206 PRO B C 1
ATOM 4815 O O . PRO B 1 206 ? 32.562 -9.602 -18.859 1 88.31 206 PRO B O 1
ATOM 4818 N N . ARG B 1 207 ? 30.422 -9.164 -18.641 1 81.75 207 ARG B N 1
ATOM 4819 C CA . ARG B 1 207 ? 30.625 -7.762 -18.297 1 81.75 207 ARG B CA 1
ATOM 4820 C C . ARG B 1 207 ? 30.078 -7.453 -16.906 1 81.75 207 ARG B C 1
ATOM 4822 O O . ARG B 1 207 ? 30.438 -6.445 -16.297 1 81.75 207 ARG B O 1
ATOM 4829 N N . LEU B 1 208 ? 29.219 -8.297 -16.453 1 82.94 208 LEU B N 1
ATOM 4830 C CA . LEU B 1 208 ? 28.547 -8.102 -15.164 1 82.94 208 LEU B CA 1
ATOM 4831 C C . LEU B 1 208 ? 28.828 -9.266 -14.227 1 82.94 208 LEU B C 1
ATOM 4833 O O . LEU B 1 208 ? 29.094 -10.383 -14.672 1 82.94 208 LEU B O 1
ATOM 4837 N N . PRO B 1 209 ? 28.75 -8.984 -12.969 1 87.88 209 PRO B N 1
ATOM 4838 C CA . PRO B 1 209 ? 28.891 -10.102 -12.039 1 87.88 209 PRO B CA 1
ATOM 4839 C C . PRO B 1 209 ? 27.828 -11.18 -12.25 1 87.88 209 PRO B C 1
ATOM 4841 O O . PRO B 1 209 ? 28.109 -12.367 -12.109 1 87.88 209 PRO B O 1
ATOM 4844 N N . GLU B 1 210 ? 26.656 -10.734 -12.711 1 84.88 210 GLU B N 1
ATOM 4845 C CA . GLU B 1 210 ? 25.578 -11.68 -12.977 1 84.88 210 GLU B CA 1
ATOM 4846 C C . GLU B 1 210 ? 25.953 -12.641 -14.102 1 84.88 210 GLU B C 1
ATOM 4848 O O . GLU B 1 210 ? 25.547 -13.805 -14.086 1 84.88 210 GLU B O 1
ATOM 4853 N N . HIS B 1 211 ? 26.734 -12.086 -15 1 86.19 211 HIS B N 1
ATOM 4854 C CA . HIS B 1 211 ? 27.172 -12.93 -16.109 1 86.19 211 HIS B CA 1
ATOM 4855 C C . HIS B 1 211 ? 28.047 -14.078 -15.609 1 86.19 211 HIS B C 1
ATOM 4857 O O . HIS B 1 211 ? 27.906 -15.211 -16.062 1 86.19 211 HIS B O 1
ATOM 4863 N N . CYS B 1 212 ? 28.875 -13.727 -14.695 1 92.31 212 CYS B N 1
ATOM 4864 C CA . CYS B 1 212 ? 29.797 -14.727 -14.164 1 92.31 212 CYS B CA 1
ATOM 4865 C C . CYS B 1 212 ? 29.047 -15.766 -13.344 1 92.31 212 CYS B C 1
ATOM 4867 O O . CYS B 1 212 ? 29.344 -16.969 -13.43 1 92.31 212 CYS B O 1
ATOM 4869 N N . ILE B 1 213 ? 28.094 -15.297 -12.609 1 90.75 213 ILE B N 1
ATOM 4870 C CA . ILE B 1 213 ? 27.312 -16.203 -11.781 1 90.75 213 ILE B CA 1
ATOM 4871 C C . ILE B 1 213 ? 26.5 -17.125 -12.68 1 90.75 213 ILE B C 1
ATOM 4873 O O . ILE B 1 213 ? 26.469 -18.344 -12.461 1 90.75 213 ILE B O 1
ATOM 4877 N N . GLU B 1 214 ? 25.875 -16.547 -13.609 1 88.81 214 GLU B N 1
ATOM 4878 C CA . GLU B 1 214 ? 25.078 -17.344 -14.531 1 88.81 214 GLU B CA 1
ATOM 4879 C C . GLU B 1 214 ? 25.953 -18.359 -15.281 1 88.81 214 GLU B C 1
ATOM 4881 O O . GLU B 1 214 ? 25.531 -19.5 -15.5 1 88.81 214 GLU B O 1
ATOM 4886 N N . TRP B 1 215 ? 27.109 -17.891 -15.672 1 92.06 215 TRP B N 1
ATOM 4887 C CA . TRP B 1 215 ? 28.047 -18.797 -16.328 1 92.06 215 TRP B CA 1
ATOM 4888 C C . TRP B 1 215 ? 28.359 -19.984 -15.422 1 92.06 215 TRP B C 1
ATOM 4890 O O . TRP B 1 215 ? 28.297 -21.141 -15.859 1 92.06 215 TRP B O 1
ATOM 4900 N N . ALA B 1 216 ? 28.641 -19.719 -14.188 1 94.5 216 ALA B N 1
ATOM 4901 C CA . ALA B 1 216 ? 28.984 -20.766 -13.227 1 94.5 216 ALA B CA 1
ATOM 4902 C C . ALA B 1 216 ? 27.828 -21.75 -13.047 1 94.5 216 ALA B C 1
ATOM 4904 O O . ALA B 1 216 ? 28.047 -22.953 -13.016 1 94.5 216 ALA B O 1
ATOM 4905 N N . SER B 1 217 ? 26.672 -21.219 -13.023 1 90.81 217 SER B N 1
ATOM 4906 C CA . SER B 1 217 ? 25.5 -22.031 -12.688 1 90.81 217 SER B CA 1
ATOM 4907 C C . SER B 1 217 ? 25 -22.797 -13.906 1 90.81 217 SER B C 1
ATOM 4909 O O . SER B 1 217 ? 24.609 -23.953 -13.797 1 90.81 217 SER B O 1
ATOM 4911 N N . VAL B 1 218 ? 25.078 -22.172 -15.055 1 86.69 218 VAL B N 1
ATOM 4912 C CA . VAL B 1 218 ? 24.391 -22.719 -16.219 1 86.69 218 VAL B CA 1
ATOM 4913 C C . VAL B 1 218 ? 25.375 -23.484 -17.094 1 86.69 218 VAL B C 1
ATOM 4915 O O . VAL B 1 218 ? 25 -24.484 -17.719 1 86.69 218 VAL B O 1
ATOM 4918 N N . LEU B 1 219 ? 26.609 -23.016 -17.125 1 89.19 219 LEU B N 1
ATOM 4919 C CA . LEU B 1 219 ? 27.578 -23.641 -18.031 1 89.19 219 LEU B CA 1
ATOM 4920 C C . LEU B 1 219 ? 28.594 -24.484 -17.266 1 89.19 219 LEU B C 1
ATOM 4922 O O . LEU B 1 219 ? 28.797 -25.656 -17.594 1 89.19 219 LEU B O 1
ATOM 4926 N N . GLU B 1 220 ? 29.109 -23.875 -16.234 1 93.75 220 GLU B N 1
ATOM 4927 C CA . GLU B 1 220 ? 30.234 -24.531 -15.562 1 93.75 220 GLU B CA 1
ATOM 4928 C C . GLU B 1 220 ? 29.75 -25.688 -14.695 1 93.75 220 GLU B C 1
ATOM 4930 O O . GLU B 1 220 ? 30.406 -26.734 -14.641 1 93.75 220 GLU B O 1
ATOM 4935 N N . TRP B 1 221 ? 28.688 -25.484 -14.031 1 93.25 221 TRP B N 1
ATOM 4936 C CA . TRP B 1 221 ? 28.188 -26.531 -13.133 1 93.25 221 TRP B CA 1
ATOM 4937 C C . TRP B 1 221 ? 27.922 -27.812 -13.891 1 93.25 221 TRP B C 1
ATOM 4939 O O . TRP B 1 221 ? 28.453 -28.875 -13.539 1 93.25 221 TRP B O 1
ATOM 4949 N N . PRO B 1 222 ? 27.172 -27.781 -14.961 1 88.69 222 PRO B N 1
ATOM 4950 C CA . PRO B 1 222 ? 26.938 -29.031 -15.672 1 88.69 222 PRO B CA 1
ATOM 4951 C C . PRO B 1 222 ? 28.219 -29.625 -16.266 1 88.69 222 PRO B C 1
ATOM 4953 O O . PRO B 1 222 ? 28.328 -30.844 -16.438 1 88.69 222 PRO B O 1
ATOM 4956 N N . ARG B 1 223 ? 29.125 -28.844 -16.547 1 91.19 223 ARG B N 1
ATOM 4957 C CA . ARG B 1 223 ? 30.375 -29.297 -17.125 1 91.19 223 ARG B CA 1
ATOM 4958 C C . ARG B 1 223 ? 31.203 -30.078 -16.094 1 91.19 223 ARG B C 1
ATOM 4960 O O . ARG B 1 223 ? 31.734 -31.141 -16.391 1 91.19 223 ARG B O 1
ATOM 4967 N N . VAL B 1 224 ? 31.297 -29.547 -14.852 1 92.75 224 VAL B N 1
ATOM 4968 C CA . VAL B 1 224 ? 32.188 -30.109 -13.828 1 92.75 224 VAL B CA 1
ATOM 4969 C C . VAL B 1 224 ? 31.438 -31.188 -13.047 1 92.75 224 VAL B C 1
ATOM 4971 O O . VAL B 1 224 ? 32.062 -32.062 -12.453 1 92.75 224 VAL B O 1
ATOM 4974 N N . ARG B 1 225 ? 30.172 -30.953 -12.992 1 90.19 225 ARG B N 1
ATOM 4975 C CA . ARG B 1 225 ? 29.359 -31.906 -12.25 1 90.19 225 ARG B CA 1
ATOM 4976 C C . ARG B 1 225 ? 28.25 -32.5 -13.133 1 90.19 225 ARG B C 1
ATOM 4978 O O . ARG B 1 225 ? 27.062 -32.281 -12.859 1 90.19 225 ARG B O 1
ATOM 4985 N N . PRO B 1 226 ? 28.734 -33.312 -14.094 1 82.69 226 PRO B N 1
ATOM 4986 C CA . PRO B 1 226 ? 27.75 -33.875 -15.008 1 82.69 226 PRO B CA 1
ATOM 4987 C C . PRO B 1 226 ? 26.719 -34.75 -14.305 1 82.69 226 PRO B C 1
ATOM 4989 O O . PRO B 1 226 ? 27.062 -35.562 -13.43 1 82.69 226 PRO B O 1
ATOM 4992 N N . GLY B 1 227 ? 25.5 -34.5 -14.586 1 79.44 227 GLY B N 1
ATOM 4993 C CA . GLY B 1 227 ? 24.422 -35.312 -14.055 1 79.44 227 GLY B CA 1
ATOM 4994 C C . GLY B 1 227 ? 23.859 -34.781 -12.742 1 79.44 227 GLY B C 1
ATOM 4995 O O . GLY B 1 227 ? 22.828 -35.25 -12.258 1 79.44 227 GLY B O 1
ATOM 4996 N N . GLN B 1 228 ? 24.641 -33.906 -12.062 1 83.75 228 GLN B N 1
ATOM 4997 C CA . GLN B 1 228 ? 24.172 -33.344 -10.805 1 83.75 228 GLN B CA 1
ATOM 4998 C C . GLN B 1 228 ? 23.484 -32 -11.031 1 83.75 228 GLN B C 1
ATOM 5000 O O . GLN B 1 228 ? 24.109 -31.047 -11.5 1 83.75 228 GLN B O 1
ATOM 5005 N N . LYS B 1 229 ? 22.219 -31.984 -10.68 1 82.06 229 LYS B N 1
ATOM 5006 C CA . LYS B 1 229 ? 21.484 -30.734 -10.789 1 82.06 229 LYS B CA 1
ATOM 5007 C C . LYS B 1 229 ? 21.891 -29.75 -9.695 1 82.06 229 LYS B C 1
ATOM 5009 O O . LYS B 1 229 ? 22.062 -30.141 -8.539 1 82.06 229 LYS B O 1
ATOM 5014 N N . LEU B 1 230 ? 22.094 -28.5 -10.078 1 85.62 230 LEU B N 1
ATOM 5015 C CA . LEU B 1 230 ? 22.391 -27.438 -9.109 1 85.62 230 LEU B CA 1
ATOM 5016 C C . LEU B 1 230 ? 21.188 -27.203 -8.188 1 85.62 230 LEU B C 1
ATOM 5018 O O . LEU B 1 230 ? 20.078 -26.953 -8.656 1 85.62 230 LEU B O 1
ATOM 5022 N N . ASP B 1 231 ? 21.359 -27.484 -6.949 1 80.31 231 ASP B N 1
ATOM 5023 C CA . ASP B 1 231 ? 20.359 -27.188 -5.938 1 80.31 231 ASP B CA 1
ATOM 5024 C C . ASP B 1 231 ? 20.516 -25.766 -5.395 1 80.31 231 ASP B C 1
ATOM 5026 O O . ASP B 1 231 ? 21.438 -25.5 -4.609 1 80.31 231 ASP B O 1
ATOM 5030 N N . THR B 1 232 ? 19.609 -24.922 -5.766 1 76.31 232 THR B N 1
ATOM 5031 C CA . THR B 1 232 ? 19.75 -23.5 -5.457 1 76.31 232 THR B CA 1
ATOM 5032 C C . THR B 1 232 ? 19.438 -23.234 -3.99 1 76.31 232 THR B C 1
ATOM 5034 O O . THR B 1 232 ? 19.594 -22.109 -3.508 1 76.31 232 THR B O 1
ATOM 5037 N N . ASP B 1 233 ? 19.094 -24.25 -3.232 1 68.25 233 ASP B N 1
ATOM 5038 C CA . ASP B 1 233 ? 18.828 -24.109 -1.803 1 68.25 233 ASP B CA 1
ATOM 5039 C C . ASP B 1 233 ? 19.969 -24.719 -0.977 1 68.25 233 ASP B C 1
ATOM 5041 O O . ASP B 1 233 ? 19.984 -24.594 0.25 1 68.25 233 ASP B O 1
ATOM 5045 N N . ASP B 1 234 ? 20.875 -25.406 -1.61 1 78.81 234 ASP B N 1
ATOM 5046 C CA . ASP B 1 234 ? 22.031 -26.031 -0.952 1 78.81 234 ASP B CA 1
ATOM 5047 C C . ASP B 1 234 ? 23.172 -25.031 -0.801 1 78.81 234 ASP B C 1
ATOM 5049 O O . ASP B 1 234 ? 23.766 -24.594 -1.796 1 78.81 234 ASP B O 1
ATOM 5053 N N . PRO B 1 235 ? 23.484 -24.672 0.493 1 83.69 235 PRO B N 1
ATOM 5054 C CA . PRO B 1 235 ? 24.531 -23.688 0.712 1 83.69 235 PRO B CA 1
ATOM 5055 C C . PRO B 1 235 ? 25.859 -24.094 0.063 1 83.69 235 PRO B C 1
ATOM 5057 O O . PRO B 1 235 ? 26.625 -23.219 -0.376 1 83.69 235 PRO B O 1
ATOM 5060 N N . GLU B 1 236 ? 26.109 -25.375 0.03 1 89.19 236 GLU B N 1
ATOM 5061 C CA . GLU B 1 236 ? 27.359 -25.828 -0.584 1 89.19 236 GLU B CA 1
ATOM 5062 C C . GLU B 1 236 ? 27.359 -25.578 -2.088 1 89.19 236 GLU B C 1
ATOM 5064 O O . GLU B 1 236 ? 28.375 -25.188 -2.656 1 89.19 236 GLU B O 1
ATOM 5069 N N . HIS B 1 237 ? 26.172 -25.828 -2.637 1 92 237 HIS B N 1
ATOM 5070 C CA . HIS B 1 237 ? 26.031 -25.547 -4.062 1 92 237 HIS B CA 1
ATOM 5071 C C . HIS B 1 237 ? 26.172 -24.062 -4.344 1 92 237 HIS B C 1
ATOM 5073 O O . HIS B 1 237 ? 26.875 -23.656 -5.281 1 92 237 HIS B O 1
ATOM 5079 N N . ILE B 1 238 ? 25.641 -23.328 -3.541 1 88.31 238 ILE B N 1
ATOM 5080 C CA . ILE B 1 238 ? 25.688 -21.891 -3.727 1 88.31 238 ILE B CA 1
ATOM 5081 C C . ILE B 1 238 ? 27.125 -21.375 -3.553 1 88.31 238 ILE B C 1
ATOM 5083 O O . ILE B 1 238 ? 27.594 -20.547 -4.332 1 88.31 238 ILE B O 1
ATOM 5087 N N . GLN B 1 239 ? 27.734 -21.906 -2.592 1 92.69 239 GLN B N 1
ATOM 5088 C CA . GLN B 1 239 ? 29.125 -21.516 -2.357 1 92.69 239 GLN B CA 1
ATOM 5089 C C . GLN B 1 239 ? 30 -21.859 -3.557 1 92.69 239 GLN B C 1
ATOM 5091 O O . GLN B 1 239 ? 30.859 -21.078 -3.951 1 92.69 239 GLN B O 1
ATOM 5096 N N . TRP B 1 240 ? 29.719 -23.016 -4.02 1 94.88 240 TRP B N 1
ATOM 5097 C CA . TRP B 1 240 ? 30.484 -23.438 -5.184 1 94.88 240 TRP B CA 1
ATOM 5098 C C . TRP B 1 240 ? 30.281 -22.469 -6.348 1 94.88 240 TRP B C 1
ATOM 5100 O O . TRP B 1 240 ? 31.25 -22.062 -7 1 94.88 240 TRP B O 1
ATOM 5110 N N . VAL B 1 241 ? 29.062 -22.188 -6.574 1 95.06 241 VAL B N 1
ATOM 5111 C CA . VAL B 1 241 ? 28.75 -21.281 -7.672 1 95.06 241 VAL B CA 1
ATOM 5112 C C . VAL B 1 241 ? 29.422 -19.938 -7.434 1 95.06 241 VAL B C 1
ATOM 5114 O O . VAL B 1 241 ? 30.016 -19.359 -8.352 1 95.06 241 VAL B O 1
ATOM 5117 N N . MET B 1 242 ? 29.328 -19.484 -6.266 1 94.19 242 MET B N 1
ATOM 5118 C CA . MET B 1 242 ? 29.906 -18.188 -5.926 1 94.19 242 MET B CA 1
ATOM 5119 C C . MET B 1 242 ? 31.422 -18.203 -6.133 1 94.19 242 MET B C 1
ATOM 5121 O O . MET B 1 242 ? 31.969 -17.281 -6.754 1 94.19 242 MET B O 1
ATOM 5125 N N . ASP B 1 243 ? 32.031 -19.219 -5.664 1 95.62 243 ASP B N 1
ATOM 5126 C CA . ASP B 1 243 ? 33.5 -19.328 -5.781 1 95.62 243 ASP B CA 1
ATOM 5127 C C . ASP B 1 243 ? 33.906 -19.406 -7.246 1 95.62 243 ASP B C 1
ATOM 5129 O O . ASP B 1 243 ? 34.906 -18.781 -7.645 1 95.62 243 ASP B O 1
ATOM 5133 N N . THR B 1 244 ? 33.156 -20.188 -7.883 1 95.88 244 THR B N 1
ATOM 5134 C CA . THR B 1 244 ? 33.469 -20.359 -9.305 1 95.88 244 THR B CA 1
ATOM 5135 C C . THR B 1 244 ? 33.281 -19.047 -10.062 1 95.88 244 THR B C 1
ATOM 5137 O O . THR B 1 244 ? 34.062 -18.703 -10.93 1 95.88 244 THR B O 1
ATOM 5140 N N . ALA B 1 245 ? 32.188 -18.406 -9.75 1 95.62 245 ALA B N 1
ATOM 5141 C CA . ALA B 1 245 ? 31.906 -17.109 -10.375 1 95.62 245 ALA B CA 1
ATOM 5142 C C . ALA B 1 245 ? 32.969 -16.078 -10.031 1 95.62 245 ALA B C 1
ATOM 5144 O O . ALA B 1 245 ? 33.375 -15.289 -10.883 1 95.62 245 ALA B O 1
ATOM 5145 N N . LEU B 1 246 ? 33.406 -16.094 -8.812 1 94.56 246 LEU B N 1
ATOM 5146 C CA . LEU B 1 246 ? 34.438 -15.172 -8.352 1 94.56 246 LEU B CA 1
ATOM 5147 C C . LEU B 1 246 ? 35.75 -15.391 -9.117 1 94.56 246 LEU B C 1
ATOM 5149 O O . LEU B 1 246 ? 36.406 -14.43 -9.516 1 94.56 246 LEU B O 1
ATOM 5153 N N . ALA B 1 247 ? 36.094 -16.594 -9.211 1 95.19 247 ALA B N 1
ATOM 5154 C CA . ALA B 1 247 ? 37.312 -16.938 -9.953 1 95.19 247 ALA B CA 1
ATOM 5155 C C . ALA B 1 247 ? 37.25 -16.422 -11.391 1 95.19 247 ALA B C 1
ATOM 5157 O O . ALA B 1 247 ? 38.219 -15.891 -11.914 1 95.19 247 ALA B O 1
ATOM 5158 N N . ARG B 1 248 ? 36.094 -16.641 -11.938 1 94.44 248 ARG B N 1
ATOM 5159 C CA . ARG B 1 248 ? 35.906 -16.172 -13.305 1 94.44 248 ARG B CA 1
ATOM 5160 C C . ARG B 1 248 ? 35.969 -14.648 -13.375 1 94.44 248 ARG B C 1
ATOM 5162 O O . ARG B 1 248 ? 36.594 -14.086 -14.281 1 94.44 248 ARG B O 1
ATOM 5169 N N . ALA B 1 249 ? 35.344 -13.992 -12.547 1 94.44 249 ALA B N 1
ATOM 5170 C CA . ALA B 1 249 ? 35.25 -12.531 -12.5 1 94.44 249 ALA B CA 1
ATOM 5171 C C . ALA B 1 249 ? 36.625 -11.891 -12.398 1 94.44 249 ALA B C 1
ATOM 5173 O O . ALA B 1 249 ? 36.875 -10.82 -12.953 1 94.44 249 ALA B O 1
ATOM 5174 N N . GLN B 1 250 ? 37.469 -12.547 -11.672 1 92.06 250 GLN B N 1
ATOM 5175 C CA . GLN B 1 250 ? 38.844 -12.055 -11.539 1 92.06 250 GLN B CA 1
ATOM 5176 C C . GLN B 1 250 ? 39.5 -11.93 -12.906 1 92.06 250 GLN B C 1
ATOM 5178 O O . GLN B 1 250 ? 40.219 -10.961 -13.164 1 92.06 250 GLN B O 1
ATOM 5183 N N . GLY B 1 251 ? 39.344 -12.836 -13.695 1 91.75 251 GLY B N 1
ATOM 5184 C CA . GLY B 1 251 ? 39.906 -12.836 -15.023 1 91.75 251 GLY B CA 1
ATOM 5185 C C . GLY B 1 251 ? 39.406 -11.711 -15.906 1 91.75 251 GLY B C 1
ATOM 5186 O O . GLY B 1 251 ? 40.062 -11.305 -16.859 1 91.75 251 GLY B O 1
ATOM 5187 N N . PHE B 1 252 ? 38.25 -11.234 -15.648 1 92.75 252 PHE B N 1
ATOM 5188 C CA . PHE B 1 252 ? 37.625 -10.203 -16.469 1 92.75 252 PHE B CA 1
ATOM 5189 C C . PHE B 1 252 ? 37.562 -8.883 -15.727 1 92.75 252 PHE B C 1
ATOM 5191 O O . PHE B 1 252 ? 36.938 -7.93 -16.188 1 92.75 252 PHE B O 1
ATOM 5198 N N . HIS B 1 253 ? 38.156 -8.805 -14.531 1 90.75 253 HIS B N 1
ATOM 5199 C CA . HIS B 1 253 ? 38.188 -7.605 -13.703 1 90.75 253 HIS B CA 1
ATOM 5200 C C . HIS B 1 253 ? 36.781 -7.133 -13.336 1 90.75 253 HIS B C 1
ATOM 5202 O O . HIS B 1 253 ? 36.469 -5.949 -13.477 1 90.75 253 HIS B O 1
ATOM 5208 N N . ILE B 1 254 ? 35.906 -8.07 -13.047 1 87.88 254 ILE B N 1
ATOM 5209 C CA . ILE B 1 254 ? 34.531 -7.812 -12.609 1 87.88 254 ILE B CA 1
ATOM 5210 C C . ILE B 1 254 ? 34.438 -7.988 -11.094 1 87.88 254 ILE B C 1
ATOM 5212 O O . ILE B 1 254 ? 35 -8.953 -10.539 1 87.88 254 ILE B O 1
ATOM 5216 N N . ASP B 1 255 ? 33.906 -7.031 -10.469 1 84.31 255 ASP B N 1
ATOM 5217 C CA . ASP B 1 255 ? 33.719 -7.074 -9.023 1 84.31 255 ASP B CA 1
ATOM 5218 C C . ASP B 1 255 ? 32.219 -7.172 -8.664 1 84.31 255 ASP B C 1
ATOM 5220 O O . ASP B 1 255 ? 31.359 -7.113 -9.539 1 84.31 255 ASP B O 1
ATOM 5224 N N . GLY B 1 256 ? 31.922 -7.508 -7.398 1 78.25 256 GLY B N 1
ATOM 5225 C CA . GLY B 1 256 ? 30.547 -7.355 -6.926 1 78.25 256 GLY B CA 1
ATOM 5226 C C . GLY B 1 256 ? 29.859 -8.68 -6.645 1 78.25 256 GLY B C 1
ATOM 5227 O O . GLY B 1 256 ? 28.672 -8.711 -6.309 1 78.25 256 GLY B O 1
ATOM 5228 N N . ILE B 1 257 ? 30.641 -9.758 -6.781 1 86.12 257 ILE B N 1
ATOM 5229 C CA . ILE B 1 257 ? 30.047 -11.062 -6.539 1 86.12 257 ILE B CA 1
ATOM 5230 C C . ILE B 1 257 ? 30.047 -11.367 -5.043 1 86.12 257 ILE B C 1
ATOM 5232 O O . ILE B 1 257 ? 31.094 -11.266 -4.391 1 86.12 257 ILE B O 1
ATOM 5236 N N . ASN B 1 258 ? 28.906 -11.523 -4.512 1 79.38 258 ASN B N 1
ATOM 5237 C CA . ASN B 1 258 ? 28.719 -11.93 -3.125 1 79.38 258 ASN B CA 1
ATOM 5238 C C . ASN B 1 258 ? 27.594 -12.969 -2.992 1 79.38 258 ASN B C 1
ATOM 5240 O O . ASN B 1 258 ? 27 -13.367 -3.99 1 79.38 258 ASN B O 1
ATOM 5244 N N . TRP B 1 259 ? 27.422 -13.453 -1.777 1 78.88 259 TRP B N 1
ATOM 5245 C CA . TRP B 1 259 ? 26.484 -14.547 -1.541 1 78.88 259 TRP B CA 1
ATOM 5246 C C . TRP B 1 259 ? 25.078 -14.148 -1.966 1 78.88 259 TRP B C 1
ATOM 5248 O O . TRP B 1 259 ? 24.406 -14.891 -2.688 1 78.88 259 TRP B O 1
ATOM 5258 N N . SER B 1 260 ? 24.703 -12.961 -1.634 1 70.06 260 SER B N 1
ATOM 5259 C CA . SER B 1 260 ? 23.344 -12.508 -1.904 1 70.06 260 SER B CA 1
ATOM 5260 C C . SER B 1 260 ? 23.094 -12.383 -3.402 1 70.06 260 SER B C 1
ATOM 5262 O O . SER B 1 260 ? 22.047 -12.812 -3.898 1 70.06 260 SER B O 1
ATOM 5264 N N . LEU B 1 261 ? 24.031 -11.859 -4.043 1 74.88 261 LEU B N 1
ATOM 5265 C CA . LEU B 1 261 ? 23.891 -11.727 -5.488 1 74.88 261 LEU B CA 1
ATOM 5266 C C . LEU B 1 261 ? 23.859 -13.102 -6.156 1 74.88 261 LEU B C 1
ATOM 5268 O O . LEU B 1 261 ? 23.062 -13.336 -7.066 1 74.88 261 LEU B O 1
ATOM 5272 N N . THR B 1 262 ? 24.75 -13.961 -5.707 1 83.56 262 THR B N 1
ATOM 5273 C CA . THR B 1 262 ? 24.812 -15.305 -6.273 1 83.56 262 THR B CA 1
ATOM 5274 C C . THR B 1 262 ? 23.469 -16.016 -6.133 1 83.56 262 THR B C 1
ATOM 5276 O O . THR B 1 262 ? 22.938 -16.547 -7.105 1 83.56 262 THR B O 1
ATOM 5279 N N . GLN B 1 263 ? 22.922 -15.898 -4.996 1 75.5 263 GLN B N 1
ATOM 5280 C CA . GLN B 1 263 ? 21.625 -16.516 -4.754 1 75.5 263 GLN B CA 1
ATOM 5281 C C . GLN B 1 263 ? 20.547 -15.906 -5.637 1 75.5 263 GLN B C 1
ATOM 5283 O O . GLN B 1 263 ? 19.719 -16.625 -6.211 1 75.5 263 GLN B O 1
ATOM 5288 N N . GLY B 1 264 ? 20.609 -14.656 -5.684 1 71.38 264 GLY B N 1
ATOM 5289 C CA . GLY B 1 264 ? 19.625 -13.953 -6.496 1 71.38 264 GLY B CA 1
ATOM 5290 C C . GLY B 1 264 ? 19.656 -14.367 -7.957 1 71.38 264 GLY B C 1
ATOM 5291 O O . GLY B 1 264 ? 18.609 -14.57 -8.57 1 71.38 264 GLY B O 1
ATOM 5292 N N . VAL B 1 265 ? 20.828 -14.492 -8.445 1 74.38 265 VAL B N 1
ATOM 5293 C CA . VAL B 1 265 ? 21 -14.805 -9.859 1 74.38 265 VAL B CA 1
ATOM 5294 C C . VAL B 1 265 ? 20.594 -16.25 -10.125 1 74.38 265 VAL B C 1
ATOM 5296 O O . VAL B 1 265 ? 19.844 -16.531 -11.062 1 74.38 265 VAL B O 1
ATOM 5299 N N . ILE B 1 266 ? 21.047 -17.094 -9.227 1 77.88 266 ILE B N 1
ATOM 5300 C CA . ILE B 1 266 ? 20.828 -18.5 -9.523 1 77.88 266 ILE B CA 1
ATOM 5301 C C . ILE B 1 266 ? 19.359 -18.859 -9.289 1 77.88 266 ILE B C 1
ATOM 5303 O O . ILE B 1 266 ? 18.828 -19.75 -9.953 1 77.88 266 ILE B O 1
ATOM 5307 N N . LYS B 1 267 ? 18.797 -18.141 -8.312 1 65.5 267 LYS B N 1
ATOM 5308 C CA . LYS B 1 267 ? 17.391 -18.453 -8.016 1 65.5 267 LYS B CA 1
ATOM 5309 C C . LYS B 1 267 ? 16.453 -17.547 -8.805 1 65.5 267 LYS B C 1
ATOM 5311 O O . LYS B 1 267 ? 15.234 -17.734 -8.773 1 65.5 267 LYS B O 1
ATOM 5316 N N . ASN B 1 268 ? 17.109 -16.703 -9.664 1 63.34 268 ASN B N 1
ATOM 5317 C CA . ASN B 1 268 ? 16.312 -15.734 -10.414 1 63.34 268 ASN B CA 1
ATOM 5318 C C . ASN B 1 268 ? 15.25 -15.086 -9.539 1 63.34 268 ASN B C 1
ATOM 5320 O O . ASN B 1 268 ? 14.086 -15.023 -9.922 1 63.34 268 ASN B O 1
ATOM 5324 N N . ILE B 1 269 ? 15.688 -14.906 -8.352 1 59.81 269 ILE B N 1
ATOM 5325 C CA . ILE B 1 269 ? 14.734 -14.383 -7.383 1 59.81 269 ILE B CA 1
ATOM 5326 C C . ILE B 1 269 ? 14.703 -12.859 -7.461 1 59.81 269 ILE B C 1
ATOM 5328 O O . ILE B 1 269 ? 15.75 -12.203 -7.414 1 59.81 269 ILE B O 1
ATOM 5332 N N . ILE B 1 270 ? 13.734 -12.266 -7.973 1 63 270 ILE B N 1
ATOM 5333 C CA . ILE B 1 270 ? 13.516 -10.867 -7.637 1 63 270 ILE B CA 1
ATOM 5334 C C . ILE B 1 270 ? 12.891 -10.758 -6.25 1 63 270 ILE B C 1
ATOM 5336 O O . ILE B 1 270 ? 11.773 -11.234 -6.023 1 63 270 ILE B O 1
ATOM 5340 N N . PRO B 1 271 ? 13.703 -10.172 -5.398 1 73.12 271 PRO B N 1
ATOM 5341 C CA . PRO B 1 271 ? 13.273 -10.25 -4.004 1 73.12 271 PRO B CA 1
ATOM 5342 C C . PRO B 1 271 ? 12.023 -9.422 -3.723 1 73.12 271 PRO B C 1
ATOM 5344 O O . PRO B 1 271 ? 11.828 -8.367 -4.336 1 73.12 271 PRO B O 1
ATOM 5347 N N . ALA B 1 272 ? 11.086 -10 -3.006 1 80.38 272 ALA B N 1
ATOM 5348 C CA . ALA B 1 272 ? 9.953 -9.25 -2.477 1 80.38 272 ALA B CA 1
ATOM 5349 C C . ALA B 1 272 ? 10.383 -8.336 -1.335 1 80.38 272 ALA B C 1
ATOM 5351 O O . ALA B 1 272 ? 11.203 -8.719 -0.499 1 80.38 272 ALA B O 1
ATOM 5352 N N . VAL B 1 273 ? 10.023 -7.078 -1.413 1 87.38 273 VAL B N 1
ATOM 5353 C CA . VAL B 1 273 ? 10.352 -6.168 -0.323 1 87.38 273 VAL B CA 1
ATOM 5354 C C . VAL B 1 273 ? 9.086 -5.766 0.421 1 87.38 273 VAL B C 1
ATOM 5356 O O . VAL B 1 273 ? 7.988 -5.793 -0.148 1 87.38 273 VAL B O 1
ATOM 5359 N N . ALA B 1 274 ? 9.273 -5.367 1.634 1 89.94 274 ALA B N 1
ATOM 5360 C CA . ALA B 1 274 ? 8.172 -5.156 2.572 1 89.94 274 ALA B CA 1
ATOM 5361 C C . ALA B 1 274 ? 7.234 -4.059 2.078 1 89.94 274 ALA B C 1
ATOM 5363 O O . ALA B 1 274 ? 6.012 -4.195 2.164 1 89.94 274 ALA B O 1
ATOM 5364 N N . SER B 1 275 ? 7.766 -2.957 1.585 1 91.88 275 SER B N 1
ATOM 5365 C CA . SER B 1 275 ? 6.945 -1.83 1.159 1 91.88 275 SER B CA 1
ATOM 5366 C C . SER B 1 275 ? 6.027 -2.219 0.004 1 91.88 275 SER B C 1
ATOM 5368 O O . SER B 1 275 ? 4.832 -1.922 0.027 1 91.88 275 SER B O 1
ATOM 5370 N N . THR B 1 276 ? 6.621 -2.9 -0.983 1 93.5 276 THR B N 1
ATOM 5371 C CA . THR B 1 276 ? 5.82 -3.33 -2.123 1 93.5 276 THR B CA 1
ATOM 5372 C C . THR B 1 276 ? 4.77 -4.348 -1.692 1 93.5 276 THR B C 1
ATOM 5374 O O . THR B 1 276 ? 3.623 -4.301 -2.148 1 93.5 276 THR B O 1
ATOM 5377 N N . ASN B 1 277 ? 5.168 -5.281 -0.816 1 94.88 277 ASN B N 1
ATOM 5378 C CA . ASN B 1 277 ? 4.211 -6.242 -0.274 1 94.88 277 ASN B CA 1
ATOM 5379 C C . ASN B 1 277 ? 3.037 -5.543 0.403 1 94.88 277 ASN B C 1
ATOM 5381 O O . ASN B 1 277 ? 1.887 -5.945 0.232 1 94.88 277 ASN B O 1
ATOM 5385 N N . ALA B 1 278 ? 3.361 -4.512 1.142 1 95.5 278 ALA B N 1
ATOM 5386 C CA . ALA B 1 278 ? 2.324 -3.768 1.854 1 95.5 278 ALA B CA 1
ATOM 5387 C C . ALA B 1 278 ? 1.352 -3.111 0.878 1 95.5 278 ALA B C 1
ATOM 5389 O O . ALA B 1 278 ? 0.136 -3.162 1.077 1 95.5 278 ALA B O 1
ATOM 5390 N N . ILE B 1 279 ? 1.873 -2.508 -0.155 1 95.62 279 ILE B N 1
ATOM 5391 C CA . ILE B 1 279 ? 1.049 -1.81 -1.136 1 95.62 279 ILE B CA 1
ATOM 5392 C C . ILE B 1 279 ? 0.113 -2.801 -1.823 1 95.62 279 ILE B C 1
ATOM 5394 O O . ILE B 1 279 ? -1.101 -2.588 -1.872 1 95.62 279 ILE B O 1
ATOM 5398 N N . ILE B 1 280 ? 0.657 -3.855 -2.311 1 96.88 280 ILE B N 1
ATOM 5399 C CA . ILE B 1 280 ? -0.109 -4.805 -3.111 1 96.88 280 ILE B CA 1
ATOM 5400 C C . ILE B 1 280 ? -1.106 -5.543 -2.221 1 96.88 280 ILE B C 1
ATOM 5402 O O . ILE B 1 280 ? -2.252 -5.77 -2.615 1 96.88 280 ILE B O 1
ATOM 5406 N N . ALA B 1 281 ? -0.682 -5.961 -1.035 1 97.81 281 ALA B N 1
ATOM 5407 C CA . ALA B 1 281 ? -1.591 -6.617 -0.1 1 97.81 281 ALA B CA 1
ATOM 5408 C C . ALA B 1 281 ? -2.779 -5.723 0.233 1 97.81 281 ALA B C 1
ATOM 5410 O O . ALA B 1 281 ? -3.918 -6.188 0.297 1 97.81 281 ALA B O 1
ATOM 5411 N N . ALA B 1 282 ? -2.477 -4.477 0.467 1 97 282 ALA B N 1
ATOM 5412 C CA . ALA B 1 282 ? -3.535 -3.52 0.782 1 97 282 ALA B CA 1
ATOM 5413 C C . ALA B 1 282 ? -4.484 -3.34 -0.4 1 97 282 ALA B C 1
ATOM 5415 O O . ALA B 1 282 ? -5.699 -3.227 -0.219 1 97 282 ALA B O 1
ATOM 5416 N N . ALA B 1 283 ? -3.914 -3.258 -1.567 1 96.25 283 ALA B N 1
ATOM 5417 C CA . ALA B 1 283 ? -4.742 -3.17 -2.768 1 96.25 283 ALA B CA 1
ATOM 5418 C C . ALA B 1 283 ? -5.688 -4.363 -2.871 1 96.25 283 ALA B C 1
ATOM 5420 O O . ALA B 1 283 ? -6.887 -4.191 -3.111 1 96.25 283 ALA B O 1
ATOM 5421 N N . CYS B 1 284 ? -5.16 -5.543 -2.684 1 97.94 284 CYS B N 1
ATOM 5422 C CA . CYS B 1 284 ? -5.977 -6.75 -2.727 1 97.94 284 CYS B CA 1
ATOM 5423 C C . CYS B 1 284 ? -7.082 -6.699 -1.677 1 97.94 284 CYS B C 1
ATOM 5425 O O . CYS B 1 284 ? -8.234 -7.043 -1.962 1 97.94 284 CYS B O 1
ATOM 5427 N N . THR B 1 285 ? -6.75 -6.27 -0.498 1 97.62 285 THR B N 1
ATOM 5428 C CA . THR B 1 285 ? -7.703 -6.195 0.604 1 97.62 285 THR B CA 1
ATOM 5429 C C . THR B 1 285 ? -8.82 -5.199 0.292 1 97.62 285 THR B C 1
ATOM 5431 O O . THR B 1 285 ? -9.984 -5.461 0.577 1 97.62 285 THR B O 1
ATOM 5434 N N . GLN B 1 286 ? -8.438 -4.105 -0.251 1 95.25 286 GLN B N 1
ATOM 5435 C CA . GLN B 1 286 ? -9.43 -3.094 -0.599 1 95.25 286 GLN B CA 1
ATOM 5436 C C . GLN B 1 286 ? -10.43 -3.629 -1.619 1 95.25 286 GLN B C 1
ATOM 5438 O O . GLN B 1 286 ? -11.625 -3.342 -1.534 1 95.25 286 GLN B O 1
ATOM 5443 N N . GLU B 1 287 ? -9.93 -4.363 -2.596 1 96.25 287 GLU B N 1
ATOM 5444 C CA . GLU B 1 287 ? -10.828 -4.949 -3.586 1 96.25 287 GLU B CA 1
ATOM 5445 C C . GLU B 1 287 ? -11.773 -5.965 -2.941 1 96.25 287 GLU B C 1
ATOM 5447 O O . GLU B 1 287 ? -12.953 -6.023 -3.283 1 96.25 287 GLU B O 1
ATOM 5452 N N . ALA B 1 288 ? -11.242 -6.77 -2.045 1 97.31 288 ALA B N 1
ATOM 5453 C CA . ALA B 1 288 ? -12.094 -7.695 -1.3 1 97.31 288 ALA B CA 1
ATOM 5454 C C . ALA B 1 288 ? -13.203 -6.949 -0.558 1 97.31 288 ALA B C 1
ATOM 5456 O O . ALA B 1 288 ? -14.359 -7.359 -0.583 1 97.31 288 ALA B O 1
ATOM 5457 N N . PHE B 1 289 ? -12.844 -5.875 0.051 1 95.38 289 PHE B N 1
ATOM 5458 C CA . PHE B 1 289 ? -13.781 -5.059 0.823 1 95.38 289 PHE B CA 1
ATOM 5459 C C . PHE B 1 289 ? -14.867 -4.484 -0.075 1 95.38 289 PHE B C 1
ATOM 5461 O O . PHE B 1 289 ? -16.047 -4.535 0.264 1 95.38 289 PHE B O 1
ATOM 5468 N N . LYS B 1 290 ? -14.461 -3.895 -1.185 1 91.12 290 LYS B N 1
ATOM 5469 C CA . LYS B 1 290 ? -15.414 -3.305 -2.119 1 91.12 290 LYS B CA 1
ATOM 5470 C C . LYS B 1 290 ? -16.375 -4.355 -2.656 1 91.12 290 LYS B C 1
ATOM 5472 O O . LYS B 1 290 ? -17.578 -4.102 -2.777 1 91.12 290 LYS B O 1
ATOM 5477 N N . ILE B 1 291 ? -15.875 -5.555 -2.928 1 92.75 291 ILE B N 1
ATOM 5478 C CA . ILE B 1 291 ? -16.719 -6.625 -3.457 1 92.75 291 ILE B CA 1
ATOM 5479 C C . ILE B 1 291 ? -17.688 -7.098 -2.379 1 92.75 291 ILE B C 1
ATOM 5481 O O . ILE B 1 291 ? -18.875 -7.305 -2.652 1 92.75 291 ILE B O 1
ATOM 5485 N N . ALA B 1 292 ? -17.234 -7.211 -1.177 1 93 292 ALA B N 1
ATOM 5486 C CA . ALA B 1 292 ? -18.047 -7.738 -0.082 1 93 292 ALA B CA 1
ATOM 5487 C C . ALA B 1 292 ? -19.125 -6.738 0.324 1 93 292 ALA B C 1
ATOM 5489 O O . ALA B 1 292 ? -20.219 -7.137 0.751 1 93 292 ALA B O 1
ATOM 5490 N N . THR B 1 293 ? -18.828 -5.422 0.131 1 88.25 293 THR B N 1
ATOM 5491 C CA . THR B 1 293 ? -19.703 -4.441 0.75 1 88.25 293 THR B CA 1
ATOM 5492 C C . THR B 1 293 ? -20.422 -3.605 -0.311 1 88.25 293 THR B C 1
ATOM 5494 O O . THR B 1 293 ? -21.375 -2.896 -0.009 1 88.25 293 THR B O 1
ATOM 5497 N N . SER B 1 294 ? -19.875 -3.604 -1.505 1 83.31 294 SER B N 1
ATOM 5498 C CA . SER B 1 294 ? -20.406 -2.803 -2.605 1 83.31 294 SER B CA 1
ATOM 5499 C C . SER B 1 294 ? -20.297 -1.312 -2.299 1 83.31 294 SER B C 1
ATOM 5501 O O . SER B 1 294 ? -21.156 -0.53 -2.719 1 83.31 294 SER B O 1
ATOM 5503 N N . THR B 1 295 ? -19.359 -0.955 -1.497 1 80.44 295 THR B N 1
ATOM 5504 C CA . THR B 1 295 ? -19.188 0.436 -1.091 1 80.44 295 THR B CA 1
ATOM 5505 C C . THR B 1 295 ? -18.641 1.274 -2.25 1 80.44 295 THR B C 1
ATOM 5507 O O . THR B 1 295 ? -18.922 2.473 -2.334 1 80.44 295 THR B O 1
ATOM 5510 N N . ALA B 1 296 ? -17.906 0.712 -3.094 1 83.44 296 ALA B N 1
ATOM 5511 C CA . ALA B 1 296 ? -17.281 1.346 -4.254 1 83.44 296 ALA B CA 1
ATOM 5512 C C . ALA B 1 296 ? -17.062 0.334 -5.375 1 83.44 296 ALA B C 1
ATOM 5514 O O . ALA B 1 296 ? -17.062 -0.875 -5.137 1 83.44 296 ALA B O 1
ATOM 5515 N N . PRO B 1 297 ? -16.938 0.869 -6.629 1 85 297 PRO B N 1
ATOM 5516 C CA . PRO B 1 297 ? -16.625 -0.066 -7.715 1 85 297 PRO B CA 1
ATOM 5517 C C . PRO B 1 297 ? -15.273 -0.741 -7.547 1 85 297 PRO B C 1
ATOM 5519 O O . PRO B 1 297 ? -14.305 -0.097 -7.129 1 85 297 PRO B O 1
ATOM 5522 N N . TYR B 1 298 ? -15.242 -2.002 -7.766 1 89.19 298 TYR B N 1
ATOM 5523 C CA . TYR B 1 298 ? -13.984 -2.732 -7.676 1 89.19 298 TYR B CA 1
ATOM 5524 C C . TYR B 1 298 ? -13.203 -2.635 -8.977 1 89.19 298 TYR B C 1
ATOM 5526 O O . TYR B 1 298 ? -13.711 -2.137 -9.984 1 89.19 298 TYR B O 1
ATOM 5534 N N . LEU B 1 299 ? -11.977 -3.021 -8.945 1 90.69 299 LEU B N 1
ATOM 5535 C CA . LEU B 1 299 ? -11 -2.994 -10.031 1 90.69 299 LEU B CA 1
ATOM 5536 C C . LEU B 1 299 ? -11.469 -3.857 -11.203 1 90.69 299 LEU B C 1
ATOM 5538 O O . LEU B 1 299 ? -11.883 -5 -11.008 1 90.69 299 LEU B O 1
ATOM 5542 N N . ASN B 1 300 ? -11.484 -3.229 -12.414 1 88.12 300 ASN B N 1
ATOM 5543 C CA . ASN B 1 300 ? -11.734 -3.955 -13.656 1 88.12 300 ASN B CA 1
ATOM 5544 C C . ASN B 1 300 ? -10.508 -3.953 -14.562 1 88.12 300 ASN B C 1
ATOM 5546 O O . ASN B 1 300 ? -10.289 -3.002 -15.312 1 88.12 300 ASN B O 1
ATOM 5550 N N . ASN B 1 301 ? -9.766 -4.914 -14.586 1 91.19 301 ASN B N 1
ATOM 5551 C CA . ASN B 1 301 ? -9.641 -6.02 -13.641 1 91.19 301 ASN B CA 1
ATOM 5552 C C . ASN B 1 301 ? -8.195 -6.215 -13.195 1 91.19 301 ASN B C 1
ATOM 5554 O O . ASN B 1 301 ? -7.902 -7.105 -12.398 1 91.19 301 ASN B O 1
ATOM 5558 N N . TYR B 1 302 ? -7.32 -5.281 -13.812 1 93.25 302 TYR B N 1
ATOM 5559 C CA . TYR B 1 302 ? -5.887 -5.43 -13.586 1 93.25 302 TYR B CA 1
ATOM 5560 C C . TYR B 1 302 ? -5.25 -4.094 -13.219 1 93.25 302 TYR B C 1
ATOM 5562 O O . TYR B 1 302 ? -5.559 -3.066 -13.82 1 93.25 302 TYR B O 1
ATOM 5570 N N . MET B 1 303 ? -4.359 -4.113 -12.203 1 93.38 303 MET B N 1
ATOM 5571 C CA . MET B 1 303 ? -3.576 -2.941 -11.82 1 93.38 303 MET B CA 1
ATOM 5572 C C . MET B 1 303 ? -2.094 -3.287 -11.727 1 93.38 303 MET B C 1
ATOM 5574 O O . MET B 1 303 ? -1.717 -4.234 -11.031 1 93.38 303 MET B O 1
ATOM 5578 N N . MET B 1 304 ? -1.288 -2.514 -12.406 1 92.06 304 MET B N 1
ATOM 5579 C CA . MET B 1 304 ? 0.164 -2.59 -12.281 1 92.06 304 MET B CA 1
ATOM 5580 C C . MET B 1 304 ? 0.69 -1.478 -11.375 1 92.06 304 MET B C 1
ATOM 5582 O O . MET B 1 304 ? 0.215 -0.343 -11.445 1 92.06 304 MET B O 1
ATOM 5586 N N . TYR B 1 305 ? 1.618 -1.861 -10.609 1 92.56 305 TYR B N 1
ATOM 5587 C CA . TYR B 1 305 ? 2.305 -0.91 -9.742 1 92.56 305 TYR B CA 1
ATOM 5588 C C . TYR B 1 305 ? 3.785 -0.828 -10.086 1 92.56 305 TYR B C 1
ATOM 5590 O O . TYR B 1 305 ? 4.461 -1.854 -10.203 1 92.56 305 TYR B O 1
ATOM 5598 N N . ALA B 1 306 ? 4.277 0.39 -10.203 1 89.25 306 ALA B N 1
ATOM 5599 C CA . ALA B 1 306 ? 5.691 0.645 -10.453 1 89.25 306 ALA B CA 1
ATOM 5600 C C . ALA B 1 306 ? 6.25 1.66 -9.461 1 89.25 306 ALA B C 1
ATOM 5602 O O . ALA B 1 306 ? 5.93 2.848 -9.531 1 89.25 306 ALA B O 1
ATOM 5603 N N . GLY B 1 307 ? 7.082 1.156 -8.625 1 87.5 307 GLY B N 1
ATOM 5604 C CA . GLY B 1 307 ? 7.73 2.029 -7.656 1 87.5 307 GLY B CA 1
ATOM 5605 C C . GLY B 1 307 ? 9.156 2.373 -8.023 1 87.5 307 GLY B C 1
ATOM 5606 O O . GLY B 1 307 ? 9.828 3.123 -7.309 1 87.5 307 GLY B O 1
ATOM 5607 N N . ASN B 1 308 ? 9.648 1.883 -9.07 1 81.25 308 ASN B N 1
ATOM 5608 C CA . ASN B 1 308 ? 11.047 2.072 -9.461 1 81.25 308 ASN B CA 1
ATOM 5609 C C . ASN B 1 308 ? 11.227 3.33 -10.305 1 81.25 308 ASN B C 1
ATOM 5611 O O . ASN B 1 308 ? 12.352 3.684 -10.664 1 81.25 308 ASN B O 1
ATOM 5615 N N . GLU B 1 309 ? 10.266 4.02 -10.727 1 77.19 309 GLU B N 1
ATOM 5616 C CA . GLU B 1 309 ? 10.297 5.309 -11.414 1 77.19 309 GLU B CA 1
ATOM 5617 C C . GLU B 1 309 ? 9.289 6.281 -10.805 1 77.19 309 GLU B C 1
ATOM 5619 O O . GLU B 1 309 ? 8.383 6.754 -11.484 1 77.19 309 GLU B O 1
ATOM 5624 N N . GLY B 1 310 ? 9.68 6.676 -9.602 1 78.44 310 GLY B N 1
ATOM 5625 C CA . GLY B 1 310 ? 8.68 7.426 -8.859 1 78.44 310 GLY B CA 1
ATOM 5626 C C . GLY B 1 310 ? 7.645 6.543 -8.188 1 78.44 310 GLY B C 1
ATOM 5627 O O . GLY B 1 310 ? 7.98 5.723 -7.332 1 78.44 310 GLY B O 1
ATOM 5628 N N . MET B 1 311 ? 6.395 6.625 -8.445 1 85.19 311 MET B N 1
ATOM 5629 C CA . MET B 1 311 ? 5.293 5.77 -8.008 1 85.19 311 MET B CA 1
ATOM 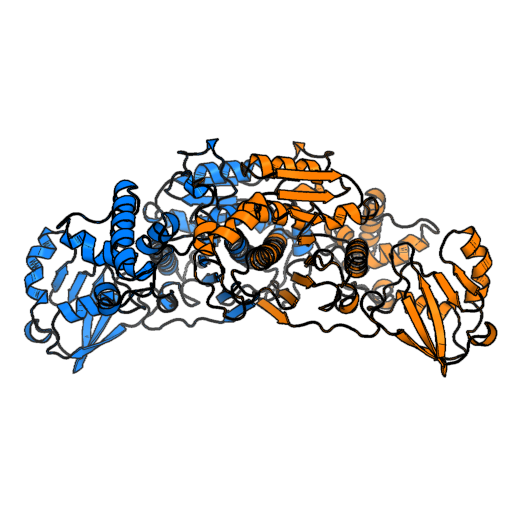5630 C C . MET B 1 311 ? 4.07 5.949 -8.898 1 85.19 311 MET B C 1
ATOM 5632 O O . MET B 1 311 ? 3.52 7.047 -8.992 1 85.19 311 MET B O 1
ATOM 5636 N N . TYR B 1 312 ? 3.805 4.91 -9.547 1 85.62 312 TYR B N 1
ATOM 5637 C CA . TYR B 1 312 ? 2.625 5.008 -10.398 1 85.62 312 TYR B CA 1
ATOM 5638 C C . TYR B 1 312 ? 1.895 3.672 -10.469 1 85.62 312 TYR B C 1
ATOM 5640 O O . TYR B 1 312 ? 2.484 2.619 -10.211 1 85.62 312 TYR B O 1
ATOM 5648 N N . THR B 1 313 ? 0.625 3.789 -10.672 1 87 313 THR B N 1
ATOM 5649 C CA . THR B 1 313 ? -0.194 2.623 -10.984 1 87 313 THR B CA 1
ATOM 5650 C C . THR B 1 313 ? -0.847 2.771 -12.359 1 87 313 THR B C 1
ATOM 5652 O O . THR B 1 313 ? -1.109 3.889 -12.812 1 87 313 THR B O 1
ATOM 5655 N N . TYR B 1 314 ? -0.97 1.724 -13.016 1 84.69 314 TYR B N 1
ATOM 5656 C CA . TYR B 1 314 ? -1.686 1.652 -14.289 1 84.69 314 TYR B CA 1
ATOM 5657 C C . TYR B 1 314 ? -2.762 0.575 -14.25 1 84.69 314 TYR B C 1
ATOM 5659 O O . TYR B 1 314 ? -2.463 -0.604 -14.039 1 84.69 314 TYR B O 1
ATOM 5667 N N . THR B 1 315 ? -4.016 1.045 -14.359 1 88.44 315 THR B N 1
ATOM 5668 C CA . THR B 1 315 ? -5.148 0.123 -14.359 1 88.44 315 THR B CA 1
ATOM 5669 C C . THR B 1 315 ? -5.684 -0.077 -15.773 1 88.44 315 THR B C 1
ATOM 5671 O O . THR B 1 315 ? -5.863 0.89 -16.516 1 88.44 315 THR B O 1
ATOM 5674 N N . PHE B 1 316 ? -5.859 -1.316 -16.156 1 86.31 316 PHE B N 1
ATOM 5675 C CA . PHE B 1 316 ? -6.426 -1.606 -17.469 1 86.31 316 PHE B CA 1
ATOM 5676 C C . PHE B 1 316 ? -7.199 -2.92 -17.438 1 86.31 316 PHE B C 1
ATOM 5678 O O . PHE B 1 316 ? -7.027 -3.73 -16.531 1 86.31 316 PHE B O 1
ATOM 5685 N N . ASP B 1 317 ? -8.086 -3.051 -18.391 1 88.19 317 ASP B N 1
ATOM 5686 C CA . ASP B 1 317 ? -8.859 -4.277 -18.562 1 88.19 317 ASP B CA 1
ATOM 5687 C C . ASP B 1 317 ? -8.109 -5.293 -19.406 1 88.19 317 ASP B C 1
ATOM 5689 O O . ASP B 1 317 ? -7.832 -5.039 -20.594 1 88.19 317 ASP B O 1
ATOM 5693 N N . TYR B 1 318 ? -7.762 -6.371 -18.812 1 89.56 318 TYR B N 1
ATOM 5694 C CA . TYR B 1 318 ? -7.176 -7.457 -19.594 1 89.56 318 TYR B CA 1
ATOM 5695 C C . TYR B 1 318 ? -8.258 -8.328 -20.219 1 89.56 318 TYR B C 1
ATOM 5697 O O . TYR B 1 318 ? -9.125 -8.859 -19.516 1 89.56 318 TYR B O 1
ATOM 5705 N N . ALA B 1 319 ? -8.172 -8.523 -21.469 1 90.44 319 ALA B N 1
ATOM 5706 C CA . ALA B 1 319 ? -9.242 -9.195 -22.203 1 90.44 319 ALA B CA 1
ATOM 5707 C C . ALA B 1 319 ? -9.133 -10.711 -22.047 1 90.44 319 ALA B C 1
ATOM 5709 O O . ALA B 1 319 ? -8.031 -11.266 -22.016 1 90.44 319 ALA B O 1
ATOM 5710 N N . ARG B 1 320 ? -10.281 -11.297 -21.984 1 92.06 320 ARG B N 1
ATOM 5711 C CA . ARG B 1 320 ? -10.344 -12.75 -22.047 1 92.06 320 ARG B CA 1
ATOM 5712 C C . ARG B 1 320 ? -9.867 -13.273 -23.391 1 92.06 320 ARG B C 1
ATOM 5714 O O . ARG B 1 320 ? -10.203 -12.711 -24.438 1 92.06 320 ARG B O 1
ATOM 5721 N N . ARG B 1 321 ? -9.141 -14.344 -23.344 1 91 321 ARG B N 1
ATOM 5722 C CA . ARG B 1 321 ? -8.68 -14.977 -24.578 1 91 321 ARG B CA 1
ATOM 5723 C C . ARG B 1 321 ? -9.617 -16.109 -24.984 1 91 321 ARG B C 1
ATOM 5725 O O . ARG B 1 321 ? -9.883 -17.016 -24.219 1 91 321 ARG B O 1
ATOM 5732 N N . PRO B 1 322 ? -10.008 -16.094 -26.234 1 90.69 322 PRO B N 1
ATOM 5733 C CA . PRO B 1 322 ? -10.891 -17.156 -26.688 1 90.69 322 PRO B CA 1
ATOM 5734 C C . PRO B 1 322 ? -10.219 -18.531 -26.672 1 90.69 322 PRO B C 1
ATOM 5736 O O . PRO B 1 322 ? -10.883 -19.547 -26.5 1 90.69 322 PRO B O 1
ATOM 5739 N N . ASP B 1 323 ? -8.945 -18.609 -26.812 1 89.5 323 ASP B N 1
ATOM 5740 C CA . ASP B 1 323 ? -8.203 -19.859 -26.875 1 89.5 323 ASP B CA 1
ATOM 5741 C C . ASP B 1 323 ? -7.582 -20.219 -25.531 1 89.5 323 ASP B C 1
ATOM 5743 O O . ASP B 1 323 ? -6.66 -21.031 -25.453 1 89.5 323 ASP B O 1
ATOM 5747 N N . CYS B 1 324 ? -8.008 -19.516 -24.516 1 92.75 324 CYS B N 1
ATOM 5748 C CA . CYS B 1 324 ? -7.539 -19.859 -23.188 1 92.75 324 CYS B CA 1
ATOM 5749 C C . CYS B 1 324 ? -7.934 -21.281 -22.812 1 92.75 324 CYS B C 1
ATOM 5751 O O . CYS B 1 324 ? -9.102 -21.656 -22.953 1 92.75 324 CYS B O 1
ATOM 5753 N N . PRO B 1 325 ? -7.027 -22.047 -22.344 1 90.94 325 PRO B N 1
ATOM 5754 C CA . PRO B 1 325 ? -7.348 -23.453 -22.031 1 90.94 325 PRO B CA 1
ATOM 5755 C C . PRO B 1 325 ? -8.203 -23.594 -20.781 1 90.94 325 PRO B C 1
ATOM 5757 O O . PRO B 1 325 ? -8.695 -24.688 -20.484 1 90.94 325 PRO B O 1
ATOM 5760 N N . VAL B 1 326 ? -8.406 -22.531 -20.078 1 93.5 326 VAL B N 1
ATOM 5761 C CA . VAL B 1 326 ? -9.117 -22.609 -18.812 1 93.5 326 VAL B CA 1
ATOM 5762 C C . VAL B 1 326 ? -10.508 -22 -18.953 1 93.5 326 VAL B C 1
ATOM 5764 O O . VAL B 1 326 ? -11.516 -22.672 -18.734 1 93.5 326 VAL B O 1
ATOM 5767 N N . CYS B 1 327 ? -10.578 -20.844 -19.469 1 92.62 327 CYS B N 1
ATOM 5768 C CA . CYS B 1 327 ? -11.875 -20.172 -19.5 1 92.62 327 CYS B CA 1
ATOM 5769 C C . CYS B 1 327 ? -12.352 -19.984 -20.938 1 92.62 327 CYS B C 1
ATOM 5771 O O . CYS B 1 327 ? -13.453 -19.484 -21.172 1 92.62 327 CYS B O 1
ATOM 5773 N N . GLY B 1 328 ? -11.477 -20.312 -21.859 1 89.19 328 GLY B N 1
ATOM 5774 C CA . GLY B 1 328 ? -11.828 -20.156 -23.266 1 89.19 328 GLY B CA 1
ATOM 5775 C C . GLY B 1 328 ? -12.625 -21.312 -23.812 1 89.19 328 GLY B C 1
ATOM 5776 O O . GLY B 1 328 ? -12.859 -22.312 -23.109 1 89.19 328 GLY B O 1
ATOM 5777 N N . SER B 1 329 ? -13 -21.156 -25.172 1 83.88 329 SER B N 1
ATOM 5778 C CA . SER B 1 329 ? -13.922 -22.125 -25.734 1 83.88 329 SER B CA 1
ATOM 5779 C C . SER B 1 329 ? -13.359 -22.75 -27 1 83.88 329 SER B C 1
ATOM 5781 O O . SER B 1 329 ? -13.969 -23.656 -27.594 1 83.88 329 SER B O 1
ATOM 5783 N N . ILE B 1 330 ? -12.188 -22.297 -27.359 1 81.69 330 ILE B N 1
ATOM 5784 C CA . ILE B 1 330 ? -11.688 -22.844 -28.625 1 81.69 330 ILE B CA 1
ATOM 5785 C C . ILE B 1 330 ? -10.25 -23.328 -28.438 1 81.69 330 ILE B C 1
ATOM 5787 O O . ILE B 1 330 ? -9.602 -23.016 -27.438 1 81.69 330 ILE B O 1
ATOM 5791 N N . SER B 1 331 ? -9.75 -24.109 -29.359 1 85.81 331 SER B N 1
ATOM 5792 C CA . SER B 1 331 ? -8.391 -24.625 -29.328 1 85.81 331 SER B CA 1
ATOM 5793 C C . SER B 1 331 ? -7.383 -23.562 -29.75 1 85.81 331 SER B C 1
ATOM 5795 O O . SER B 1 331 ? -7.711 -22.656 -30.516 1 85.81 331 SER B O 1
ATOM 5797 N N . ARG B 1 332 ? -6.215 -23.703 -29.266 1 90.31 332 ARG B N 1
ATOM 5798 C CA . ARG B 1 332 ? -5.117 -22.812 -29.625 1 90.31 332 ARG B CA 1
ATOM 5799 C C . ARG B 1 332 ? -4.477 -23.266 -30.938 1 90.31 332 ARG B C 1
ATOM 5801 O O . ARG B 1 332 ? -4.047 -24.406 -31.062 1 90.31 332 ARG B O 1
ATOM 5808 N N . ALA B 1 333 ? -4.418 -22.391 -31.875 1 91.75 333 ALA B N 1
ATOM 5809 C CA . ALA B 1 333 ? -3.752 -22.719 -33.125 1 91.75 333 ALA B CA 1
ATOM 5810 C C . ALA B 1 333 ? -2.24 -22.547 -33.031 1 91.75 333 ALA B C 1
ATOM 5812 O O . ALA B 1 333 ? -1.765 -21.562 -32.438 1 91.75 333 ALA B O 1
ATOM 5813 N N . LEU B 1 334 ? -1.527 -23.5 -33.469 1 93.5 334 LEU B N 1
ATOM 5814 C CA . LEU B 1 334 ? -0.071 -23.422 -33.469 1 93.5 334 LEU B CA 1
ATOM 5815 C C . LEU B 1 334 ? 0.475 -23.688 -34.875 1 93.5 334 LEU B C 1
ATOM 5817 O O . LEU B 1 334 ? 0.247 -24.766 -35.438 1 93.5 334 LEU B O 1
ATOM 5821 N N . ALA B 1 335 ? 1.162 -22.734 -35.406 1 93.88 335 ALA B N 1
ATOM 5822 C CA . ALA B 1 335 ? 1.754 -22.875 -36.75 1 93.88 335 ALA B CA 1
ATOM 5823 C C . ALA B 1 335 ? 3.049 -23.672 -36.688 1 93.88 335 ALA B C 1
ATOM 5825 O O . ALA B 1 335 ? 3.973 -23.328 -35.938 1 93.88 335 ALA B O 1
ATOM 5826 N N . MET B 1 336 ? 3.018 -24.766 -37.344 1 94.25 336 MET B N 1
ATOM 5827 C CA . MET B 1 336 ? 4.191 -25.625 -37.438 1 94.25 336 MET B CA 1
ATOM 5828 C C . MET B 1 336 ? 4.352 -26.141 -38.875 1 94.25 336 MET B C 1
ATOM 5830 O O . MET B 1 336 ? 3.43 -26.016 -39.688 1 94.25 336 MET B O 1
ATOM 5834 N N . ARG B 1 337 ? 5.609 -26.516 -39.344 1 93.25 337 ARG B N 1
ATOM 5835 C CA . ARG B 1 337 ? 5.848 -27.203 -40.594 1 93.25 337 ARG B CA 1
ATOM 5836 C C . ARG B 1 337 ? 5.699 -28.719 -40.438 1 93.25 337 ARG B C 1
ATOM 5838 O O . ARG B 1 337 ? 6.074 -29.266 -39.406 1 93.25 337 ARG B O 1
ATOM 5845 N N . SER B 1 338 ? 5.191 -29.406 -41.344 1 95.5 338 SER B N 1
ATOM 5846 C CA . SER B 1 338 ? 5.031 -30.859 -41.281 1 95.5 338 SER B CA 1
ATOM 5847 C C . SER B 1 338 ? 6.367 -31.562 -41.062 1 95.5 338 SER B C 1
ATOM 5849 O O . SER B 1 338 ? 6.414 -32.656 -40.469 1 95.5 338 SER B O 1
ATOM 5851 N N . ALA B 1 339 ? 7.379 -30.891 -41.406 1 96.12 339 ALA B N 1
ATOM 5852 C CA . ALA B 1 339 ? 8.727 -31.438 -41.312 1 96.12 339 ALA B CA 1
ATOM 5853 C C . ALA B 1 339 ? 9.328 -31.188 -39.938 1 96.12 339 ALA B C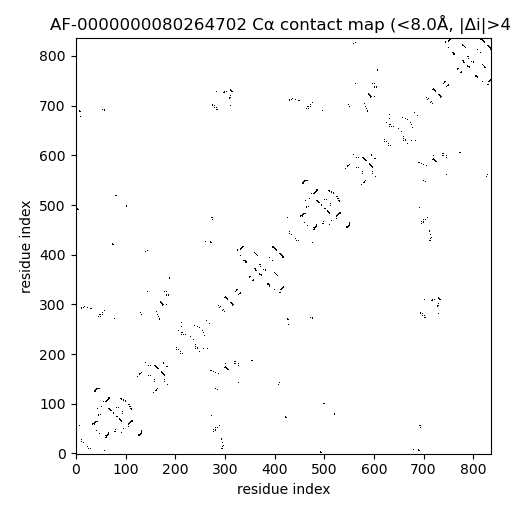 1
ATOM 5855 O O . ALA B 1 339 ? 10.367 -31.766 -39.594 1 96.12 339 ALA B O 1
ATOM 5856 N N . ASP B 1 340 ? 8.695 -30.375 -39.125 1 96.56 340 ASP B N 1
ATOM 5857 C CA . ASP B 1 340 ? 9.188 -30.172 -37.75 1 96.56 340 ASP B CA 1
ATOM 5858 C C . ASP B 1 340 ? 9.07 -31.453 -36.938 1 96.56 340 ASP B C 1
ATOM 5860 O O . ASP B 1 340 ? 8.18 -32.281 -37.156 1 96.56 340 ASP B O 1
ATOM 5864 N N . THR B 1 341 ? 9.922 -31.625 -36.062 1 96.5 341 THR B N 1
ATOM 5865 C CA . THR B 1 341 ? 9.891 -32.812 -35.188 1 96.5 341 THR B CA 1
ATOM 5866 C C . THR B 1 341 ? 8.953 -32.594 -34 1 96.5 341 THR B C 1
ATOM 5868 O O . THR B 1 341 ? 8.586 -31.469 -33.688 1 96.5 341 THR B O 1
ATOM 5871 N N . LEU B 1 342 ? 8.594 -33.688 -33.406 1 96.94 342 LEU B N 1
ATOM 5872 C CA . LEU B 1 342 ? 7.836 -33.594 -32.156 1 96.94 342 LEU B CA 1
ATOM 5873 C C . LEU B 1 342 ? 8.633 -32.844 -31.094 1 96.94 342 LEU B C 1
ATOM 5875 O O . LEU B 1 342 ? 8.055 -32.125 -30.266 1 96.94 342 LEU B O 1
ATOM 5879 N N . GLU B 1 343 ? 9.914 -33.031 -31.125 1 94.94 343 GLU B N 1
ATOM 5880 C CA . GLU B 1 343 ? 10.789 -32.312 -30.203 1 94.94 343 GLU B CA 1
ATOM 5881 C C . GLU B 1 343 ? 10.633 -30.797 -30.344 1 94.94 343 GLU B C 1
ATOM 5883 O O . GLU B 1 343 ? 10.602 -30.078 -29.359 1 94.94 343 GLU B O 1
ATOM 5888 N N . SER B 1 344 ? 10.562 -30.406 -31.531 1 94 344 SER B N 1
ATOM 5889 C CA . SER B 1 344 ? 10.383 -28.984 -31.797 1 94 344 SER B CA 1
ATOM 5890 C C . SER B 1 344 ? 9.07 -28.484 -31.203 1 94 344 SER B C 1
ATOM 5892 O O . SER B 1 344 ? 9.016 -27.359 -30.688 1 94 344 SER B O 1
ATOM 5894 N N . LEU B 1 345 ? 8.031 -29.266 -31.344 1 94.44 345 LEU B N 1
ATOM 5895 C CA . LEU B 1 345 ? 6.754 -28.906 -30.75 1 94.44 345 LEU B CA 1
ATOM 5896 C C . LEU B 1 345 ? 6.867 -28.828 -29.219 1 94.44 345 LEU B C 1
ATOM 5898 O O . LEU B 1 345 ? 6.418 -27.859 -28.609 1 94.44 345 LEU B O 1
ATOM 5902 N N . VAL B 1 346 ? 7.449 -29.812 -28.641 1 93.19 346 VAL B N 1
ATOM 5903 C CA . VAL B 1 346 ? 7.613 -29.875 -27.188 1 93.19 346 VAL B CA 1
ATOM 5904 C C . VAL B 1 346 ? 8.422 -28.688 -26.703 1 93.19 346 VAL B C 1
ATOM 5906 O O . VAL B 1 346 ? 8.07 -28.062 -25.688 1 93.19 346 VAL B O 1
ATOM 5909 N N . ASP B 1 347 ? 9.438 -28.344 -27.438 1 89.81 347 ASP B N 1
ATOM 5910 C CA . ASP B 1 347 ? 10.266 -27.188 -27.094 1 89.81 347 ASP B CA 1
ATOM 5911 C C . ASP B 1 347 ? 9.461 -25.891 -27.188 1 89.81 347 ASP B C 1
ATOM 5913 O O . ASP B 1 347 ? 9.586 -25.016 -26.328 1 89.81 347 ASP B O 1
ATOM 5917 N N . LEU B 1 348 ? 8.703 -25.828 -28.203 1 90.25 348 LEU B N 1
ATOM 5918 C CA . LEU B 1 348 ? 7.863 -24.641 -28.391 1 90.25 348 LEU B CA 1
ATOM 5919 C C . LEU B 1 348 ? 6.887 -24.484 -27.219 1 90.25 348 LEU B C 1
ATOM 5921 O O . LEU B 1 348 ? 6.68 -23.375 -26.734 1 90.25 348 LEU B O 1
ATOM 5925 N N . LEU B 1 349 ? 6.285 -25.562 -26.828 1 91.06 349 LEU B N 1
ATOM 5926 C CA . LEU B 1 349 ? 5.328 -25.547 -25.734 1 91.06 349 LEU B CA 1
ATOM 5927 C C . LEU B 1 349 ? 5.992 -25.062 -24.438 1 91.06 349 LEU B C 1
ATOM 5929 O O . LEU B 1 349 ? 5.352 -24.391 -23.625 1 91.06 349 LEU B O 1
ATOM 5933 N N . ARG B 1 350 ? 7.242 -25.312 -24.281 1 85.5 350 ARG B N 1
ATOM 5934 C CA . ARG B 1 350 ? 8 -24.906 -23.094 1 85.5 350 ARG B CA 1
ATOM 5935 C C . ARG B 1 350 ? 8.367 -23.438 -23.172 1 85.5 350 ARG B C 1
ATOM 5937 O O . ARG B 1 350 ? 8.445 -22.75 -22.141 1 85.5 350 ARG B O 1
ATOM 5944 N N . GLU B 1 351 ? 8.484 -22.938 -24.375 1 81.56 351 GLU B N 1
ATOM 5945 C CA . GLU B 1 351 ? 9.078 -21.625 -24.562 1 81.56 351 GLU B CA 1
ATOM 5946 C C . GLU B 1 351 ? 8.008 -20.547 -24.703 1 81.56 351 GLU B C 1
ATOM 5948 O O . GLU B 1 351 ? 8.234 -19.375 -24.359 1 81.56 351 GLU B O 1
ATOM 5953 N N . LEU B 1 352 ? 6.934 -20.922 -25.25 1 83.94 352 LEU B N 1
ATOM 5954 C CA . LEU B 1 352 ? 5.895 -19.938 -25.484 1 83.94 352 LEU B CA 1
ATOM 5955 C C . LEU B 1 352 ? 5.438 -19.312 -24.172 1 83.94 352 LEU B C 1
ATOM 5957 O O . LEU B 1 352 ? 5.016 -20.016 -23.25 1 83.94 352 LEU B O 1
ATOM 5961 N N . PRO B 1 353 ? 5.465 -17.984 -24.031 1 80.38 353 PRO B N 1
ATOM 5962 C CA . PRO B 1 353 ? 5.176 -17.281 -22.781 1 80.38 353 PRO B CA 1
ATOM 5963 C C . PRO B 1 353 ? 3.727 -17.469 -22.328 1 80.38 353 PRO B C 1
ATOM 5965 O O . PRO B 1 353 ? 3.432 -17.391 -21.141 1 80.38 353 PRO B O 1
ATOM 5968 N N . ASP B 1 354 ? 2.871 -17.781 -23.266 1 84.25 354 ASP B N 1
ATOM 5969 C CA . ASP B 1 354 ? 1.456 -17.859 -22.906 1 84.25 354 ASP B CA 1
ATOM 5970 C C . ASP B 1 354 ? 1.059 -19.312 -22.594 1 84.25 354 ASP B C 1
ATOM 5972 O O . ASP B 1 354 ? -0.086 -19.578 -22.219 1 84.25 354 ASP B O 1
ATOM 5976 N N . ILE B 1 355 ? 1.933 -20.266 -22.688 1 85.25 355 ILE B N 1
ATOM 5977 C CA . ILE B 1 355 ? 1.636 -21.656 -22.406 1 85.25 355 ILE B CA 1
ATOM 5978 C C . ILE B 1 355 ? 2.471 -22.125 -21.203 1 85.25 355 ILE B C 1
ATOM 5980 O O . ILE B 1 355 ? 1.927 -22.578 -20.203 1 85.25 355 ILE B O 1
ATOM 5984 N N . GLN B 1 356 ? 3.791 -21.906 -21.25 1 80.06 356 GLN B N 1
ATOM 5985 C CA . GLN B 1 356 ? 4.738 -22.203 -20.172 1 80.06 356 GLN B CA 1
ATOM 5986 C C . GLN B 1 356 ? 4.527 -23.609 -19.641 1 80.06 356 GLN B C 1
ATOM 5988 O O . GLN B 1 356 ? 4.363 -23.797 -18.422 1 80.06 356 GLN B O 1
ATOM 5993 N N . CYS B 1 357 ? 4.59 -24.625 -20.547 1 85.69 357 CYS B N 1
ATOM 5994 C CA . CYS B 1 357 ? 4.445 -26.016 -20.172 1 85.69 357 CYS B CA 1
ATOM 5995 C C . CYS B 1 357 ? 5.797 -26.625 -19.797 1 85.69 357 CYS B C 1
ATOM 5997 O O . CYS B 1 357 ? 6.672 -26.766 -20.656 1 85.69 357 CYS B O 1
ATOM 5999 N N . LYS B 1 358 ? 5.961 -26.922 -18.609 1 83.88 358 LYS B N 1
ATOM 6000 C CA . LYS B 1 358 ? 7.266 -27.391 -18.141 1 83.88 358 LYS B CA 1
ATOM 6001 C C . LYS B 1 358 ? 7.465 -28.875 -18.469 1 83.88 358 LYS B C 1
ATOM 6003 O O . LYS B 1 358 ? 8.547 -29.281 -18.906 1 83.88 358 LYS B O 1
ATOM 6008 N N . ARG B 1 359 ? 6.504 -29.734 -18.266 1 88.88 359 ARG B N 1
ATOM 6009 C CA . ARG B 1 359 ? 6.562 -31.172 -18.484 1 88.88 359 ARG B CA 1
ATOM 6010 C C . ARG B 1 359 ? 5.398 -31.641 -19.344 1 88.88 359 ARG B C 1
ATOM 6012 O O . ARG B 1 359 ? 4.535 -32.406 -18.891 1 88.88 359 ARG B O 1
ATOM 6019 N N . PRO B 1 360 ? 5.496 -31.344 -20.594 1 92.19 360 PRO B N 1
ATOM 6020 C CA . PRO B 1 360 ? 4.352 -31.609 -21.453 1 92.19 360 PRO B CA 1
ATOM 6021 C C . PRO B 1 360 ? 4.18 -33.094 -21.75 1 92.19 360 PRO B C 1
ATOM 6023 O O . PRO B 1 360 ? 5.164 -33.812 -21.984 1 92.19 360 PRO B O 1
ATOM 6026 N N . THR B 1 361 ? 3.018 -33.562 -21.609 1 93.12 361 THR B N 1
ATOM 6027 C CA . THR B 1 361 ? 2.539 -34.812 -22.219 1 93.12 361 THR B CA 1
ATOM 6028 C C . THR B 1 361 ? 1.634 -34.5 -23.406 1 93.12 361 THR B C 1
ATOM 6030 O O . THR B 1 361 ? 0.638 -33.812 -23.281 1 93.12 361 THR B O 1
ATOM 6033 N N . VAL B 1 362 ? 2.002 -35.062 -24.562 1 96.25 362 VAL B N 1
ATOM 6034 C CA . VAL B 1 362 ? 1.293 -34.75 -25.797 1 96.25 362 VAL B CA 1
ATOM 6035 C C . VAL B 1 362 ? 0.59 -36 -26.328 1 96.25 362 VAL B C 1
ATOM 6037 O O . VAL B 1 362 ? 1.203 -37.062 -26.453 1 96.25 362 VAL B O 1
ATOM 6040 N N . SER B 1 363 ? -0.654 -35.844 -26.672 1 95.62 363 SER B N 1
ATOM 6041 C CA . SER B 1 363 ? -1.438 -36.938 -27.219 1 95.62 363 SER B CA 1
ATOM 6042 C C . SER B 1 363 ? -2.26 -36.5 -28.422 1 95.62 363 SER B C 1
ATOM 6044 O O . SER B 1 363 ? -2.707 -35.344 -28.484 1 95.62 363 SER B O 1
ATOM 6046 N N . SER B 1 364 ? -2.404 -37.344 -29.359 1 94.5 364 SER B N 1
ATOM 6047 C CA . SER B 1 364 ? -3.311 -37.125 -30.484 1 94.5 364 SER B CA 1
ATOM 6048 C C . SER B 1 364 ? -4.547 -38 -30.359 1 94.5 364 SER B C 1
ATOM 6050 O O . SER B 1 364 ? -4.699 -38.75 -29.391 1 94.5 364 SER B O 1
ATOM 6052 N N . ASP B 1 365 ? -5.402 -37.875 -31.328 1 89.31 365 ASP B N 1
ATOM 6053 C CA . ASP B 1 365 ? -6.598 -38.719 -31.375 1 89.31 365 ASP B CA 1
ATOM 6054 C C . ASP B 1 365 ? -6.227 -40.188 -31.516 1 89.31 365 ASP B C 1
ATOM 6056 O O . ASP B 1 365 ? -7 -41.062 -31.141 1 89.31 365 ASP B O 1
ATOM 6060 N N . GLN B 1 366 ? -5.074 -40.406 -32.062 1 88.06 366 GLN B N 1
ATOM 6061 C CA . GLN B 1 366 ? -4.629 -41.781 -32.312 1 88.06 366 GLN B CA 1
ATOM 6062 C C . GLN B 1 366 ? -3.896 -42.344 -31.094 1 88.06 366 GLN B C 1
ATOM 6064 O O . GLN B 1 366 ? -3.523 -43.531 -31.094 1 88.06 366 GLN B O 1
ATOM 6069 N N . GLY B 1 367 ? -3.664 -41.531 -30.109 1 87.75 367 GLY B N 1
ATOM 6070 C CA . GLY B 1 367 ? -2.996 -42 -28.922 1 87.75 367 GLY B CA 1
ATOM 6071 C C . GLY B 1 367 ? -1.884 -41.094 -28.453 1 87.75 367 GLY B C 1
ATOM 6072 O O . GLY B 1 367 ? -1.686 -40 -29.016 1 87.75 367 GLY B O 1
ATOM 6073 N N . PRO B 1 368 ? -1.126 -41.594 -27.391 1 91.62 368 PRO B N 1
ATOM 6074 C CA . PRO B 1 368 ? -0.059 -40.75 -26.812 1 91.62 368 PRO B CA 1
ATOM 6075 C C . PRO B 1 368 ? 1.151 -40.625 -27.734 1 91.62 368 PRO B C 1
ATOM 6077 O O . PRO B 1 368 ? 1.53 -41.594 -28.406 1 91.62 368 PRO B O 1
ATOM 6080 N N . LEU B 1 369 ? 1.668 -39.531 -27.812 1 96.38 369 LEU B N 1
ATOM 6081 C CA . LEU B 1 369 ? 2.838 -39.281 -28.641 1 96.38 369 LEU B CA 1
ATOM 6082 C C . LEU B 1 369 ? 4.098 -39.156 -27.797 1 96.38 369 LEU B C 1
ATOM 6084 O O . LEU B 1 369 ? 5.172 -39.594 -28.203 1 96.38 369 LEU B O 1
ATOM 6088 N N . TYR B 1 370 ? 3.934 -38.531 -26.641 1 96.44 370 TYR B N 1
ATOM 6089 C CA . TYR B 1 370 ? 5.102 -38.312 -25.797 1 96.44 370 TYR B CA 1
ATOM 6090 C C . TYR B 1 370 ? 4.688 -38.062 -24.359 1 96.44 370 TYR B C 1
ATOM 6092 O O . TYR B 1 370 ? 3.75 -37.312 -24.094 1 96.44 370 TYR B O 1
ATOM 6100 N N . TYR B 1 371 ? 5.355 -38.719 -23.438 1 92.44 371 TYR B N 1
ATOM 6101 C CA . TYR B 1 371 ? 5.219 -38.531 -22 1 92.44 371 TYR B CA 1
ATOM 6102 C C . TYR B 1 371 ? 6.512 -37.969 -21.406 1 92.44 371 TYR B C 1
ATOM 6104 O O . TYR B 1 371 ? 7.582 -38.562 -21.594 1 92.44 371 TYR B O 1
ATOM 6112 N N . THR B 1 372 ? 6.414 -36.844 -20.719 1 89 372 THR B N 1
ATOM 6113 C CA . THR B 1 372 ? 7.578 -36.375 -19.969 1 89 372 THR B CA 1
ATOM 6114 C C . THR B 1 372 ? 7.75 -37.188 -18.688 1 89 372 THR B C 1
ATOM 6116 O O . THR B 1 372 ? 8.875 -37.375 -18.203 1 89 372 THR B O 1
ATOM 6119 N N . ALA B 1 373 ? 6.727 -37.625 -18.078 1 85.69 373 ALA B N 1
ATOM 6120 C CA . ALA B 1 373 ? 6.695 -38.469 -16.859 1 85.69 373 ALA B CA 1
ATOM 6121 C C . ALA B 1 373 ? 5.523 -39.438 -16.891 1 85.69 373 ALA B C 1
ATOM 6123 O O . ALA B 1 373 ? 4.512 -39.188 -17.562 1 85.69 373 ALA B O 1
ATOM 6124 N N . PRO B 1 374 ? 5.777 -40.562 -16.266 1 86.19 374 PRO B N 1
ATOM 6125 C CA . PRO B 1 374 ? 6.922 -41.031 -15.492 1 86.19 374 PRO B CA 1
ATOM 6126 C C . PRO B 1 374 ? 8.062 -41.531 -16.375 1 86.19 374 PRO B C 1
ATOM 6128 O O . PRO B 1 374 ? 7.906 -41.625 -17.594 1 86.19 374 PRO B O 1
ATOM 6131 N N . PRO B 1 375 ? 9.141 -41.875 -15.766 1 87.75 375 PRO B N 1
ATOM 6132 C CA . PRO B 1 375 ? 10.344 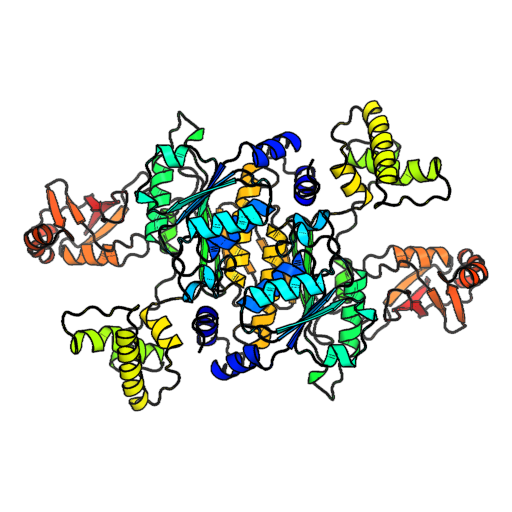-42.219 -16.531 1 87.75 375 PRO B CA 1
ATOM 6133 C C . PRO B 1 375 ? 10.109 -43.375 -17.5 1 87.75 375 PRO B C 1
ATOM 6135 O O . PRO B 1 375 ? 10.594 -43.344 -18.625 1 87.75 375 PRO B O 1
ATOM 6138 N N . ALA B 1 376 ? 9.328 -44.344 -17.094 1 89.25 376 ALA B N 1
ATOM 6139 C CA . ALA B 1 376 ? 9.078 -45.5 -17.922 1 89.25 376 ALA B CA 1
ATOM 6140 C C . ALA B 1 376 ? 8.352 -45.125 -19.219 1 89.25 376 ALA B C 1
ATOM 6142 O O . ALA B 1 376 ? 8.703 -45.594 -20.297 1 89.25 376 ALA B O 1
ATOM 6143 N N . LEU B 1 377 ? 7.363 -44.312 -19.078 1 91.62 377 LEU B N 1
ATOM 6144 C CA . LEU B 1 377 ? 6.598 -43.906 -20.25 1 91.62 377 LEU B CA 1
ATOM 6145 C C . LEU B 1 377 ? 7.406 -42.906 -21.094 1 91.62 377 LEU B C 1
ATOM 6147 O O . LEU B 1 377 ? 7.273 -42.906 -22.328 1 91.62 377 LEU B O 1
ATOM 6151 N N . GLU B 1 378 ? 8.164 -42.062 -20.391 1 91.88 378 GLU B N 1
ATOM 6152 C CA . GLU B 1 378 ? 9.039 -41.188 -21.125 1 91.88 378 GLU B CA 1
ATOM 6153 C C . GLU B 1 378 ? 10.008 -41.969 -22.016 1 91.88 378 GLU B C 1
ATOM 6155 O O . GLU B 1 378 ? 10.172 -41.625 -23.203 1 91.88 378 GLU B O 1
ATOM 6160 N N . GLU B 1 379 ? 10.602 -43 -21.453 1 92.12 379 GLU B N 1
ATOM 6161 C CA . GLU B 1 379 ? 11.539 -43.812 -22.203 1 92.12 379 GLU B CA 1
ATOM 6162 C C . GLU B 1 379 ? 10.852 -44.5 -23.391 1 92.12 379 GLU B C 1
ATOM 6164 O O . GLU B 1 379 ? 11.43 -44.594 -24.484 1 92.12 379 GLU B O 1
ATOM 6169 N N . ALA B 1 380 ? 9.703 -44.969 -23.156 1 93.38 380 ALA B N 1
ATOM 6170 C CA . ALA B 1 380 ? 8.953 -45.719 -24.172 1 93.38 380 ALA B CA 1
ATOM 6171 C C . ALA B 1 380 ? 8.562 -44.781 -25.328 1 93.38 380 ALA B C 1
ATOM 6173 O O . ALA B 1 380 ? 8.367 -45.25 -26.453 1 93.38 380 ALA B O 1
ATOM 6174 N N . THR B 1 381 ? 8.453 -43.5 -25.047 1 94.69 381 THR B N 1
ATOM 6175 C CA . THR B 1 381 ? 7.93 -42.594 -26.062 1 94.69 381 THR B CA 1
ATOM 6176 C C . THR B 1 381 ? 9.008 -41.625 -26.547 1 94.69 381 THR B C 1
ATOM 6178 O O . THR B 1 381 ? 8.789 -40.844 -27.484 1 94.69 381 THR B O 1
ATOM 6181 N N . ARG B 1 382 ? 10.172 -41.625 -26.016 1 94.62 382 ARG B N 1
ATOM 6182 C CA . ARG B 1 382 ? 11.266 -40.688 -26.297 1 94.62 382 ARG B CA 1
ATOM 6183 C C . ARG B 1 382 ? 11.648 -40.75 -27.766 1 94.62 382 ARG B C 1
ATOM 6185 O O . ARG B 1 382 ? 12 -39.719 -28.359 1 94.62 382 ARG B O 1
ATOM 6192 N N . ALA B 1 383 ? 11.602 -41.875 -28.375 1 94.75 383 ALA B N 1
ATOM 6193 C CA . ALA B 1 383 ? 12.008 -42.031 -29.781 1 94.75 383 ALA B CA 1
ATOM 6194 C C . ALA B 1 383 ? 11.125 -41.188 -30.703 1 94.75 383 ALA B C 1
ATOM 6196 O O . ALA B 1 383 ? 11.555 -40.781 -31.781 1 94.75 383 ALA B O 1
ATOM 6197 N N . ASN B 1 384 ? 9.93 -41 -30.234 1 96.38 384 ASN B N 1
ATOM 6198 C CA . ASN B 1 384 ? 9 -40.219 -31.047 1 96.38 384 ASN B CA 1
ATOM 6199 C C . ASN B 1 384 ? 9.469 -38.781 -31.219 1 96.38 384 ASN B C 1
ATOM 6201 O O . ASN B 1 384 ? 9.055 -38.062 -32.156 1 96.38 384 ASN B O 1
ATOM 6205 N N . LEU B 1 385 ? 10.219 -38.219 -30.266 1 95.88 385 LEU B N 1
ATOM 6206 C CA . LEU B 1 385 ? 10.688 -36.844 -30.297 1 95.88 385 LEU B CA 1
ATOM 6207 C C . LEU B 1 385 ? 11.484 -36.562 -31.562 1 95.88 385 LEU B C 1
ATOM 6209 O O . LEU B 1 385 ? 11.484 -35.438 -32.062 1 95.88 385 LEU B O 1
ATOM 6213 N N . GLU B 1 386 ? 12.109 -37.562 -32.094 1 95.81 386 GLU B N 1
ATOM 6214 C CA . GLU B 1 386 ? 12.977 -37.406 -33.25 1 95.81 386 GLU B CA 1
ATOM 6215 C C . GLU B 1 386 ? 12.188 -37.5 -34.562 1 95.81 386 GLU B C 1
ATOM 6217 O O . GLU B 1 386 ? 12.68 -37.125 -35.625 1 95.81 386 GLU B O 1
ATOM 6222 N N . LEU B 1 387 ? 11 -37.969 -34.469 1 96.88 387 LEU B N 1
ATOM 6223 C CA . LEU B 1 387 ? 10.164 -38.125 -35.656 1 96.88 387 LEU B CA 1
ATOM 6224 C C . LEU B 1 387 ? 9.516 -36.781 -36.031 1 96.88 387 LEU B C 1
ATOM 6226 O O . LEU B 1 387 ? 9.211 -35.969 -35.156 1 96.88 387 LEU B O 1
ATOM 6230 N N . THR B 1 388 ? 9.336 -36.594 -37.344 1 97 388 THR B N 1
ATOM 6231 C CA . THR B 1 388 ? 8.617 -35.438 -37.812 1 97 388 THR B CA 1
ATOM 6232 C C . THR B 1 388 ? 7.117 -35.562 -37.562 1 97 388 THR B C 1
ATOM 6234 O O . THR B 1 388 ? 6.621 -36.688 -37.344 1 97 388 THR B O 1
ATOM 6237 N N . LEU B 1 389 ? 6.426 -34.469 -37.594 1 97.12 389 LEU B N 1
ATOM 6238 C CA . LEU B 1 389 ? 4.98 -34.5 -37.406 1 97.12 389 LEU B CA 1
ATOM 6239 C C . LEU B 1 389 ? 4.297 -35.312 -38.469 1 97.12 389 LEU B C 1
ATOM 6241 O O . LEU B 1 389 ? 3.334 -36.031 -38.188 1 97.12 389 LEU B O 1
ATOM 6245 N N . ALA B 1 390 ? 4.887 -35.25 -39.688 1 95.81 390 ALA B N 1
ATOM 6246 C CA . ALA B 1 390 ? 4.367 -36.062 -40.781 1 95.81 390 ALA B CA 1
ATOM 6247 C C . ALA B 1 390 ? 4.57 -37.531 -40.5 1 95.81 390 ALA B C 1
ATOM 6249 O O . ALA B 1 390 ? 3.676 -38.344 -40.75 1 95.81 390 ALA B O 1
ATOM 6250 N N . GLN B 1 391 ? 5.723 -37.844 -40.062 1 96.38 391 GLN B N 1
ATOM 6251 C CA . GLN B 1 391 ? 6.051 -39.25 -39.781 1 96.38 391 GLN B CA 1
ATOM 6252 C C . GLN B 1 391 ? 5.16 -39.812 -38.688 1 96.38 391 GLN B C 1
ATOM 6254 O O . GLN B 1 391 ? 4.922 -41.031 -38.625 1 96.38 391 GLN B O 1
ATOM 6259 N N . LEU B 1 392 ? 4.641 -39 -37.844 1 96.44 392 LEU B N 1
ATOM 6260 C CA . LEU B 1 392 ? 3.781 -39.406 -36.75 1 96.44 392 LEU B CA 1
ATOM 6261 C C . LEU B 1 392 ? 2.326 -39.5 -37.188 1 96.44 392 LEU B C 1
ATOM 6263 O O . LEU B 1 392 ? 1.439 -39.781 -36.406 1 96.44 392 LEU B O 1
ATOM 6267 N N . GLY B 1 393 ? 2.086 -39.125 -38.469 1 94.5 393 GLY B N 1
ATOM 6268 C CA . GLY B 1 393 ? 0.755 -39.219 -39.062 1 94.5 393 GLY B CA 1
ATOM 6269 C C . GLY B 1 393 ? -0.124 -38.031 -38.719 1 94.5 393 GLY B C 1
ATOM 6270 O O . GLY B 1 393 ? -1.352 -38.156 -38.719 1 94.5 393 GLY B O 1
ATOM 6271 N N . LEU B 1 394 ? 0.483 -36.938 -38.344 1 96.19 394 LEU B N 1
ATOM 6272 C CA . LEU B 1 394 ? -0.28 -35.719 -38 1 96.19 394 LEU B CA 1
ATOM 6273 C C . LEU B 1 394 ? -0.512 -34.875 -39.25 1 96.19 394 LEU B C 1
ATOM 6275 O O . LEU B 1 394 ? 0.359 -34.781 -40.094 1 96.19 394 LEU B O 1
ATOM 6279 N N . HIS B 1 395 ? -1.722 -34.312 -39.312 1 95 395 HIS B N 1
ATOM 6280 C CA . HIS B 1 395 ? -2.117 -33.5 -40.469 1 95 395 HIS B CA 1
ATOM 6281 C C . HIS B 1 395 ? -2.572 -32.094 -40.031 1 95 395 HIS B C 1
ATOM 6283 O O . HIS B 1 395 ? -2.699 -31.828 -38.844 1 95 395 HIS B O 1
ATOM 6289 N N . ASP B 1 396 ? -2.727 -31.297 -41.094 1 95.25 396 ASP B N 1
ATOM 6290 C CA . ASP B 1 396 ? -3.246 -29.953 -40.844 1 95.25 396 ASP B CA 1
ATOM 6291 C C . ASP B 1 396 ? -4.609 -30 -40.156 1 95.25 396 ASP B C 1
ATOM 6293 O O . ASP B 1 396 ? -5.449 -30.844 -40.5 1 95.25 396 ASP B O 1
ATOM 6297 N N . LYS B 1 397 ? -4.781 -29.188 -39.094 1 94.75 397 LYS B N 1
ATOM 6298 C CA . LYS B 1 397 ? -6.02 -28.984 -38.344 1 94.75 397 LYS B CA 1
ATOM 6299 C C . LYS B 1 397 ? -6.242 -30.109 -37.344 1 94.75 397 LYS B C 1
ATOM 6301 O O . LYS B 1 397 ? -7.273 -30.156 -36.688 1 94.75 397 LYS B O 1
ATOM 6306 N N . ASP B 1 398 ? -5.262 -31.062 -37.312 1 95 398 ASP B N 1
ATOM 6307 C CA . ASP B 1 398 ? -5.352 -32.031 -36.219 1 95 398 ASP B CA 1
ATOM 6308 C C . ASP B 1 398 ? -5.305 -31.344 -34.875 1 95 398 ASP B C 1
ATOM 6310 O O . ASP B 1 398 ? -4.625 -30.328 -34.688 1 95 398 ASP B O 1
ATOM 6314 N N . VAL B 1 399 ? -6.055 -31.891 -33.906 1 95.06 399 VAL B N 1
ATOM 6315 C CA . VAL B 1 399 ? -6.078 -31.312 -32.562 1 95.06 399 VAL B CA 1
ATOM 6316 C C . VAL B 1 399 ? -5.316 -32.219 -31.594 1 95.06 399 VAL B C 1
ATOM 6318 O O . VAL B 1 399 ? -5.59 -33.438 -31.516 1 95.06 399 VAL B O 1
ATOM 6321 N N . LEU B 1 400 ? -4.367 -31.672 -30.922 1 95.75 400 LEU B N 1
ATOM 6322 C CA . LEU B 1 400 ? -3.586 -32.375 -29.922 1 95.75 400 LEU B CA 1
ATOM 6323 C C . LEU B 1 400 ? -4.008 -31.984 -28.516 1 95.75 400 LEU B C 1
ATOM 6325 O O . LEU B 1 400 ? -4.438 -30.844 -28.297 1 95.75 400 LEU B O 1
ATOM 6329 N N . SER B 1 401 ? -3.891 -32.906 -27.609 1 94.75 401 SER B N 1
ATOM 6330 C CA . SER B 1 401 ? -4.113 -32.625 -26.203 1 94.75 401 SER B CA 1
ATOM 6331 C C . SER B 1 401 ? -2.797 -32.562 -25.422 1 94.75 401 SER B C 1
ATOM 6333 O O . SER B 1 401 ? -2.004 -33.531 -25.469 1 94.75 401 SER B O 1
ATOM 6335 N N . VAL B 1 402 ? -2.594 -31.484 -24.781 1 94.12 402 VAL B N 1
ATOM 6336 C CA . VAL B 1 402 ? -1.367 -31.297 -24.016 1 94.12 402 VAL B CA 1
ATOM 6337 C C . VAL B 1 402 ? -1.699 -31.156 -22.531 1 94.12 402 VAL B C 1
ATOM 6339 O O . VAL B 1 402 ? -2.557 -30.359 -22.156 1 94.12 402 VAL B O 1
ATOM 6342 N N . THR B 1 403 ? -1.021 -31.938 -21.703 1 91.5 403 THR B N 1
ATOM 6343 C CA . THR B 1 403 ? -1.207 -31.859 -20.25 1 91.5 403 THR B CA 1
ATOM 6344 C C . THR B 1 403 ? 0.133 -31.688 -19.547 1 91.5 403 THR B C 1
ATOM 6346 O O . THR B 1 403 ? 1.189 -31.906 -20.141 1 91.5 403 THR B O 1
ATOM 6349 N N . ASP B 1 404 ? 0.109 -31.172 -18.391 1 90.25 404 ASP B N 1
ATOM 6350 C CA . ASP B 1 404 ? 1.219 -31.047 -17.453 1 90.25 404 ASP B CA 1
ATOM 6351 C C . ASP B 1 404 ? 0.799 -31.469 -16.047 1 90.25 404 ASP B C 1
ATOM 6353 O O . ASP B 1 404 ? -0.316 -31.188 -15.609 1 90.25 404 ASP B O 1
ATOM 6357 N N . PRO B 1 405 ? 1.697 -32.25 -15.406 1 82.56 405 PRO B N 1
ATOM 6358 C CA . PRO B 1 405 ? 1.331 -32.719 -14.07 1 82.56 405 PRO B CA 1
ATOM 6359 C C . PRO B 1 405 ? 0.919 -31.562 -13.141 1 82.56 405 PRO B C 1
ATOM 6361 O O . PRO B 1 405 ? 0.151 -31.781 -12.195 1 82.56 405 PRO B O 1
ATOM 6364 N N . GLN B 1 406 ? 1.335 -30.422 -13.398 1 80.94 406 GLN B N 1
ATOM 6365 C CA . GLN B 1 406 ? 1.078 -29.297 -12.508 1 80.94 406 GLN B CA 1
ATOM 6366 C C . GLN B 1 406 ? -0.202 -28.562 -12.906 1 80.94 406 GLN B C 1
ATOM 6368 O O . GLN B 1 406 ? -0.656 -27.656 -12.188 1 80.94 406 GLN B O 1
ATOM 6373 N N . TRP B 1 407 ? -0.756 -28.922 -14.094 1 84 407 TRP B N 1
ATOM 6374 C CA . TRP B 1 407 ? -1.965 -28.266 -14.586 1 84 407 TRP B CA 1
ATOM 6375 C C . TRP B 1 407 ? -3.211 -29.047 -14.172 1 84 407 TRP B C 1
ATOM 6377 O O . TRP B 1 407 ? -3.221 -30.281 -14.219 1 84 407 TRP B O 1
ATOM 6387 N N . PRO B 1 408 ? -4.277 -28.359 -13.727 1 80.88 408 PRO B N 1
ATOM 6388 C CA . PRO B 1 408 ? -5.562 -29.031 -13.523 1 80.88 408 PRO B CA 1
ATOM 6389 C C . PRO B 1 408 ? -6.445 -29 -14.773 1 80.88 408 PRO B C 1
ATOM 6391 O O . PRO B 1 408 ? -7.672 -29.016 -14.664 1 80.88 408 PRO B O 1
ATOM 6394 N N . PHE B 1 409 ? -5.809 -28.734 -15.961 1 84.81 409 PHE B N 1
ATOM 6395 C CA . PHE B 1 409 ? -6.523 -28.688 -17.234 1 84.81 409 PHE B CA 1
ATOM 6396 C C . PHE B 1 409 ? -5.68 -29.266 -18.359 1 84.81 409 PHE B C 1
ATOM 6398 O O . PHE B 1 409 ? -4.512 -29.609 -18.156 1 84.81 409 PHE B O 1
ATOM 6405 N N . ALA B 1 410 ? -6.332 -29.5 -19.453 1 88.44 410 ALA B N 1
ATOM 6406 C CA . ALA B 1 410 ? -5.664 -29.906 -20.688 1 88.44 410 ALA B CA 1
ATOM 6407 C C . ALA B 1 410 ? -5.766 -28.828 -21.75 1 88.44 410 ALA B C 1
ATOM 6409 O O . ALA B 1 410 ? -6.816 -28.188 -21.906 1 88.44 410 ALA B O 1
ATOM 6410 N N . LEU B 1 411 ? -4.68 -28.562 -22.375 1 91.5 411 LEU B N 1
ATOM 6411 C CA . LEU B 1 411 ? -4.633 -27.594 -23.469 1 91.5 411 LEU B CA 1
ATOM 6412 C C . LEU B 1 411 ? -4.859 -28.281 -24.812 1 91.5 411 LEU B C 1
ATOM 6414 O O . LEU B 1 411 ? -4.242 -29.312 -25.094 1 91.5 411 LEU B O 1
ATOM 6418 N N . GLN B 1 412 ? -5.785 -27.75 -25.547 1 92.25 412 GLN B N 1
ATOM 6419 C CA . GLN B 1 412 ? -6.023 -28.25 -26.906 1 92.25 412 GLN B CA 1
ATOM 6420 C C . GLN B 1 412 ? -5.324 -27.375 -27.938 1 92.25 412 GLN B C 1
ATOM 6422 O O . GLN B 1 412 ? -5.582 -26.172 -28.031 1 92.25 412 GLN B O 1
ATOM 6427 N N . ILE B 1 413 ? -4.484 -28.047 -28.719 1 94.06 413 ILE B N 1
ATOM 6428 C CA . ILE B 1 413 ? -3.734 -27.344 -29.734 1 94.06 413 ILE B CA 1
ATOM 6429 C C . ILE B 1 413 ? -4.188 -27.797 -31.125 1 94.06 413 ILE B C 1
ATOM 6431 O O . ILE B 1 413 ? -4.18 -29 -31.422 1 94.06 413 ILE B O 1
ATOM 6435 N N . GLU B 1 414 ? -4.59 -26.891 -31.891 1 94.75 414 GLU B N 1
ATOM 6436 C CA . GLU B 1 414 ? -4.863 -27.188 -33.281 1 94.75 414 GLU B CA 1
ATOM 6437 C C . GLU B 1 414 ? -3.639 -26.922 -34.156 1 94.75 414 GLU B C 1
ATOM 6439 O O . GLU B 1 414 ? -3.135 -25.797 -34.188 1 94.75 414 GLU B O 1
ATOM 6444 N N . LEU B 1 415 ? -3.211 -27.938 -34.875 1 95 415 LEU B N 1
ATOM 6445 C CA . LEU B 1 415 ? -2.021 -27.781 -35.719 1 95 415 LEU B CA 1
ATOM 6446 C C . LEU B 1 415 ? -2.35 -27.062 -37 1 95 415 LEU B C 1
ATOM 6448 O O . LEU B 1 415 ? -3.264 -27.469 -37.719 1 95 415 LEU B O 1
ATOM 6452 N N . ALA B 1 416 ? -1.667 -25.984 -37.219 1 95.44 416 ALA B N 1
ATOM 6453 C CA . ALA B 1 416 ? -1.667 -25.328 -38.531 1 95.44 416 ALA B CA 1
ATOM 6454 C C . ALA B 1 416 ? -0.403 -25.672 -39.312 1 95.44 416 ALA B C 1
ATOM 6456 O O . ALA B 1 416 ? 0.572 -24.906 -39.281 1 95.44 416 ALA B O 1
ATOM 6457 N N . LEU B 1 417 ? -0.548 -26.734 -39.969 1 93.69 417 LEU B N 1
ATOM 6458 C CA . LEU B 1 417 ? 0.645 -27.266 -40.625 1 93.69 417 LEU B CA 1
ATOM 6459 C C . LEU B 1 417 ? 0.812 -26.688 -42 1 93.69 417 LEU B C 1
ATOM 6461 O O . LEU B 1 417 ? -0.168 -26.531 -42.75 1 93.69 417 LEU B O 1
ATOM 6465 N N . SER B 1 418 ? 2.021 -26.156 -42.312 1 90.25 418 SER B N 1
ATOM 6466 C CA . SER B 1 418 ? 2.396 -25.781 -43.656 1 90.25 418 SER B CA 1
ATOM 6467 C C . SER B 1 418 ? 3.271 -26.844 -44.312 1 90.25 418 SER B C 1
ATOM 6469 O O . SER B 1 418 ? 3.93 -27.625 -43.625 1 90.25 418 SER B O 1
#

InterPro domains:
  IPR000594 THIF-type NAD/FAD binding fold [PF00899] (36-326)
  IPR014929 E2 binding [PF08825] (339-415)
  IPR014929 E2 binding [SM01181] (334-418)
  IPR023318 Ubiquitin activating enzyme, alpha domain superfamily [G3DSA:1.10.10.520] (197-268)
  IPR030468 NEDD8-activating enzyme E1 catalytic subunit, N-terminal domain [cd01488] (38-328)
  IPR033127 Ubiquitin-activating enzyme E1, Cys active site [PS00865] (198-206)
  IPR035985 Ubiquitin-activating enzyme-like [SSF69572] (36-404)
  IPR045886 ThiF/MoeB/HesA family [PTHR10953] (35-395)

Secondary structure (DSSP, 8-state):
--GGGHHHHHHHHS----TTS----HHHHHHIIIII-EEEEE--SHHHHHHHHHHHHTT--EEEEE--PBP-GGGGGT-TT--GGGTTSBHHHHHHHHHHHHSTT-EEEEE-S-GGGS-HHHHHT-SEEEE--S-HHHHHHHHHHHHHH--TT-GGG---EEEEEEEBTEEEEEEE-TTTS--SGGGGGGSPPP-PPPHHHHHH---SHHHHHHIIIIIIHHHHSTT----TT-HHHHHHHHHHHHHHHHHHT-----HHHHHHHHHT---B-HHHHHHHHHHHHHHHHHHHH-SSPPP-SEEEEE-TTS-EEEEEPPPPPTT-TTT-SSPEEEEE-TTSBHHHHHHHHHH-TTT--SS-EEEETTEEEE--SSHHHHHHHGGGGGSBTTTTT--TT-EEEEE-TT-SS-EEEEEEE-/--GGGHHHHHHHHS----TTS----HHHHHHIIIII-EEEEE--SHHHHHHHHHHHHTT--EEEEE--PBP-GGGGGT-TT--GGGTTSBHHHHHHHHHHHHSTT-EEEEE-S-GGGS-HHHHHT-SEEEE--S-HHHHHHHHHHHHHH--TT-GGG---EEEEEEEBTEEEEEEE-TTTS--SGGGGGGSPPP-PPPHHHHHH---SHHHHHHIIIIIIHHHHSTT----TT-HHHHHHHHHHHHHHHHHTT-----HHHHHHHHHT---B-HHHHHHHHHHHHHHHHHHHH-SSPPP-SEEEEE-SSS-EEEEE-PPPPTT-TTT-SSPEEEEE-TTSBHHHHHHHHHH-TTT--SS-EEEETTEEEE--SSHHHHHHHGGGGGSBTTTTT--TT-EEEEE-TT-SS-EEEEEEE-

pLDDT: mean 88.48, std 11.26, range [34.38, 98.94]

Foldseek 3Di:
DPPLQVVLLVLQPPFLPPPVLPGFDSVVLLCCQAPNAEEEEEDLALLSLLLLLLSLSNRRAHYEYEEQDADDPVRVQRRPQDDPVRGRPASQVSSQVSSCVVRPRHHYHYHNDQPVVDDLVVVLRHQEYEYPDPDPLSQQAVQLSLLVQDDPVDNSSFYKYWYKDDFAQKIKIWIDGRLPAATPLLCLLVDDDQPDDDPCCLVPPPDALLSLLCCLQPPVCCVVPPPDHQDLVDPVSLVSSLVRSVVVCVVNVYDDRDSVSSSCSNVVDRDDHNVSSNVRSNLSSVLVSCVSRVSYDHAQTMKMWGPPPPTDIDGDHRGHDQCRQRNHDDAAEDEDAQQQALLVVVVCQCPPSSRNADFKWKAFPVGTQAGSDDPVRRVVRVVRRGDGNVRVVHDAQTWMWIDHPSHPGIHIYGYHYD/DPPLQVVLLVLQPPFLPPPVLPGFDSVVLLCCQAPNAEEEEEDLALLSLLLLLLSLSNRRAHYEYEEQDADDPVRVQRRPQDDPVRGRPASQVSSQVSSCVVRPRHHYHYHNDQPVVDDLVVVLRHQEYEYPDPDPLSQQAVQLSLLVQDDPVDNSSFYKYWYKDDFAQKIKIWIDGRLPAATPLLCLLVDDDQPDDDPCCLPPPPDALLSLLCCLQPPVCCVVPPPDHQDLVDPVSLVSSLVRSVVVCVVNVYDDRDSVSSSCSNVVGRDDHNVNSNVRSNLSSVLVSCVSRVSYDHAQTMKMWGPPPPTDIDGDHRGHDQCRQRNHDDAAEDEDAQQQALLVVVVCQCPPSSRNADFKWKAFPVGTQAGSDDPVRRVVRVVRRGDGNVRVVHDAQTWMWIDHPSHPTIHIYGYHYD

Organism: Malassezia sympodialis (strain ATCC 42132) (NCBI:txid1230383)

Nearest PDB structures (foldseek):
  3dbr-assembly3_D  TM=8.726E-01  e=3.192E-54  Homo sapiens
  3gzn-assembly2_D  TM=8.831E-01  e=9.443E-54  Homo sapiens
  3dbl-assembly3_F  TM=8.691E-01  e=1.462E-52  Homo sapiens
  2nvu-assembly1_B  TM=7.087E-01  e=9.443E-54  Homo sapiens
  1r4m-assembly2_D  TM=8.583E-01  e=3.375E-48  Homo sapiens

Solvent-accessible surface area (backbone atoms only — not comparable to full-atom values): 42700 Å² total; per-residue (Å²): 128,70,60,45,46,53,37,53,50,41,56,46,60,48,79,47,79,53,69,88,51,55,89,73,52,40,67,60,28,48,47,37,34,41,74,62,42,27,34,36,33,39,28,45,42,50,29,16,41,44,28,54,48,36,34,48,45,58,46,41,17,35,35,33,31,36,18,63,51,57,36,48,69,68,44,53,28,38,21,82,74,48,49,82,88,42,52,71,37,48,28,12,52,50,46,31,52,48,45,34,69,58,40,78,83,38,44,56,49,54,35,81,38,57,79,83,75,53,56,71,72,64,62,56,67,32,58,34,37,40,34,24,55,96,44,69,57,60,50,50,32,54,42,41,52,44,38,70,50,49,38,93,90,39,70,72,37,50,42,42,37,30,42,30,44,61,43,39,52,26,36,31,34,34,45,25,40,52,76,74,45,30,49,67,68,49,47,38,60,70,52,78,73,74,91,71,76,56,65,66,41,32,73,71,57,49,82,44,44,62,27,28,33,47,27,22,58,68,52,44,37,47,67,76,35,67,92,55,78,86,45,86,81,37,66,68,48,48,49,48,31,42,52,50,12,46,59,52,22,58,76,62,75,41,66,82,75,42,72,58,52,40,49,30,60,73,57,64,48,61,36,57,35,33,32,40,27,32,31,30,19,19,51,42,37,46,40,51,48,18,65,71,43,50,53,32,55,53,50,69,26,34,32,38,37,39,43,56,72,24,54,42,40,49,63,44,70,61,67,62,40,59,44,26,61,72,73,32,86,44,61,32,76,43,82,44,48,40,76,40,30,42,42,56,51,56,50,45,42,42,62,37,59,64,66,56,38,87,49,52,27,39,27,45,90,90,41,80,52,35,32,59,66,54,68,69,50,16,63,74,24,49,70,46,35,76,33,27,34,46,77,70,69,56,54,65,64,40,58,31,43,35,35,31,93,71,46,87,54,57,38,44,35,25,32,42,50,91,128,71,60,46,46,51,37,54,51,41,57,45,61,46,78,46,76,53,71,88,45,62,91,74,52,40,68,60,29,50,47,36,34,41,73,62,42,27,34,37,32,38,27,44,41,49,28,16,39,44,27,53,49,37,35,47,47,59,47,40,19,34,36,34,30,35,18,62,50,56,36,48,70,67,43,52,27,40,20,82,75,47,47,82,88,42,52,70,37,47,28,13,53,50,47,32,52,48,45,34,68,59,40,78,82,38,45,54,51,52,34,81,39,57,78,83,77,54,57,69,74,65,62,58,69,33,58,35,37,38,35,23,55,94,44,72,58,59,51,51,32,54,43,41,53,44,39,71,50,47,38,92,90,39,69,72,37,49,43,43,37,30,41,29,44,61,43,37,52,26,35,29,32,33,45,25,40,52,78,74,43,29,49,67,68,48,48,37,60,70,54,79,74,75,91,70,76,56,63,66,42,32,72,71,58,50,81,46,42,62,27,26,34,47,28,22,59,69,54,44,37,48,68,78,36,67,92,55,76,86,45,85,83,39,67,68,49,47,47,48,31,41,52,49,13,47,58,50,21,59,79,62,76,41,69,82,74,43,71,59,51,38,49,30,60,74,58,66,49,61,38,56,35,35,33,39,28,32,30,30,20,19,51,41,37,45,40,52,48,20,66,71,44,51,51,32,53,52,49,68,25,33,32,38,36,39,42,56,74,25,54,41,40,52,61,44,69,62,67,61,40,59,44,25,63,70,74,32,85,44,60,31,76,42,82,43,49,39,76,41,29,41,42,55,51,55,49,44,43,43,62,38,57,64,65,55,37,87,49,52,26,38,28,44,90,89,42,80,52,34,33,59,65,53,67,70,50,16,63,73,22,49,70,45,36,74,34,27,35,45,77,71,70,56,54,66,64,40,58,32,43,36,34,32,93,70,46,85,54,57,37,43,35,25,32,43,51,92

Radius of gyration: 31.01 Å; Cα contacts (8 Å, |Δi|>4): 1766; chains: 2; bounding box: 80×100×72 Å